Protein AF-A0A8H3W209-F1 (afdb_monomer)

Organism: NCBI:txid702518

Solvent-accessible surface area (backbone atoms only — not comparable to full-atom values): 56847 Å² total; per-residue (Å²): 132,82,70,66,74,71,68,93,87,60,78,97,70,56,73,72,42,71,41,56,36,38,68,43,75,52,68,38,80,46,62,50,99,62,24,51,77,77,60,70,77,70,56,73,49,44,88,46,29,34,50,65,62,63,95,83,62,90,71,65,71,47,44,34,27,30,32,29,26,72,37,82,74,38,81,38,84,73,98,46,52,31,33,31,34,28,31,67,74,39,76,45,80,40,87,68,72,90,46,47,77,70,64,67,79,47,98,78,74,80,57,52,50,45,29,28,39,41,35,30,61,57,68,54,31,24,24,35,40,48,50,50,54,48,51,49,52,49,24,73,75,71,44,97,43,51,25,89,87,42,27,34,56,32,50,49,30,39,26,31,34,79,40,82,43,69,38,89,84,69,50,78,40,78,33,38,39,27,30,34,34,28,52,56,76,83,47,42,35,47,45,73,41,22,47,88,52,80,70,60,74,92,74,44,77,84,62,82,71,77,76,89,88,84,84,89,85,84,85,80,79,95,72,90,61,58,51,37,34,54,39,77,51,85,72,72,67,68,50,82,93,36,65,90,62,85,78,56,53,66,39,63,71,53,29,46,51,46,49,50,44,51,46,53,38,51,28,50,38,32,26,72,28,35,40,76,75,68,83,46,40,77,40,31,28,43,30,68,51,76,62,96,82,57,94,69,74,44,68,35,40,32,53,77,71,38,65,60,48,43,48,38,65,62,23,46,58,27,71,36,92,92,42,63,52,56,47,74,53,45,73,46,96,36,28,48,40,51,60,85,62,45,50,83,72,42,39,54,64,48,42,46,53,43,32,58,49,55,69,77,64,31,80,54,22,56,64,39,48,40,15,49,44,8,45,75,75,38,54,86,46,77,53,100,72,22,27,59,75,72,93,51,80,82,43,66,72,54,56,62,45,41,53,41,10,34,48,17,40,77,34,80,80,58,47,74,84,40,74,67,57,32,46,50,53,46,25,74,76,66,73,47,79,54,71,70,57,43,40,58,68,53,34,47,48,59,75,75,44,96,53,71,77,55,51,57,54,44,66,54,70,67,52,77,80,77,76,91,75,89,84,88,87,86,83,84,90,82,92,82,82,86,78,89,72,83,84,80,71,85,71,76,63,97,76,68,88,72,88,52,74,65,40,75,42,55,37,39,67,46,63,73,69,57,81,53,38,55,65,98,88,37,58,77,73,55,70,77,53,59,55,63,39,90,41,26,45,51,83,59,66,91,82,56,89,76,60,74,48,42,30,28,31,30,30,32,71,42,77,76,38,85,60,64,88,63,37,48,41,32,30,35,29,33,71,73,37,76,46,80,44,82,79,58,90,48,50,74,57,95,70,68,56,90,80,74,80,57,92,80,65,73,62,57,29,31,38,40,34,30,43,33,90,30,28,66,87,78,81,80,55,87,91,60,51,34,34,55,48,24,48,41,57,46,31,40,54,48,46,54,47,49,51,48,50,61,51,20,77,77,65,75,75,47,52,22,89,96,41,75,38,63,34,46,52,35,49,28,35,37,71,45,79,45,64,40,89,86,76,68,47,80,45,68,34,38,30,47,26,40,33,30,52,56,76,89,46,46,25,51,52,69,47,20,49,54,89,43,93,78,51,62,45,36,36,45,26,97,55,68,52,72,58,103,55,94,60,93,82,67,69,53,39,50,66,42,64,65,58,34,49,50,56,49,50,54,49,48,50,30,53,42,48,39,41,77,78,72,45,80,86,90,75,83,53,39,73,78,43,63,52,64,94,71,94,76,86,85,79,88,77,51,58,64,53,75,90,77,54,55,73,77,75,49,50,71,41,33,58,55,52,67,68,68,30,79,83,35,56,64,56,47,58,48,47,49,36,64,77,64,38,44,91,90,74,33,89,66,37,62,81,73,91,86,60,64,63,70,50,52,51,52,53,50,51,50,53,45,54,54,48,48,54,63,44,51,70,69,73,67,77,80,93,80,95,73,58,68,70,56,49,51,55,50,51,52,56,50,51,56,51,52,54,56,54,58,61,64,71,72,78,78,79,90,80,95,80,90,82,77,92,83,85,84,72,79,61,94,88,68,90,66,85,69,89,82,86,85,78,87,79,87,79,88,86,92,88,83,86,80,87,79,94,82,89,88,85,90,86,80,87,82,133

Nearest PDB structures (foldseek):
  8sv9-assembly2_B  TM=6.358E-01  e=5.463E-04  Homo sapiens
  8p5k-assembly4_D  TM=6.206E-01  e=4.421E-04  Homo sapiens
  6nzq-assembly3_B  TM=5.987E-01  e=5.314E-03  Homo sapiens
  7wb0-assembly1_A  TM=2.254E-01  e=2.458E+00  Planctomycetota bacterium
  7wb1-assembly1_A  TM=8.787E-02  e=7.280E-01  Planctomycetota bacterium

Radius of gyration: 36.17 Å; Cα contacts (8 Å, |Δi|>4): 1351; chains: 1; bounding box: 84×84×139 Å

Structure (mmCIF, N/CA/C/O backbone):
data_AF-A0A8H3W209-F1
#
_entry.id   AF-A0A8H3W209-F1
#
loop_
_atom_site.group_PDB
_atom_site.id
_atom_site.type_symbol
_atom_site.label_atom_id
_atom_site.label_alt_id
_atom_site.label_comp_id
_atom_site.label_asym_id
_atom_site.label_entity_id
_atom_site.label_seq_id
_atom_site.pdbx_PDB_ins_code
_atom_site.Cartn_x
_atom_site.Cartn_y
_atom_site.Cartn_z
_atom_site.occupancy
_atom_site.B_iso_or_equiv
_atom_site.auth_seq_id
_atom_site.auth_comp_id
_atom_site.auth_asym_id
_atom_site.auth_atom_id
_atom_site.pdbx_PDB_model_num
ATOM 1 N N . MET A 1 1 ? -15.758 -16.113 20.530 1.00 43.41 1 MET A N 1
ATOM 2 C CA . MET A 1 1 ? -15.711 -16.827 19.235 1.00 43.41 1 MET A CA 1
ATOM 3 C C . MET A 1 1 ? -14.568 -17.779 19.404 1.00 43.41 1 MET A C 1
ATOM 5 O O . MET A 1 1 ? -13.425 -17.335 19.404 1.00 43.41 1 MET A O 1
ATOM 9 N N . ASP A 1 2 ? -14.882 -19.043 19.633 1.00 40.25 2 ASP A N 1
ATOM 10 C CA . ASP A 1 2 ? -13.924 -19.952 20.251 1.00 40.25 2 ASP A CA 1
ATOM 11 C C . ASP A 1 2 ? -13.358 -20.860 19.164 1.00 40.25 2 ASP A C 1
ATOM 13 O O . ASP A 1 2 ? -13.512 -22.077 19.177 1.00 40.25 2 ASP A O 1
ATOM 17 N N . PHE A 1 3 ? -12.746 -20.215 18.169 1.00 50.03 3 PHE A N 1
ATOM 18 C CA . PHE A 1 3 ? -11.885 -20.906 17.227 1.00 50.03 3 PHE A CA 1
ATOM 19 C C . PHE A 1 3 ? -10.546 -21.132 17.927 1.00 50.03 3 PHE A C 1
ATOM 21 O O . PHE A 1 3 ? -9.906 -20.139 18.296 1.00 50.03 3 PHE A O 1
ATOM 28 N N . PRO A 1 4 ? -10.094 -22.385 18.119 1.00 46.75 4 PRO A N 1
ATOM 29 C CA . PRO A 1 4 ? -8.679 -22.604 18.347 1.00 46.75 4 PRO A CA 1
ATOM 30 C C . PRO A 1 4 ? -7.928 -21.963 17.180 1.00 46.75 4 PRO A C 1
ATOM 32 O O . PRO A 1 4 ? -8.213 -22.238 16.012 1.00 46.75 4 PRO A O 1
ATOM 35 N N . TYR A 1 5 ? -6.972 -21.087 17.490 1.00 49.09 5 TYR A N 1
ATOM 36 C CA . TYR A 1 5 ? -5.918 -20.825 16.520 1.00 49.09 5 TYR A CA 1
ATOM 37 C C . TYR A 1 5 ? -5.257 -22.179 16.239 1.00 49.09 5 TYR A C 1
ATOM 39 O O . TYR A 1 5 ? -4.991 -22.905 17.204 1.00 49.09 5 TYR A O 1
ATOM 47 N N . PRO A 1 6 ? -5.019 -22.547 14.968 1.00 47.16 6 PRO A N 1
ATOM 48 C CA . PRO A 1 6 ? -4.318 -23.788 14.674 1.00 47.16 6 PRO A CA 1
ATOM 49 C C . PRO A 1 6 ? -2.978 -23.800 15.419 1.00 47.16 6 PRO A C 1
ATOM 51 O O . PRO A 1 6 ? -2.387 -22.725 15.611 1.00 47.16 6 PRO A O 1
ATOM 54 N N . PRO A 1 7 ? -2.459 -24.981 15.800 1.00 47.75 7 PRO A N 1
ATOM 55 C CA . PRO A 1 7 ? -1.055 -25.106 16.164 1.00 47.75 7 PRO A CA 1
ATOM 56 C C . PRO A 1 7 ? -0.220 -24.409 15.085 1.00 47.75 7 PRO A C 1
ATOM 58 O O . PRO A 1 7 ? -0.383 -24.700 13.900 1.00 47.75 7 PRO A O 1
ATOM 61 N N . ARG A 1 8 ? 0.637 -23.454 15.475 1.00 49.28 8 ARG A N 1
ATOM 62 C CA . ARG A 1 8 ? 1.405 -22.627 14.519 1.00 49.28 8 ARG A CA 1
ATOM 63 C C . ARG A 1 8 ? 2.339 -23.449 13.619 1.00 49.28 8 ARG A C 1
ATOM 65 O O . ARG A 1 8 ? 2.837 -22.914 12.635 1.00 49.28 8 ARG A O 1
ATOM 72 N N . ASP A 1 9 ? 2.541 -24.719 13.955 1.00 45.38 9 ASP A N 1
ATOM 73 C CA . ASP A 1 9 ? 3.611 -25.570 13.448 1.00 45.38 9 ASP A CA 1
ATOM 74 C C . ASP A 1 9 ? 3.120 -26.678 12.491 1.00 45.38 9 ASP A C 1
ATOM 76 O O . ASP A 1 9 ? 3.936 -27.452 11.997 1.00 45.38 9 ASP A O 1
ATOM 80 N N . ALA A 1 10 ? 1.811 -26.760 12.206 1.00 46.94 10 ALA A N 1
ATOM 81 C CA . ALA A 1 10 ? 1.239 -27.746 11.283 1.00 46.94 10 ALA A CA 1
ATOM 82 C C . ALA A 1 10 ? 0.790 -27.098 9.953 1.00 46.94 10 ALA A C 1
ATOM 84 O O . ALA A 1 10 ? 0.012 -26.134 9.976 1.00 46.94 10 ALA A O 1
ATOM 85 N N . PRO A 1 11 ? 1.217 -27.605 8.776 1.00 56.22 11 PRO A N 1
ATOM 86 C CA . PRO A 1 11 ? 0.527 -27.292 7.530 1.00 56.22 11 PRO A CA 1
ATOM 87 C C . PRO A 1 11 ? -0.907 -27.839 7.604 1.00 56.22 11 PRO A C 1
ATOM 89 O O . PRO A 1 11 ? -1.151 -28.896 8.172 1.00 56.22 11 PRO A O 1
ATOM 92 N N . TRP A 1 12 ? -1.869 -27.123 7.020 1.00 68.62 12 TRP A N 1
ATOM 93 C CA . TRP A 1 12 ? -3.273 -27.570 6.977 1.00 68.62 12 TRP A CA 1
ATOM 94 C C . TRP A 1 12 ? -3.518 -28.646 5.903 1.00 68.62 12 TRP A C 1
ATOM 96 O O . TRP A 1 12 ? -4.639 -29.125 5.758 1.00 68.62 12 TRP A O 1
ATOM 106 N N . PHE A 1 13 ? -2.482 -28.961 5.122 1.00 86.81 13 PHE A N 1
ATOM 107 C CA . PHE A 1 13 ? -2.537 -29.777 3.921 1.00 86.81 13 PHE A CA 1
ATOM 108 C C . PHE A 1 13 ? -1.257 -30.598 3.778 1.00 86.81 13 PHE A C 1
ATOM 110 O O . PHE A 1 13 ? -0.166 -30.020 3.743 1.00 86.81 13 PHE A O 1
ATOM 117 N N . ASP A 1 14 ? -1.404 -31.911 3.631 1.00 88.94 14 ASP A N 1
ATOM 118 C CA . ASP A 1 14 ? -0.292 -32.851 3.468 1.00 88.94 14 ASP A CA 1
ATOM 119 C C . ASP A 1 14 ? -0.147 -33.330 2.017 1.00 88.94 14 ASP A C 1
ATOM 121 O O . ASP A 1 14 ? -1.108 -33.403 1.251 1.00 88.94 14 ASP A O 1
ATOM 125 N N . VAL A 1 15 ? 1.076 -33.688 1.621 1.00 89.62 15 VAL A N 1
ATOM 126 C CA . VAL A 1 15 ? 1.328 -34.298 0.305 1.00 89.62 15 VAL A CA 1
ATOM 127 C C . VAL A 1 15 ? 0.710 -35.701 0.261 1.00 89.62 15 VAL A C 1
ATOM 129 O O . VAL A 1 15 ? 0.889 -36.489 1.186 1.00 89.62 15 VAL A O 1
ATOM 132 N N . GLY A 1 16 ? -0.020 -36.005 -0.814 1.00 92.75 16 GLY A N 1
ATOM 133 C CA . GLY A 1 16 ? -0.846 -37.208 -0.976 1.00 92.75 16 GLY A CA 1
ATOM 134 C C . GLY A 1 16 ? -2.280 -37.067 -0.446 1.00 92.75 16 GLY A C 1
ATOM 135 O O . GLY A 1 16 ? -3.116 -37.934 -0.696 1.00 92.75 16 GLY A O 1
ATOM 136 N N . GLN A 1 17 ? -2.619 -35.978 0.254 1.00 93.75 17 GLN A N 1
ATOM 137 C CA . GLN A 1 17 ? -3.999 -35.725 0.668 1.00 93.75 17 GLN A CA 1
ATOM 138 C C . GLN A 1 17 ? -4.864 -35.368 -0.550 1.00 93.75 17 GLN A C 1
ATOM 140 O O . GLN A 1 17 ? -4.510 -34.503 -1.354 1.00 93.75 17 GLN A O 1
ATOM 145 N N . THR A 1 18 ? -6.030 -36.008 -0.666 1.00 95.56 18 THR A N 1
ATOM 146 C CA . THR A 1 18 ? -7.054 -35.647 -1.657 1.00 95.56 18 THR A CA 1
ATOM 147 C C . THR A 1 18 ? -8.023 -34.627 -1.066 1.00 95.56 18 THR A C 1
ATOM 149 O O . THR A 1 18 ? -8.580 -34.838 0.009 1.00 95.56 18 THR A O 1
ATOM 152 N N . LEU A 1 19 ? -8.230 -33.525 -1.782 1.00 95.06 19 LEU A N 1
ATOM 153 C CA . LEU A 1 19 ? -9.144 -32.443 -1.435 1.00 95.06 19 LEU A CA 1
ATOM 154 C C . LEU A 1 19 ? -10.437 -32.552 -2.240 1.00 95.06 19 LEU A C 1
ATOM 156 O O . LEU A 1 19 ? -10.388 -32.688 -3.462 1.00 95.06 19 LEU A O 1
ATOM 160 N N . GLU A 1 20 ? -11.581 -32.400 -1.574 1.00 95.25 20 GLU A N 1
ATOM 161 C CA . GLU A 1 20 ? -12.837 -32.057 -2.245 1.00 95.25 20 GLU A CA 1
ATOM 162 C C . GLU A 1 20 ? -12.845 -30.562 -2.574 1.00 95.25 20 GLU A C 1
ATOM 164 O O . GLU A 1 20 ? -12.745 -29.715 -1.681 1.00 95.25 20 GLU A O 1
ATOM 169 N N . LEU A 1 21 ? -12.980 -30.241 -3.858 1.00 94.75 21 LEU A N 1
ATOM 170 C CA . LEU A 1 21 ? -13.139 -28.890 -4.374 1.00 94.75 21 LEU A CA 1
ATOM 171 C C . LEU A 1 21 ? -14.619 -28.662 -4.691 1.00 94.75 21 LEU A C 1
ATOM 173 O O . LEU A 1 21 ? -15.158 -29.172 -5.672 1.00 94.75 21 LEU A O 1
ATOM 177 N N . ILE A 1 22 ? -15.275 -27.869 -3.851 1.00 94.50 22 ILE A N 1
ATOM 178 C CA . ILE A 1 22 ? -16.690 -27.508 -3.982 1.00 94.50 22 ILE A CA 1
ATOM 179 C C . ILE A 1 22 ? -16.771 -26.169 -4.722 1.00 94.50 22 ILE A C 1
ATOM 181 O O . ILE A 1 22 ? -16.080 -25.233 -4.320 1.00 94.50 22 ILE A O 1
ATOM 185 N N . PRO A 1 23 ? -17.560 -26.019 -5.797 1.00 93.00 23 PRO A N 1
ATOM 186 C CA . PRO A 1 23 ? -17.532 -24.801 -6.600 1.00 93.00 23 PRO A CA 1
ATOM 187 C C . PRO A 1 23 ? -18.092 -23.603 -5.822 1.00 93.00 23 PRO A C 1
ATOM 189 O O . PRO A 1 23 ? -19.237 -23.591 -5.370 1.00 93.00 23 PRO A O 1
ATOM 192 N N . HIS A 1 24 ? -17.290 -22.546 -5.694 1.00 91.62 24 HIS A N 1
ATOM 193 C CA . HIS A 1 24 ? -17.709 -21.297 -5.069 1.00 91.62 24 HIS A CA 1
ATOM 194 C C . HIS A 1 24 ? -18.338 -20.397 -6.138 1.00 91.62 24 HIS A C 1
ATOM 196 O O . HIS A 1 24 ? -17.665 -19.563 -6.742 1.00 91.62 24 HIS A O 1
ATOM 202 N N . LEU A 1 25 ? -19.632 -20.588 -6.400 1.00 85.81 25 LEU A N 1
ATOM 203 C CA . LEU A 1 25 ? -20.332 -19.916 -7.507 1.00 85.81 25 LEU A CA 1
ATOM 204 C C . LEU A 1 25 ? -20.396 -18.391 -7.325 1.00 85.81 25 LEU A C 1
ATOM 206 O O . LEU A 1 25 ? -20.136 -17.629 -8.263 1.00 85.81 25 LEU A O 1
ATOM 210 N N . ASN A 1 26 ? -20.667 -17.953 -6.092 1.00 84.31 26 ASN A N 1
ATOM 211 C CA . ASN A 1 26 ? -20.912 -16.559 -5.721 1.00 84.31 26 ASN A CA 1
ATOM 212 C C . ASN A 1 26 ? -19.869 -16.033 -4.712 1.00 84.31 26 ASN A C 1
ATOM 214 O O . ASN A 1 26 ? -20.240 -15.679 -3.592 1.00 84.31 26 ASN A O 1
ATOM 218 N N . PRO A 1 27 ? -18.569 -15.965 -5.069 1.00 85.44 27 PRO A N 1
ATOM 219 C CA . PRO A 1 27 ? -17.566 -15.393 -4.183 1.00 85.44 27 PRO A CA 1
ATOM 220 C C . PRO A 1 27 ? -17.898 -13.918 -3.947 1.00 85.44 27 PRO A C 1
ATOM 222 O O . PRO A 1 27 ? -18.096 -13.158 -4.896 1.00 85.44 27 PRO A O 1
ATOM 225 N N . ALA A 1 28 ? -17.997 -13.521 -2.678 1.00 83.25 28 ALA A N 1
ATOM 226 C CA . ALA A 1 28 ? -18.390 -12.160 -2.329 1.00 83.25 28 ALA A CA 1
ATOM 227 C C . ALA A 1 28 ? -17.396 -11.111 -2.856 1.00 83.25 28 ALA A C 1
ATOM 229 O O . ALA A 1 28 ? -16.182 -11.333 -2.819 1.00 83.25 28 ALA A O 1
ATOM 230 N N . GLU A 1 29 ? -17.918 -9.939 -3.249 1.00 86.06 29 GLU A N 1
ATOM 231 C CA . GLU A 1 29 ? -17.133 -8.832 -3.817 1.00 86.06 29 GLU A CA 1
ATOM 232 C C . GLU A 1 29 ? -15.876 -8.502 -2.984 1.00 86.06 29 GLU A C 1
ATOM 234 O O . GLU A 1 29 ? -15.900 -8.604 -1.744 1.00 86.06 29 GLU A O 1
ATOM 239 N N . PRO A 1 30 ? -14.770 -8.094 -3.637 1.00 85.44 30 PRO A N 1
ATOM 240 C CA . PRO A 1 30 ? -13.540 -7.725 -2.948 1.00 85.44 30 PRO A CA 1
ATOM 241 C C . PRO A 1 30 ? -13.787 -6.538 -2.007 1.00 85.44 30 PRO A C 1
ATOM 243 O O . PRO A 1 30 ? -14.671 -5.719 -2.241 1.00 85.44 30 PRO A O 1
ATOM 246 N N . TRP A 1 31 ? -13.005 -6.439 -0.928 1.00 78.69 31 TRP A N 1
ATOM 247 C CA . TRP A 1 31 ? -13.171 -5.395 0.092 1.00 78.69 31 TRP A CA 1
ATOM 248 C C . TRP A 1 31 ? -11.830 -4.845 0.606 1.00 78.69 31 TRP A C 1
ATOM 250 O O . TRP A 1 31 ? -10.773 -5.472 0.457 1.00 78.69 31 TRP A O 1
ATOM 260 N N . GLY A 1 32 ? -11.857 -3.649 1.203 1.00 76.94 32 GLY A N 1
ATOM 261 C CA . GLY A 1 32 ? -10.686 -2.937 1.735 1.00 76.94 32 GLY A CA 1
ATOM 262 C C . GLY A 1 32 ? -10.424 -1.598 1.036 1.00 76.94 32 GLY A C 1
ATOM 263 O O . GLY A 1 32 ? -11.358 -0.973 0.564 1.00 76.94 32 GLY A O 1
ATOM 264 N N . ALA A 1 33 ? -9.168 -1.139 0.981 1.00 66.31 33 ALA A N 1
ATOM 265 C CA . ALA A 1 33 ? -8.799 0.268 0.729 1.00 66.31 33 ALA A CA 1
ATOM 266 C C . ALA A 1 33 ? -9.558 1.007 -0.403 1.00 66.31 33 ALA A C 1
ATOM 268 O O . ALA A 1 33 ? -10.035 2.120 -0.175 1.00 66.31 33 ALA A O 1
ATOM 269 N N . SER A 1 34 ? -9.694 0.396 -1.585 1.00 79.88 34 SER A N 1
ATOM 270 C CA . SER A 1 34 ? -10.410 0.980 -2.737 1.00 79.88 34 SER A CA 1
ATOM 271 C C . SER A 1 34 ? -11.816 0.417 -2.954 1.00 79.88 34 SER A C 1
ATOM 273 O O . SER A 1 34 ? -12.515 0.857 -3.861 1.00 79.88 34 SER A O 1
ATOM 275 N N . TYR A 1 35 ? -12.246 -0.547 -2.148 1.00 84.88 35 TYR A N 1
ATOM 276 C CA . TYR A 1 35 ? -13.486 -1.297 -2.322 1.00 84.88 35 TYR A CA 1
ATOM 277 C C . TYR A 1 35 ? -14.496 -0.963 -1.205 1.00 84.88 35 TYR A C 1
ATOM 279 O O . TYR A 1 35 ? -14.097 -0.497 -0.135 1.00 84.88 35 TYR A O 1
ATOM 287 N N . PRO A 1 36 ? -15.805 -1.204 -1.394 1.00 82.38 36 PRO A N 1
ATOM 288 C CA . PRO A 1 36 ? -16.776 -1.083 -0.309 1.00 82.38 36 PRO A CA 1
ATOM 289 C C . PRO A 1 36 ? -16.425 -1.974 0.895 1.00 82.38 36 PRO A C 1
ATOM 291 O O . PRO A 1 36 ? -15.889 -3.075 0.748 1.00 82.38 36 PRO A O 1
ATOM 294 N N . ILE A 1 37 ? -16.739 -1.501 2.103 1.00 81.75 37 ILE A N 1
ATOM 295 C CA . ILE A 1 37 ? -16.658 -2.317 3.322 1.00 81.75 37 ILE A CA 1
ATOM 296 C C . ILE A 1 37 ? -17.950 -3.153 3.392 1.00 81.75 37 ILE A C 1
ATOM 298 O O . ILE A 1 37 ? -19.026 -2.561 3.298 1.00 81.75 37 ILE A O 1
ATOM 302 N N . PRO A 1 38 ? -17.884 -4.492 3.536 1.00 80.56 38 PRO A N 1
ATOM 303 C CA . PRO A 1 38 ? -19.077 -5.332 3.631 1.00 80.56 38 PRO A CA 1
ATOM 304 C C . PRO A 1 38 ? -19.876 -5.027 4.901 1.00 80.56 38 PRO A C 1
ATOM 306 O O . PRO A 1 38 ? -19.334 -4.502 5.880 1.00 80.56 38 PRO A O 1
ATOM 309 N N . HIS A 1 39 ? -21.161 -5.382 4.922 1.00 82.44 39 HIS A N 1
ATOM 310 C CA . HIS A 1 39 ? -21.958 -5.188 6.126 1.00 82.44 39 HIS A CA 1
ATOM 311 C C . HIS A 1 39 ? -21.493 -6.155 7.226 1.00 82.44 39 HIS A C 1
ATOM 313 O O . HIS A 1 39 ? -21.054 -7.277 6.973 1.00 82.44 39 HIS A O 1
ATOM 319 N N . TRP A 1 40 ? -21.583 -5.722 8.487 1.00 78.00 40 TRP A N 1
ATOM 320 C CA . TRP A 1 40 ? -21.123 -6.519 9.631 1.00 78.00 40 TRP A CA 1
ATOM 321 C C . TRP A 1 40 ? -21.740 -7.934 9.734 1.00 78.00 40 TRP A C 1
ATOM 323 O O . TRP A 1 40 ? -21.002 -8.856 10.090 1.00 78.00 40 TRP A O 1
ATOM 333 N N . PRO A 1 41 ? -23.030 -8.172 9.398 1.00 82.69 41 PRO A N 1
ATOM 334 C CA . PRO A 1 41 ? -23.590 -9.525 9.344 1.00 82.69 41 PRO A CA 1
ATOM 335 C C . PRO A 1 41 ? -22.821 -10.464 8.404 1.00 82.69 41 PRO A C 1
ATOM 337 O O . PRO A 1 41 ? -22.539 -11.596 8.792 1.00 82.69 41 PRO A O 1
ATOM 340 N N . ASP A 1 42 ? -22.383 -9.971 7.241 1.00 75.00 42 ASP A N 1
ATOM 341 C CA . ASP A 1 42 ? -21.615 -10.731 6.241 1.00 75.00 42 ASP A CA 1
ATOM 342 C C . ASP A 1 42 ? -20.220 -11.126 6.754 1.00 75.00 42 ASP A C 1
ATOM 344 O O . ASP A 1 42 ? -19.583 -12.038 6.227 1.00 75.00 42 ASP A O 1
ATOM 348 N N . MET A 1 43 ? -19.724 -10.437 7.789 1.00 75.88 43 MET A N 1
ATOM 349 C CA . MET A 1 43 ? -18.441 -10.731 8.427 1.00 75.88 43 MET A CA 1
ATOM 350 C C . MET A 1 43 ? -18.539 -11.725 9.589 1.00 75.88 43 MET A C 1
ATOM 352 O O . MET A 1 43 ? -17.516 -12.249 10.032 1.00 75.88 43 MET A O 1
ATOM 356 N N . LYS A 1 44 ? -19.749 -12.028 10.078 1.00 74.88 44 LYS A N 1
ATOM 357 C CA . LYS A 1 44 ? -19.954 -12.741 11.350 1.00 74.88 44 LYS A CA 1
ATOM 358 C C . LYS A 1 44 ? -19.400 -14.175 11.369 1.00 74.88 44 LYS A C 1
ATOM 360 O O . LYS A 1 44 ? -19.072 -14.660 12.448 1.00 74.88 44 LYS A O 1
ATOM 365 N N . ASN A 1 45 ? -19.249 -14.816 10.204 1.00 78.62 45 ASN A N 1
ATOM 366 C CA . ASN A 1 45 ? -18.881 -16.234 10.080 1.00 78.62 45 ASN A CA 1
ATOM 367 C C . ASN A 1 45 ? -17.604 -16.510 9.247 1.00 78.62 45 ASN A C 1
ATOM 369 O O . ASN A 1 45 ? -17.302 -17.673 8.991 1.00 78.62 45 ASN A O 1
ATOM 373 N N . ILE A 1 46 ? -16.815 -15.487 8.871 1.00 77.56 46 ILE A N 1
ATOM 374 C CA . ILE A 1 46 ? -15.637 -15.634 7.972 1.00 77.56 46 ILE A CA 1
ATOM 375 C C . ILE A 1 46 ? -14.597 -16.655 8.480 1.00 77.56 46 ILE A C 1
ATOM 377 O O . ILE A 1 46 ? -13.871 -17.259 7.693 1.00 77.56 46 ILE A O 1
ATOM 381 N N . ALA A 1 47 ? -14.513 -16.867 9.796 1.00 75.38 47 ALA A N 1
ATOM 382 C CA . ALA A 1 47 ? -13.616 -17.860 10.385 1.00 75.38 47 ALA A CA 1
ATOM 383 C C . ALA A 1 47 ? -14.011 -19.316 10.056 1.00 75.38 47 ALA A C 1
ATOM 385 O O . ALA A 1 47 ? -13.123 -20.165 9.930 1.00 75.38 47 ALA A O 1
ATOM 386 N N . ALA A 1 48 ? -15.314 -19.585 9.899 1.00 81.00 48 ALA A N 1
ATOM 387 C CA . ALA A 1 48 ? -15.873 -20.905 9.610 1.00 81.00 48 ALA A CA 1
ATOM 388 C C . ALA A 1 48 ? -15.933 -21.209 8.108 1.00 81.00 48 ALA A C 1
ATOM 390 O O . ALA A 1 48 ? -15.642 -22.337 7.716 1.00 81.00 48 ALA A O 1
ATOM 391 N N . TYR A 1 49 ? -16.331 -20.229 7.288 1.00 88.19 49 TYR A N 1
ATOM 392 C CA . TYR A 1 49 ? -16.507 -20.405 5.846 1.00 88.19 49 TYR A CA 1
ATOM 393 C C . TYR A 1 49 ? -16.344 -19.096 5.046 1.00 88.19 49 TYR A C 1
ATOM 395 O O . TYR A 1 49 ? -16.486 -18.005 5.608 1.00 88.19 49 TYR A O 1
ATOM 403 N N . PRO A 1 50 ? -16.043 -19.162 3.732 1.00 88.81 50 PRO A N 1
ATOM 404 C CA . PRO A 1 50 ? -15.876 -17.973 2.895 1.00 88.81 50 PRO A CA 1
ATOM 405 C C . PRO A 1 50 ? -17.181 -17.179 2.737 1.00 88.81 50 PRO A C 1
ATOM 407 O O . PRO A 1 50 ? -18.264 -17.750 2.648 1.00 88.81 50 PRO A O 1
ATOM 410 N N . ARG A 1 51 ? -17.093 -15.846 2.626 1.00 87.81 51 ARG A N 1
ATOM 411 C CA . ARG A 1 51 ? -18.271 -15.006 2.339 1.00 87.81 51 ARG A CA 1
ATOM 412 C C . ARG A 1 51 ? -18.892 -15.382 0.989 1.00 87.81 51 ARG A C 1
ATOM 414 O O . ARG A 1 51 ? -18.176 -15.409 -0.012 1.00 87.81 51 ARG A O 1
ATOM 421 N N . GLY A 1 52 ? -20.212 -15.566 0.972 1.00 87.75 52 GLY A N 1
ATOM 422 C CA . GLY A 1 52 ? -20.975 -15.987 -0.211 1.00 87.75 52 GLY A CA 1
ATOM 423 C C . GLY A 1 52 ? -21.147 -17.505 -0.343 1.00 87.75 52 GLY A C 1
ATOM 424 O O . GLY A 1 52 ? -21.939 -17.950 -1.169 1.00 87.75 52 GLY A O 1
ATOM 425 N N . PHE A 1 53 ? -20.468 -18.291 0.499 1.00 91.25 53 PHE A N 1
ATOM 426 C CA . PHE A 1 53 ? -20.658 -19.733 0.602 1.00 91.25 53 PHE A CA 1
ATOM 427 C C . PHE A 1 53 ? -21.672 -20.073 1.702 1.00 91.25 53 PHE A C 1
ATOM 429 O O . PHE A 1 53 ? -21.616 -19.500 2.791 1.00 91.25 53 PHE A O 1
ATOM 436 N N . ASP A 1 54 ? -22.564 -21.025 1.431 1.00 92.06 54 ASP A N 1
ATOM 437 C CA . ASP A 1 54 ? -23.450 -21.632 2.424 1.00 92.06 54 ASP A CA 1
ATOM 438 C C . ASP A 1 54 ? -23.039 -23.103 2.618 1.00 92.06 54 ASP A C 1
ATOM 440 O O . ASP A 1 54 ? -23.201 -23.895 1.690 1.00 92.06 54 ASP A O 1
ATOM 444 N N . PRO A 1 55 ? -22.498 -23.492 3.789 1.00 90.81 55 PRO A N 1
ATOM 445 C CA . PRO A 1 55 ? -22.090 -24.870 4.056 1.00 90.81 55 PRO A CA 1
ATOM 446 C C . PRO A 1 55 ? -23.261 -25.843 4.273 1.00 90.81 55 PRO A C 1
ATOM 448 O O . PRO A 1 55 ? -23.013 -27.033 4.454 1.00 90.81 55 PRO A O 1
ATOM 451 N N . VAL A 1 56 ? -24.508 -25.357 4.314 1.00 91.38 56 VAL A N 1
ATOM 452 C CA . VAL A 1 56 ? -25.728 -26.170 4.471 1.00 91.38 56 VAL A CA 1
ATOM 453 C C . VAL A 1 56 ? -26.444 -26.381 3.129 1.00 91.38 56 VAL A C 1
ATOM 455 O O . VAL A 1 56 ? -27.303 -27.255 3.023 1.00 91.38 56 VAL A O 1
ATOM 458 N N . ALA A 1 57 ? -26.090 -25.617 2.091 1.00 91.00 57 ALA A N 1
ATOM 459 C CA . ALA A 1 57 ? -26.655 -25.790 0.760 1.00 91.00 57 ALA A CA 1
ATOM 460 C C . ALA A 1 57 ? -26.237 -27.140 0.153 1.00 91.00 57 ALA A C 1
ATOM 462 O O . ALA A 1 57 ? -25.058 -27.499 0.143 1.00 91.00 57 ALA A O 1
ATOM 463 N N . GLU A 1 58 ? -27.211 -27.875 -0.384 1.00 85.25 58 GLU A N 1
ATOM 464 C CA . GLU A 1 58 ? -26.967 -29.116 -1.116 1.00 85.25 58 GLU A CA 1
ATOM 465 C C . GLU A 1 58 ? -26.221 -28.807 -2.424 1.00 85.25 58 GLU A C 1
ATOM 467 O O . GLU A 1 58 ? -26.644 -27.961 -3.216 1.00 85.25 58 GLU A O 1
ATOM 472 N N . VAL A 1 59 ? -25.089 -29.479 -2.638 1.00 89.38 59 VAL A N 1
ATOM 473 C CA . VAL A 1 59 ? -24.264 -29.348 -3.844 1.00 89.38 59 VAL A CA 1
ATOM 474 C C . VAL A 1 59 ? -24.365 -30.651 -4.624 1.00 89.38 59 VAL A C 1
ATOM 476 O O . VAL A 1 59 ? -24.080 -31.709 -4.070 1.00 89.38 59 VAL A O 1
ATOM 479 N N . ASP A 1 60 ? -24.737 -30.574 -5.905 1.00 91.25 60 ASP A N 1
ATOM 480 C CA . ASP A 1 60 ? -24.730 -31.736 -6.803 1.00 91.25 60 ASP A CA 1
ATOM 481 C C . ASP A 1 60 ? -23.309 -32.322 -6.866 1.00 91.25 60 ASP A C 1
ATOM 483 O O . ASP A 1 60 ? -22.357 -31.631 -7.235 1.00 91.25 60 ASP A O 1
ATOM 487 N N . GLU A 1 61 ? -23.149 -33.602 -6.525 1.00 92.19 61 GLU A N 1
ATOM 488 C CA . GLU A 1 61 ? -21.853 -34.290 -6.560 1.00 92.19 61 GLU A CA 1
ATOM 489 C C . GLU A 1 61 ? -21.187 -34.189 -7.946 1.00 92.19 61 GLU A C 1
ATOM 491 O O . GLU A 1 61 ? -19.963 -34.155 -8.045 1.00 92.19 61 GLU A O 1
ATOM 496 N N . LYS A 1 62 ? -21.974 -34.025 -9.019 1.00 92.00 62 LYS A N 1
ATOM 497 C CA . LYS A 1 62 ? -21.486 -33.837 -10.396 1.00 92.00 62 LYS A CA 1
ATOM 498 C C . LYS A 1 62 ? -20.718 -32.538 -10.631 1.00 92.00 62 LYS A C 1
ATOM 500 O O . LYS A 1 62 ? -19.995 -32.456 -11.625 1.00 92.00 62 LYS A O 1
ATOM 505 N N . VAL A 1 63 ? -20.882 -31.519 -9.784 1.00 91.38 63 VAL A N 1
ATOM 506 C CA . VAL A 1 63 ? -20.122 -30.255 -9.878 1.00 91.38 63 VAL A CA 1
ATOM 507 C C . VAL A 1 63 ? -18.928 -30.207 -8.919 1.00 91.38 63 VAL A C 1
ATOM 509 O O . VAL A 1 63 ? -18.156 -29.249 -8.957 1.00 91.38 63 VAL A O 1
ATOM 512 N N . VAL A 1 64 ? -18.763 -31.221 -8.062 1.00 92.62 64 VAL A N 1
ATOM 513 C CA . VAL A 1 64 ? -17.610 -31.361 -7.164 1.00 92.62 64 VAL A CA 1
ATOM 514 C C . VAL A 1 64 ? -16.439 -31.963 -7.939 1.00 92.62 64 VAL A C 1
ATOM 516 O O . VAL A 1 64 ? -16.611 -32.836 -8.786 1.00 92.62 64 VAL A O 1
ATOM 519 N N . ALA A 1 65 ? -15.233 -31.491 -7.642 1.00 92.44 65 ALA A N 1
ATOM 520 C CA . ALA A 1 65 ? -13.996 -32.022 -8.198 1.00 92.44 65 ALA A CA 1
A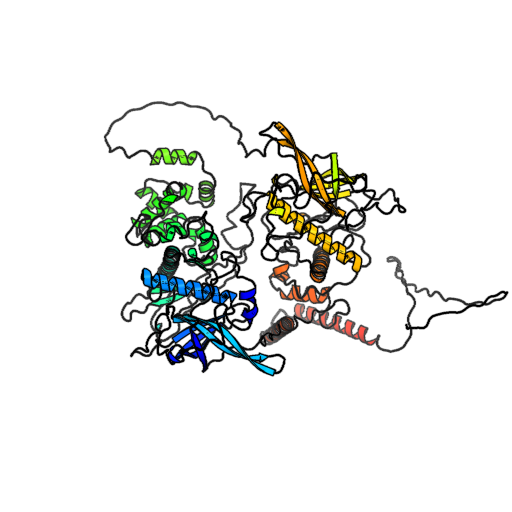TOM 521 C C . ALA A 1 65 ? -13.107 -32.564 -7.066 1.00 92.44 65 ALA A C 1
ATOM 523 O O . ALA A 1 65 ? -13.187 -32.078 -5.937 1.00 92.44 65 ALA A O 1
ATOM 524 N N . LYS A 1 66 ? -12.244 -33.550 -7.336 1.00 94.69 66 LYS A N 1
ATOM 525 C CA . LYS A 1 66 ? -11.255 -34.046 -6.361 1.00 94.69 66 LYS A CA 1
ATOM 526 C C . LYS A 1 66 ? -9.841 -33.832 -6.867 1.00 94.69 66 LYS A C 1
ATOM 528 O O . LYS A 1 66 ? -9.546 -34.119 -8.028 1.00 94.69 66 LYS A O 1
ATOM 533 N N . ALA A 1 67 ? -8.965 -33.359 -5.988 1.00 94.12 67 ALA A N 1
ATOM 534 C CA . ALA A 1 67 ? -7.591 -33.018 -6.333 1.00 94.12 67 ALA A CA 1
ATOM 535 C C . ALA A 1 67 ? -6.595 -33.518 -5.281 1.00 94.12 67 ALA A C 1
ATOM 537 O O . ALA A 1 67 ? -6.713 -33.191 -4.104 1.00 94.12 67 ALA A O 1
ATOM 538 N N . GLU A 1 68 ? -5.601 -34.290 -5.707 1.00 94.88 68 GLU A N 1
ATOM 539 C CA . GLU A 1 68 ? -4.518 -34.793 -4.862 1.00 94.88 68 GLU A CA 1
ATOM 540 C C . GLU A 1 68 ? -3.406 -33.743 -4.741 1.00 94.88 68 GLU A C 1
ATOM 542 O O . GLU A 1 68 ? -2.980 -33.158 -5.739 1.00 94.88 68 GLU A O 1
ATOM 547 N N . ILE A 1 69 ? -2.913 -33.483 -3.531 1.00 93.56 69 ILE A N 1
ATOM 548 C CA . ILE A 1 69 ? -1.799 -32.557 -3.298 1.00 93.56 69 ILE A CA 1
ATOM 549 C C . ILE A 1 69 ? -0.477 -33.254 -3.633 1.00 93.56 69 ILE A C 1
ATOM 551 O O . ILE A 1 69 ? -0.006 -34.113 -2.896 1.00 93.56 69 ILE A O 1
ATOM 555 N N . VAL A 1 70 ? 0.168 -32.834 -4.719 1.00 93.12 70 VAL A N 1
ATOM 556 C CA . VAL A 1 70 ? 1.455 -33.380 -5.180 1.00 93.12 70 VAL A CA 1
ATOM 557 C C . VAL A 1 70 ? 2.635 -32.712 -4.474 1.00 93.12 70 VAL A C 1
ATOM 559 O O . VAL A 1 70 ? 3.648 -33.354 -4.201 1.00 93.12 70 VAL A O 1
ATOM 562 N N . ARG A 1 71 ? 2.546 -31.404 -4.189 1.00 88.25 71 ARG A N 1
ATOM 563 C CA . ARG A 1 71 ? 3.626 -30.655 -3.522 1.00 88.25 71 ARG A CA 1
ATOM 564 C C . ARG A 1 71 ? 3.120 -29.375 -2.863 1.00 88.25 71 ARG A C 1
ATOM 566 O O . ARG A 1 71 ? 2.418 -28.592 -3.494 1.00 88.25 71 ARG A O 1
ATOM 573 N N . LEU A 1 72 ? 3.575 -29.084 -1.647 1.00 84.06 72 LEU A N 1
ATOM 574 C CA . LEU A 1 72 ? 3.448 -27.748 -1.059 1.00 84.06 72 LEU A CA 1
ATOM 575 C C . LEU A 1 72 ? 4.448 -26.798 -1.748 1.00 84.06 72 LEU A C 1
ATOM 577 O O . LEU A 1 72 ? 5.655 -27.007 -1.660 1.00 84.06 72 LEU A O 1
ATOM 581 N N . LEU A 1 73 ? 3.960 -25.781 -2.467 1.00 80.25 73 LEU A N 1
ATOM 582 C CA . LEU A 1 73 ? 4.801 -24.776 -3.141 1.00 80.25 73 LEU A CA 1
ATOM 583 C C . LEU A 1 73 ? 5.152 -23.607 -2.217 1.00 80.25 73 LEU A C 1
ATOM 585 O O . LEU A 1 73 ? 6.246 -23.060 -2.305 1.00 80.25 73 LEU A O 1
ATOM 589 N N . SER A 1 74 ? 4.229 -23.227 -1.333 1.00 78.06 74 SER A N 1
ATOM 590 C CA . SER A 1 74 ? 4.466 -22.219 -0.301 1.00 78.06 74 SER A CA 1
ATOM 591 C C . SER A 1 74 ? 3.613 -22.519 0.928 1.00 78.06 74 SER A C 1
ATOM 593 O O . SER A 1 74 ? 2.384 -22.602 0.842 1.00 78.06 74 SER A O 1
ATOM 595 N N . GLY A 1 75 ? 4.270 -22.695 2.076 1.00 60.94 75 GLY A N 1
ATOM 596 C CA . GLY A 1 75 ? 3.608 -22.790 3.372 1.00 60.94 75 GLY A CA 1
ATOM 597 C C . GLY A 1 75 ? 3.259 -21.393 3.878 1.00 60.94 75 GLY A C 1
ATOM 598 O O . GLY A 1 75 ? 4.160 -20.620 4.188 1.00 60.94 75 GLY A O 1
ATOM 599 N N . GLY A 1 76 ? 1.964 -21.081 3.983 1.00 55.78 76 GLY A N 1
ATOM 600 C CA . GLY A 1 76 ? 1.417 -19.775 4.395 1.00 55.78 76 GLY A CA 1
ATOM 601 C C . GLY A 1 76 ? 1.636 -19.393 5.869 1.00 55.78 76 GLY A C 1
ATOM 602 O O . GLY A 1 76 ? 0.734 -18.866 6.520 1.00 55.78 76 GLY A O 1
ATOM 603 N N . LEU A 1 77 ? 2.818 -19.668 6.420 1.00 46.34 77 LEU A N 1
ATOM 604 C CA . LEU A 1 77 ? 3.236 -19.246 7.753 1.00 46.34 77 LEU A CA 1
ATOM 605 C C . LEU A 1 77 ? 3.541 -17.738 7.737 1.00 46.34 77 LEU A C 1
ATOM 607 O O . LEU A 1 77 ? 4.653 -17.317 7.436 1.00 46.34 77 LEU A O 1
ATOM 611 N N . GLY A 1 78 ? 2.528 -16.928 8.059 1.00 49.78 78 GLY A N 1
ATOM 612 C CA . GLY A 1 78 ? 2.630 -15.465 8.156 1.00 49.78 78 GLY A CA 1
ATOM 613 C C . GLY A 1 78 ? 1.752 -14.722 7.145 1.00 49.78 78 GLY A C 1
ATOM 614 O O . GLY A 1 78 ? 2.234 -14.260 6.117 1.00 49.78 78 GLY A O 1
ATOM 615 N N . SER A 1 79 ? 0.451 -14.611 7.449 1.00 50.16 79 SER A N 1
ATOM 616 C CA . SER A 1 79 ? -0.586 -13.844 6.715 1.00 50.16 79 SER A CA 1
ATOM 617 C C . SER A 1 79 ? -0.730 -14.071 5.195 1.00 50.16 79 SER A C 1
ATOM 619 O O . SER A 1 79 ? -1.498 -13.359 4.552 1.00 50.16 79 SER A O 1
ATOM 621 N N . GLY A 1 80 ? -0.019 -15.037 4.610 1.00 64.81 80 GLY A N 1
ATOM 622 C CA . GLY A 1 80 ? -0.096 -15.404 3.195 1.00 64.81 80 GLY A CA 1
ATOM 623 C C . GLY A 1 80 ? -0.997 -16.611 2.920 1.00 64.81 80 GLY A C 1
ATOM 624 O O . GLY A 1 80 ? -1.280 -17.418 3.804 1.00 64.81 80 GLY A O 1
ATOM 625 N N . CYS A 1 81 ? -1.421 -16.756 1.664 1.00 80.19 81 CYS A N 1
ATOM 626 C CA . CYS A 1 81 ? -2.085 -17.965 1.180 1.00 80.19 81 CYS A CA 1
ATOM 627 C C . CYS A 1 81 ? -1.138 -19.177 1.215 1.00 80.19 81 CYS A C 1
ATOM 629 O O . CYS A 1 81 ? 0.045 -19.048 0.899 1.00 80.19 81 CYS A O 1
ATOM 631 N N . GLN A 1 82 ? -1.664 -20.367 1.507 1.00 84.00 82 GLN A N 1
ATOM 632 C CA . GLN A 1 82 ? -0.967 -21.612 1.177 1.00 84.00 82 GLN A CA 1
ATOM 633 C C . GLN A 1 82 ? -1.096 -21.867 -0.325 1.00 84.00 82 GLN A C 1
ATOM 635 O O . GLN A 1 82 ? -2.168 -21.678 -0.904 1.00 84.00 82 GLN A O 1
ATOM 640 N N . VAL A 1 83 ? 0.003 -22.268 -0.961 1.00 86.88 83 VAL A N 1
ATOM 641 C CA . VAL A 1 83 ? 0.055 -22.520 -2.406 1.00 86.88 83 VAL A CA 1
ATOM 642 C C . VAL A 1 83 ? 0.393 -23.987 -2.616 1.00 86.88 83 VAL A C 1
ATOM 644 O O . VAL A 1 83 ? 1.491 -24.429 -2.274 1.00 86.88 83 VAL A O 1
ATOM 647 N N . LEU A 1 84 ? -0.559 -24.743 -3.154 1.00 89.81 84 LEU A N 1
ATOM 648 C CA . LEU A 1 84 ? -0.460 -26.183 -3.369 1.00 89.81 84 LEU A CA 1
ATOM 649 C C . LEU A 1 84 ? -0.299 -26.459 -4.866 1.00 89.81 84 LEU A C 1
ATOM 651 O O . LEU A 1 84 ? -0.996 -25.857 -5.680 1.00 89.81 84 LEU A O 1
ATOM 655 N N . LEU A 1 85 ? 0.599 -27.371 -5.230 1.00 91.44 85 LEU A N 1
ATOM 656 C CA . LEU A 1 85 ? 0.585 -28.042 -6.525 1.00 91.44 85 LEU A CA 1
ATOM 657 C C . LEU A 1 85 ? -0.316 -29.263 -6.387 1.00 91.44 85 LEU A C 1
ATOM 659 O O . LEU A 1 85 ? -0.006 -30.168 -5.608 1.00 91.44 85 LEU A O 1
ATOM 663 N N . CYS A 1 86 ? -1.404 -29.282 -7.141 1.00 91.75 86 CYS A N 1
ATOM 664 C CA . CYS A 1 86 ? -2.392 -30.346 -7.120 1.00 91.75 86 CYS A CA 1
ATOM 665 C C . CYS A 1 86 ? -2.441 -31.068 -8.467 1.00 91.75 86 CYS A C 1
ATOM 667 O O . CYS A 1 86 ? -2.183 -30.463 -9.507 1.00 91.75 86 CYS A O 1
ATOM 669 N N . LYS A 1 87 ? -2.807 -32.349 -8.433 1.00 91.94 87 LYS A N 1
ATOM 670 C CA . LYS A 1 87 ? -3.187 -33.154 -9.593 1.00 91.94 87 LYS A CA 1
ATOM 671 C C . LYS A 1 87 ? -4.688 -33.430 -9.529 1.00 91.94 87 LYS A C 1
ATOM 673 O O . LYS A 1 87 ? -5.200 -33.760 -8.461 1.00 91.94 87 LYS A O 1
ATOM 678 N N . MET A 1 88 ? -5.397 -33.334 -10.651 1.00 91.50 88 MET A N 1
ATOM 679 C CA . MET A 1 88 ? -6.796 -33.773 -10.712 1.00 91.50 88 MET A CA 1
ATOM 680 C C . MET A 1 88 ? -6.916 -35.293 -10.508 1.00 91.50 88 MET A C 1
ATOM 682 O O . MET A 1 88 ? -6.310 -36.077 -11.237 1.00 91.50 88 MET A O 1
ATOM 686 N N . ALA A 1 89 ? -7.711 -35.695 -9.514 1.00 92.50 89 ALA A N 1
ATOM 687 C CA . ALA A 1 89 ? -8.043 -37.088 -9.207 1.00 92.50 89 ALA A CA 1
ATOM 688 C C . ALA A 1 89 ? -9.445 -37.463 -9.721 1.00 92.50 89 ALA A C 1
ATOM 690 O O . ALA A 1 89 ? -9.648 -38.568 -10.217 1.00 92.50 89 ALA A O 1
ATOM 691 N N . GLU A 1 90 ? -10.400 -36.530 -9.654 1.00 92.19 90 GLU A N 1
ATOM 692 C CA . GLU A 1 90 ? -11.741 -36.672 -10.230 1.00 92.19 90 GLU A CA 1
ATOM 693 C C . GLU A 1 90 ? -12.202 -35.324 -10.795 1.00 92.19 90 GLU A C 1
ATOM 695 O O . GLU A 1 90 ? -12.233 -34.318 -10.084 1.00 92.19 90 GLU A O 1
ATOM 700 N N . TYR A 1 91 ? -12.530 -35.292 -12.086 1.00 88.69 91 TYR A N 1
ATOM 701 C CA . TYR A 1 91 ? -13.012 -34.094 -12.774 1.00 88.69 91 TYR A CA 1
ATOM 702 C C . TYR A 1 91 ? -14.520 -33.905 -12.533 1.00 88.69 91 TYR A C 1
ATOM 704 O O . TYR A 1 91 ? -15.244 -34.902 -12.480 1.00 88.69 91 TYR A O 1
ATOM 712 N N . PRO A 1 92 ? -15.026 -32.658 -12.453 1.00 88.44 92 PRO A N 1
ATOM 713 C CA . PRO A 1 92 ? -16.458 -32.421 -12.325 1.00 88.44 92 PRO A CA 1
ATOM 714 C C . PRO A 1 92 ? -17.173 -32.890 -13.602 1.00 88.44 92 PRO A C 1
ATOM 716 O O . PRO A 1 92 ? -16.799 -32.508 -14.712 1.00 88.44 92 PRO A O 1
ATOM 719 N N . GLN A 1 93 ? -18.216 -33.708 -13.450 1.00 85.56 93 GLN A N 1
ATOM 720 C CA . GLN A 1 93 ? -19.019 -34.229 -14.567 1.00 85.56 93 GLN A CA 1
ATOM 721 C C . GLN A 1 93 ? -19.808 -33.121 -15.281 1.00 85.56 93 GLN A C 1
ATOM 723 O O . GLN A 1 93 ? -20.123 -33.235 -16.465 1.00 85.56 93 GLN A O 1
ATOM 728 N N . THR A 1 94 ? -20.125 -32.041 -14.565 1.00 84.56 94 THR A N 1
ATOM 729 C CA . THR A 1 94 ? -20.798 -30.851 -15.092 1.00 84.56 94 THR A CA 1
ATOM 730 C C . THR A 1 94 ? -20.112 -29.588 -14.585 1.00 84.56 94 THR A C 1
ATOM 732 O O . THR A 1 94 ? -19.930 -29.422 -13.381 1.00 84.56 94 THR A O 1
ATOM 735 N N . LEU A 1 95 ? -19.773 -28.664 -15.487 1.00 77.75 95 LEU A N 1
ATOM 736 C CA . LEU A 1 95 ? -19.219 -27.362 -15.110 1.00 77.75 95 LEU A CA 1
ATOM 737 C C . LEU A 1 95 ? -20.329 -26.431 -14.618 1.00 77.75 95 LEU A C 1
ATOM 739 O O . LEU A 1 95 ? -21.193 -26.011 -15.392 1.00 77.75 95 LEU A O 1
ATOM 743 N N . ALA A 1 96 ? -20.270 -26.052 -13.344 1.00 62.97 96 ALA A N 1
ATOM 744 C CA . ALA A 1 96 ? -21.059 -24.941 -12.836 1.00 62.97 96 ALA A CA 1
ATOM 745 C C . ALA A 1 96 ? -20.407 -23.613 -13.273 1.00 62.97 96 ALA A C 1
ATOM 747 O O . ALA A 1 96 ? -19.231 -23.365 -13.014 1.00 62.97 96 ALA A O 1
ATOM 748 N N . GLN A 1 97 ? -21.161 -22.772 -13.986 1.00 62.84 97 GLN A N 1
ATOM 749 C CA . GLN A 1 97 ? -20.650 -21.544 -14.613 1.00 62.84 97 GLN A CA 1
ATOM 750 C C . GLN A 1 97 ? -20.055 -20.528 -13.605 1.00 62.84 97 GLN A C 1
ATOM 752 O O . GLN A 1 97 ? -20.510 -20.469 -12.461 1.00 62.84 97 GLN A O 1
ATOM 757 N N . PRO A 1 98 ? -19.174 -19.599 -14.034 1.00 57.53 98 PRO A N 1
ATOM 758 C CA . PRO A 1 98 ? -18.281 -19.632 -15.188 1.00 57.53 98 PRO A CA 1
ATOM 759 C C . PRO A 1 98 ? -16.865 -20.027 -14.730 1.00 57.53 98 PRO A C 1
ATOM 761 O O . PRO A 1 98 ? -16.197 -19.287 -14.005 1.00 57.53 98 PRO A O 1
ATOM 764 N N . GLN A 1 99 ? -16.398 -21.190 -15.172 1.00 63.72 99 GLN A N 1
ATOM 765 C CA . GLN A 1 99 ? -15.056 -21.715 -14.917 1.00 63.72 99 GLN A CA 1
ATOM 766 C C . GLN A 1 99 ? -14.455 -22.130 -16.264 1.00 63.72 99 GLN A C 1
ATOM 768 O O . GLN A 1 99 ? -15.197 -22.631 -17.114 1.00 63.72 99 GLN A O 1
ATOM 773 N N . MET A 1 100 ? -13.140 -21.980 -16.472 1.00 64.12 100 MET A N 1
ATOM 774 C CA . MET A 1 100 ? -12.514 -22.740 -17.559 1.00 64.12 100 MET A CA 1
ATOM 775 C C . MET A 1 100 ? -12.672 -24.235 -17.256 1.00 64.12 100 MET A C 1
ATOM 777 O O . MET A 1 100 ? -12.510 -24.617 -16.093 1.00 64.12 100 MET A O 1
ATOM 781 N N . PRO A 1 101 ? -12.928 -25.092 -18.263 1.00 64.44 101 PRO A N 1
ATOM 782 C CA . PRO A 1 101 ? -12.700 -26.517 -18.083 1.00 64.44 101 PRO A CA 1
ATOM 783 C C . PRO A 1 101 ? -11.262 -26.719 -17.597 1.00 64.44 101 PRO A C 1
ATOM 785 O O . PRO A 1 101 ? -10.333 -26.099 -18.126 1.00 64.44 101 PRO A O 1
ATOM 788 N N . PHE A 1 102 ? -11.070 -27.592 -16.608 1.00 70.38 102 PHE A N 1
ATOM 789 C CA . PHE A 1 102 ? -9.735 -28.114 -16.344 1.00 70.38 102 PHE A CA 1
ATOM 790 C C . PHE A 1 102 ? -9.199 -28.745 -17.640 1.00 70.38 102 PHE A C 1
ATOM 792 O O . PHE A 1 102 ? -9.981 -29.375 -18.362 1.00 70.38 102 PHE A O 1
ATOM 799 N N . PRO A 1 103 ? -7.901 -28.593 -17.956 1.00 65.19 103 PRO A N 1
ATOM 800 C CA . PRO A 1 103 ? -7.290 -29.300 -19.073 1.00 65.19 103 PRO A CA 1
ATOM 801 C C . PRO A 1 103 ? -7.607 -30.795 -18.975 1.00 65.19 103 PRO A C 1
ATOM 803 O O . PRO A 1 103 ? -7.377 -31.434 -17.943 1.00 65.19 103 PRO A O 1
ATOM 806 N N . ALA A 1 104 ? -8.177 -31.339 -20.050 1.00 59.31 104 ALA A N 1
ATOM 807 C CA . ALA A 1 104 ? -8.339 -32.777 -20.181 1.00 59.31 104 ALA A CA 1
ATOM 808 C C . ALA A 1 104 ? -6.945 -33.432 -20.180 1.00 59.31 104 ALA A C 1
ATOM 810 O O . ALA A 1 104 ? -6.020 -32.835 -20.742 1.00 59.31 104 ALA A O 1
ATOM 811 N N . PRO A 1 105 ? -6.786 -34.631 -19.591 1.00 59.78 105 PRO A N 1
ATOM 812 C CA . PRO A 1 105 ? -5.530 -35.366 -19.662 1.00 59.78 105 PRO A CA 1
ATOM 813 C C . PRO A 1 105 ? -5.173 -35.584 -21.135 1.00 59.78 105 PRO A C 1
ATOM 815 O O . PRO A 1 105 ? -5.913 -36.234 -21.879 1.00 59.78 105 PRO A O 1
ATOM 818 N N . ASP A 1 106 ? -4.070 -34.984 -21.576 1.00 52.81 106 ASP A N 1
ATOM 819 C CA . ASP A 1 106 ? -3.625 -35.083 -22.958 1.00 52.81 106 ASP A CA 1
ATOM 820 C C . ASP A 1 106 ? -2.914 -36.419 -23.207 1.00 52.81 106 ASP A C 1
ATOM 822 O O . ASP A 1 106 ? -2.392 -37.066 -22.298 1.00 52.81 106 ASP A O 1
ATOM 826 N N . ALA A 1 107 ? -2.866 -36.852 -24.469 1.00 42.44 107 ALA A N 1
ATOM 827 C CA . ALA A 1 107 ? -2.212 -38.111 -24.834 1.00 42.44 107 ALA A CA 1
ATOM 828 C C . ALA A 1 107 ? -0.684 -38.106 -24.593 1.00 42.44 107 ALA A C 1
ATOM 830 O O . ALA A 1 107 ? -0.050 -39.155 -24.698 1.00 42.44 107 ALA A O 1
ATOM 831 N N . ASN A 1 108 ? -0.100 -36.944 -24.275 1.00 47.06 108 ASN A N 1
ATOM 832 C CA . ASN A 1 108 ? 1.332 -36.759 -24.052 1.00 47.06 108 ASN A CA 1
ATOM 833 C C . ASN A 1 108 ? 1.724 -36.799 -22.561 1.00 47.06 108 ASN A C 1
ATOM 835 O O . ASN A 1 108 ? 2.907 -36.945 -22.257 1.00 47.06 108 ASN A O 1
ATOM 839 N N . GLY A 1 109 ? 0.762 -36.708 -21.632 1.00 46.38 109 GLY A N 1
ATOM 840 C CA . GLY A 1 109 ? 0.864 -37.179 -20.244 1.00 46.38 109 GLY A CA 1
ATOM 841 C C . GLY A 1 109 ? 1.888 -36.489 -19.334 1.00 46.38 109 GLY A C 1
ATOM 842 O O . GLY A 1 109 ? 2.113 -36.953 -18.217 1.00 46.38 109 GLY A O 1
ATOM 843 N N . LEU A 1 110 ? 2.539 -35.411 -19.782 1.00 46.84 110 LEU A N 1
ATOM 844 C CA . LEU A 1 110 ? 3.725 -34.872 -19.105 1.00 46.84 110 LEU A CA 1
ATOM 845 C C . LEU A 1 110 ? 3.445 -33.774 -18.072 1.00 46.84 110 LEU A C 1
ATOM 847 O O . LEU A 1 110 ? 4.289 -33.560 -17.201 1.00 46.84 110 LEU A O 1
ATOM 851 N N . LEU A 1 111 ? 2.295 -33.090 -18.135 1.00 50.91 111 LEU A N 1
ATOM 852 C CA . LEU A 1 111 ? 1.942 -32.029 -17.173 1.00 50.91 111 LEU A CA 1
ATOM 853 C C . LEU A 1 111 ? 0.448 -31.651 -17.097 1.00 50.91 111 LEU A C 1
ATOM 855 O O . LEU A 1 111 ? 0.086 -30.981 -16.131 1.00 50.91 111 LEU A O 1
ATOM 859 N N . ALA A 1 112 ? -0.399 -32.059 -18.054 1.00 52.75 112 ALA A N 1
ATOM 860 C CA . ALA A 1 112 ? -1.769 -31.550 -18.224 1.00 52.75 112 ALA A CA 1
ATOM 861 C C . ALA A 1 112 ? -2.644 -31.605 -16.954 1.00 52.75 112 ALA A C 1
ATOM 863 O O . ALA A 1 112 ? -3.401 -30.676 -16.699 1.00 52.75 112 ALA A O 1
ATOM 864 N N . ASP A 1 113 ? -2.491 -32.633 -16.118 1.00 56.88 113 ASP A N 1
ATOM 865 C CA . ASP A 1 113 ? -3.315 -32.833 -14.917 1.00 56.88 113 ASP A CA 1
ATOM 866 C C . ASP A 1 113 ? -2.973 -31.887 -13.739 1.00 56.88 113 ASP A C 1
ATOM 868 O O . ASP A 1 113 ? -3.657 -31.925 -12.711 1.00 56.88 113 ASP A O 1
ATOM 872 N N . HIS A 1 114 ? -1.891 -31.097 -13.831 1.00 70.25 114 HIS A N 1
ATOM 873 C CA . HIS A 1 114 ? -1.343 -30.326 -12.708 1.00 70.25 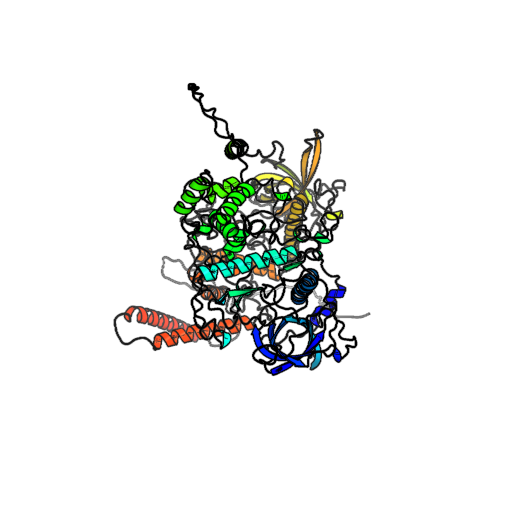114 HIS A CA 1
ATOM 874 C C . HIS A 1 114 ? -1.747 -28.849 -12.718 1.00 70.25 114 HIS A C 1
ATOM 876 O O . HIS A 1 114 ? -1.565 -28.129 -13.699 1.00 70.25 114 HIS A O 1
ATOM 882 N N . PHE A 1 115 ? -2.194 -28.357 -11.565 1.00 78.62 115 PHE A N 1
ATOM 883 C CA . PHE A 1 115 ? -2.611 -26.970 -11.372 1.00 78.62 115 PHE A CA 1
ATOM 884 C C . PHE A 1 115 ? -2.214 -26.450 -9.984 1.00 78.62 115 PHE A C 1
ATOM 886 O O . PHE A 1 115 ? -1.838 -27.211 -9.091 1.00 78.62 115 PHE A O 1
ATOM 893 N N . VAL A 1 116 ? -2.279 -25.133 -9.798 1.00 77.88 116 VAL A N 1
ATOM 894 C CA . VAL A 1 116 ? -2.028 -24.483 -8.510 1.00 77.88 116 VAL A CA 1
ATOM 895 C C . VAL A 1 116 ? -3.345 -24.198 -7.808 1.00 77.88 116 VAL A C 1
ATOM 897 O O . VAL A 1 116 ? -4.202 -23.504 -8.355 1.00 77.88 116 VAL A O 1
ATOM 900 N N . LEU A 1 117 ? -3.469 -24.675 -6.571 1.00 77.00 117 LEU A N 1
ATOM 901 C CA . LEU A 1 117 ? -4.553 -24.323 -5.664 1.00 77.00 117 LEU A CA 1
ATOM 902 C C . LEU A 1 117 ? -4.030 -23.342 -4.607 1.00 77.00 117 LEU A C 1
ATOM 904 O O . LEU A 1 117 ? -3.218 -23.690 -3.748 1.00 77.00 117 LEU A O 1
ATOM 908 N N . LYS A 1 118 ? -4.492 -22.092 -4.676 1.00 76.88 118 LYS A N 1
ATOM 909 C CA . LYS A 1 118 ? -4.230 -21.060 -3.665 1.00 76.88 118 LYS A CA 1
ATOM 910 C C . LYS A 1 118 ? -5.316 -21.086 -2.606 1.00 76.88 118 LYS A C 1
ATOM 912 O O . LYS A 1 118 ? -6.451 -20.756 -2.926 1.00 76.88 118 LYS A O 1
ATOM 917 N N . VAL A 1 119 ? -4.972 -21.403 -1.362 1.00 70.75 119 VAL A N 1
ATOM 918 C CA . VAL A 1 119 ? -5.915 -21.475 -0.237 1.00 70.75 119 VAL A CA 1
ATOM 919 C C . VAL A 1 119 ? -5.674 -20.310 0.725 1.00 70.75 119 VAL A C 1
ATOM 921 O O . VAL A 1 119 ? -4.542 -20.079 1.154 1.00 70.75 119 VAL A O 1
ATOM 924 N N . SER A 1 120 ? -6.716 -19.540 1.058 1.00 71.69 120 SER A N 1
ATOM 925 C CA . SER A 1 120 ? -6.585 -18.362 1.935 1.00 71.69 120 SER A CA 1
ATOM 926 C C . SER A 1 120 ? -7.856 -18.010 2.708 1.00 71.69 120 SER A C 1
ATOM 928 O O . SER A 1 120 ? -8.958 -18.458 2.386 1.00 71.69 120 SER A O 1
ATOM 930 N N . ASP A 1 121 ? -7.701 -17.194 3.753 1.00 63.31 121 ASP A N 1
ATOM 931 C CA . ASP A 1 121 ? -8.834 -16.643 4.490 1.00 63.31 121 ASP A CA 1
ATOM 932 C C . ASP A 1 121 ? -9.568 -15.535 3.702 1.00 63.31 121 ASP A C 1
ATOM 934 O O . ASP A 1 121 ? -9.106 -15.019 2.678 1.00 63.31 121 ASP A O 1
ATOM 938 N N . GLY A 1 122 ? -10.787 -15.209 4.149 1.00 60.75 122 GLY A N 1
ATOM 939 C CA . GLY A 1 122 ? -11.783 -14.484 3.347 1.00 60.75 122 GLY A CA 1
ATOM 940 C C . GLY A 1 122 ? -11.432 -13.045 2.937 1.00 60.75 122 GLY A C 1
ATOM 941 O O . GLY A 1 122 ? -12.198 -12.434 2.186 1.00 60.75 122 GLY A O 1
ATOM 942 N N . GLY A 1 123 ? -10.316 -12.490 3.418 1.00 68.75 123 GLY A N 1
ATOM 943 C CA . GLY A 1 123 ? -9.789 -11.192 2.991 1.00 68.75 123 GLY A CA 1
ATOM 944 C C . GLY A 1 123 ? -9.014 -11.286 1.677 1.00 68.75 123 GLY A C 1
ATOM 945 O O . GLY A 1 123 ? -9.381 -10.642 0.693 1.00 68.75 123 GLY A O 1
ATOM 946 N N . ALA A 1 124 ? -7.964 -12.112 1.656 1.00 71.25 124 ALA A N 1
ATOM 947 C CA . ALA A 1 124 ? -7.127 -12.317 0.474 1.00 71.25 124 ALA A CA 1
ATOM 948 C C . ALA A 1 124 ? -7.866 -13.117 -0.610 1.00 71.25 124 ALA A C 1
ATOM 950 O O . ALA A 1 124 ? -7.872 -12.705 -1.774 1.00 71.25 124 ALA A O 1
ATOM 951 N N . HIS A 1 125 ? -8.580 -14.181 -0.212 1.00 80.50 125 HIS A N 1
ATOM 952 C CA . HIS A 1 125 ? -9.342 -15.044 -1.122 1.00 80.50 125 HIS A CA 1
ATOM 953 C C . HIS A 1 125 ? -10.300 -14.248 -2.006 1.00 80.50 125 HIS A C 1
ATOM 955 O O . HIS A 1 125 ? -10.321 -14.419 -3.223 1.00 80.50 125 HIS A O 1
ATOM 961 N N . GLY A 1 126 ? -11.075 -13.339 -1.404 1.00 82.88 126 GLY A N 1
ATOM 962 C CA . GLY A 1 126 ? -12.083 -12.546 -2.111 1.00 82.88 126 GLY A CA 1
ATOM 963 C C . GLY A 1 126 ? -11.502 -11.617 -3.180 1.00 82.88 126 GLY A C 1
ATOM 964 O O . GLY A 1 126 ? -12.201 -11.289 -4.133 1.00 82.88 126 GLY A O 1
ATOM 965 N N . ARG A 1 127 ? -10.231 -11.211 -3.062 1.00 86.31 127 ARG A N 1
ATOM 966 C CA . ARG A 1 127 ? -9.565 -10.366 -4.064 1.00 86.31 127 ARG A CA 1
ATOM 967 C C . ARG A 1 127 ? -8.951 -11.180 -5.195 1.00 86.31 127 ARG A C 1
ATOM 969 O O . ARG A 1 127 ? -9.241 -10.873 -6.347 1.00 86.31 127 ARG A O 1
ATOM 976 N N . ASP A 1 128 ? -8.188 -12.228 -4.876 1.00 88.19 128 ASP A N 1
ATOM 977 C CA . ASP A 1 128 ? -7.607 -13.124 -5.889 1.00 88.19 128 ASP A CA 1
ATOM 978 C C . ASP A 1 128 ? -8.708 -13.763 -6.753 1.00 88.19 128 ASP A C 1
ATOM 980 O O . ASP A 1 128 ? -8.653 -13.697 -7.981 1.00 88.19 128 ASP A O 1
ATOM 984 N N . SER A 1 129 ? -9.752 -14.312 -6.117 1.00 89.69 129 SER A N 1
ATOM 985 C CA . SER A 1 129 ? -10.888 -14.924 -6.822 1.00 89.69 129 SER A CA 1
ATOM 986 C C . SER A 1 129 ? -11.655 -13.929 -7.689 1.00 89.69 129 SER A C 1
ATOM 988 O O . SER A 1 129 ? -11.929 -14.233 -8.847 1.00 89.69 129 SER A O 1
ATOM 990 N N . SER A 1 130 ? -11.971 -12.737 -7.174 1.00 91.25 130 SER A N 1
ATOM 991 C CA . SER A 1 130 ? -12.712 -11.731 -7.943 1.00 91.25 130 SER A CA 1
ATOM 992 C C . SER A 1 130 ? -11.910 -11.204 -9.128 1.00 91.25 130 SER A C 1
ATOM 994 O O . SER A 1 130 ? -12.472 -11.055 -10.208 1.00 91.25 130 SER A O 1
ATOM 996 N N . ALA A 1 131 ? -10.608 -10.952 -8.954 1.00 93.00 131 ALA A N 1
ATOM 997 C CA . ALA A 1 131 ? -9.751 -10.454 -10.026 1.00 93.00 131 ALA A CA 1
ATOM 998 C C . ALA A 1 131 ? -9.598 -11.489 -11.146 1.00 93.00 131 ALA A C 1
ATOM 1000 O O . ALA A 1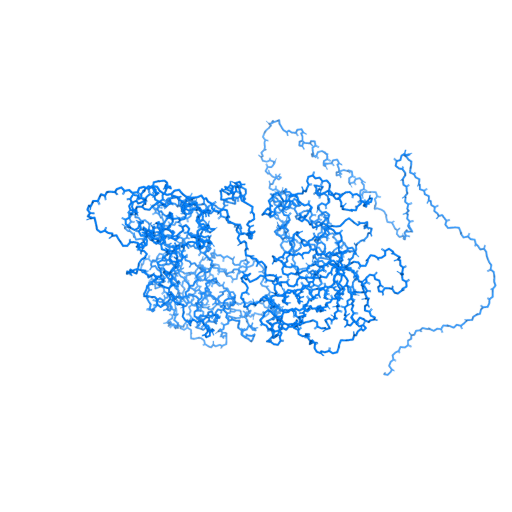 131 ? -9.794 -11.151 -12.310 1.00 93.00 131 ALA A O 1
ATOM 1001 N N . LEU A 1 132 ? -9.329 -12.754 -10.807 1.00 92.94 132 LEU A N 1
ATOM 1002 C CA . LEU A 1 132 ? -9.206 -13.821 -11.801 1.00 92.94 132 LEU A CA 1
ATOM 1003 C C . LEU A 1 132 ? -10.555 -14.162 -12.455 1.00 92.94 132 LEU A C 1
ATOM 1005 O O . LEU A 1 132 ? -10.610 -14.259 -13.677 1.00 92.94 132 LEU A O 1
ATOM 1009 N N . LYS A 1 133 ? -1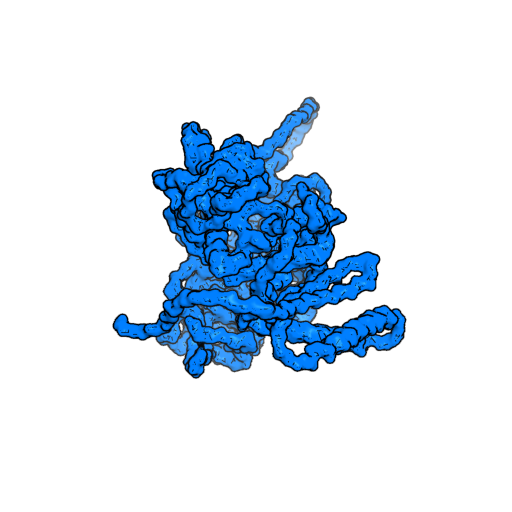1.664 -14.239 -11.703 1.00 92.62 133 LYS A N 1
ATOM 1010 C CA . LYS A 1 133 ? -13.011 -14.448 -12.275 1.00 92.62 133 LYS A CA 1
ATOM 1011 C C . LYS A 1 133 ? -13.398 -13.330 -13.250 1.00 92.62 133 LYS A C 1
ATOM 1013 O O . LYS A 1 133 ? -13.937 -13.606 -14.318 1.00 92.62 133 LYS A O 1
ATOM 1018 N N . TYR A 1 134 ? -13.095 -12.078 -12.906 1.00 93.38 134 TYR A N 1
ATOM 1019 C CA . TYR A 1 134 ? -13.358 -10.921 -13.760 1.00 93.38 134 TYR A CA 1
ATOM 1020 C C . TYR A 1 134 ? -12.447 -10.901 -15.001 1.00 93.38 134 TYR A C 1
ATOM 1022 O O . TYR A 1 134 ? -12.941 -10.741 -16.115 1.00 93.38 134 TYR A O 1
ATOM 1030 N N . LEU A 1 135 ? -11.140 -11.150 -14.848 1.00 93.81 135 LEU A N 1
ATOM 1031 C CA . LEU A 1 135 ? -10.211 -11.289 -15.980 1.00 93.81 135 LEU A CA 1
ATOM 1032 C C . LEU A 1 135 ? -10.606 -12.445 -16.911 1.00 93.81 135 LEU A C 1
ATOM 1034 O O . LEU A 1 135 ? -10.471 -12.307 -18.123 1.00 93.81 135 LEU A O 1
ATOM 1038 N N . TYR A 1 136 ? -11.144 -13.545 -16.375 1.00 93.44 136 TYR A N 1
ATOM 1039 C CA . TYR A 1 136 ? -11.685 -14.647 -17.170 1.00 93.44 136 TYR A CA 1
ATOM 1040 C C . TYR A 1 136 ? -12.940 -14.239 -17.946 1.00 93.44 136 TYR A C 1
ATOM 1042 O O . TYR A 1 136 ? -13.029 -14.500 -19.143 1.00 93.44 136 TYR A O 1
ATOM 1050 N N . GLN A 1 137 ? -13.878 -13.527 -17.316 1.00 92.31 137 GLN A N 1
ATOM 1051 C CA . GLN A 1 137 ? -15.035 -12.979 -18.023 1.00 92.31 137 GLN A CA 1
ATOM 1052 C C . GLN A 1 137 ? -14.593 -12.044 -19.164 1.00 92.31 137 GLN A C 1
ATOM 1054 O O . GLN A 1 137 ? -15.039 -12.197 -20.299 1.00 92.31 137 GLN A O 1
ATOM 1059 N N . LYS A 1 138 ? -13.638 -11.142 -18.907 1.00 93.25 138 LYS A N 1
ATOM 1060 C CA . LYS A 1 138 ? -13.072 -10.256 -19.936 1.00 93.25 138 LYS A CA 1
ATOM 1061 C C . LYS A 1 138 ? -12.285 -11.013 -21.012 1.00 93.25 138 LYS A C 1
ATOM 1063 O O . LYS A 1 138 ? -12.287 -10.594 -22.166 1.00 93.25 138 LYS A O 1
ATOM 1068 N N . HIS A 1 139 ? -11.687 -12.156 -20.678 1.00 92.00 139 HIS A N 1
ATOM 1069 C CA . HIS A 1 139 ? -11.085 -13.072 -21.645 1.00 92.00 139 HIS A CA 1
ATOM 1070 C C . HIS A 1 139 ? -12.125 -13.748 -22.550 1.00 92.00 139 HIS A C 1
ATOM 1072 O O . HIS A 1 139 ? -11.862 -13.899 -23.738 1.00 92.00 139 HIS A O 1
ATOM 1078 N N . LEU A 1 140 ? -13.315 -14.089 -22.045 1.00 90.31 140 LEU A N 1
ATOM 1079 C CA . LEU A 1 140 ? -14.424 -14.559 -22.885 1.00 90.31 140 LEU A CA 1
ATOM 1080 C C . LEU A 1 140 ? -14.990 -13.438 -23.777 1.00 90.31 140 LEU A C 1
ATOM 1082 O O . LEU A 1 140 ? -15.345 -13.697 -24.923 1.00 90.31 140 LEU A O 1
ATOM 1086 N N . GLU A 1 141 ? -15.045 -12.199 -23.277 1.00 91.62 141 GLU A N 1
ATOM 1087 C CA . GLU A 1 141 ? -15.548 -11.031 -24.022 1.00 91.62 141 GLU A CA 1
ATOM 1088 C C . GLU A 1 141 ? -14.587 -10.550 -25.131 1.00 91.62 141 GLU A C 1
ATOM 1090 O O . GLU A 1 141 ? -15.045 -10.162 -26.205 1.00 91.62 141 GLU A O 1
ATOM 1095 N N . ARG A 1 142 ? -13.265 -10.539 -24.885 1.00 89.31 142 ARG A N 1
ATOM 1096 C CA . ARG A 1 142 ? -12.256 -9.915 -25.777 1.00 89.31 142 ARG A CA 1
ATOM 1097 C C . ARG A 1 142 ? -11.163 -10.866 -26.294 1.00 89.31 142 ARG A C 1
ATOM 1099 O O . ARG A 1 142 ? -10.407 -10.497 -27.192 1.00 89.31 142 ARG A O 1
ATOM 1106 N N . GLY A 1 143 ? -11.059 -12.081 -25.754 1.00 90.12 143 GLY A N 1
ATOM 1107 C CA . GLY A 1 143 ? -9.943 -12.999 -26.006 1.00 90.12 143 GLY A CA 1
ATOM 1108 C C . GLY A 1 143 ? -8.614 -12.522 -25.401 1.00 90.12 143 GLY A C 1
ATOM 1109 O O . GLY A 1 143 ? -8.541 -11.498 -24.732 1.00 90.12 143 GLY A O 1
ATOM 1110 N N . LYS A 1 144 ? -7.536 -13.281 -25.640 1.00 88.31 144 LYS A N 1
ATOM 1111 C CA . LYS A 1 144 ? -6.127 -12.831 -25.533 1.00 88.31 144 LYS A CA 1
ATOM 1112 C C . LYS A 1 144 ? -5.700 -12.118 -24.224 1.00 88.31 144 LYS A C 1
ATOM 1114 O O . LYS A 1 144 ? -5.077 -11.057 -24.271 1.00 88.31 144 LYS A O 1
ATOM 1119 N N . ILE A 1 145 ? -6.032 -12.696 -23.064 1.00 89.94 145 ILE A N 1
ATOM 1120 C CA . ILE A 1 145 ? -5.744 -12.126 -21.723 1.00 89.94 145 ILE A CA 1
ATOM 1121 C C . ILE A 1 145 ? -5.188 -13.193 -20.775 1.00 89.94 145 ILE A C 1
ATOM 1123 O O . ILE A 1 145 ? -4.205 -12.938 -20.084 1.00 89.94 145 ILE A O 1
ATOM 1127 N N . MET A 1 146 ? -5.825 -14.368 -20.740 1.00 92.50 146 MET A N 1
ATOM 1128 C CA . MET A 1 146 ? -5.465 -15.499 -19.885 1.00 92.50 146 MET A CA 1
ATOM 1129 C C . MET A 1 146 ? -4.828 -16.644 -20.661 1.00 92.50 146 MET A C 1
ATOM 1131 O O . MET A 1 146 ? -5.071 -16.798 -21.857 1.00 92.50 146 MET A O 1
ATOM 1135 N N . GLY A 1 147 ? -4.088 -17.477 -19.931 1.00 89.50 147 GLY A N 1
ATOM 1136 C CA . GLY A 1 147 ? -3.458 -18.683 -20.449 1.00 89.50 147 GLY A CA 1
ATOM 1137 C C . GLY A 1 147 ? -2.219 -18.380 -21.272 1.00 89.50 147 GLY A C 1
ATOM 1138 O O . GLY A 1 147 ? -1.683 -17.273 -21.232 1.00 89.50 147 GLY A O 1
ATOM 1139 N N . ASP A 1 148 ? -1.731 -19.375 -22.000 1.00 84.31 148 ASP A N 1
ATOM 1140 C CA . ASP A 1 148 ? -0.580 -19.196 -22.877 1.00 84.31 148 ASP A CA 1
ATOM 1141 C C . ASP A 1 148 ? -0.947 -18.374 -24.132 1.00 84.31 148 ASP A C 1
ATOM 1143 O O . ASP A 1 148 ? -2.035 -18.576 -24.679 1.00 84.31 148 ASP A O 1
ATOM 1147 N N . PRO A 1 149 ? -0.103 -17.434 -24.611 1.00 89.88 149 PRO A N 1
ATOM 1148 C CA . PRO A 1 149 ? 1.208 -17.003 -24.100 1.00 89.88 149 PRO A CA 1
ATOM 1149 C C . PRO A 1 149 ? 1.159 -15.758 -23.178 1.00 89.88 149 PRO A C 1
ATOM 1151 O O . PRO A 1 149 ? 2.128 -14.996 -23.100 1.00 89.88 149 PRO A O 1
ATOM 1154 N N . TYR A 1 150 ? 0.026 -15.496 -22.520 1.00 92.62 150 TYR A N 1
ATOM 1155 C CA . TYR A 1 150 ? -0.277 -14.258 -21.789 1.00 92.62 150 TYR A CA 1
ATOM 1156 C C . TYR A 1 150 ? 0.179 -14.255 -20.321 1.00 92.62 150 TYR A C 1
ATOM 1158 O O . TYR A 1 150 ? 0.522 -15.282 -19.728 1.00 92.62 150 TYR A O 1
ATOM 1166 N N . ASN A 1 151 ? 0.165 -13.062 -19.718 1.00 94.00 151 ASN A N 1
ATOM 1167 C CA . ASN A 1 151 ? 0.659 -12.821 -18.361 1.00 94.00 151 ASN A CA 1
ATOM 1168 C C . ASN A 1 151 ? -0.312 -13.178 -17.231 1.00 94.00 151 ASN A C 1
ATOM 1170 O O . ASN A 1 151 ? 0.093 -13.178 -16.067 1.00 94.00 151 ASN A O 1
ATOM 1174 N N . VAL A 1 152 ? -1.580 -13.446 -17.540 1.00 94.56 152 VAL A N 1
ATOM 1175 C CA . VAL A 1 152 ? -2.554 -13.931 -16.558 1.00 94.56 152 VAL A CA 1
ATOM 1176 C C . VAL A 1 152 ? -2.620 -15.456 -16.691 1.00 94.56 152 VAL A C 1
ATOM 1178 O O . VAL A 1 152 ? -2.806 -15.946 -17.808 1.00 94.56 152 VAL A O 1
ATOM 1181 N N . PRO A 1 153 ? -2.453 -16.236 -15.607 1.00 94.00 153 PRO A N 1
ATOM 1182 C CA . PRO A 1 153 ? -2.574 -17.686 -15.682 1.00 94.00 153 PRO A CA 1
ATOM 1183 C C . PRO A 1 153 ? -4.010 -18.078 -16.051 1.00 94.00 153 PRO A C 1
ATOM 1185 O O . PRO A 1 153 ? -4.964 -17.363 -15.733 1.00 94.00 153 PRO A O 1
ATOM 1188 N N . SER A 1 154 ? -4.173 -19.232 -16.692 1.00 92.06 154 SER A N 1
ATOM 1189 C CA . SER A 1 154 ? -5.486 -19.859 -16.901 1.00 92.06 154 SER A CA 1
ATOM 1190 C C . SER A 1 154 ? -6.226 -20.013 -15.563 1.00 92.06 154 SER A C 1
ATOM 1192 O O . SER A 1 154 ? -5.619 -20.410 -14.568 1.00 92.06 154 SER A O 1
ATOM 1194 N N . TYR A 1 155 ? -7.526 -19.709 -15.524 1.00 92.81 155 TYR A N 1
ATOM 1195 C CA . TYR A 1 155 ? -8.348 -19.732 -14.306 1.00 92.81 155 TYR A CA 1
ATOM 1196 C C . TYR A 1 155 ? -9.360 -20.883 -14.344 1.00 92.81 155 TYR A C 1
ATOM 1198 O O . TYR A 1 155 ? -10.387 -20.814 -15.019 1.00 92.81 155 TYR A O 1
ATOM 1206 N N . PHE A 1 156 ? -9.100 -21.928 -13.558 1.00 91.19 156 PHE A N 1
ATOM 1207 C CA . PHE A 1 156 ? -9.933 -23.134 -13.460 1.00 91.19 156 PHE A CA 1
ATOM 1208 C C . PHE A 1 156 ? -11.024 -23.018 -12.382 1.00 91.19 156 PHE A C 1
ATOM 1210 O O . PHE A 1 156 ? -11.513 -24.017 -11.862 1.00 91.19 156 PHE A O 1
ATOM 1217 N N . GLY A 1 157 ? -11.397 -21.795 -12.000 1.00 91.50 157 GLY A N 1
ATOM 1218 C CA . GLY A 1 157 ? -12.491 -21.537 -11.069 1.00 91.50 157 GLY A CA 1
ATOM 1219 C C . GLY A 1 157 ? -12.083 -21.182 -9.638 1.00 91.50 157 GLY A C 1
ATOM 1220 O O . GLY A 1 157 ? -10.932 -21.280 -9.200 1.00 91.50 157 GLY A O 1
ATOM 1221 N N . THR A 1 158 ? -13.089 -20.739 -8.890 1.00 92.81 158 THR A N 1
ATOM 1222 C CA . THR A 1 158 ? -13.020 -20.513 -7.446 1.00 92.81 158 THR A CA 1
ATOM 1223 C C . THR A 1 158 ? -13.773 -21.630 -6.743 1.00 92.81 158 THR A C 1
ATOM 1225 O O . THR A 1 158 ? -14.880 -21.996 -7.135 1.00 92.81 158 THR A O 1
ATOM 1228 N N . TRP A 1 159 ? -13.156 -22.153 -5.695 1.00 94.50 159 TRP A N 1
ATOM 1229 C CA . TRP A 1 159 ? -13.538 -23.369 -5.000 1.00 94.50 159 TRP A CA 1
ATOM 1230 C C . TRP A 1 159 ? -13.578 -23.128 -3.487 1.00 94.50 159 TRP A C 1
ATOM 1232 O O . TRP A 1 159 ? -13.111 -22.102 -2.977 1.00 94.50 159 TRP A O 1
ATOM 1242 N N . VAL A 1 160 ? -14.140 -24.085 -2.764 1.00 93.62 160 VAL A N 1
ATOM 1243 C CA . VAL A 1 160 ? -14.114 -24.191 -1.310 1.00 93.62 160 VAL A CA 1
ATOM 1244 C C . VAL A 1 160 ? -13.631 -25.589 -0.956 1.00 93.62 160 VAL A C 1
ATOM 1246 O O . VAL A 1 160 ? -14.117 -26.571 -1.511 1.00 93.62 160 VAL A O 1
ATOM 1249 N N . VAL A 1 161 ? -12.677 -25.663 -0.032 1.00 94.12 161 VAL A N 1
ATOM 1250 C CA . VAL A 1 161 ? -12.115 -26.915 0.482 1.00 94.12 161 VAL A CA 1
ATOM 1251 C C . VAL A 1 161 ? -12.663 -27.162 1.884 1.00 94.12 161 VAL A C 1
ATOM 1253 O O . VAL A 1 161 ? -12.621 -26.259 2.727 1.00 94.12 161 VAL A O 1
ATOM 1256 N N . LYS A 1 162 ? -13.173 -28.373 2.133 1.00 92.50 162 LYS A N 1
ATOM 1257 C CA . LYS A 1 162 ? -13.535 -28.858 3.474 1.00 92.50 162 LYS A CA 1
ATOM 1258 C C . LYS A 1 162 ? -12.277 -29.271 4.237 1.00 92.50 162 LYS A C 1
ATOM 1260 O O . LYS A 1 162 ? -11.432 -29.979 3.695 1.00 92.50 162 LYS A O 1
ATOM 1265 N N . LEU A 1 163 ? -12.188 -28.875 5.500 1.00 88.12 163 LEU A N 1
ATOM 1266 C CA . LEU A 1 163 ? -11.122 -29.248 6.422 1.00 88.12 163 LEU A CA 1
ATOM 1267 C C . LEU A 1 163 ? -11.720 -29.594 7.793 1.00 88.12 163 LEU A C 1
ATOM 1269 O O . LEU A 1 163 ? -12.293 -28.701 8.427 1.00 88.12 163 LEU A O 1
ATOM 1273 N N . PRO A 1 164 ? -11.600 -30.845 8.273 1.00 87.19 164 PRO A N 1
ATOM 1274 C CA . PRO A 1 164 ? -11.957 -31.175 9.646 1.00 87.19 164 PRO A CA 1
ATOM 1275 C C . PRO A 1 164 ? -10.993 -30.482 10.619 1.00 87.19 164 PRO A C 1
ATOM 1277 O O . PRO A 1 164 ? -9.805 -30.318 10.335 1.00 87.19 164 PRO A O 1
ATOM 1280 N N . TYR A 1 165 ? -11.507 -30.051 11.767 1.00 82.81 165 TYR A N 1
ATOM 1281 C CA . TYR A 1 165 ? -10.715 -29.547 12.882 1.00 82.81 165 TYR A CA 1
ATOM 1282 C C . TYR A 1 165 ? -11.406 -29.860 14.210 1.00 82.81 165 TYR A C 1
ATOM 1284 O O . TYR A 1 165 ? -12.616 -29.674 14.350 1.00 82.81 165 TYR A O 1
ATOM 1292 N N . ASP A 1 166 ? -10.636 -30.264 15.215 1.00 82.69 166 ASP A N 1
ATOM 1293 C CA . ASP A 1 166 ? -11.156 -30.393 16.572 1.00 82.69 166 ASP A CA 1
ATOM 1294 C C . ASP A 1 166 ? -11.277 -29.015 17.220 1.00 82.69 166 ASP A C 1
ATOM 1296 O O . ASP A 1 166 ? -10.353 -28.195 17.195 1.00 82.69 166 ASP A O 1
ATOM 1300 N N . ASN A 1 167 ? -12.434 -28.736 17.816 1.00 80.19 167 ASN A N 1
ATOM 1301 C CA . ASN A 1 167 ? -12.611 -27.526 18.610 1.00 80.19 167 ASN A CA 1
ATOM 1302 C C . ASN A 1 167 ? -12.109 -27.712 20.059 1.00 80.19 167 ASN A C 1
ATOM 1304 O O . ASN A 1 167 ? -11.736 -28.807 20.467 1.00 80.19 167 ASN A O 1
ATOM 1308 N N . ASN A 1 168 ? -12.134 -26.650 20.872 1.00 78.00 168 ASN A N 1
ATOM 1309 C CA . ASN A 1 168 ? -11.636 -26.679 22.260 1.00 78.00 168 ASN A CA 1
ATOM 1310 C C . ASN A 1 168 ? -12.322 -27.711 23.188 1.00 78.00 168 ASN A C 1
ATOM 1312 O O . ASN A 1 168 ? -11.793 -27.992 24.261 1.00 78.00 168 ASN A O 1
ATOM 1316 N N . ALA A 1 169 ? -13.489 -28.243 22.816 1.00 85.81 169 ALA A N 1
ATOM 1317 C CA . ALA A 1 169 ? -14.200 -29.308 23.526 1.00 85.81 169 ALA A CA 1
ATOM 1318 C C . ALA A 1 169 ? -13.933 -30.718 22.951 1.00 85.81 169 ALA A C 1
ATOM 1320 O O . ALA A 1 169 ? -14.522 -31.683 23.430 1.00 85.81 169 ALA A O 1
ATOM 1321 N N . GLY A 1 170 ? -13.067 -30.849 21.939 1.00 86.38 170 GLY A N 1
ATOM 1322 C CA . GLY A 1 170 ? -12.768 -32.119 21.270 1.00 86.38 170 GLY A CA 1
ATOM 1323 C C . GLY A 1 170 ? -13.867 -32.611 20.323 1.00 86.38 170 GLY A C 1
ATOM 1324 O O . GLY A 1 170 ? -13.863 -33.780 19.957 1.00 86.38 170 GLY A O 1
ATOM 1325 N N . GLU A 1 171 ? -14.824 -31.757 19.943 1.00 87.50 171 GLU A N 1
ATOM 1326 C CA . GLU A 1 171 ? -15.786 -32.095 18.887 1.00 87.50 171 GLU A CA 1
ATOM 1327 C C . GLU A 1 171 ? -15.185 -31.730 17.523 1.00 87.50 171 GLU A C 1
ATOM 1329 O O . GLU A 1 171 ? -14.857 -30.556 17.285 1.00 87.50 171 GLU A O 1
ATOM 1334 N N . GLU A 1 172 ? -15.112 -32.713 16.629 1.00 86.81 172 GLU A N 1
ATOM 1335 C CA . GLU A 1 172 ? -14.776 -32.517 15.222 1.00 86.81 172 GLU A CA 1
ATOM 1336 C C . GLU A 1 172 ? -15.788 -31.554 14.578 1.00 86.81 172 GLU A C 1
ATOM 1338 O O . GLU A 1 172 ? -17.008 -31.734 14.654 1.00 86.81 172 GLU A O 1
ATOM 1343 N N . LYS A 1 173 ? -15.282 -30.493 13.951 1.00 87.19 173 LYS A N 1
ATOM 1344 C CA . LYS A 1 173 ? -16.061 -29.513 13.192 1.00 87.19 173 LYS A CA 1
ATOM 1345 C C . LYS A 1 173 ? -15.458 -29.334 11.809 1.00 87.19 173 LYS A C 1
ATOM 1347 O O . LYS A 1 173 ? -14.257 -29.462 11.612 1.00 87.19 173 LYS A O 1
ATOM 1352 N N . MET A 1 174 ? -16.302 -28.991 10.842 1.00 88.69 174 MET A N 1
ATOM 1353 C CA . MET A 1 174 ? -15.853 -28.678 9.488 1.00 88.69 174 MET A CA 1
ATOM 1354 C C . MET A 1 174 ? -15.570 -27.184 9.359 1.00 88.69 174 MET A C 1
ATOM 1356 O O . MET A 1 174 ? -16.436 -26.345 9.616 1.00 88.69 174 MET A O 1
ATOM 1360 N N . ARG A 1 175 ? -14.353 -26.858 8.926 1.00 87.06 175 ARG A N 1
ATOM 1361 C CA . ARG A 1 175 ? -13.977 -25.543 8.415 1.00 87.06 175 ARG A CA 1
ATOM 1362 C C . ARG A 1 175 ? -13.999 -25.588 6.895 1.00 87.06 175 ARG A C 1
ATOM 1364 O O . ARG A 1 175 ? -13.571 -26.559 6.281 1.00 87.06 175 ARG A O 1
ATOM 1371 N N . TYR A 1 176 ? -14.457 -24.508 6.290 1.00 91.75 176 TYR A N 1
ATOM 1372 C CA . TYR A 1 176 ? -14.471 -24.325 4.850 1.00 91.75 176 TYR A CA 1
ATOM 1373 C C . TYR A 1 176 ? -13.494 -23.204 4.512 1.00 91.75 176 TYR A C 1
ATOM 1375 O O . TYR A 1 176 ? -13.589 -22.109 5.072 1.00 91.75 176 TYR A O 1
ATOM 1383 N N . ILE A 1 177 ? -12.538 -23.455 3.619 1.00 90.62 177 ILE A N 1
ATOM 1384 C CA . ILE A 1 177 ? -11.546 -22.445 3.227 1.00 90.62 177 ILE A CA 1
ATOM 1385 C C . ILE A 1 177 ? -11.658 -22.159 1.735 1.00 90.62 177 ILE A C 1
ATOM 1387 O O . ILE A 1 177 ? -11.830 -23.063 0.920 1.00 90.62 177 ILE A O 1
ATOM 1391 N N . GLY A 1 178 ? -11.605 -20.874 1.386 1.00 91.50 178 GLY A N 1
ATOM 1392 C CA . GLY A 1 178 ? -11.682 -20.423 0.007 1.00 91.50 178 GLY A CA 1
ATOM 1393 C C . GLY A 1 178 ? -10.403 -20.779 -0.735 1.00 91.50 178 GLY A C 1
ATOM 1394 O O . GLY A 1 178 ? -9.299 -20.553 -0.228 1.00 91.50 178 GLY A O 1
ATOM 1395 N N . ALA A 1 179 ? -10.568 -21.331 -1.934 1.00 93.12 179 ALA A N 1
ATOM 1396 C CA . ALA A 1 179 ? -9.468 -21.703 -2.796 1.00 93.12 179 ALA A CA 1
ATOM 1397 C C . ALA A 1 179 ? -9.648 -21.194 -4.235 1.00 93.12 179 ALA A C 1
ATOM 1399 O O . ALA A 1 179 ? -10.766 -21.071 -4.737 1.00 93.12 179 ALA A O 1
ATOM 1400 N N . VAL A 1 180 ? -8.550 -20.892 -4.922 1.00 93.00 180 VAL A N 1
ATOM 1401 C CA . VAL A 1 180 ? -8.547 -20.522 -6.345 1.00 93.00 180 VAL A CA 1
ATOM 1402 C C . VAL A 1 180 ? -7.669 -21.503 -7.104 1.00 93.00 180 VAL A C 1
ATOM 1404 O O . VAL A 1 180 ? -6.504 -21.674 -6.744 1.00 93.00 180 VAL A O 1
ATOM 1407 N N . ALA A 1 181 ? -8.234 -22.144 -8.129 1.00 93.44 181 ALA A N 1
ATOM 1408 C CA . ALA A 1 181 ? -7.520 -23.066 -9.002 1.00 93.44 181 ALA A CA 1
ATOM 1409 C C . ALA A 1 181 ? -7.060 -22.323 -10.263 1.00 93.44 181 ALA A C 1
ATOM 1411 O O . ALA A 1 181 ? -7.858 -21.669 -10.938 1.00 93.44 181 ALA A O 1
ATOM 1412 N N . MET A 1 182 ? -5.771 -22.408 -10.576 1.00 93.56 182 MET A N 1
ATOM 1413 C CA . MET A 1 182 ? -5.171 -21.731 -11.725 1.00 93.56 182 MET A CA 1
ATOM 1414 C C . MET A 1 182 ? -4.007 -22.530 -12.318 1.00 93.56 182 MET A C 1
ATOM 1416 O O . MET A 1 182 ? -3.510 -23.471 -11.705 1.00 93.56 182 MET A O 1
ATOM 1420 N N . GLU A 1 183 ? -3.571 -22.146 -13.512 1.00 91.81 183 GLU A N 1
ATOM 1421 C CA . GLU A 1 183 ? -2.452 -22.748 -14.244 1.00 91.81 183 GLU A CA 1
ATOM 1422 C C . GLU A 1 183 ? -1.199 -22.945 -13.376 1.00 91.81 183 GLU A C 1
ATOM 1424 O O . GLU A 1 183 ? -0.741 -22.016 -12.701 1.00 91.81 183 GLU A O 1
ATOM 1429 N N . PHE A 1 184 ? -0.604 -24.143 -13.417 1.00 90.81 184 PHE A N 1
ATOM 1430 C CA . PHE A 1 184 ? 0.703 -24.354 -12.804 1.00 90.81 184 PHE A CA 1
ATOM 1431 C C . PHE A 1 184 ? 1.810 -23.785 -13.689 1.00 90.81 184 PHE A C 1
ATOM 1433 O O . PHE A 1 184 ? 2.278 -24.416 -14.635 1.00 90.81 184 PHE A O 1
ATOM 1440 N N . ILE A 1 185 ? 2.273 -22.591 -13.330 1.00 89.00 185 ILE A N 1
ATOM 1441 C CA . ILE A 1 185 ? 3.425 -21.972 -13.977 1.00 89.00 185 ILE A CA 1
ATOM 1442 C C . ILE A 1 185 ? 4.699 -22.638 -13.467 1.00 89.00 185 ILE A C 1
ATOM 1444 O O . ILE A 1 185 ? 5.204 -22.315 -12.388 1.00 89.00 185 ILE A O 1
ATOM 1448 N N . ARG A 1 186 ? 5.255 -23.553 -14.268 1.00 86.12 186 ARG A N 1
ATOM 1449 C CA . ARG A 1 186 ? 6.601 -24.085 -14.045 1.00 86.12 186 ARG A CA 1
ATOM 1450 C C . ARG A 1 186 ? 7.639 -23.042 -14.473 1.00 86.12 186 ARG A C 1
ATOM 1452 O O . ARG A 1 186 ? 8.227 -23.112 -15.547 1.00 86.12 186 ARG A O 1
ATOM 1459 N N . GLY A 1 187 ? 7.806 -22.027 -13.637 1.00 88.75 187 GLY A N 1
ATOM 1460 C CA . GLY A 1 187 ? 8.761 -20.939 -13.812 1.00 88.75 187 GLY A CA 1
ATOM 1461 C C . GLY A 1 187 ? 9.529 -20.650 -12.528 1.00 88.75 187 GLY A C 1
ATOM 1462 O O . GLY A 1 187 ? 9.288 -21.259 -11.485 1.00 88.75 187 GLY A O 1
ATOM 1463 N N . VAL A 1 188 ? 10.439 -19.690 -12.612 1.00 89.06 188 VAL A N 1
ATOM 1464 C CA . VAL A 1 188 ? 11.231 -19.189 -11.485 1.00 89.06 188 VAL A CA 1
ATOM 1465 C C . VAL A 1 188 ? 10.666 -17.827 -11.082 1.00 89.06 188 VAL A C 1
ATOM 1467 O O . VAL A 1 188 ? 10.308 -17.036 -11.961 1.00 89.06 188 VAL A O 1
ATOM 1470 N N . SER A 1 189 ? 10.557 -17.532 -9.781 1.00 89.81 189 SER A N 1
ATOM 1471 C CA . SER A 1 189 ? 10.135 -16.191 -9.358 1.00 89.81 189 SER A CA 1
ATOM 1472 C C . SER A 1 189 ? 11.195 -15.163 -9.760 1.00 89.81 189 SER A C 1
ATOM 1474 O O . SER A 1 189 ? 12.394 -15.451 -9.797 1.00 89.81 189 SER A O 1
ATOM 1476 N N . PHE A 1 190 ? 10.773 -13.939 -10.056 1.00 88.56 190 PHE A N 1
ATOM 1477 C CA . PHE A 1 190 ? 11.686 -12.874 -10.458 1.00 88.56 190 PHE A CA 1
ATOM 1478 C C . PHE A 1 190 ? 12.678 -12.527 -9.336 1.00 88.56 190 PHE A C 1
ATOM 1480 O O . PHE A 1 190 ? 13.819 -12.158 -9.609 1.00 88.56 190 PHE A O 1
ATOM 1487 N N . SER A 1 191 ? 12.268 -12.712 -8.075 1.00 86.25 191 SER A N 1
ATOM 1488 C CA . SER A 1 191 ? 13.145 -12.586 -6.908 1.00 86.25 191 SER A CA 1
ATOM 1489 C C . SER A 1 191 ? 14.231 -13.673 -6.880 1.00 86.25 191 SER A C 1
ATOM 1491 O O . SER A 1 191 ? 15.401 -13.354 -6.678 1.00 86.25 191 SER A O 1
ATOM 1493 N N . ASP A 1 192 ? 13.888 -14.941 -7.142 1.00 86.69 192 ASP A N 1
ATOM 1494 C CA . ASP A 1 192 ? 14.856 -16.056 -7.167 1.00 86.69 192 ASP A CA 1
ATOM 1495 C C . ASP A 1 192 ? 15.840 -15.963 -8.346 1.00 86.69 192 ASP A C 1
ATOM 1497 O O . ASP A 1 192 ? 16.995 -16.381 -8.239 1.00 86.69 192 ASP A O 1
ATOM 1501 N N . LEU A 1 193 ? 15.411 -15.358 -9.463 1.00 88.75 193 LEU A N 1
ATOM 1502 C CA . LEU A 1 193 ? 16.277 -15.012 -10.598 1.00 88.75 193 LEU A CA 1
ATOM 1503 C C . LEU A 1 193 ? 17.299 -13.912 -10.273 1.00 88.75 193 LEU A C 1
ATOM 1505 O O . LEU A 1 193 ? 18.118 -13.573 -11.130 1.00 88.75 193 LEU A O 1
ATOM 1509 N N . CYS A 1 194 ? 17.287 -13.363 -9.056 1.00 87.31 194 CYS A N 1
ATOM 1510 C CA . CYS A 1 194 ? 18.196 -12.317 -8.617 1.00 87.31 194 CYS A CA 1
ATOM 1511 C C . CYS A 1 194 ? 19.112 -12.772 -7.474 1.00 87.31 194 CYS A C 1
ATOM 1513 O O . CYS A 1 194 ? 18.772 -13.598 -6.630 1.00 87.31 194 CYS A O 1
ATOM 1515 N N . LYS A 1 195 ? 20.305 -12.175 -7.390 1.00 75.94 195 LYS A N 1
ATOM 1516 C CA . LYS A 1 195 ? 21.056 -12.139 -6.130 1.00 75.94 195 LYS A CA 1
ATOM 1517 C C . LYS A 1 195 ? 20.477 -11.002 -5.297 1.00 75.94 195 LYS A C 1
ATOM 1519 O O . LYS A 1 195 ? 20.736 -9.842 -5.614 1.00 75.94 195 LYS A O 1
ATOM 1524 N N . GLY A 1 196 ? 19.774 -11.339 -4.216 1.00 61.47 196 GLY A N 1
ATOM 1525 C CA . GLY A 1 196 ? 19.419 -10.410 -3.138 1.00 61.47 196 GLY A CA 1
ATOM 1526 C C . GLY A 1 196 ? 20.667 -9.888 -2.420 1.00 61.47 196 GLY A C 1
ATOM 1527 O O . GLY A 1 196 ? 20.980 -10.293 -1.304 1.00 61.47 196 GLY A O 1
ATOM 1528 N N . GLN A 1 197 ? 21.434 -9.023 -3.085 1.00 56.22 197 GLN A N 1
ATOM 1529 C CA . GLN A 1 197 ? 22.477 -8.230 -2.452 1.00 56.22 197 GLN A CA 1
ATOM 1530 C C . GLN A 1 197 ? 21.837 -6.953 -1.925 1.00 56.22 197 GLN A C 1
ATOM 1532 O O . GLN A 1 197 ? 21.619 -6.004 -2.677 1.00 56.22 197 GLN A O 1
ATOM 1537 N N . TYR A 1 198 ? 21.602 -6.925 -0.614 1.00 52.59 198 TYR A N 1
ATOM 1538 C CA . TYR A 1 198 ? 21.387 -5.691 0.131 1.00 52.59 198 TYR A CA 1
ATOM 1539 C C . TYR A 1 198 ? 22.568 -4.750 -0.114 1.00 52.59 198 TYR A C 1
ATOM 1541 O O . TYR A 1 198 ? 23.613 -4.868 0.526 1.00 52.59 198 TYR A O 1
ATOM 1549 N N . LEU A 1 199 ? 22.422 -3.819 -1.058 1.00 48.72 199 LEU A N 1
ATOM 1550 C CA . LEU A 1 199 ? 23.355 -2.710 -1.169 1.00 48.72 199 LEU A CA 1
ATOM 1551 C C . LEU A 1 199 ? 23.113 -1.805 0.046 1.00 48.72 199 LEU A C 1
ATOM 1553 O O . LEU A 1 199 ? 22.010 -1.265 0.174 1.00 48.72 199 LEU A O 1
ATOM 1557 N N . PRO A 1 200 ? 24.099 -1.623 0.947 1.00 47.38 200 PRO A N 1
ATOM 1558 C CA . PRO A 1 200 ? 23.985 -0.597 1.970 1.00 47.38 200 PRO A CA 1
ATOM 1559 C C . PRO A 1 200 ? 23.792 0.750 1.271 1.00 47.38 200 PRO A C 1
ATOM 1561 O O . PRO A 1 200 ? 24.442 1.038 0.264 1.00 47.38 200 PRO A O 1
ATOM 1564 N N . TRP A 1 201 ? 22.870 1.555 1.798 1.00 46.50 201 TRP A N 1
ATOM 1565 C CA . TRP A 1 201 ? 22.330 2.748 1.132 1.00 46.50 201 TRP A CA 1
ATOM 1566 C C . TRP A 1 201 ? 23.428 3.732 0.676 1.00 46.50 201 TRP A C 1
ATOM 1568 O O . TRP A 1 201 ? 23.317 4.324 -0.394 1.00 46.50 201 TRP A O 1
ATOM 1578 N N . SER A 1 202 ? 24.542 3.793 1.418 1.00 44.62 202 SER A N 1
ATOM 1579 C CA . SER A 1 202 ? 25.757 4.573 1.120 1.00 44.62 202 SER A CA 1
ATOM 1580 C C . SER A 1 202 ? 26.407 4.287 -0.240 1.00 44.62 202 SER A C 1
ATOM 1582 O O . SER A 1 202 ? 27.112 5.140 -0.775 1.00 44.62 202 SER A O 1
ATOM 1584 N N . ASN A 1 203 ? 26.199 3.087 -0.792 1.00 42.09 203 ASN A N 1
ATOM 1585 C CA . ASN A 1 203 ? 26.812 2.638 -2.043 1.00 42.09 203 ASN A CA 1
ATOM 1586 C C . ASN A 1 203 ? 25.834 2.694 -3.227 1.00 42.09 203 ASN A C 1
ATOM 1588 O O . ASN A 1 203 ? 26.151 2.176 -4.299 1.00 42.09 203 ASN A O 1
ATOM 1592 N N . ASN A 1 204 ? 24.654 3.301 -3.059 1.00 46.31 204 ASN A N 1
ATOM 1593 C CA . ASN A 1 204 ? 23.739 3.543 -4.165 1.00 46.31 204 ASN A CA 1
ATOM 1594 C C . ASN A 1 204 ? 24.173 4.811 -4.943 1.00 46.31 204 ASN A C 1
ATOM 1596 O O . ASN A 1 204 ? 24.020 5.922 -4.430 1.00 46.31 204 ASN A O 1
ATOM 1600 N N . PRO A 1 205 ? 24.682 4.697 -6.189 1.00 45.97 205 PRO A N 1
ATOM 1601 C CA . PRO A 1 205 ? 25.219 5.837 -6.938 1.00 45.97 205 PRO A CA 1
ATOM 1602 C C . PRO A 1 205 ? 24.158 6.859 -7.387 1.00 45.97 205 PRO A C 1
ATOM 1604 O O . PRO A 1 205 ? 24.518 7.846 -8.020 1.00 45.97 205 PRO A O 1
ATOM 1607 N N . TYR A 1 206 ? 22.872 6.634 -7.091 1.00 48.97 206 TYR A N 1
ATOM 1608 C CA . TYR A 1 206 ? 21.783 7.576 -7.372 1.00 48.97 206 TYR A CA 1
ATOM 1609 C C . TYR A 1 206 ? 21.758 8.783 -6.420 1.00 48.97 206 TYR A C 1
ATOM 1611 O O . TYR A 1 206 ? 21.242 9.828 -6.805 1.00 48.97 206 TYR A O 1
ATOM 1619 N N . TYR A 1 207 ? 22.278 8.648 -5.192 1.00 48.25 207 TYR A N 1
ATOM 1620 C CA . TYR A 1 207 ? 22.260 9.727 -4.192 1.00 48.25 207 TYR A CA 1
ATOM 1621 C C . TYR A 1 207 ? 23.594 10.485 -4.104 1.00 48.25 207 TYR A C 1
ATOM 1623 O O . TYR A 1 207 ? 23.598 11.701 -3.949 1.00 48.25 207 TYR A O 1
ATOM 1631 N N . ASN A 1 208 ? 24.730 9.817 -4.339 1.00 41.53 208 ASN A N 1
ATOM 1632 C CA . ASN A 1 208 ? 26.065 10.437 -4.269 1.00 41.53 208 ASN A CA 1
ATOM 1633 C C . ASN A 1 208 ? 26.404 11.392 -5.443 1.00 41.53 208 ASN A C 1
ATOM 1635 O O . ASN A 1 208 ? 27.556 11.795 -5.576 1.00 41.53 208 ASN A O 1
ATOM 1639 N N . SER A 1 209 ? 25.446 11.745 -6.310 1.00 41.81 209 SER A N 1
ATOM 1640 C CA . SER A 1 209 ? 25.613 12.766 -7.363 1.00 41.81 209 SER A CA 1
ATOM 1641 C C . SER A 1 209 ? 24.803 14.046 -7.110 1.00 41.81 209 SER A C 1
ATOM 1643 O O . SER A 1 209 ? 24.556 14.801 -8.049 1.00 41.81 209 SER A O 1
ATOM 1645 N N . TYR A 1 210 ? 24.348 14.264 -5.872 1.00 46.91 210 TYR A N 1
ATOM 1646 C CA . TYR A 1 210 ? 23.552 15.421 -5.451 1.00 46.91 210 TYR A CA 1
ATOM 1647 C C . TYR A 1 210 ? 24.289 16.301 -4.420 1.00 46.91 210 TYR A C 1
ATOM 1649 O O . TYR A 1 210 ? 23.804 16.554 -3.324 1.00 46.91 210 TYR A O 1
ATOM 1657 N N . SER A 1 211 ? 25.453 16.821 -4.809 1.00 44.34 211 SER A N 1
ATOM 1658 C CA . SER A 1 211 ? 26.039 18.064 -4.282 1.00 44.34 211 SER A CA 1
ATOM 1659 C C . SER A 1 211 ? 26.657 18.808 -5.488 1.00 44.34 211 SER A C 1
ATOM 1661 O O . SER A 1 211 ? 27.075 18.164 -6.447 1.00 44.34 211 SER A O 1
ATOM 1663 N N . ASP A 1 212 ? 26.600 20.137 -5.617 1.00 41.12 212 ASP A N 1
ATOM 1664 C CA . ASP A 1 212 ? 27.014 21.081 -4.572 1.00 41.12 212 ASP A CA 1
ATOM 1665 C C . ASP A 1 212 ? 26.111 22.314 -4.304 1.00 41.12 212 ASP A C 1
ATOM 1667 O O . ASP A 1 212 ? 26.263 22.910 -3.239 1.00 41.12 212 ASP A O 1
ATOM 1671 N N . ASP A 1 213 ? 25.192 22.728 -5.196 1.00 44.34 213 ASP A N 1
ATOM 1672 C CA . ASP A 1 213 ? 24.866 24.177 -5.285 1.00 44.34 213 ASP A CA 1
ATOM 1673 C C . ASP A 1 213 ? 23.459 24.718 -4.917 1.00 44.34 213 ASP A C 1
ATOM 1675 O O . ASP A 1 213 ? 23.326 25.937 -4.834 1.00 44.34 213 ASP A O 1
ATOM 1679 N N . ASP A 1 214 ? 22.423 23.916 -4.624 1.00 39.03 214 ASP A N 1
ATOM 1680 C CA . ASP A 1 214 ? 21.094 24.471 -4.261 1.00 39.03 214 ASP A CA 1
ATOM 1681 C C . ASP A 1 214 ? 20.557 23.989 -2.908 1.00 39.03 214 ASP A C 1
ATOM 1683 O O . ASP A 1 214 ? 20.578 22.804 -2.579 1.00 39.03 214 ASP A O 1
ATOM 1687 N N . LYS A 1 215 ? 20.039 24.946 -2.131 1.00 45.41 215 LYS A N 1
ATOM 1688 C CA . LYS A 1 215 ? 19.421 24.760 -0.810 1.00 45.41 215 LYS A CA 1
ATOM 1689 C C . LYS A 1 215 ? 17.902 24.906 -0.938 1.00 45.41 215 LYS A C 1
ATOM 1691 O O . LYS A 1 215 ? 17.448 25.732 -1.720 1.00 45.41 215 LYS A O 1
ATOM 1696 N N . ASP A 1 216 ? 17.164 24.187 -0.090 1.00 55.88 216 ASP A N 1
ATOM 1697 C CA . ASP A 1 216 ? 15.692 24.187 0.044 1.00 55.88 216 ASP A CA 1
ATOM 1698 C C . ASP A 1 216 ? 14.883 23.323 -0.963 1.00 55.88 216 ASP A C 1
ATOM 1700 O O . ASP A 1 216 ? 14.038 23.835 -1.693 1.00 55.88 216 ASP A O 1
ATOM 1704 N N . GLU A 1 217 ? 15.003 21.986 -0.886 1.00 37.50 217 GLU A N 1
ATOM 1705 C CA . GLU A 1 217 ? 13.975 21.029 -1.371 1.00 37.50 217 GLU A CA 1
ATOM 1706 C C . GLU A 1 217 ? 13.387 20.159 -0.214 1.00 37.50 217 GLU A C 1
ATOM 1708 O O . GLU A 1 217 ? 13.896 20.216 0.912 1.00 37.50 217 GLU A O 1
ATOM 1713 N N . PRO A 1 218 ? 12.242 19.454 -0.399 1.00 34.94 218 PRO A N 1
ATOM 1714 C CA . PRO A 1 218 ? 11.505 18.779 0.686 1.00 34.94 218 PRO A CA 1
ATOM 1715 C C . PRO A 1 218 ? 11.709 17.242 0.805 1.00 34.94 218 PRO A C 1
ATOM 1717 O O . PRO A 1 218 ? 11.551 16.518 -0.173 1.00 34.94 218 PRO A O 1
ATOM 1720 N N . GLU A 1 219 ? 11.909 16.758 2.046 1.00 38.81 219 GLU A N 1
ATOM 1721 C CA . GLU A 1 219 ? 12.195 15.348 2.427 1.00 38.81 219 GLU A CA 1
ATOM 1722 C C . GLU A 1 219 ? 11.264 14.269 1.789 1.00 38.81 219 GLU A C 1
ATOM 1724 O O . GLU A 1 219 ? 10.041 14.322 1.991 1.00 38.81 219 GLU A O 1
ATOM 1729 N N . PRO A 1 220 ? 11.811 13.214 1.137 1.00 37.03 220 PRO A N 1
ATOM 1730 C CA . PRO A 1 220 ? 11.099 11.983 0.777 1.00 37.03 220 PRO A CA 1
ATOM 1731 C C . PRO A 1 220 ? 11.173 10.895 1.876 1.00 37.03 220 PRO A C 1
ATOM 1733 O O . PRO A 1 220 ? 12.167 10.748 2.583 1.00 37.03 220 PRO A O 1
ATOM 1736 N N . GLY A 1 221 ? 10.117 10.082 2.009 1.00 37.62 221 GLY A N 1
ATOM 1737 C CA . GLY A 1 221 ? 10.022 9.022 3.029 1.00 37.62 221 GLY A CA 1
ATOM 1738 C C . GLY A 1 221 ? 10.795 7.723 2.716 1.00 37.62 221 GLY A C 1
ATOM 1739 O O . GLY A 1 221 ? 11.151 7.465 1.564 1.00 37.62 221 GLY A O 1
ATOM 1740 N N . PRO A 1 222 ? 11.022 6.850 3.721 1.00 36.22 222 PRO A N 1
ATOM 1741 C CA . PRO A 1 222 ? 11.907 5.698 3.585 1.00 36.22 222 PRO A CA 1
ATOM 1742 C C . PRO A 1 222 ? 11.243 4.524 2.851 1.00 36.22 222 PRO A C 1
ATOM 1744 O O . PRO A 1 222 ? 10.397 3.821 3.402 1.00 36.22 222 PRO A O 1
ATOM 1747 N N . SER A 1 223 ? 11.709 4.239 1.635 1.00 43.56 223 SER A N 1
ATOM 1748 C CA . SER A 1 223 ? 11.545 2.924 1.007 1.00 43.56 223 SER A CA 1
ATOM 1749 C C . SER A 1 223 ? 12.916 2.376 0.610 1.00 43.56 223 SER A C 1
ATOM 1751 O O . SER A 1 223 ? 13.648 2.976 -0.176 1.00 43.56 223 SER A O 1
ATOM 1753 N N . ARG A 1 224 ? 13.307 1.243 1.208 1.00 53.44 224 ARG A N 1
ATOM 1754 C CA . ARG A 1 224 ? 14.537 0.533 0.837 1.00 53.44 224 ARG A CA 1
ATOM 1755 C C . ARG A 1 224 ? 14.280 -0.185 -0.489 1.00 53.44 224 ARG A C 1
ATOM 1757 O O . ARG A 1 224 ? 13.537 -1.159 -0.516 1.00 53.44 224 ARG A O 1
ATOM 1764 N N . SER A 1 225 ? 14.868 0.312 -1.575 1.00 55.97 225 SER A N 1
ATOM 1765 C CA . SER A 1 225 ? 14.892 -0.387 -2.865 1.00 55.97 225 SER A CA 1
ATOM 1766 C C . SER A 1 225 ? 16.025 -1.412 -2.849 1.00 55.97 225 SER A C 1
ATOM 1768 O O . SER A 1 225 ? 17.198 -1.048 -2.749 1.00 55.97 225 SER A O 1
ATOM 1770 N N . GLU A 1 226 ? 15.674 -2.694 -2.912 1.00 64.69 226 GLU A N 1
ATOM 1771 C CA . GLU A 1 226 ? 16.630 -3.753 -3.229 1.00 64.69 226 GLU A CA 1
ATOM 1772 C C . GLU A 1 226 ? 16.940 -3.694 -4.732 1.00 64.69 226 GLU A C 1
ATOM 1774 O O . GLU A 1 226 ? 16.037 -3.773 -5.563 1.00 64.69 226 GLU A O 1
ATOM 1779 N N . VAL A 1 227 ? 18.218 -3.546 -5.096 1.00 73.94 227 VAL A N 1
ATOM 1780 C CA . VAL A 1 227 ? 18.636 -3.580 -6.505 1.00 73.94 227 VAL A CA 1
ATOM 1781 C C . VAL A 1 227 ? 18.709 -5.035 -6.953 1.00 73.94 227 VAL A C 1
ATOM 1783 O O . VAL A 1 227 ? 19.638 -5.766 -6.596 1.00 73.94 227 VAL A O 1
ATOM 1786 N N . LEU A 1 228 ? 17.732 -5.441 -7.757 1.00 79.50 228 LEU A N 1
ATOM 1787 C CA . LEU A 1 228 ? 17.600 -6.784 -8.301 1.00 79.50 228 LEU A CA 1
ATOM 1788 C C . LEU A 1 228 ? 18.659 -7.078 -9.363 1.00 79.50 228 LEU A C 1
ATOM 1790 O O . LEU A 1 228 ? 18.449 -6.919 -10.565 1.00 79.50 228 LEU A O 1
ATOM 1794 N N . ARG A 1 229 ? 19.819 -7.556 -8.912 1.00 85.12 229 ARG A N 1
ATOM 1795 C CA . ARG A 1 229 ? 20.889 -8.031 -9.794 1.00 85.12 229 ARG A CA 1
ATOM 1796 C C . ARG A 1 229 ? 20.525 -9.411 -10.353 1.00 85.12 229 ARG A C 1
ATOM 1798 O O . ARG A 1 229 ? 20.491 -10.351 -9.554 1.00 85.12 229 ARG A O 1
ATOM 1805 N N . PRO A 1 230 ? 20.310 -9.561 -11.676 1.00 87.50 230 PRO A N 1
ATOM 1806 C CA . PRO A 1 230 ? 20.062 -10.857 -12.304 1.00 87.50 230 PRO A CA 1
ATOM 1807 C C . PRO A 1 230 ? 21.160 -11.865 -11.952 1.00 87.50 230 PRO A C 1
ATOM 1809 O O . PRO A 1 230 ? 22.318 -11.490 -11.742 1.00 87.50 230 PRO A O 1
ATOM 1812 N N . ARG A 1 231 ? 20.792 -13.144 -11.863 1.00 86.00 231 ARG A N 1
ATOM 1813 C CA . ARG A 1 231 ? 21.686 -14.236 -11.483 1.00 86.00 231 ARG A CA 1
ATOM 1814 C C . ARG A 1 231 ? 21.662 -15.346 -12.520 1.00 86.00 231 ARG A C 1
ATOM 1816 O O . ARG A 1 231 ? 20.709 -16.120 -12.580 1.00 86.00 231 ARG A O 1
ATOM 1823 N N . ASN A 1 232 ? 22.794 -15.556 -13.180 1.00 81.88 232 ASN A N 1
ATOM 1824 C CA . ASN A 1 232 ? 23.077 -16.824 -13.832 1.00 81.88 232 ASN A CA 1
ATOM 1825 C C . ASN A 1 232 ? 23.303 -17.915 -12.779 1.00 81.88 232 ASN A C 1
ATOM 1827 O O . ASN A 1 232 ? 24.383 -18.088 -12.210 1.00 81.88 232 ASN A O 1
ATOM 1831 N N . ALA A 1 233 ? 22.232 -18.648 -12.490 1.00 83.12 233 ALA A N 1
ATOM 1832 C CA . ALA A 1 233 ? 22.236 -19.861 -11.692 1.00 83.12 233 ALA A CA 1
ATOM 1833 C C . ALA A 1 233 ? 21.626 -20.992 -12.537 1.00 83.12 233 ALA A C 1
ATOM 1835 O O . ALA A 1 233 ? 20.406 -21.155 -12.534 1.00 83.12 233 ALA A O 1
ATOM 1836 N N . PRO A 1 234 ? 22.455 -21.817 -13.212 1.00 76.56 234 PRO A N 1
ATOM 1837 C CA . PRO A 1 234 ? 21.988 -22.897 -14.094 1.00 76.56 234 PRO A CA 1
ATOM 1838 C C . PRO A 1 234 ? 21.089 -23.945 -13.419 1.00 76.56 234 PRO A C 1
ATOM 1840 O O . PRO A 1 234 ? 20.534 -24.811 -14.079 1.00 76.56 234 PRO A O 1
ATOM 1843 N N . HIS A 1 235 ? 20.965 -23.905 -12.089 1.00 80.00 235 HIS A N 1
ATOM 1844 C CA . HIS A 1 235 ? 20.087 -24.784 -11.330 1.00 80.00 235 HIS A CA 1
ATOM 1845 C C . HIS A 1 235 ? 18.659 -24.254 -11.132 1.00 80.00 235 HIS A C 1
ATOM 1847 O O . HIS A 1 235 ? 17.838 -25.018 -10.633 1.00 80.00 235 HIS A O 1
ATOM 1853 N N . LEU A 1 236 ? 18.363 -22.992 -11.469 1.00 80.81 236 LEU A N 1
ATOM 1854 C CA . LEU A 1 236 ? 17.015 -22.426 -11.322 1.00 80.81 236 LEU A CA 1
ATOM 1855 C C . LEU A 1 236 ? 16.058 -22.976 -12.391 1.00 80.81 236 LEU A C 1
ATOM 1857 O O . LEU A 1 236 ? 14.946 -23.381 -12.069 1.00 80.81 236 LEU A O 1
ATOM 1861 N N . PHE A 1 237 ? 16.524 -23.093 -13.635 1.00 80.50 237 PHE A N 1
ATOM 1862 C CA . PHE A 1 237 ? 15.800 -23.737 -14.735 1.00 80.50 237 PHE A CA 1
ATOM 1863 C C . PHE A 1 237 ? 16.184 -25.222 -14.842 1.00 80.50 237 PHE A C 1
ATOM 1865 O O . PHE A 1 237 ? 16.824 -25.657 -15.796 1.00 80.50 237 PHE A O 1
ATOM 1872 N N . LYS A 1 238 ? 15.842 -26.009 -13.814 1.00 72.56 238 LYS A N 1
ATOM 1873 C CA . LYS A 1 238 ? 16.054 -27.467 -13.787 1.00 72.56 238 LYS A CA 1
ATOM 1874 C C . LYS A 1 238 ? 14.764 -28.226 -14.079 1.00 72.56 238 LYS A C 1
ATOM 1876 O O . LYS A 1 238 ? 13.801 -28.115 -13.329 1.00 72.56 238 LYS A O 1
ATOM 1881 N N . GLY A 1 239 ? 14.812 -29.081 -15.095 1.00 73.12 239 GLY A N 1
ATOM 1882 C CA . GLY A 1 239 ? 13.759 -30.031 -15.451 1.00 73.12 239 GLY A CA 1
ATOM 1883 C C . GLY A 1 239 ? 13.967 -30.570 -16.870 1.00 73.12 239 GLY A C 1
ATOM 1884 O O . GLY A 1 239 ? 14.758 -29.984 -17.614 1.00 73.12 239 GLY A O 1
ATOM 1885 N N . PRO A 1 240 ? 13.314 -31.681 -17.260 1.00 68.25 240 PRO A N 1
ATOM 1886 C CA . PRO A 1 240 ? 13.418 -32.223 -18.618 1.00 68.25 240 PRO A CA 1
ATOM 1887 C C . PRO A 1 240 ? 12.968 -31.222 -19.696 1.00 68.25 240 PRO A C 1
ATOM 1889 O O . PRO A 1 240 ? 13.563 -31.175 -20.763 1.00 68.25 240 PRO A O 1
ATOM 1892 N N . GLU A 1 241 ? 11.999 -30.360 -19.394 1.00 63.09 241 GLU A N 1
ATOM 1893 C CA . GLU A 1 241 ? 11.526 -29.261 -20.252 1.00 63.09 241 GLU A CA 1
ATOM 1894 C C . GLU A 1 241 ? 12.530 -28.107 -20.438 1.00 63.09 241 GLU A C 1
ATOM 1896 O O . GLU A 1 241 ? 12.407 -27.336 -21.385 1.00 63.09 241 GLU A O 1
ATOM 1901 N N . PHE A 1 242 ? 13.540 -27.996 -19.569 1.00 72.81 242 PHE A N 1
ATOM 1902 C CA . PHE A 1 242 ? 14.652 -27.048 -19.719 1.00 72.81 242 PHE A CA 1
ATOM 1903 C C . PHE A 1 242 ? 15.935 -27.731 -20.227 1.00 72.81 242 PHE A C 1
ATOM 1905 O O . PHE A 1 242 ? 16.965 -27.076 -20.398 1.00 72.81 242 PHE A O 1
ATOM 1912 N N . ALA A 1 243 ? 15.914 -29.049 -20.459 1.00 72.00 243 ALA A N 1
ATOM 1913 C CA . ALA A 1 243 ? 17.092 -29.795 -20.881 1.00 72.00 243 ALA A CA 1
ATOM 1914 C C . ALA A 1 243 ? 17.554 -29.344 -22.278 1.00 72.00 243 ALA A C 1
ATOM 1916 O O . ALA A 1 243 ? 16.829 -29.463 -23.260 1.00 72.00 243 ALA A O 1
ATOM 1917 N N . GLY A 1 244 ? 18.783 -28.828 -22.355 1.00 72.88 244 GLY A N 1
ATOM 1918 C CA . GLY A 1 244 ? 19.368 -28.280 -23.584 1.00 72.88 244 GLY A CA 1
ATOM 1919 C C . GLY A 1 244 ? 19.182 -26.769 -23.771 1.00 72.88 244 GLY A C 1
ATOM 1920 O O . GLY A 1 244 ? 19.867 -26.189 -24.609 1.00 72.88 244 GLY A O 1
ATOM 1921 N N . LEU A 1 245 ? 18.343 -26.101 -22.968 1.00 75.12 245 LEU A N 1
ATOM 1922 C CA . LEU A 1 245 ? 18.146 -24.651 -23.050 1.00 75.12 245 LEU A CA 1
ATOM 1923 C C . LEU A 1 245 ? 19.172 -23.894 -22.194 1.00 75.12 245 LEU A C 1
ATOM 1925 O O . LEU A 1 245 ? 19.062 -23.807 -20.970 1.00 75.12 245 LEU A O 1
ATOM 1929 N N . ALA A 1 246 ? 20.169 -23.298 -22.849 1.00 77.62 246 ALA A N 1
ATOM 1930 C CA . ALA A 1 246 ? 21.148 -22.418 -22.213 1.00 77.62 246 ALA A CA 1
ATOM 1931 C C . ALA A 1 246 ? 20.559 -21.011 -21.971 1.00 77.62 246 ALA A C 1
ATOM 1933 O O . ALA A 1 246 ? 20.799 -20.076 -22.733 1.00 77.62 246 ALA A 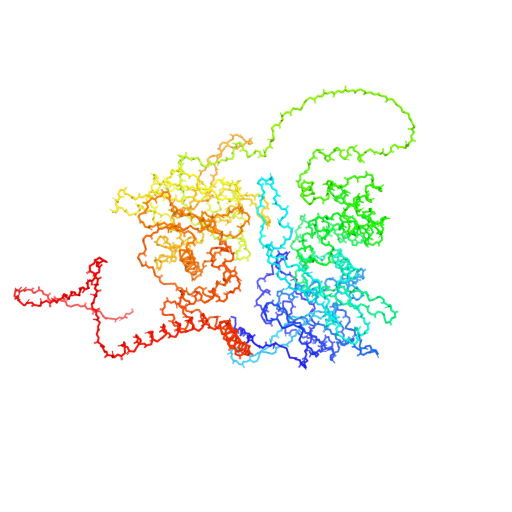O 1
ATOM 1934 N N . ILE A 1 247 ? 19.767 -20.863 -20.905 1.00 85.00 247 ILE A N 1
ATOM 1935 C CA . ILE A 1 247 ? 19.158 -19.580 -20.521 1.00 85.00 247 ILE A CA 1
ATOM 1936 C C . ILE A 1 247 ? 20.192 -18.721 -19.778 1.00 85.00 247 ILE A C 1
ATOM 1938 O O . ILE A 1 247 ? 20.454 -18.928 -18.592 1.00 85.00 247 ILE A O 1
ATOM 1942 N N . ASP A 1 248 ? 20.758 -17.736 -20.472 1.00 88.88 248 ASP A N 1
ATOM 1943 C CA . ASP A 1 248 ? 21.533 -16.654 -19.860 1.00 88.88 248 ASP A CA 1
ATOM 1944 C C . ASP A 1 248 ? 20.574 -15.553 -19.369 1.00 88.88 248 ASP A C 1
ATOM 1946 O O . ASP A 1 248 ? 20.033 -14.770 -20.149 1.00 88.88 248 ASP A O 1
ATOM 1950 N N . VAL A 1 249 ? 20.354 -15.507 -18.055 1.00 88.81 249 VAL A N 1
ATOM 1951 C CA . VAL A 1 249 ? 19.489 -14.535 -17.364 1.00 88.81 249 VAL A CA 1
ATOM 1952 C C . VAL A 1 249 ? 20.163 -13.163 -17.268 1.00 88.81 249 VAL A C 1
ATOM 1954 O O . VAL A 1 249 ? 19.490 -12.141 -17.151 1.00 88.81 249 VAL A O 1
ATOM 1957 N N . GLU A 1 250 ? 21.495 -13.104 -17.332 1.00 89.38 250 GLU A N 1
ATOM 1958 C CA . GLU A 1 250 ? 22.251 -11.846 -17.358 1.00 89.38 250 GLU A CA 1
ATOM 1959 C C . GLU A 1 250 ? 22.281 -11.246 -18.783 1.00 89.38 250 GLU A C 1
ATOM 1961 O O . GLU A 1 250 ? 22.433 -10.024 -18.938 1.00 89.38 250 GLU A O 1
ATOM 1966 N N . SER A 1 251 ? 22.010 -12.061 -19.812 1.00 91.69 251 SER A N 1
ATOM 1967 C CA . SER A 1 251 ? 21.834 -11.649 -21.208 1.00 91.69 251 SER A CA 1
ATOM 1968 C C . SER A 1 251 ? 20.840 -10.502 -21.340 1.00 91.69 251 SER A C 1
ATOM 1970 O O . SER A 1 251 ? 19.684 -10.550 -20.915 1.00 91.69 251 SER A O 1
ATOM 1972 N N . LYS A 1 252 ? 21.302 -9.422 -21.961 1.00 90.44 252 LYS A N 1
ATOM 1973 C CA . LYS A 1 252 ? 20.526 -8.195 -22.127 1.00 90.44 252 LYS A CA 1
ATOM 1974 C C . LYS A 1 252 ? 19.281 -8.385 -23.017 1.00 90.44 252 LYS A C 1
ATOM 1976 O O . LYS A 1 252 ? 18.226 -7.925 -22.585 1.00 90.44 252 LYS A O 1
ATOM 1981 N N . PRO A 1 253 ? 19.340 -9.064 -24.185 1.00 92.19 253 PRO A N 1
ATOM 1982 C CA . PRO A 1 253 ? 18.142 -9.432 -24.945 1.00 92.19 253 PRO A CA 1
ATOM 1983 C C . PRO A 1 253 ? 17.082 -10.162 -24.111 1.00 92.19 253 PRO A C 1
ATOM 1985 O O . PRO A 1 253 ? 15.923 -9.758 -24.130 1.00 92.19 253 PRO A O 1
ATOM 1988 N N . PHE A 1 254 ? 17.480 -11.171 -23.325 1.00 92.25 254 PHE A N 1
ATOM 1989 C CA . PHE A 1 254 ? 16.552 -11.938 -22.486 1.00 92.25 254 PHE A CA 1
ATOM 1990 C C . PHE A 1 254 ? 15.839 -11.041 -21.467 1.00 92.25 254 PHE A C 1
ATOM 1992 O O . PHE A 1 254 ? 14.611 -11.027 -21.394 1.00 92.25 254 PHE A O 1
ATOM 1999 N N . ARG A 1 255 ? 16.599 -10.222 -20.728 1.00 93.06 255 ARG A N 1
ATOM 2000 C CA . ARG A 1 255 ? 16.035 -9.313 -19.719 1.00 93.06 255 ARG A CA 1
ATOM 2001 C C . ARG A 1 255 ? 15.112 -8.249 -20.310 1.00 93.06 255 ARG A C 1
ATOM 2003 O O . ARG A 1 255 ? 14.104 -7.915 -19.690 1.00 93.06 255 ARG A O 1
ATOM 2010 N N . LEU A 1 256 ? 15.422 -7.738 -21.503 1.00 92.94 256 LEU A N 1
ATOM 2011 C CA . LEU A 1 256 ? 14.579 -6.754 -22.186 1.00 92.94 256 LEU A CA 1
ATOM 2012 C C . LEU A 1 256 ? 13.297 -7.370 -22.766 1.00 92.94 256 LEU A C 1
ATOM 2014 O O . LEU A 1 256 ? 12.256 -6.721 -22.698 1.00 92.94 256 LEU A O 1
ATOM 2018 N N . GLU A 1 257 ? 13.319 -8.613 -23.258 1.00 94.50 257 GLU A N 1
ATOM 2019 C CA . GLU A 1 257 ? 12.087 -9.321 -23.647 1.00 94.50 257 GLU A CA 1
ATOM 2020 C C . GLU A 1 257 ? 11.228 -9.646 -22.410 1.00 94.50 257 GLU A C 1
ATOM 2022 O O . GLU A 1 257 ? 10.027 -9.390 -22.428 1.00 94.50 257 GLU A O 1
ATOM 2027 N N . VAL A 1 258 ? 11.825 -10.087 -21.292 1.00 94.25 258 VAL A N 1
ATOM 2028 C CA . VAL A 1 258 ? 11.112 -10.244 -20.005 1.00 94.25 258 VAL A CA 1
ATOM 2029 C C . VAL A 1 258 ? 10.459 -8.925 -19.569 1.00 94.25 258 VAL A C 1
ATOM 2031 O O . VAL A 1 258 ? 9.271 -8.906 -19.244 1.00 94.25 258 VAL A O 1
ATOM 2034 N N . LEU A 1 259 ? 11.192 -7.806 -19.609 1.00 94.00 259 LEU A N 1
ATOM 2035 C CA . LEU A 1 259 ? 10.647 -6.491 -19.260 1.00 94.00 259 LEU A CA 1
ATOM 2036 C C . LEU A 1 259 ? 9.499 -6.087 -20.193 1.00 94.00 259 LEU A C 1
ATOM 2038 O O . LEU A 1 259 ? 8.440 -5.689 -19.717 1.00 94.00 259 LEU A O 1
ATOM 2042 N N . LYS A 1 260 ? 9.663 -6.241 -21.509 1.00 95.12 260 LYS A N 1
ATOM 2043 C CA . LYS A 1 260 ? 8.608 -5.992 -22.502 1.00 95.12 260 LYS A CA 1
ATOM 2044 C C . LYS A 1 260 ? 7.334 -6.776 -22.180 1.00 95.12 260 LYS A C 1
ATOM 2046 O O . LYS A 1 260 ? 6.257 -6.184 -22.168 1.00 95.12 260 LYS A O 1
ATOM 2051 N N . ARG A 1 261 ? 7.446 -8.074 -21.866 1.00 95.12 261 ARG A N 1
ATOM 2052 C CA . ARG A 1 261 ? 6.294 -8.902 -21.468 1.00 95.12 261 ARG A CA 1
ATOM 2053 C C . ARG A 1 261 ? 5.626 -8.374 -20.201 1.00 95.12 261 ARG A C 1
ATOM 2055 O O . ARG A 1 261 ? 4.401 -8.358 -20.155 1.00 95.12 261 ARG A O 1
ATOM 2062 N N . ILE A 1 262 ? 6.380 -7.911 -19.199 1.00 94.25 262 ILE A N 1
ATOM 2063 C CA . ILE A 1 262 ? 5.804 -7.286 -17.990 1.00 94.25 262 ILE A CA 1
ATOM 2064 C C . ILE A 1 262 ? 4.966 -6.056 -18.362 1.00 94.25 262 ILE A C 1
ATOM 2066 O O . ILE A 1 262 ? 3.818 -5.950 -17.933 1.00 94.25 262 ILE A O 1
ATOM 2070 N N . LEU A 1 263 ? 5.516 -5.141 -19.165 1.00 94.25 263 LEU A N 1
ATOM 2071 C CA . LEU A 1 263 ? 4.836 -3.885 -19.500 1.00 94.25 263 LEU A CA 1
ATOM 2072 C C . LEU A 1 263 ? 3.587 -4.113 -20.369 1.00 94.25 263 LEU 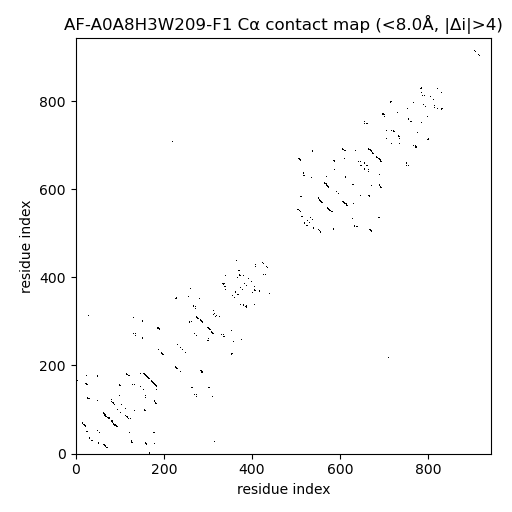A C 1
ATOM 2074 O O . LEU A 1 263 ? 2.553 -3.501 -20.101 1.00 94.25 263 LEU A O 1
ATOM 2078 N N . ASP A 1 264 ? 3.661 -5.021 -21.349 1.00 95.00 264 ASP A N 1
ATOM 2079 C CA . ASP A 1 264 ? 2.524 -5.432 -22.186 1.00 95.00 264 ASP A CA 1
ATOM 2080 C C . ASP A 1 264 ? 1.392 -6.051 -21.350 1.00 95.00 264 ASP A C 1
ATOM 2082 O O . ASP A 1 264 ? 0.238 -5.630 -21.446 1.00 95.00 264 ASP A O 1
ATOM 2086 N N . GLY A 1 265 ? 1.727 -6.995 -20.464 1.00 94.19 265 GLY A N 1
ATOM 2087 C CA . GLY A 1 265 ? 0.756 -7.645 -19.585 1.00 94.19 265 GLY A CA 1
ATOM 2088 C C . GLY A 1 265 ? -0.013 -6.655 -18.710 1.00 94.19 265 GLY A C 1
ATOM 2089 O O . GLY A 1 265 ? -1.232 -6.758 -18.589 1.00 94.19 265 GLY A O 1
ATOM 2090 N N . VAL A 1 266 ? 0.677 -5.658 -18.147 1.00 93.94 266 VAL A N 1
ATOM 2091 C CA . VAL A 1 266 ? 0.056 -4.646 -17.276 1.00 93.94 266 VAL A CA 1
ATOM 2092 C C . VAL A 1 266 ? -0.885 -3.718 -18.042 1.00 93.94 266 VAL A C 1
ATOM 2094 O O . VAL A 1 266 ? -1.968 -3.419 -17.538 1.00 93.94 266 VAL A O 1
ATOM 2097 N N . VAL A 1 267 ? -0.531 -3.270 -19.255 1.00 94.81 267 VAL A N 1
ATOM 2098 C CA . VAL A 1 267 ? -1.464 -2.439 -20.040 1.00 94.81 267 VAL A CA 1
ATOM 2099 C C . VAL A 1 267 ? -2.657 -3.241 -20.557 1.00 94.81 267 VAL A C 1
ATOM 2101 O O . VAL A 1 267 ? -3.757 -2.696 -20.623 1.00 94.81 267 VAL A O 1
ATOM 2104 N N . ARG A 1 268 ? -2.488 -4.541 -20.845 1.00 94.94 268 ARG A N 1
ATOM 2105 C CA . ARG A 1 268 ? -3.597 -5.435 -21.223 1.00 94.94 268 ARG A CA 1
ATOM 2106 C C . ARG A 1 268 ? -4.600 -5.645 -20.093 1.00 94.94 268 ARG A C 1
ATOM 2108 O O . ARG A 1 268 ? -5.797 -5.588 -20.358 1.00 94.94 268 ARG A O 1
ATOM 2115 N N . THR A 1 269 ? -4.156 -5.853 -18.850 1.00 94.88 269 THR A N 1
ATOM 2116 C CA . THR A 1 269 ? -5.099 -5.981 -17.722 1.00 94.88 269 THR A CA 1
ATOM 2117 C C . THR A 1 269 ? -5.759 -4.649 -17.379 1.00 94.88 269 THR A C 1
ATOM 2119 O O . THR A 1 269 ? -6.962 -4.618 -17.123 1.00 94.88 269 THR A O 1
ATOM 2122 N N . LEU A 1 270 ? -5.015 -3.540 -17.447 1.00 93.88 270 LEU A N 1
ATOM 2123 C CA . LEU A 1 270 ? -5.553 -2.199 -17.210 1.00 93.88 270 LEU A CA 1
ATOM 2124 C C . LEU A 1 270 ? -6.649 -1.843 -18.227 1.00 93.88 270 LEU A C 1
ATOM 2126 O O . LEU A 1 270 ? -7.707 -1.357 -17.849 1.00 93.88 270 LEU A O 1
ATOM 2130 N N . HIS A 1 271 ? -6.447 -2.196 -19.496 1.00 94.56 271 HIS A N 1
ATOM 2131 C CA . HIS A 1 271 ? -7.424 -2.030 -20.575 1.00 94.56 271 HIS A CA 1
ATOM 2132 C C . HIS A 1 271 ? -8.715 -2.856 -20.421 1.00 94.56 271 HIS A C 1
ATOM 2134 O O . HIS A 1 271 ? -9.713 -2.576 -21.080 1.00 94.56 271 HIS A O 1
ATOM 2140 N N . VAL A 1 272 ? -8.742 -3.858 -19.540 1.00 94.94 272 VAL A N 1
ATOM 2141 C CA . VAL A 1 272 ? -9.994 -4.534 -19.157 1.00 94.94 272 VAL A CA 1
ATOM 2142 C C . VAL A 1 272 ? -10.503 -4.124 -17.775 1.00 94.94 272 VAL A C 1
ATOM 2144 O O . VAL A 1 272 ? -11.491 -4.675 -17.300 1.00 94.94 272 VAL A O 1
ATOM 2147 N N . GLY A 1 273 ? -9.882 -3.117 -17.156 1.00 94.62 273 GLY A N 1
ATOM 2148 C CA . GLY A 1 273 ? -10.312 -2.506 -15.900 1.00 94.62 273 GLY A CA 1
ATOM 2149 C C . GLY A 1 273 ? -9.656 -3.115 -14.664 1.00 94.62 273 GLY A C 1
ATOM 2150 O O . GLY A 1 273 ? -10.220 -3.008 -13.578 1.00 94.62 273 GLY A O 1
ATOM 2151 N N . VAL A 1 274 ? -8.504 -3.785 -14.812 1.00 94.81 274 VAL A N 1
ATOM 2152 C CA . VAL A 1 274 ? -7.751 -4.401 -13.705 1.00 94.81 274 VAL A CA 1
ATOM 2153 C C . VAL A 1 274 ? -6.353 -3.798 -13.580 1.00 94.81 274 VAL A C 1
ATOM 2155 O O . VAL A 1 274 ? -5.427 -4.130 -14.325 1.00 94.81 274 VAL A O 1
ATOM 2158 N N . GLU A 1 275 ? -6.188 -2.933 -12.583 1.00 92.94 275 GLU A N 1
ATOM 2159 C CA . GLU A 1 275 ? -4.924 -2.274 -12.267 1.00 92.94 275 GLU A CA 1
ATOM 2160 C C . GLU A 1 275 ? -4.114 -3.071 -11.230 1.00 92.94 275 GLU A C 1
ATOM 2162 O O . GLU A 1 275 ? -4.565 -3.291 -10.103 1.00 92.94 275 GLU A O 1
ATOM 2167 N N . PHE A 1 276 ? -2.874 -3.437 -11.567 1.00 88.62 276 PHE A N 1
ATOM 2168 C CA . PHE A 1 276 ? -1.893 -3.928 -10.595 1.00 88.62 276 PHE A CA 1
ATOM 2169 C C . PHE A 1 276 ? -1.297 -2.755 -9.802 1.00 88.62 276 PHE A C 1
ATOM 2171 O O . PHE A 1 276 ? -0.511 -1.975 -10.339 1.00 88.62 276 PHE A O 1
ATOM 2178 N N . SER A 1 277 ? -1.621 -2.642 -8.510 1.00 80.50 277 SER A N 1
ATOM 2179 C CA . SER A 1 277 ? -1.080 -1.565 -7.662 1.00 80.50 277 SER A CA 1
ATOM 2180 C C . SER A 1 277 ? 0.353 -1.801 -7.151 1.00 80.50 277 SER A C 1
ATOM 2182 O O . SER A 1 277 ? 0.980 -0.859 -6.674 1.00 80.50 277 SER A O 1
ATOM 2184 N N . ASP A 1 278 ? 0.880 -3.029 -7.214 1.00 80.75 278 ASP A N 1
ATOM 2185 C CA . ASP A 1 278 ? 2.225 -3.382 -6.722 1.00 80.75 278 ASP A CA 1
ATOM 2186 C C . ASP A 1 278 ? 2.782 -4.570 -7.530 1.00 80.75 278 ASP A C 1
ATOM 2188 O O . ASP A 1 278 ? 2.370 -5.717 -7.345 1.00 80.75 278 ASP A O 1
ATOM 2192 N N . LEU A 1 279 ? 3.706 -4.297 -8.456 1.00 84.50 279 LEU A N 1
ATOM 2193 C CA . LEU A 1 279 ? 4.398 -5.324 -9.242 1.00 84.50 279 LEU A CA 1
ATOM 2194 C C . LEU A 1 279 ? 5.570 -5.872 -8.430 1.00 84.50 279 LEU A C 1
ATOM 2196 O O . LEU A 1 279 ? 6.700 -5.388 -8.525 1.00 84.50 279 LEU A O 1
ATOM 2200 N N . ARG A 1 280 ? 5.278 -6.858 -7.582 1.00 84.88 280 ARG A N 1
ATOM 2201 C CA . ARG A 1 280 ? 6.293 -7.494 -6.741 1.00 84.88 280 ARG A CA 1
ATOM 2202 C C . ARG A 1 280 ? 7.100 -8.551 -7.503 1.00 84.88 280 ARG A C 1
ATOM 2204 O O . ARG A 1 280 ? 6.486 -9.413 -8.143 1.00 84.88 280 ARG A O 1
ATOM 2211 N N . PRO A 1 281 ? 8.437 -8.551 -7.375 1.00 87.38 281 PRO A N 1
ATOM 2212 C CA . PRO A 1 281 ? 9.308 -9.586 -7.932 1.00 87.38 281 PRO A CA 1
ATOM 2213 C C . PRO A 1 281 ? 8.921 -11.002 -7.483 1.00 87.38 281 PRO A C 1
ATOM 2215 O O . PRO A 1 281 ? 8.818 -11.909 -8.301 1.00 87.38 281 PRO A O 1
ATOM 2218 N N . GLU A 1 282 ? 8.602 -11.179 -6.202 1.00 85.06 282 GLU A N 1
ATOM 2219 C CA . GLU A 1 282 ? 8.186 -12.467 -5.613 1.00 85.06 282 GLU A CA 1
ATOM 2220 C C . GLU A 1 282 ? 6.881 -13.026 -6.217 1.00 85.06 282 GLU A C 1
ATOM 2222 O O . GLU A 1 282 ? 6.619 -14.223 -6.144 1.00 85.06 282 GLU A O 1
ATOM 2227 N N . ASN A 1 283 ? 6.050 -12.164 -6.814 1.00 86.62 283 ASN A N 1
ATOM 2228 C CA . ASN A 1 283 ? 4.749 -12.513 -7.398 1.00 86.62 283 ASN A CA 1
ATOM 2229 C C . ASN A 1 283 ? 4.768 -12.578 -8.937 1.00 86.62 283 ASN A C 1
ATOM 2231 O O . ASN A 1 283 ? 3.737 -12.868 -9.552 1.00 86.62 283 ASN A O 1
ATOM 2235 N N . THR A 1 284 ? 5.917 -12.287 -9.548 1.00 90.56 284 THR A N 1
ATOM 2236 C CA . THR A 1 284 ? 6.133 -12.264 -10.997 1.00 90.56 284 THR A CA 1
ATOM 2237 C C . THR A 1 284 ? 7.006 -13.459 -11.354 1.00 90.56 284 THR A C 1
ATOM 2239 O O . THR A 1 284 ? 8.115 -13.576 -10.848 1.00 90.56 284 THR A O 1
ATOM 2242 N N . PHE A 1 285 ? 6.521 -14.372 -12.188 1.00 92.94 285 PHE A N 1
ATOM 2243 C CA . PHE A 1 285 ? 7.230 -15.606 -12.532 1.00 92.94 285 PHE A CA 1
ATOM 2244 C C . PHE A 1 285 ? 7.666 -15.577 -13.989 1.00 92.94 285 PHE A C 1
ATOM 2246 O O . PHE A 1 285 ? 6.886 -15.181 -14.850 1.00 92.94 285 PHE A O 1
ATOM 2253 N N . VAL A 1 286 ? 8.889 -16.025 -14.272 1.00 92.62 286 VAL A N 1
ATOM 2254 C CA . VAL A 1 286 ? 9.387 -16.204 -15.641 1.00 92.62 286 VAL A CA 1
ATOM 2255 C C . VAL A 1 286 ? 9.469 -17.696 -15.939 1.00 92.62 286 VAL A C 1
ATOM 2257 O O . VAL A 1 286 ? 10.126 -18.453 -15.222 1.00 92.62 286 VAL A O 1
ATOM 2260 N N . THR A 1 287 ? 8.800 -18.118 -17.004 1.00 91.62 287 THR A N 1
ATOM 2261 C CA . THR A 1 287 ? 8.921 -19.451 -17.601 1.00 91.62 287 THR A CA 1
ATOM 2262 C C . THR A 1 287 ? 9.340 -19.313 -19.066 1.00 91.62 287 THR A C 1
ATOM 2264 O O . THR A 1 287 ? 9.381 -18.202 -19.599 1.00 91.62 287 THR A O 1
ATOM 2267 N N . ILE A 1 288 ? 9.688 -20.419 -19.714 1.00 88.44 288 ILE A N 1
ATOM 2268 C CA . ILE A 1 288 ? 10.093 -20.446 -21.119 1.00 88.44 288 ILE A CA 1
ATOM 2269 C C . ILE A 1 288 ? 9.024 -21.160 -21.934 1.00 88.44 288 ILE A C 1
ATOM 2271 O O . ILE A 1 288 ? 8.603 -22.259 -21.580 1.00 88.44 288 ILE A O 1
ATOM 2275 N N . LEU A 1 289 ? 8.628 -20.548 -23.045 1.00 78.88 289 LEU A N 1
ATOM 2276 C CA . LEU A 1 289 ? 7.798 -21.185 -24.054 1.00 78.88 289 LEU A CA 1
ATOM 2277 C C . LEU A 1 289 ? 8.683 -22.068 -24.928 1.00 78.88 289 LEU A C 1
ATOM 2279 O O . LEU A 1 289 ? 9.527 -21.575 -25.678 1.00 78.88 289 LEU A O 1
ATOM 2283 N N . GLY A 1 290 ? 8.504 -23.377 -24.777 1.00 64.19 290 GLY A N 1
ATOM 2284 C CA . GLY A 1 290 ? 9.151 -24.392 -25.591 1.00 64.19 290 GLY A CA 1
ATOM 2285 C C . GLY A 1 290 ? 8.240 -24.858 -26.718 1.00 64.19 290 GLY A C 1
ATOM 2286 O O . GLY A 1 290 ? 7.673 -25.945 -26.625 1.00 64.19 290 GLY A O 1
ATOM 2287 N N . ASP A 1 291 ? 8.155 -24.090 -27.806 1.00 57.94 291 ASP A N 1
ATOM 2288 C CA . ASP A 1 291 ? 7.807 -24.699 -29.090 1.00 57.94 291 ASP A CA 1
ATOM 2289 C C . ASP A 1 291 ? 8.962 -25.634 -29.461 1.00 57.94 291 ASP A C 1
ATOM 2291 O O . ASP A 1 291 ? 10.085 -25.190 -29.697 1.00 57.94 291 ASP A O 1
ATOM 2295 N N . SER A 1 292 ? 8.687 -26.942 -29.484 1.00 52.38 292 SER A N 1
ATOM 2296 C CA . SER A 1 292 ? 9.675 -28.039 -29.574 1.00 52.38 292 SER A CA 1
ATOM 2297 C C . SER A 1 292 ? 10.598 -28.060 -30.814 1.00 52.38 292 SER A C 1
ATOM 2299 O O . SER A 1 292 ? 11.355 -29.012 -30.996 1.00 52.38 292 SER A O 1
ATOM 2301 N N . GLY A 1 293 ? 10.566 -27.018 -31.651 1.00 60.84 293 GLY A N 1
ATOM 2302 C CA . GLY A 1 293 ? 11.448 -26.817 -32.802 1.00 60.84 293 GLY A CA 1
ATOM 2303 C C . GLY A 1 293 ? 12.014 -25.398 -32.979 1.00 60.84 293 GLY A C 1
ATOM 2304 O O . GLY A 1 293 ? 12.690 -25.173 -33.979 1.00 60.84 293 GLY A O 1
ATOM 2305 N N . SER A 1 294 ? 11.767 -24.434 -32.078 1.00 67.00 294 SER A N 1
ATOM 2306 C CA . SER A 1 294 ? 12.362 -23.089 -32.189 1.00 67.00 294 SER A CA 1
ATOM 2307 C C . SER A 1 294 ? 13.667 -22.981 -31.393 1.00 67.00 294 SER A C 1
ATOM 2309 O O . SER A 1 294 ? 13.657 -23.166 -30.178 1.00 67.00 294 SER A O 1
ATOM 2311 N N . GLU A 1 295 ? 14.775 -22.608 -32.041 1.00 66.88 295 GLU A N 1
ATOM 2312 C CA . GLU A 1 295 ? 16.086 -22.443 -31.379 1.00 66.88 295 GLU A CA 1
ATOM 2313 C C . GLU A 1 295 ? 16.097 -21.325 -30.315 1.00 66.88 295 GLU A C 1
ATOM 2315 O O . GLU A 1 295 ? 16.929 -21.323 -29.408 1.00 66.88 295 GLU A O 1
ATOM 2320 N N . THR A 1 296 ? 15.164 -20.371 -30.399 1.00 72.12 296 THR A N 1
ATOM 2321 C CA . THR A 1 296 ? 15.046 -19.240 -29.472 1.00 72.12 296 THR A CA 1
ATOM 2322 C C . THR A 1 296 ? 13.969 -19.468 -28.412 1.00 72.12 296 THR A C 1
ATOM 2324 O O . THR A 1 296 ? 12.785 -19.240 -28.659 1.00 72.12 296 THR A O 1
ATOM 2327 N N . ALA A 1 297 ? 14.396 -19.817 -27.199 1.00 77.69 297 ALA A N 1
ATOM 2328 C CA . ALA A 1 297 ? 13.572 -19.810 -25.990 1.00 77.69 297 ALA A CA 1
ATOM 2329 C C . ALA A 1 297 ? 12.924 -18.428 -25.746 1.00 77.69 297 ALA A C 1
ATOM 2331 O O . ALA A 1 297 ? 13.606 -17.480 -25.348 1.00 77.69 297 ALA A O 1
ATOM 2332 N N . LEU A 1 298 ? 11.606 -18.306 -25.945 1.00 88.19 298 LEU A N 1
ATOM 2333 C CA . LEU A 1 298 ? 10.865 -17.074 -25.653 1.00 88.19 298 LEU A CA 1
ATOM 2334 C C . LEU A 1 298 ? 10.374 -17.075 -24.195 1.00 88.19 298 LEU A C 1
ATOM 2336 O O . LEU A 1 298 ? 9.644 -17.988 -23.806 1.00 88.19 298 LEU A O 1
ATOM 2340 N N . PRO A 1 299 ? 10.714 -16.069 -23.368 1.00 93.25 299 PRO A N 1
ATOM 2341 C CA . PRO A 1 299 ? 10.206 -16.004 -22.006 1.00 93.25 299 PRO A CA 1
ATOM 2342 C C . PRO A 1 299 ? 8.726 -15.596 -21.980 1.00 93.25 299 PRO A C 1
ATOM 2344 O O . PRO A 1 299 ? 8.327 -14.596 -22.583 1.00 93.25 299 PRO A O 1
ATOM 2347 N N . ARG A 1 300 ? 7.923 -16.326 -21.203 1.00 93.19 300 ARG A N 1
ATOM 2348 C CA . ARG A 1 300 ? 6.593 -15.898 -20.749 1.00 93.19 300 ARG A CA 1
ATOM 2349 C C . ARG A 1 300 ? 6.704 -15.432 -19.306 1.00 93.19 300 ARG A C 1
ATOM 2351 O O . ARG A 1 300 ? 7.310 -16.098 -18.468 1.00 93.19 300 ARG A O 1
ATOM 2358 N N . VAL A 1 301 ? 6.109 -14.279 -19.019 1.00 94.56 301 VAL A N 1
ATOM 2359 C CA . VAL A 1 301 ? 6.066 -13.712 -17.670 1.00 94.56 301 VAL A CA 1
ATOM 2360 C C . VAL A 1 301 ? 4.643 -13.790 -17.159 1.00 94.56 301 VAL A C 1
ATOM 2362 O O . VAL A 1 301 ? 3.753 -13.291 -17.832 1.00 94.56 301 VAL A O 1
ATOM 2365 N N . VAL A 1 302 ? 4.423 -14.378 -15.986 1.00 94.62 302 VAL A N 1
ATOM 2366 C CA . VAL A 1 302 ? 3.084 -14.579 -15.417 1.00 94.62 302 VAL A CA 1
ATOM 2367 C C . VAL A 1 302 ? 2.985 -13.941 -14.036 1.00 94.62 302 VAL A C 1
ATOM 2369 O O . VAL A 1 302 ? 3.845 -14.146 -13.178 1.00 94.62 302 VAL A O 1
ATOM 2372 N N . PHE A 1 303 ? 1.922 -13.175 -13.807 1.00 93.56 303 PHE A N 1
ATOM 2373 C CA . PHE A 1 303 ? 1.605 -12.613 -12.497 1.00 93.56 303 PHE A CA 1
ATOM 2374 C C . PHE A 1 303 ? 0.749 -13.619 -11.725 1.00 93.56 303 PHE A C 1
ATOM 2376 O O . PHE A 1 303 ? -0.319 -14.008 -12.197 1.00 93.56 303 PHE A O 1
ATOM 2383 N N . LEU A 1 304 ? 1.196 -14.052 -10.542 1.00 89.38 304 LEU A N 1
ATOM 2384 C CA . LEU A 1 304 ? 0.475 -15.059 -9.748 1.00 89.38 304 LEU A CA 1
ATOM 2385 C C . LEU A 1 304 ? -0.383 -14.476 -8.620 1.00 89.38 304 LEU A C 1
ATOM 2387 O O . LEU A 1 304 ? -1.190 -15.204 -8.043 1.00 89.38 304 LEU A O 1
ATOM 2391 N N . ASN A 1 305 ? -0.210 -13.205 -8.251 1.00 86.94 305 ASN A N 1
ATOM 2392 C CA . ASN A 1 305 ? -0.810 -12.645 -7.039 1.00 86.94 305 ASN A CA 1
ATOM 2393 C C . ASN A 1 305 ? -1.641 -11.387 -7.320 1.00 86.94 305 ASN A C 1
ATOM 2395 O O . ASN A 1 305 ? -1.100 -10.354 -7.707 1.00 86.94 305 ASN A O 1
ATOM 2399 N N . TYR A 1 306 ? -2.951 -11.478 -7.089 1.00 90.38 306 TYR A N 1
ATOM 2400 C CA . TYR A 1 306 ? -3.949 -10.483 -7.485 1.00 90.38 306 TYR A CA 1
ATOM 2401 C C . TYR A 1 306 ? -4.584 -9.766 -6.277 1.00 90.38 306 TYR A C 1
ATOM 2403 O O . TYR A 1 306 ? -5.409 -8.871 -6.440 1.00 90.38 306 TYR A O 1
ATOM 2411 N N . TRP A 1 307 ? -4.150 -10.070 -5.051 1.00 84.50 307 TRP A N 1
ATOM 2412 C CA . TRP A 1 307 ? -4.653 -9.486 -3.799 1.00 84.50 307 TRP A CA 1
ATOM 2413 C C . TRP A 1 307 ? -4.505 -7.951 -3.688 1.00 84.50 307 TRP A C 1
ATOM 2415 O O . TRP A 1 307 ? -5.196 -7.304 -2.892 1.00 84.50 307 TRP A O 1
ATOM 2425 N N . GLN A 1 308 ? -3.595 -7.368 -4.473 1.00 85.00 308 GLN A N 1
ATOM 2426 C CA . GLN A 1 308 ? -3.364 -5.926 -4.622 1.00 85.00 308 GLN A CA 1
ATOM 2427 C C . GLN A 1 308 ? -3.934 -5.357 -5.933 1.00 85.00 308 GLN A C 1
ATOM 2429 O O . GLN A 1 308 ? -3.727 -4.180 -6.215 1.00 85.00 308 GLN A O 1
ATOM 2434 N N . CYS A 1 309 ? -4.645 -6.154 -6.734 1.00 90.38 309 CYS A N 1
ATOM 2435 C CA . CYS A 1 309 ? -5.313 -5.660 -7.932 1.00 90.38 309 CYS A CA 1
ATOM 2436 C C . CYS A 1 309 ? -6.572 -4.862 -7.584 1.00 90.38 309 CYS A C 1
ATOM 2438 O O . CYS A 1 309 ? -7.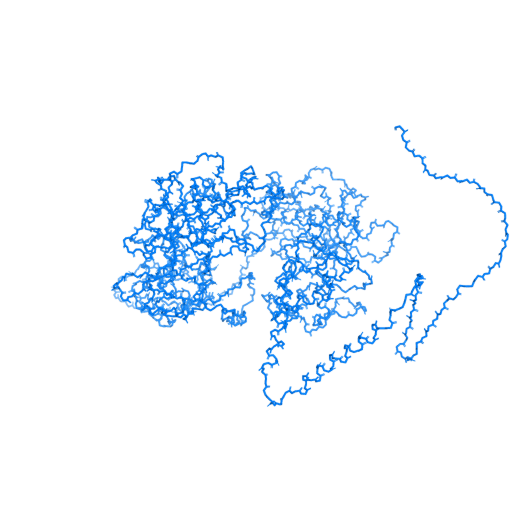321 -5.199 -6.656 1.00 90.38 309 CYS A O 1
ATOM 2440 N N . GLN A 1 310 ? -6.822 -3.826 -8.377 1.00 92.50 310 GLN A N 1
ATOM 2441 C CA . GLN A 1 310 ? -8.033 -3.018 -8.333 1.00 92.50 310 GLN A CA 1
ATOM 2442 C C . GLN A 1 310 ? -8.854 -3.284 -9.594 1.00 92.50 310 GLN A C 1
ATOM 2444 O O . GLN A 1 310 ? -8.392 -3.009 -10.695 1.00 92.50 310 GLN A O 1
ATOM 2449 N N . ILE A 1 311 ? -10.055 -3.839 -9.426 1.00 94.81 311 ILE A N 1
ATOM 2450 C CA . ILE A 1 311 ? -11.048 -3.969 -10.499 1.00 94.81 311 ILE A CA 1
ATOM 2451 C C . ILE A 1 311 ? -11.882 -2.686 -10.479 1.00 94.81 311 ILE A C 1
ATOM 2453 O O . ILE A 1 311 ? -12.646 -2.505 -9.526 1.00 94.81 311 ILE A O 1
ATOM 2457 N N . TRP A 1 312 ? -11.731 -1.798 -11.468 1.00 92.44 312 TRP A N 1
ATOM 2458 C CA . TRP A 1 312 ? -12.309 -0.443 -11.434 1.00 92.44 312 TRP A CA 1
ATOM 2459 C C . TRP A 1 312 ? -13.809 -0.453 -11.130 1.00 92.44 312 TRP A C 1
ATOM 2461 O O . TRP A 1 312 ? -14.209 0.106 -10.109 1.00 92.44 312 TRP A O 1
ATOM 2471 N N . GLU A 1 313 ? -14.597 -1.196 -11.919 1.00 91.81 313 GLU A N 1
ATOM 2472 C CA . GLU A 1 313 ? -16.062 -1.350 -11.796 1.00 91.81 313 GLU A CA 1
ATOM 2473 C C . GLU A 1 313 ? -16.520 -1.863 -10.408 1.00 91.81 313 GLU A C 1
ATOM 2475 O O . GLU A 1 313 ? -17.689 -1.761 -10.035 1.00 91.81 313 GLU A O 1
ATOM 2480 N N . LYS A 1 314 ? -15.611 -2.453 -9.616 1.00 91.62 314 LYS A N 1
ATOM 2481 C CA . LYS A 1 314 ? -15.883 -2.933 -8.249 1.00 91.62 314 LYS A CA 1
ATOM 2482 C C . LYS A 1 314 ? -15.388 -1.986 -7.160 1.00 91.62 314 LYS A C 1
ATOM 2484 O O . LYS A 1 314 ? -15.785 -2.149 -6.002 1.00 91.62 314 LYS A O 1
ATOM 2489 N N . THR A 1 315 ? -14.538 -1.014 -7.490 1.00 90.50 315 THR A N 1
ATOM 2490 C CA . THR A 1 315 ? -14.085 0.000 -6.533 1.00 90.50 315 THR A CA 1
ATOM 2491 C C . THR A 1 315 ? -15.252 0.840 -6.020 1.00 90.50 315 THR A C 1
ATOM 2493 O O . THR A 1 315 ? -16.330 0.901 -6.606 1.00 90.50 315 THR A O 1
ATOM 2496 N N . ARG A 1 316 ? -15.031 1.541 -4.909 1.00 86.50 316 ARG A N 1
ATOM 2497 C CA . ARG A 1 316 ? -15.955 2.577 -4.441 1.00 86.50 316 ARG A CA 1
ATOM 2498 C C . ARG A 1 316 ? -16.057 3.750 -5.424 1.00 86.50 316 ARG A C 1
ATOM 2500 O O . ARG A 1 316 ? -17.091 4.396 -5.437 1.00 86.50 316 ARG A O 1
ATOM 2507 N N . TYR A 1 317 ? -15.012 4.021 -6.216 1.00 84.44 317 TYR A N 1
ATOM 2508 C CA . TYR A 1 317 ? -14.959 5.166 -7.131 1.00 84.44 317 TYR A CA 1
ATOM 2509 C C . TYR A 1 317 ? -15.969 5.005 -8.267 1.00 84.44 317 TYR A C 1
ATOM 2511 O O . TYR A 1 317 ? -16.841 5.850 -8.397 1.00 84.44 317 TYR A O 1
ATOM 2519 N N . ALA A 1 318 ? -15.967 3.854 -8.944 1.00 87.00 318 ALA A N 1
ATOM 2520 C CA . ALA A 1 318 ? -16.974 3.477 -9.943 1.00 87.00 318 ALA A CA 1
ATOM 2521 C C . ALA A 1 318 ? -18.410 3.316 -9.394 1.00 87.00 318 ALA A C 1
ATOM 2523 O O . ALA A 1 318 ? -19.326 3.008 -10.144 1.00 87.00 318 ALA A O 1
ATOM 2524 N N . LYS A 1 319 ? -18.621 3.467 -8.078 1.00 84.81 319 LYS A N 1
ATOM 2525 C CA . LYS A 1 319 ? -19.949 3.477 -7.440 1.00 84.81 319 LYS A CA 1
ATOM 2526 C C . LYS A 1 319 ? -20.377 4.886 -6.991 1.00 84.81 319 LYS A C 1
ATOM 2528 O O . LYS A 1 319 ? -21.457 5.030 -6.420 1.00 84.81 319 LYS A O 1
ATOM 2533 N N . PHE A 1 320 ? -19.555 5.919 -7.215 1.00 81.81 320 PHE A N 1
ATOM 2534 C CA . PHE A 1 320 ? -19.907 7.322 -6.974 1.00 81.81 320 PHE A CA 1
ATOM 2535 C C . PHE A 1 320 ? -20.345 7.995 -8.286 1.00 81.81 320 PHE A C 1
ATOM 2537 O O . PHE A 1 320 ? -19.530 8.049 -9.200 1.00 81.81 320 PHE A O 1
ATOM 2544 N N . PRO A 1 321 ? -21.542 8.616 -8.365 1.00 84.62 321 PRO A N 1
ATOM 2545 C CA . PRO A 1 321 ? -22.064 9.229 -9.600 1.00 84.62 321 PRO A CA 1
ATOM 2546 C C . PRO A 1 321 ? -21.229 10.365 -10.224 1.00 84.62 321 PRO A C 1
ATOM 2548 O O . PRO A 1 321 ? -21.563 10.848 -11.300 1.00 84.62 321 PRO A O 1
ATOM 2551 N N . GLU A 1 322 ? -20.195 10.848 -9.532 1.00 84.88 322 GLU A N 1
ATOM 2552 C CA . GLU A 1 322 ? -19.264 11.875 -10.025 1.00 84.88 322 GLU A CA 1
ATOM 2553 C C . GLU A 1 322 ? -18.104 11.291 -10.853 1.00 84.88 322 GLU A C 1
ATOM 2555 O O . GLU A 1 322 ? -17.370 12.039 -11.498 1.00 84.88 322 GLU A O 1
ATOM 2560 N N . TRP A 1 323 ? -17.923 9.968 -10.823 1.00 80.81 323 TRP A N 1
ATOM 2561 C CA . TRP A 1 323 ? -16.885 9.236 -11.546 1.00 80.81 323 TRP A CA 1
ATOM 2562 C C . TRP A 1 323 ? -17.532 8.325 -12.594 1.00 80.81 323 TRP A C 1
ATOM 2564 O O . TRP A 1 323 ? -18.666 7.893 -12.397 1.00 80.81 323 TRP A O 1
ATOM 2574 N N . PRO A 1 324 ? -16.843 8.013 -13.704 1.00 81.75 324 PRO A N 1
ATOM 2575 C CA . PRO A 1 324 ? -17.376 7.078 -14.683 1.00 81.75 324 PRO A CA 1
ATOM 2576 C C . PRO A 1 324 ? -17.439 5.659 -14.095 1.00 81.75 324 PRO A C 1
ATOM 2578 O O . PRO A 1 324 ? -16.474 5.170 -13.496 1.00 81.75 324 PRO A O 1
ATOM 2581 N N . ASP A 1 325 ? -18.578 4.991 -14.303 1.00 81.44 325 ASP A N 1
ATOM 2582 C CA . ASP A 1 325 ? -18.825 3.604 -13.878 1.00 81.44 325 ASP A CA 1
ATOM 2583 C C . ASP A 1 325 ? -17.794 2.625 -14.487 1.00 81.44 325 ASP A C 1
ATOM 2585 O O . ASP A 1 325 ? -17.458 1.598 -13.892 1.00 81.44 325 ASP A O 1
ATOM 2589 N N . GLN A 1 326 ? -17.252 2.968 -15.661 1.00 82.50 326 GLN A N 1
ATOM 2590 C CA . GLN A 1 326 ? -16.167 2.259 -16.340 1.00 82.50 326 GLN A CA 1
ATOM 2591 C C . GLN A 1 326 ? -14.860 3.058 -16.281 1.00 82.50 326 GLN A C 1
ATOM 2593 O O . GLN A 1 326 ? -14.858 4.285 -16.197 1.00 82.50 326 GLN A O 1
ATOM 2598 N N . ASP A 1 327 ? -13.726 2.357 -16.308 1.00 84.31 327 ASP A N 1
ATOM 2599 C CA . ASP A 1 327 ? -12.423 3.015 -16.423 1.00 84.31 327 ASP A CA 1
ATOM 2600 C C . ASP A 1 327 ? -12.310 3.545 -17.863 1.00 84.31 327 ASP A C 1
ATOM 2602 O O . ASP A 1 327 ? -12.498 2.744 -18.785 1.00 84.31 327 ASP A O 1
ATOM 2606 N N . PRO A 1 328 ? -11.987 4.829 -18.107 1.00 85.19 328 PRO A N 1
ATOM 2607 C CA . PRO A 1 328 ? -11.830 5.360 -19.464 1.00 85.19 328 PRO A CA 1
ATOM 2608 C C . PRO A 1 328 ? -10.882 4.536 -20.354 1.00 85.19 328 PRO A C 1
ATOM 2610 O O . PRO A 1 328 ? -11.042 4.494 -21.569 1.00 85.19 328 PRO A O 1
ATOM 2613 N N . LEU A 1 329 ? -9.917 3.820 -19.764 1.00 87.50 329 LEU A N 1
ATOM 2614 C CA . LEU A 1 329 ? -8.981 2.943 -20.477 1.00 87.50 329 LEU A CA 1
ATOM 2615 C C . LEU A 1 329 ? -9.623 1.641 -21.000 1.00 87.50 329 LEU A C 1
ATOM 2617 O O . LEU A 1 329 ? -9.014 0.931 -21.807 1.00 87.50 329 LEU A O 1
ATOM 2621 N N . THR A 1 330 ? -10.841 1.321 -20.550 1.00 90.44 330 THR A N 1
ATOM 2622 C CA . THR A 1 330 ? -11.632 0.167 -21.012 1.00 90.44 330 THR A CA 1
ATOM 2623 C C . THR A 1 330 ? -12.506 0.458 -22.224 1.00 90.44 330 THR A C 1
ATOM 2625 O O . THR A 1 330 ? -12.870 -0.493 -22.922 1.00 90.44 330 THR A O 1
ATOM 2628 N N . GLU A 1 331 ? -12.798 1.736 -22.483 1.00 90.19 331 GLU A N 1
ATOM 2629 C CA . GLU A 1 331 ? -13.573 2.220 -23.635 1.00 90.19 331 GLU A CA 1
ATOM 2630 C C . GLU A 1 331 ? -12.720 2.359 -24.906 1.00 90.19 331 GLU A C 1
ATOM 2632 O O . GLU A 1 331 ? -13.248 2.289 -26.016 1.00 90.19 331 GLU A O 1
ATOM 2637 N N . GLU A 1 332 ? -11.402 2.526 -24.754 1.00 92.12 332 GLU A N 1
ATOM 2638 C CA . GLU A 1 332 ? -10.449 2.533 -25.869 1.00 92.12 332 GLU A CA 1
ATOM 2639 C C . GLU A 1 332 ? -10.570 1.244 -26.710 1.00 92.12 332 GLU A C 1
ATOM 2641 O O . GLU A 1 332 ? -10.887 0.182 -26.170 1.00 92.12 332 GLU A O 1
ATOM 2646 N N . PRO A 1 333 ? -10.300 1.267 -28.028 1.00 91.94 333 PRO A N 1
ATOM 2647 C CA . PRO A 1 333 ? -10.476 0.084 -28.872 1.00 91.94 333 PRO A CA 1
ATOM 2648 C C . PRO A 1 333 ? -9.452 -1.020 -28.568 1.00 91.94 333 PRO A C 1
ATOM 2650 O O . PRO A 1 333 ? -9.734 -2.202 -28.779 1.00 91.94 333 PRO A O 1
ATOM 2653 N N . HIS A 1 334 ? -8.249 -0.648 -28.125 1.00 94.12 334 HIS A N 1
ATOM 2654 C CA . HIS A 1 334 ? -7.105 -1.528 -27.859 1.00 94.12 334 HIS A CA 1
ATOM 2655 C C . HIS A 1 334 ? -6.402 -1.118 -26.546 1.00 94.12 334 HIS A C 1
ATOM 2657 O O . HIS A 1 334 ? -6.613 0.006 -26.076 1.00 94.12 334 HIS A O 1
ATOM 2663 N N . PRO A 1 335 ? -5.516 -1.956 -25.967 1.00 94.62 335 PRO A N 1
ATOM 2664 C CA . PRO A 1 335 ? -4.738 -1.581 -24.788 1.00 94.62 335 PRO A CA 1
ATOM 2665 C C . PRO A 1 335 ? -3.959 -0.282 -24.968 1.00 94.62 335 PRO A C 1
ATOM 2667 O O . PRO A 1 335 ? -3.464 -0.014 -26.057 1.00 94.62 335 PRO A O 1
ATOM 2670 N N . ILE A 1 336 ? -3.801 0.527 -23.920 1.00 93.88 336 ILE A N 1
ATOM 2671 C CA . ILE A 1 336 ? -2.977 1.735 -24.054 1.00 93.88 336 ILE A CA 1
ATOM 2672 C C . ILE A 1 336 ? -1.513 1.387 -24.324 1.00 93.88 336 ILE A C 1
ATOM 2674 O O . ILE A 1 336 ? -0.980 0.417 -23.783 1.00 93.88 336 ILE A O 1
ATOM 2678 N N . HIS A 1 337 ? -0.844 2.201 -25.137 1.00 94.88 337 HIS A N 1
ATOM 2679 C CA . HIS A 1 337 ? 0.581 2.028 -25.406 1.00 94.88 337 HIS A CA 1
ATOM 2680 C C . HIS A 1 337 ? 1.384 2.107 -24.088 1.00 94.88 337 HIS A C 1
ATOM 2682 O O . HIS A 1 337 ? 1.160 3.042 -23.315 1.00 94.88 337 HIS A O 1
ATOM 2688 N N . PRO A 1 338 ? 2.348 1.204 -23.803 1.00 94.31 338 PRO A N 1
ATOM 2689 C CA . PRO A 1 338 ? 3.092 1.191 -22.533 1.00 94.31 338 PRO A CA 1
ATOM 2690 C C . PRO A 1 338 ? 3.741 2.523 -22.134 1.00 94.31 338 PRO A C 1
ATOM 2692 O O . PRO A 1 338 ? 3.837 2.831 -20.946 1.00 94.31 338 PRO A O 1
ATOM 2695 N N . PHE A 1 339 ? 4.103 3.358 -23.109 1.00 92.44 339 PHE A N 1
ATOM 2696 C CA . PHE A 1 339 ? 4.501 4.755 -22.892 1.00 92.44 339 PHE A CA 1
ATOM 2697 C C . PHE A 1 339 ? 3.488 5.568 -22.061 1.00 92.44 339 PHE A C 1
ATOM 2699 O O . PHE A 1 339 ? 3.883 6.258 -21.126 1.00 92.44 339 PHE A O 1
ATOM 2706 N N . GLU A 1 340 ? 2.185 5.461 -22.325 1.00 89.19 340 GLU A N 1
ATOM 2707 C CA . GLU A 1 340 ? 1.151 6.234 -21.616 1.00 89.19 340 GLU A CA 1
ATOM 2708 C C . GLU A 1 340 ? 1.075 5.903 -20.120 1.00 89.19 340 GLU A C 1
ATOM 2710 O O . GLU A 1 340 ? 0.681 6.745 -19.307 1.00 89.19 340 GLU A O 1
ATOM 2715 N N . ARG A 1 341 ? 1.486 4.684 -19.740 1.00 88.00 341 ARG A N 1
ATOM 2716 C CA . ARG A 1 341 ? 1.510 4.237 -18.345 1.00 88.00 341 ARG A CA 1
ATOM 2717 C C . ARG A 1 341 ? 2.874 4.413 -17.684 1.00 88.00 341 ARG A C 1
ATOM 2719 O O . ARG A 1 341 ? 2.925 4.921 -16.569 1.00 88.00 341 ARG A O 1
ATOM 2726 N N . PHE A 1 342 ? 3.957 3.969 -18.321 1.00 87.56 342 PHE A N 1
ATOM 2727 C CA . PHE A 1 342 ? 5.266 3.790 -17.673 1.00 87.56 342 PHE A CA 1
ATOM 2728 C C . PHE A 1 342 ? 6.233 4.961 -17.824 1.00 87.56 342 PHE A C 1
ATOM 2730 O O . PHE A 1 342 ? 7.244 5.020 -17.123 1.00 87.56 342 PHE A O 1
ATOM 2737 N N . SER A 1 343 ? 5.916 5.910 -18.695 1.00 80.50 343 SER A N 1
ATOM 2738 C CA . SER A 1 343 ? 6.686 7.135 -18.842 1.00 80.50 343 SER A CA 1
ATOM 2739 C C . SER A 1 343 ? 6.544 8.027 -17.569 1.00 80.50 343 SER A C 1
ATOM 2741 O O . SER A 1 343 ? 5.578 7.906 -16.813 1.00 80.50 343 SER A O 1
ATOM 2743 N N . THR A 1 344 ? 7.552 8.867 -17.278 1.00 61.81 344 THR A N 1
ATOM 2744 C CA . THR A 1 344 ? 7.701 9.771 -16.104 1.00 61.81 344 THR A CA 1
ATOM 2745 C C . THR A 1 344 ? 7.520 9.128 -14.725 1.00 61.81 344 THR A C 1
ATOM 2747 O O . THR A 1 344 ? 8.497 8.787 -14.059 1.00 61.81 344 THR A O 1
ATOM 2750 N N . VAL A 1 345 ? 6.279 9.050 -14.243 1.00 54.62 345 VAL A N 1
ATOM 2751 C CA . VAL A 1 345 ? 5.974 8.919 -12.808 1.00 54.62 345 VAL A CA 1
ATOM 2752 C C . VAL A 1 345 ? 6.060 7.462 -12.359 1.00 54.62 345 VAL A C 1
ATOM 2754 O O . VAL A 1 345 ? 6.615 7.158 -11.303 1.00 54.62 345 VAL A O 1
ATOM 2757 N N . HIS A 1 346 ? 5.586 6.537 -13.195 1.00 58.50 346 HIS A N 1
ATOM 2758 C CA . HIS A 1 346 ? 5.604 5.104 -12.893 1.00 58.50 346 HIS A CA 1
ATOM 2759 C C . HIS A 1 346 ? 6.961 4.446 -13.153 1.00 58.50 346 HIS A C 1
ATOM 2761 O O . HIS A 1 346 ? 7.216 3.370 -12.614 1.00 58.50 346 HIS A O 1
ATOM 2767 N N . MET A 1 347 ? 7.866 5.121 -13.872 1.00 62.53 347 MET A N 1
ATOM 2768 C CA . MET A 1 347 ? 9.272 4.726 -13.976 1.00 62.53 347 MET A CA 1
ATOM 2769 C C . MET A 1 347 ? 9.937 4.627 -12.596 1.00 62.53 347 MET A C 1
ATOM 2771 O O . MET A 1 347 ? 10.788 3.768 -12.428 1.00 62.53 347 MET A O 1
ATOM 2775 N N . ARG A 1 348 ? 9.505 5.392 -11.572 1.00 67.00 348 ARG A N 1
ATOM 2776 C CA . ARG A 1 348 ? 9.965 5.189 -10.179 1.00 67.00 348 ARG A CA 1
ATOM 2777 C C . ARG A 1 348 ? 9.502 3.860 -9.581 1.00 67.00 348 ARG A C 1
ATOM 2779 O O . ARG A 1 348 ? 10.295 3.170 -8.954 1.00 67.00 348 ARG A O 1
ATOM 2786 N N . ASN A 1 349 ? 8.237 3.485 -9.767 1.00 68.31 349 ASN A N 1
ATOM 2787 C CA . ASN A 1 349 ? 7.715 2.222 -9.230 1.00 68.31 349 ASN A CA 1
ATOM 2788 C C . ASN A 1 349 ? 8.333 1.018 -9.953 1.00 68.31 349 ASN A C 1
ATOM 2790 O O . ASN A 1 349 ? 8.629 0.007 -9.321 1.00 68.31 349 ASN A O 1
ATOM 2794 N N . LEU A 1 350 ? 8.568 1.148 -11.262 1.00 77.56 350 LEU A N 1
ATOM 2795 C CA . LEU A 1 350 ? 9.277 0.153 -12.057 1.00 77.56 350 LEU A CA 1
ATOM 2796 C C . LEU A 1 350 ? 10.761 0.083 -11.655 1.00 77.56 350 LEU A C 1
ATOM 2798 O O . LEU A 1 350 ? 11.254 -1.004 -11.377 1.00 77.56 350 LEU A O 1
ATOM 2802 N N . SER A 1 351 ? 11.468 1.212 -11.538 1.00 72.31 351 SER A N 1
ATOM 2803 C CA . SER A 1 351 ? 12.898 1.223 -11.202 1.00 72.31 351 SER A CA 1
ATOM 2804 C C . SER A 1 351 ? 13.177 0.699 -9.797 1.00 72.31 351 SER A C 1
ATOM 2806 O O . SER A 1 351 ? 14.035 -0.161 -9.628 1.00 72.31 351 SER A O 1
ATOM 2808 N N . ILE A 1 352 ? 12.390 1.103 -8.795 1.00 77.12 352 ILE A N 1
ATOM 2809 C CA . ILE A 1 352 ? 12.532 0.633 -7.406 1.00 77.12 352 ILE A CA 1
ATOM 2810 C C . ILE A 1 352 ? 12.405 -0.895 -7.284 1.00 77.12 352 ILE A C 1
ATOM 2812 O O . ILE A 1 352 ? 12.999 -1.474 -6.372 1.00 77.12 352 ILE A O 1
ATOM 2816 N N . ARG A 1 353 ? 11.628 -1.536 -8.170 1.00 80.31 353 ARG A N 1
ATOM 2817 C CA . ARG A 1 353 ? 11.345 -2.982 -8.156 1.00 80.31 353 ARG A CA 1
ATOM 2818 C C . ARG A 1 353 ? 12.169 -3.796 -9.154 1.00 80.31 353 ARG A C 1
ATOM 2820 O O . ARG A 1 353 ? 12.372 -4.977 -8.913 1.00 80.31 353 ARG A O 1
ATOM 2827 N N . PHE A 1 354 ? 12.621 -3.193 -10.253 1.00 82.38 354 PHE A N 1
ATOM 2828 C CA . PHE A 1 354 ? 13.252 -3.882 -11.387 1.00 82.38 354 PHE A CA 1
ATOM 2829 C C . PHE A 1 354 ? 14.641 -3.320 -11.758 1.00 82.38 354 PHE A C 1
ATOM 2831 O O . PHE A 1 354 ? 15.208 -3.714 -12.781 1.00 82.38 354 PHE A O 1
ATOM 2838 N N . SER A 1 355 ? 15.224 -2.421 -10.950 1.00 83.56 355 SER A N 1
ATOM 2839 C CA . SER A 1 355 ? 16.598 -1.928 -11.148 1.00 83.56 355 SER A CA 1
ATOM 2840 C C . SER A 1 355 ? 17.584 -3.095 -11.228 1.00 83.56 355 SER A C 1
ATOM 2842 O O . SER A 1 355 ? 17.592 -3.973 -10.368 1.00 83.56 355 SER A O 1
ATOM 2844 N N . GLY A 1 356 ? 18.403 -3.105 -12.283 1.00 85.19 356 GLY A N 1
ATOM 2845 C CA . GLY A 1 356 ? 19.296 -4.213 -12.637 1.00 85.19 356 GLY A CA 1
ATOM 2846 C C . GLY A 1 356 ? 18.793 -5.092 -13.790 1.00 85.19 356 GLY A C 1
ATOM 2847 O O . GLY A 1 356 ? 19.609 -5.739 -14.450 1.00 85.19 356 GLY A O 1
ATOM 2848 N N . TRP A 1 357 ? 17.497 -5.066 -14.122 1.00 88.00 357 TRP A N 1
ATOM 2849 C CA . TRP A 1 357 ? 16.948 -5.808 -15.270 1.00 88.00 357 TRP A CA 1
ATOM 2850 C C . TRP A 1 357 ? 16.930 -5.032 -16.584 1.00 88.00 357 TRP A C 1
ATOM 2852 O O . TRP A 1 357 ? 16.868 -5.626 -17.655 1.00 88.00 357 TRP A O 1
ATOM 2862 N N . TYR A 1 358 ? 17.100 -3.721 -16.524 1.00 89.50 358 TYR A N 1
ATOM 2863 C CA . TYR A 1 358 ? 17.316 -2.869 -17.685 1.00 89.50 358 TYR A CA 1
ATOM 2864 C C . TYR A 1 358 ? 18.678 -2.152 -17.576 1.00 89.50 358 TYR A C 1
ATOM 2866 O O . TYR A 1 358 ? 19.336 -2.219 -16.531 1.00 89.50 358 TYR A O 1
ATOM 2874 N N . PRO A 1 359 ? 19.176 -1.513 -18.650 1.00 89.56 359 PRO A N 1
ATOM 2875 C CA . PRO A 1 359 ? 20.432 -0.771 -18.611 1.00 89.56 359 PRO A CA 1
ATOM 2876 C C . PRO A 1 359 ? 20.403 0.361 -17.573 1.00 89.56 359 PRO A C 1
ATOM 2878 O O . PRO A 1 359 ? 19.634 1.303 -17.719 1.00 89.56 359 PRO A O 1
ATOM 2881 N N . ALA A 1 360 ? 21.312 0.334 -16.592 1.00 86.00 360 ALA A N 1
ATOM 2882 C CA . ALA A 1 360 ? 21.395 1.339 -15.515 1.00 86.00 360 ALA A CA 1
ATOM 2883 C C . ALA A 1 360 ? 21.642 2.792 -15.995 1.00 86.00 360 ALA A C 1
ATOM 2885 O O . ALA A 1 360 ? 21.562 3.751 -15.231 1.00 86.00 360 ALA A O 1
ATOM 2886 N N . ILE A 1 361 ? 21.965 2.974 -17.278 1.00 83.81 361 ILE A N 1
ATOM 2887 C CA . ILE A 1 361 ? 22.042 4.286 -17.927 1.00 83.81 361 ILE A CA 1
ATOM 2888 C C . ILE A 1 361 ? 20.651 4.928 -18.110 1.00 83.81 361 ILE A C 1
ATOM 2890 O O . ILE A 1 361 ? 20.548 6.152 -18.108 1.00 83.81 361 ILE A O 1
ATOM 2894 N N . TRP A 1 362 ? 19.578 4.132 -18.197 1.00 87.94 362 TRP A N 1
ATOM 2895 C CA . TRP A 1 362 ? 18.195 4.616 -18.319 1.00 87.94 362 TRP A CA 1
ATOM 2896 C C . TRP A 1 362 ? 17.696 5.303 -17.044 1.00 87.94 362 TRP A C 1
ATOM 2898 O O . TRP A 1 362 ? 16.882 6.215 -17.125 1.00 87.94 362 TRP A O 1
ATOM 2908 N N . ASP A 1 363 ? 18.227 4.937 -15.876 1.00 82.00 363 ASP A N 1
ATOM 2909 C CA . ASP A 1 363 ? 17.912 5.606 -14.609 1.00 82.00 363 ASP A CA 1
ATOM 2910 C C . ASP A 1 363 ? 18.424 7.049 -14.558 1.00 82.00 363 ASP A C 1
ATOM 2912 O O . ASP A 1 363 ? 17.781 7.934 -13.999 1.00 82.00 363 ASP A O 1
ATOM 2916 N N . LYS A 1 364 ? 19.593 7.287 -15.163 1.00 81.69 364 LYS A N 1
ATOM 2917 C CA . LYS A 1 364 ? 20.190 8.624 -15.293 1.00 81.69 364 LYS A CA 1
ATOM 2918 C C . LYS A 1 364 ? 19.564 9.419 -16.438 1.00 81.69 364 LYS A C 1
ATOM 2920 O O . LYS A 1 364 ? 19.556 10.648 -16.396 1.00 81.69 364 LYS A O 1
ATOM 2925 N N . HIS A 1 365 ? 19.068 8.712 -17.454 1.00 83.56 365 HIS A N 1
ATOM 2926 C CA . HIS A 1 365 ? 18.590 9.251 -18.722 1.00 83.56 365 HIS A CA 1
ATOM 2927 C C . HIS A 1 365 ? 17.276 8.555 -19.135 1.00 83.56 365 HIS A C 1
ATOM 2929 O O . HIS A 1 365 ? 17.292 7.694 -20.021 1.00 83.56 365 HIS A O 1
ATOM 2935 N N . PRO A 1 366 ? 16.125 8.914 -18.529 1.00 84.75 366 PRO A N 1
ATOM 2936 C CA . PRO A 1 366 ? 14.845 8.222 -18.746 1.00 84.75 366 PRO A CA 1
ATOM 2937 C C . PRO A 1 366 ? 14.346 8.301 -20.195 1.00 84.75 366 PRO A C 1
ATOM 2939 O O . PRO A 1 366 ? 13.591 7.443 -20.639 1.00 84.75 366 PRO A O 1
ATOM 2942 N N . LEU A 1 367 ? 14.826 9.279 -20.964 1.00 86.56 367 LEU A N 1
ATOM 2943 C CA . LEU A 1 367 ? 14.552 9.410 -22.394 1.00 86.56 367 LEU A CA 1
ATOM 2944 C C . LEU A 1 367 ? 15.086 8.219 -23.219 1.00 86.56 367 LEU A C 1
ATOM 2946 O O . LEU A 1 367 ? 14.525 7.904 -24.265 1.00 86.56 367 LEU A O 1
ATOM 2950 N N . LEU A 1 368 ? 16.111 7.503 -22.735 1.00 87.62 368 LEU A N 1
ATOM 2951 C CA . LEU A 1 368 ? 16.568 6.247 -23.347 1.00 87.62 368 LEU A CA 1
ATOM 2952 C C . LEU A 1 368 ? 15.542 5.117 -23.177 1.00 87.62 368 LEU A C 1
ATOM 2954 O O . LEU A 1 368 ? 15.391 4.293 -24.076 1.00 87.62 368 LEU A O 1
ATOM 2958 N N . PHE A 1 369 ? 14.826 5.092 -22.046 1.00 90.75 369 PHE A N 1
ATOM 2959 C CA . PHE A 1 369 ? 13.719 4.162 -21.823 1.00 90.75 369 PHE A CA 1
ATOM 2960 C C . PHE A 1 369 ? 12.512 4.536 -22.687 1.00 90.75 369 PHE A C 1
ATOM 2962 O O . PHE A 1 369 ? 11.938 3.655 -23.314 1.00 90.75 369 PHE A O 1
ATOM 2969 N N . ASP A 1 370 ? 12.176 5.826 -22.806 1.00 90.75 370 ASP A N 1
ATOM 2970 C CA . ASP A 1 370 ? 11.109 6.284 -23.712 1.00 90.75 370 ASP A CA 1
ATOM 2971 C C . ASP A 1 370 ? 11.397 5.912 -25.178 1.00 90.75 370 ASP A C 1
ATOM 2973 O O . ASP A 1 370 ? 10.511 5.413 -25.871 1.00 90.75 370 ASP A O 1
ATOM 2977 N N . CYS A 1 371 ? 12.646 6.080 -25.631 1.00 89.94 371 CYS A N 1
ATOM 2978 C CA . CYS A 1 371 ? 13.100 5.623 -26.946 1.00 89.94 371 CYS A CA 1
ATOM 2979 C C . CYS A 1 371 ? 12.923 4.105 -27.102 1.00 89.94 371 CYS A C 1
ATOM 2981 O O . CYS A 1 371 ? 12.284 3.651 -28.049 1.00 89.94 371 CYS A O 1
ATOM 2983 N N . TRP A 1 372 ? 13.405 3.315 -26.134 1.00 93.31 372 TRP A N 1
ATOM 2984 C CA . TRP A 1 372 ? 13.249 1.858 -26.142 1.00 93.31 372 TRP A CA 1
ATOM 2985 C C . TRP A 1 372 ? 11.779 1.409 -26.155 1.00 93.31 372 TRP A C 1
ATOM 2987 O O . TRP A 1 372 ? 11.442 0.464 -26.866 1.00 93.31 372 TRP A O 1
ATOM 2997 N N . LEU A 1 373 ? 10.884 2.099 -25.438 1.00 93.44 373 LEU A N 1
ATOM 2998 C CA . LEU A 1 373 ? 9.448 1.818 -25.499 1.00 93.44 373 LEU A CA 1
ATOM 2999 C C . LEU A 1 373 ? 8.911 1.984 -26.925 1.00 93.44 373 LEU A C 1
ATOM 3001 O O . LEU A 1 373 ? 8.167 1.125 -27.385 1.00 93.44 373 LEU A O 1
ATOM 3005 N N . GLY A 1 374 ? 9.315 3.035 -27.639 1.00 91.56 374 GLY A N 1
ATOM 3006 C CA . GLY A 1 374 ? 8.910 3.232 -29.029 1.00 91.56 374 GLY A CA 1
ATOM 3007 C C . GLY A 1 374 ? 9.563 2.263 -30.025 1.00 91.56 374 GLY A C 1
ATOM 3008 O O . GLY A 1 374 ? 8.910 1.836 -30.978 1.00 91.56 374 GLY A O 1
ATOM 3009 N N . MET A 1 375 ? 10.811 1.841 -29.787 1.00 91.75 375 MET A N 1
ATOM 3010 C CA . MET A 1 375 ? 11.456 0.760 -30.557 1.00 91.75 375 MET A CA 1
ATOM 3011 C C . MET A 1 375 ? 10.685 -0.564 -30.434 1.00 91.75 375 MET A C 1
ATOM 3013 O O . MET A 1 375 ? 10.587 -1.320 -31.396 1.00 91.75 375 MET A O 1
ATOM 3017 N N . VAL A 1 376 ? 10.177 -0.872 -29.235 1.00 94.06 376 VAL A N 1
ATOM 3018 C CA . VAL A 1 376 ? 9.636 -2.197 -28.892 1.00 94.06 376 VAL A CA 1
ATOM 3019 C C . VAL A 1 376 ? 8.125 -2.319 -29.084 1.00 94.06 376 VAL A C 1
ATOM 3021 O O . VAL A 1 376 ? 7.650 -3.402 -29.432 1.00 94.06 376 VAL A O 1
ATOM 3024 N N . PHE A 1 377 ? 7.369 -1.245 -28.851 1.00 94.69 377 PHE A N 1
ATOM 3025 C CA . PHE A 1 377 ? 5.902 -1.247 -28.905 1.00 94.69 377 PHE A CA 1
ATOM 3026 C C . PHE A 1 377 ? 5.321 -0.512 -30.120 1.00 94.69 377 PHE A C 1
ATOM 3028 O O . PHE A 1 377 ? 4.124 -0.627 -30.386 1.00 94.69 377 PHE A O 1
ATOM 3035 N N . GLY A 1 378 ? 6.172 0.154 -30.905 1.00 94.50 378 GLY A N 1
ATOM 3036 C CA . GLY A 1 378 ? 5.774 0.930 -32.073 1.00 94.50 378 GLY A CA 1
ATOM 3037 C C . GLY A 1 378 ? 5.666 2.424 -31.773 1.00 94.50 378 GLY A C 1
ATOM 3038 O O . GLY A 1 378 ? 6.091 2.911 -30.726 1.00 94.50 378 GLY A O 1
ATOM 3039 N N . LYS A 1 379 ? 5.115 3.174 -32.730 1.00 91.94 379 LYS A N 1
ATOM 3040 C CA . LYS A 1 379 ? 4.894 4.609 -32.561 1.00 91.94 379 LYS A CA 1
ATOM 3041 C C . LYS A 1 379 ? 3.827 4.841 -31.496 1.00 91.94 379 LYS A C 1
ATOM 3043 O O . LYS A 1 379 ? 2.864 4.087 -31.380 1.00 91.94 379 LYS A O 1
ATOM 3048 N N . VAL A 1 380 ? 3.956 5.952 -30.781 1.00 89.75 380 VAL A N 1
ATOM 3049 C CA . VAL A 1 380 ? 2.985 6.445 -29.797 1.00 89.75 380 VAL A CA 1
ATOM 3050 C C . VAL A 1 380 ? 1.820 7.129 -30.533 1.00 89.75 380 VAL A C 1
ATOM 3052 O O . VAL A 1 380 ? 1.560 8.327 -30.391 1.00 89.75 380 VAL A O 1
ATOM 3055 N N . GLU A 1 381 ? 1.136 6.364 -31.379 1.00 90.00 381 GLU A N 1
ATOM 3056 C CA . GLU A 1 381 ? -0.056 6.726 -32.153 1.00 90.00 381 GLU A CA 1
ATOM 3057 C C . GLU A 1 381 ? -1.087 5.587 -32.089 1.00 90.00 381 GLU A C 1
ATOM 3059 O O . GLU A 1 381 ? -0.739 4.462 -31.726 1.00 90.00 381 GLU A O 1
ATOM 3064 N N . ASP A 1 382 ? -2.356 5.879 -32.390 1.00 88.56 382 ASP A N 1
ATOM 3065 C CA . ASP A 1 382 ? -3.386 4.838 -32.473 1.00 88.56 382 ASP A CA 1
ATOM 3066 C C . ASP A 1 382 ? -2.980 3.839 -33.570 1.00 88.56 382 ASP A C 1
ATOM 3068 O O . ASP A 1 382 ? -2.861 4.187 -34.745 1.00 88.56 382 ASP A O 1
ATOM 3072 N N . SER A 1 383 ? -2.734 2.596 -33.168 1.00 91.19 383 SER A N 1
ATOM 3073 C CA . SER A 1 383 ? -2.232 1.509 -34.014 1.00 91.19 383 SER A CA 1
ATOM 3074 C C . SER A 1 383 ? -3.190 0.318 -33.959 1.00 91.19 383 SER A C 1
ATOM 3076 O O . SER A 1 383 ? -4.163 0.354 -33.222 1.00 91.19 383 SER A O 1
ATOM 3078 N N . ALA A 1 384 ? -2.909 -0.774 -34.679 1.00 90.88 384 ALA A N 1
ATOM 3079 C CA . ALA A 1 384 ? -3.685 -2.020 -34.565 1.00 90.88 384 ALA A CA 1
ATOM 3080 C C . ALA A 1 384 ? -3.389 -2.838 -33.283 1.00 90.88 384 ALA A C 1
ATOM 3082 O O . ALA A 1 384 ? -4.005 -3.879 -33.054 1.00 90.88 384 ALA A O 1
ATOM 3083 N N . SER A 1 385 ? -2.423 -2.398 -32.466 1.00 91.00 385 SER A N 1
ATOM 3084 C CA . SER A 1 385 ? -1.979 -3.098 -31.249 1.00 91.00 385 SER A CA 1
ATOM 3085 C C . SER A 1 385 ? -2.256 -2.308 -29.973 1.00 91.00 385 SER A C 1
ATOM 3087 O O . SER A 1 385 ? -2.520 -2.919 -28.936 1.00 91.00 385 SER A O 1
ATOM 3089 N N . TYR A 1 386 ? -2.188 -0.974 -30.052 1.00 95.44 386 TYR A N 1
ATOM 3090 C CA . TYR A 1 386 ? -2.307 -0.073 -28.911 1.00 95.44 386 TYR A CA 1
ATOM 3091 C C . TYR A 1 386 ? -3.038 1.234 -29.251 1.00 95.44 386 TYR A C 1
ATOM 3093 O O . TYR A 1 386 ? -2.862 1.769 -30.348 1.00 95.44 386 TYR A O 1
ATOM 3101 N N . SER A 1 387 ? -3.779 1.764 -28.276 1.00 93.69 387 SER A N 1
ATOM 3102 C CA . SER A 1 387 ? -4.446 3.077 -28.316 1.00 93.69 387 SER A CA 1
ATOM 3103 C C . SER A 1 387 ? -3.636 4.144 -27.571 1.00 93.69 387 SER A C 1
ATOM 3105 O O . SER A 1 387 ? -2.832 3.830 -26.684 1.00 93.69 387 SER A O 1
ATOM 3107 N N . ILE A 1 388 ? -3.890 5.414 -27.881 1.00 90.69 388 ILE A N 1
ATOM 3108 C CA . ILE A 1 388 ? -3.268 6.581 -27.250 1.00 90.69 388 ILE A CA 1
ATOM 3109 C C . ILE A 1 388 ? -4.309 7.448 -26.547 1.00 90.69 388 ILE A C 1
ATOM 3111 O O . ILE A 1 388 ? -5.339 7.806 -27.111 1.00 90.69 388 ILE A O 1
ATOM 3115 N N . PHE A 1 389 ? -4.005 7.848 -25.311 1.00 82.31 389 PHE A N 1
ATOM 3116 C CA . PHE A 1 389 ? -4.948 8.575 -24.466 1.00 82.31 389 PHE A CA 1
ATOM 3117 C C . PHE A 1 389 ? -5.125 10.040 -24.913 1.00 82.31 389 PHE A C 1
ATOM 3119 O O . PHE A 1 389 ? -4.363 10.933 -24.527 1.00 82.31 389 PHE A O 1
ATOM 3126 N N . LYS A 1 390 ? -6.160 10.294 -25.720 1.00 77.12 390 LYS A N 1
ATOM 3127 C CA . LYS A 1 390 ? -6.434 11.585 -26.394 1.00 77.12 390 LYS A CA 1
ATOM 3128 C C . LYS A 1 390 ? -6.584 12.773 -25.438 1.00 77.12 390 LYS A C 1
ATOM 3130 O O . LYS A 1 390 ? -6.187 13.892 -25.749 1.00 77.12 390 LYS A O 1
ATOM 3135 N N . ASN A 1 391 ? -7.084 12.544 -24.223 1.00 66.62 391 ASN A N 1
ATOM 3136 C CA . ASN A 1 391 ? -7.302 13.614 -23.240 1.00 66.62 391 ASN A CA 1
ATOM 3137 C C . ASN A 1 391 ? -6.016 14.183 -22.596 1.00 66.62 391 ASN A C 1
ATOM 3139 O O . ASN A 1 391 ? -6.101 15.111 -21.792 1.00 66.62 391 ASN A O 1
ATOM 3143 N N . ARG A 1 392 ? -4.823 13.672 -22.942 1.00 62.09 392 ARG A N 1
ATOM 3144 C CA . ARG A 1 392 ? -3.524 14.157 -22.431 1.00 62.09 392 ARG A CA 1
ATOM 3145 C C . ARG A 1 392 ? -2.689 14.949 -23.440 1.00 62.09 392 ARG A C 1
ATOM 3147 O O . ARG A 1 392 ? -1.548 15.291 -23.140 1.00 62.09 392 ARG A O 1
ATOM 3154 N N . ASP A 1 393 ? -3.204 15.273 -24.625 1.00 56.47 393 ASP A N 1
ATOM 3155 C CA . ASP A 1 393 ? -2.408 15.935 -25.683 1.00 56.47 393 ASP A CA 1
ATOM 3156 C C . ASP A 1 393 ? -1.966 17.374 -25.337 1.00 56.47 393 ASP A C 1
ATOM 3158 O O . ASP A 1 393 ? -1.120 17.950 -26.015 1.00 56.47 393 ASP A O 1
ATOM 3162 N N . LYS A 1 394 ? -2.480 17.942 -24.237 1.00 59.50 394 LYS A N 1
ATOM 3163 C CA . LYS A 1 394 ? -2.053 19.240 -23.681 1.00 59.50 394 LYS A CA 1
ATOM 3164 C C . LYS A 1 394 ? -0.868 19.142 -22.709 1.00 59.50 394 LYS A C 1
ATOM 3166 O O . LYS A 1 394 ? -0.366 20.172 -22.266 1.00 59.50 394 LYS A O 1
ATOM 3171 N N . GLU A 1 395 ? -0.428 17.937 -22.344 1.00 70.06 395 GLU A N 1
ATOM 3172 C CA . GLU A 1 395 ? 0.711 17.741 -21.445 1.00 70.06 395 GLU A CA 1
ATOM 3173 C C . GLU A 1 395 ? 2.026 17.881 -22.228 1.00 70.06 395 GLU A C 1
ATOM 3175 O O . GLU A 1 395 ? 2.487 16.968 -22.907 1.00 70.06 395 GLU A O 1
ATOM 3180 N N . LEU A 1 396 ? 2.636 19.059 -22.144 1.00 67.38 396 LEU A N 1
ATOM 3181 C CA . LEU A 1 396 ? 3.786 19.480 -22.950 1.00 67.38 396 LEU A CA 1
ATOM 3182 C C . LEU A 1 396 ? 4.984 18.506 -22.890 1.00 67.38 396 LEU A C 1
ATOM 3184 O O . LEU A 1 396 ? 5.568 18.136 -23.912 1.00 67.38 396 LEU A O 1
ATOM 3188 N N . THR A 1 397 ? 5.284 18.006 -21.689 1.00 71.19 397 THR A N 1
ATOM 3189 C CA . THR A 1 397 ? 6.287 16.964 -21.423 1.00 71.19 397 THR A CA 1
ATOM 3190 C C . THR A 1 397 ? 6.001 15.664 -22.183 1.00 71.19 397 THR A C 1
ATOM 3192 O O . THR A 1 397 ? 6.932 14.988 -22.624 1.00 71.19 397 THR A O 1
ATOM 3195 N N . ARG A 1 398 ? 4.725 15.298 -22.362 1.00 80.81 398 ARG A N 1
ATOM 3196 C CA . ARG A 1 398 ? 4.307 14.091 -23.087 1.00 80.81 398 ARG A CA 1
ATOM 3197 C C . ARG A 1 398 ? 4.612 14.220 -24.576 1.00 80.81 398 ARG A C 1
ATOM 3199 O O . ARG A 1 398 ? 5.176 13.285 -25.137 1.00 80.81 398 ARG A O 1
ATOM 3206 N N . SER A 1 399 ? 4.357 15.378 -25.188 1.00 82.25 399 SER A N 1
ATOM 3207 C CA . SER A 1 399 ? 4.665 15.642 -26.605 1.00 82.25 399 SER A CA 1
ATOM 3208 C C . SER A 1 399 ? 6.158 15.497 -26.917 1.00 82.25 399 SER A C 1
ATOM 3210 O O . SER A 1 399 ? 6.528 14.750 -27.822 1.00 82.25 399 SER A O 1
ATOM 3212 N N . MET A 1 400 ? 7.029 16.114 -26.109 1.00 81.94 400 MET A N 1
ATOM 3213 C CA . MET A 1 400 ? 8.490 15.999 -26.251 1.00 81.94 400 MET A CA 1
ATOM 3214 C C . MET A 1 400 ? 8.968 14.536 -26.219 1.00 81.94 400 MET A C 1
ATOM 3216 O O . MET A 1 400 ? 9.845 14.124 -26.975 1.00 81.94 400 MET A O 1
ATOM 3220 N N . ARG A 1 401 ? 8.377 13.728 -25.338 1.00 81.50 401 ARG A N 1
ATOM 3221 C CA . ARG A 1 401 ? 8.779 12.334 -25.116 1.00 81.50 401 ARG A CA 1
ATOM 3222 C C . ARG A 1 401 ? 8.151 11.372 -26.117 1.00 81.50 401 ARG A C 1
ATOM 3224 O O . ARG A 1 401 ? 8.780 10.381 -26.470 1.00 81.50 401 ARG A O 1
ATOM 3231 N N . LYS A 1 402 ? 6.966 11.702 -26.633 1.00 88.00 402 LYS A N 1
ATOM 3232 C CA . LYS A 1 402 ? 6.341 11.044 -27.783 1.00 88.00 402 LYS A CA 1
ATOM 3233 C C . LYS A 1 402 ? 7.208 11.193 -29.035 1.00 88.00 402 LYS A C 1
ATOM 3235 O O . LYS A 1 402 ? 7.363 10.213 -29.754 1.00 88.00 402 LYS A O 1
ATOM 3240 N N . ILE A 1 403 ? 7.848 12.348 -29.251 1.00 86.75 403 ILE A N 1
ATOM 3241 C CA . ILE A 1 403 ? 8.848 12.513 -30.325 1.00 86.75 403 ILE A CA 1
ATOM 3242 C C . ILE A 1 403 ? 10.020 11.535 -30.133 1.00 86.75 403 ILE A C 1
ATOM 3244 O O . ILE A 1 403 ? 10.395 10.850 -31.078 1.00 86.75 403 ILE A O 1
ATOM 3248 N N . ILE A 1 404 ? 10.554 11.405 -28.914 1.00 84.44 404 ILE A N 1
ATOM 3249 C CA . ILE A 1 404 ? 11.673 10.489 -28.612 1.00 84.44 404 ILE A CA 1
ATOM 3250 C C . ILE A 1 404 ? 11.283 9.009 -28.751 1.00 84.44 404 ILE A C 1
ATOM 3252 O O . ILE A 1 404 ? 12.063 8.213 -29.270 1.00 84.44 404 ILE A O 1
ATOM 3256 N N . ALA A 1 405 ? 10.082 8.626 -28.321 1.00 86.81 405 ALA A N 1
ATOM 3257 C CA . ALA A 1 405 ? 9.578 7.273 -28.525 1.00 86.81 405 ALA A CA 1
ATOM 3258 C C . ALA A 1 405 ? 9.392 6.982 -30.027 1.00 86.81 405 ALA A C 1
ATOM 3260 O O . ALA A 1 405 ? 9.946 6.013 -30.540 1.00 86.81 405 ALA A O 1
ATOM 3261 N N . ASN A 1 406 ? 8.720 7.872 -30.764 1.00 88.94 406 ASN A N 1
ATOM 3262 C CA . ASN A 1 406 ? 8.544 7.745 -32.214 1.00 88.94 406 ASN A CA 1
ATOM 3263 C C . ASN A 1 406 ? 9.881 7.711 -32.973 1.00 88.94 406 ASN A C 1
ATOM 3265 O O . ASN A 1 406 ? 9.997 7.001 -33.972 1.00 88.94 406 ASN A O 1
ATOM 3269 N N . TYR A 1 407 ? 10.891 8.444 -32.492 1.00 89.31 407 TYR A N 1
ATOM 3270 C CA . TYR A 1 407 ? 12.257 8.366 -33.000 1.00 89.31 407 TYR A CA 1
ATOM 3271 C C . TYR A 1 407 ? 12.820 6.945 -32.863 1.00 89.31 407 TYR A C 1
ATOM 3273 O O . TYR A 1 407 ? 13.319 6.397 -33.844 1.00 89.31 407 TYR A O 1
ATOM 3281 N N . GLY A 1 408 ? 12.669 6.327 -31.688 1.00 85.50 408 GLY A N 1
ATOM 3282 C CA . GLY A 1 408 ? 13.038 4.930 -31.459 1.00 85.50 408 GLY A CA 1
ATOM 3283 C C . GLY A 1 408 ? 12.322 3.958 -32.398 1.00 85.50 408 GLY A C 1
ATOM 3284 O O . GLY A 1 408 ? 12.949 3.041 -32.919 1.00 85.50 408 GLY A O 1
ATOM 3285 N N . THR A 1 409 ? 11.039 4.172 -32.702 1.00 88.56 409 THR A N 1
ATOM 3286 C CA . THR A 1 409 ? 10.334 3.320 -33.678 1.00 88.56 409 THR A CA 1
ATOM 3287 C C . THR A 1 409 ? 10.925 3.410 -35.084 1.00 88.56 409 THR A C 1
ATOM 3289 O O . THR A 1 409 ? 10.974 2.409 -35.794 1.00 88.56 409 THR A O 1
ATOM 3292 N N . ALA A 1 410 ? 11.347 4.603 -35.505 1.00 86.12 410 ALA A N 1
ATOM 3293 C CA . ALA A 1 410 ? 11.926 4.818 -36.830 1.00 86.12 410 ALA A CA 1
ATOM 3294 C C . ALA A 1 410 ? 13.373 4.296 -36.954 1.00 86.12 410 ALA A C 1
ATOM 3296 O O . ALA A 1 410 ? 13.825 4.046 -38.068 1.00 86.12 410 ALA A O 1
ATOM 3297 N N . HIS A 1 411 ? 14.071 4.099 -35.830 1.00 85.00 411 HIS A N 1
ATOM 3298 C CA . HIS A 1 411 ? 15.485 3.723 -35.773 1.00 85.00 411 HIS A CA 1
ATOM 3299 C C . HIS A 1 411 ? 15.649 2.547 -34.803 1.00 85.00 411 HIS A C 1
ATOM 3301 O O . HIS A 1 411 ? 16.034 2.702 -33.644 1.00 85.00 411 HIS A O 1
ATOM 3307 N N . THR A 1 412 ? 15.317 1.337 -35.259 1.00 83.19 412 THR A N 1
ATOM 3308 C CA . THR A 1 412 ? 15.378 0.110 -34.439 1.00 83.19 412 THR A CA 1
ATOM 3309 C C . THR A 1 412 ? 16.802 -0.291 -34.032 1.00 83.19 412 THR A C 1
ATOM 3311 O O . THR A 1 412 ? 16.987 -1.141 -33.164 1.00 83.19 412 THR A O 1
ATOM 3314 N N . ASP A 1 413 ? 17.805 0.324 -34.651 1.00 79.94 413 ASP A N 1
ATOM 3315 C CA . ASP A 1 413 ? 19.234 0.261 -34.354 1.00 79.94 413 ASP A CA 1
ATOM 3316 C C . ASP A 1 413 ? 19.722 1.407 -33.441 1.00 79.94 413 ASP A C 1
ATOM 3318 O O . ASP A 1 413 ? 20.907 1.459 -33.103 1.00 79.94 413 ASP A O 1
ATOM 3322 N N . ALA A 1 414 ? 18.827 2.306 -33.002 1.00 77.56 414 ALA A N 1
ATOM 3323 C CA . ALA A 1 414 ? 19.175 3.471 -32.194 1.00 77.56 414 ALA A CA 1
ATOM 3324 C C . ALA A 1 414 ? 20.012 3.091 -30.955 1.00 77.56 414 ALA A C 1
ATOM 3326 O O . ALA A 1 414 ? 19.655 2.168 -30.209 1.00 77.56 414 ALA A O 1
ATOM 3327 N N . PRO A 1 415 ? 21.096 3.833 -30.658 1.00 74.00 415 PRO A N 1
ATOM 3328 C CA . PRO A 1 415 ? 22.044 3.479 -29.607 1.00 74.00 415 PRO A CA 1
ATOM 3329 C C . PRO A 1 415 ? 21.516 3.804 -28.196 1.00 74.00 415 PRO A C 1
ATOM 3331 O O . PRO A 1 415 ? 22.109 4.589 -27.458 1.00 74.00 415 PRO A O 1
ATOM 3334 N N . VAL A 1 416 ? 20.449 3.129 -27.743 1.00 78.00 416 VAL A N 1
ATOM 3335 C CA . VAL A 1 416 ? 19.826 3.268 -26.400 1.00 78.00 416 VAL A CA 1
ATOM 3336 C C . VAL A 1 416 ? 20.694 2.731 -25.245 1.00 78.00 416 VAL A C 1
ATOM 3338 O O . VAL A 1 416 ? 20.211 2.269 -24.206 1.00 78.00 416 VAL A O 1
ATOM 3341 N N . HIS A 1 417 ? 22.007 2.707 -25.448 1.00 77.00 417 HIS A N 1
ATOM 3342 C CA . HIS A 1 417 ? 23.038 2.137 -24.583 1.00 77.00 417 HIS A CA 1
ATOM 3343 C C . HIS A 1 417 ? 24.174 3.130 -24.301 1.00 77.00 417 HIS A C 1
ATOM 3345 O O . HIS A 1 417 ? 24.920 2.929 -23.346 1.00 77.00 417 HIS A O 1
ATOM 3351 N N . SER A 1 418 ? 24.280 4.191 -25.105 1.00 83.44 418 SER A N 1
ATOM 3352 C CA . SER A 1 418 ? 25.259 5.268 -24.983 1.00 83.44 418 SER A CA 1
ATOM 3353 C C . SER A 1 418 ? 24.507 6.592 -25.002 1.00 83.44 418 SER A C 1
ATOM 3355 O O . SER A 1 418 ? 23.732 6.858 -25.917 1.00 83.44 418 SER A O 1
ATOM 3357 N N . LYS A 1 419 ? 24.713 7.423 -23.977 1.00 82.94 419 LYS A N 1
ATOM 3358 C CA . LYS A 1 419 ? 24.051 8.730 -23.863 1.00 82.94 419 LYS A CA 1
ATOM 3359 C C . LYS A 1 419 ? 24.425 9.638 -25.036 1.00 82.94 419 LYS A C 1
ATOM 3361 O O . LYS A 1 419 ? 23.552 10.293 -25.598 1.00 82.94 419 LYS A O 1
ATOM 3366 N N . ASP A 1 420 ? 25.708 9.683 -25.378 1.00 85.06 420 ASP A N 1
ATOM 3367 C CA . ASP A 1 420 ? 26.234 10.664 -26.326 1.00 85.06 420 ASP A CA 1
ATOM 3368 C C . ASP A 1 420 ? 25.982 10.239 -27.776 1.00 85.06 420 ASP A C 1
ATOM 3370 O O . ASP A 1 420 ? 25.676 11.089 -28.609 1.00 85.06 420 ASP A O 1
ATOM 3374 N N . ASP A 1 421 ? 25.996 8.933 -28.071 1.00 83.00 421 ASP A N 1
ATOM 3375 C CA . ASP A 1 421 ? 25.579 8.437 -29.386 1.00 83.00 421 ASP A CA 1
ATOM 3376 C C . ASP A 1 421 ? 24.062 8.547 -29.565 1.00 83.00 421 ASP A C 1
ATOM 3378 O O . ASP A 1 421 ? 23.620 8.943 -30.637 1.00 83.00 421 ASP A O 1
ATOM 3382 N N . PHE A 1 422 ? 23.254 8.303 -28.522 1.00 85.75 422 PHE A N 1
ATOM 3383 C CA . PHE A 1 422 ? 21.815 8.591 -28.568 1.00 85.75 422 PHE A CA 1
ATOM 3384 C C . PHE A 1 422 ? 21.552 10.076 -28.821 1.00 85.75 422 PHE A C 1
ATOM 3386 O O . PHE A 1 422 ? 20.769 10.412 -29.701 1.00 85.75 422 PHE A O 1
ATOM 3393 N N . LEU A 1 423 ? 22.228 10.972 -28.097 1.00 83.56 423 LEU A N 1
ATOM 3394 C CA . LEU A 1 423 ? 22.067 12.412 -28.288 1.00 83.56 423 LEU A CA 1
ATOM 3395 C C . LEU A 1 423 ? 22.484 12.876 -29.682 1.00 83.56 423 LEU A C 1
ATOM 3397 O O . LEU A 1 423 ? 21.772 13.684 -30.274 1.00 83.56 423 LEU A O 1
ATOM 3401 N N . ARG A 1 424 ? 23.598 12.358 -30.213 1.00 84.81 424 ARG A N 1
ATOM 3402 C CA . ARG A 1 424 ? 24.035 12.626 -31.588 1.00 84.81 424 ARG A CA 1
ATOM 3403 C C . ARG A 1 424 ? 22.979 12.148 -32.586 1.00 84.81 424 ARG A C 1
ATOM 3405 O O . ARG A 1 424 ? 22.474 12.946 -33.363 1.00 84.81 424 ARG A O 1
ATOM 3412 N N . SER A 1 425 ? 22.582 10.884 -32.467 1.00 85.19 425 SER A N 1
ATOM 3413 C CA . SER A 1 425 ? 21.635 10.205 -33.350 1.00 85.19 425 SER A CA 1
ATOM 3414 C C . SER A 1 425 ? 20.261 10.898 -33.355 1.00 85.19 425 SER A C 1
ATOM 3416 O O . SER A 1 425 ? 19.754 11.247 -34.417 1.00 85.19 425 SER A O 1
ATOM 3418 N N . VAL A 1 426 ? 19.693 11.237 -32.191 1.00 82.75 426 VAL A N 1
ATOM 3419 C CA . VAL A 1 426 ? 18.427 11.991 -32.118 1.00 82.75 426 VAL A CA 1
ATOM 3420 C C . VAL A 1 426 ? 18.577 13.404 -32.694 1.00 82.75 426 VAL A C 1
ATOM 3422 O O . VAL A 1 426 ? 17.683 13.864 -33.404 1.00 82.75 426 VAL A O 1
ATOM 3425 N N . LYS A 1 427 ? 19.689 14.102 -32.426 1.00 85.31 427 LYS A N 1
ATOM 3426 C CA . LYS A 1 427 ? 19.931 15.457 -32.947 1.00 85.31 427 LYS A CA 1
ATOM 3427 C C . LYS A 1 427 ? 20.076 15.475 -34.471 1.00 85.31 427 LYS A C 1
ATOM 3429 O O . LYS A 1 427 ? 19.549 16.380 -35.105 1.00 85.31 427 LYS A O 1
ATOM 3434 N N . GLU A 1 428 ? 20.737 14.477 -35.051 1.00 84.62 428 GLU A N 1
ATOM 3435 C CA . GLU A 1 428 ? 20.905 14.323 -36.503 1.00 84.62 428 GLU A CA 1
ATOM 3436 C C . GLU A 1 428 ? 19.568 14.090 -37.226 1.00 84.62 428 GLU A C 1
ATOM 3438 O O . GLU A 1 428 ? 19.354 14.641 -38.300 1.00 84.62 428 GLU A O 1
ATOM 3443 N N . HIS A 1 429 ? 18.646 13.329 -36.626 1.00 81.31 429 HIS A N 1
ATOM 3444 C CA . HIS A 1 429 ? 17.402 12.905 -37.284 1.00 81.31 429 HIS A CA 1
ATOM 3445 C C . HIS A 1 429 ? 16.156 13.720 -36.903 1.00 81.31 429 HIS A C 1
ATOM 3447 O O . HIS A 1 429 ? 15.178 13.725 -37.645 1.00 81.31 429 HIS A O 1
ATOM 3453 N N . THR A 1 430 ? 16.152 14.388 -35.745 1.00 81.88 430 THR A N 1
ATOM 3454 C CA . THR A 1 430 ? 15.030 15.243 -35.299 1.00 81.88 430 THR A CA 1
ATOM 3455 C C . THR A 1 430 ? 15.366 16.733 -35.325 1.00 81.88 430 THR A C 1
ATOM 3457 O O . THR A 1 430 ? 14.499 17.547 -35.026 1.00 81.88 430 THR A O 1
ATOM 3460 N N . VAL A 1 431 ? 16.619 17.101 -35.629 1.00 82.12 431 VAL A N 1
ATOM 3461 C CA . VAL A 1 431 ? 17.174 18.471 -35.564 1.00 82.12 431 VAL A CA 1
ATOM 3462 C C . VAL A 1 431 ? 17.203 19.067 -34.137 1.00 82.12 431 VAL A C 1
ATOM 3464 O O . VAL A 1 431 ? 17.852 20.083 -33.889 1.00 82.12 431 VAL A O 1
ATOM 3467 N N . MET A 1 432 ? 16.578 18.417 -33.147 1.00 79.69 432 MET A N 1
ATOM 3468 C CA . MET A 1 432 ? 16.456 18.927 -31.780 1.00 79.69 432 MET A CA 1
ATOM 3469 C C . MET A 1 432 ? 17.598 18.472 -30.866 1.00 79.69 432 MET A C 1
ATOM 3471 O O . MET A 1 432 ? 17.905 17.286 -30.738 1.00 79.69 432 MET A O 1
ATOM 3475 N N . ASP A 1 433 ? 18.200 19.427 -30.154 1.00 83.00 433 ASP A N 1
ATOM 3476 C CA . ASP A 1 433 ? 19.262 19.150 -29.189 1.00 83.00 433 ASP A CA 1
ATOM 3477 C C . ASP A 1 433 ? 18.696 18.800 -27.802 1.00 83.00 433 ASP A C 1
ATOM 3479 O O . ASP A 1 433 ? 18.464 19.656 -26.944 1.00 83.00 433 ASP A O 1
ATOM 3483 N N . PHE A 1 434 ? 18.503 17.503 -27.566 1.00 81.44 434 PHE A N 1
ATOM 3484 C CA . PHE A 1 434 ? 18.009 16.990 -26.289 1.00 81.44 434 PHE A CA 1
ATOM 3485 C C . PHE A 1 434 ? 19.044 16.976 -25.152 1.00 81.44 434 PHE A C 1
ATOM 3487 O O . PHE A 1 434 ? 18.709 16.559 -24.041 1.00 81.44 434 PHE A O 1
ATOM 3494 N N . SER A 1 435 ? 20.290 17.423 -25.368 1.00 80.81 435 SER A N 1
ATOM 3495 C CA . SER A 1 435 ? 21.365 17.315 -24.363 1.00 80.81 435 SER A CA 1
ATOM 3496 C C . SER A 1 435 ? 21.009 17.966 -23.024 1.00 80.81 435 SER A C 1
ATOM 3498 O O . SER A 1 435 ? 21.325 17.412 -21.968 1.00 80.81 435 SER A O 1
ATOM 3500 N N . LYS A 1 436 ? 20.273 19.084 -23.069 1.00 75.44 436 LYS A N 1
ATOM 3501 C CA . LYS A 1 436 ? 19.760 19.811 -21.898 1.00 75.44 436 LYS A CA 1
ATOM 3502 C C . LYS A 1 436 ? 18.707 19.015 -21.113 1.00 75.44 436 LYS A C 1
ATOM 3504 O O . LYS A 1 436 ? 18.687 19.081 -19.890 1.00 75.44 436 LYS A O 1
ATOM 3509 N N . TYR A 1 437 ? 17.876 18.222 -21.790 1.00 71.50 437 TYR A N 1
ATOM 3510 C CA . TYR A 1 437 ? 16.759 17.476 -21.188 1.00 71.50 437 TYR A CA 1
ATOM 3511 C C . TYR A 1 437 ? 17.145 16.065 -20.709 1.00 71.50 437 TYR A C 1
ATOM 3513 O O . TYR A 1 437 ? 16.346 15.395 -20.058 1.00 71.50 437 TYR A O 1
ATOM 3521 N N . MET A 1 438 ? 18.369 15.606 -20.993 1.00 69.12 438 MET A N 1
ATOM 3522 C CA . MET A 1 438 ? 18.861 14.286 -20.570 1.00 69.12 438 MET A CA 1
ATOM 3523 C C . MET A 1 438 ? 19.257 14.198 -19.091 1.00 69.12 438 MET A C 1
ATOM 3525 O O . MET A 1 438 ? 19.374 13.090 -18.572 1.00 69.12 438 MET A O 1
ATOM 3529 N N . ASN A 1 439 ? 19.509 15.315 -18.403 1.00 69.25 439 ASN A N 1
ATOM 3530 C CA . ASN A 1 439 ? 19.819 15.299 -16.971 1.00 69.25 439 ASN A CA 1
ATOM 3531 C C . ASN A 1 439 ? 18.521 15.200 -16.158 1.00 69.25 439 ASN A C 1
ATOM 3533 O O . ASN A 1 439 ? 17.676 16.081 -16.269 1.00 69.25 439 ASN A O 1
ATOM 3537 N N . TRP A 1 440 ? 18.390 14.190 -15.293 1.00 63.38 440 TRP A N 1
ATOM 3538 C CA . TRP A 1 440 ? 17.233 14.011 -14.407 1.00 63.38 440 TRP A CA 1
ATOM 3539 C C . TRP A 1 440 ? 16.880 15.248 -13.554 1.00 63.38 440 TRP A C 1
ATOM 3541 O O . TRP A 1 440 ? 15.696 15.476 -13.318 1.00 63.38 440 TRP A O 1
ATOM 3551 N N . LYS A 1 441 ? 17.855 16.081 -13.135 1.00 66.56 441 LYS A N 1
ATOM 3552 C CA . LYS A 1 441 ? 17.573 17.360 -12.441 1.00 66.56 441 LYS A CA 1
ATOM 3553 C C . LYS A 1 441 ? 16.866 18.340 -13.387 1.00 66.56 441 LYS A C 1
ATOM 3555 O O . LYS A 1 441 ? 15.749 18.749 -13.110 1.00 66.56 441 LYS A O 1
ATOM 3560 N N . THR A 1 442 ? 17.455 18.645 -14.545 1.00 65.31 442 THR A N 1
ATOM 3561 C CA . THR A 1 442 ? 16.848 19.545 -15.548 1.00 65.31 442 THR A CA 1
ATOM 3562 C C . THR A 1 442 ? 15.509 19.018 -16.063 1.00 65.31 442 THR A C 1
ATOM 3564 O O . THR A 1 442 ? 14.573 19.783 -16.257 1.00 65.31 442 THR A O 1
ATOM 3567 N N . TYR A 1 443 ? 15.402 17.703 -16.234 1.00 61.94 443 TYR A N 1
ATOM 3568 C CA . TYR A 1 443 ? 14.182 17.020 -16.626 1.00 61.94 443 TYR A CA 1
ATOM 3569 C C . TYR A 1 443 ? 13.063 17.200 -15.591 1.00 61.94 443 TYR A C 1
ATOM 3571 O O . TYR A 1 443 ? 11.972 17.611 -15.969 1.00 61.94 443 TYR A O 1
ATOM 3579 N N . ARG A 1 444 ? 13.342 16.967 -14.296 1.00 63.12 444 ARG A N 1
ATOM 3580 C CA . ARG A 1 444 ? 12.390 17.223 -13.201 1.00 63.12 444 ARG A CA 1
ATOM 3581 C C . ARG A 1 444 ? 11.972 18.691 -13.168 1.00 63.12 444 ARG A C 1
ATOM 3583 O O . ARG A 1 444 ? 10.787 18.980 -13.102 1.00 63.12 444 ARG A O 1
ATOM 3590 N N . ASN A 1 445 ? 12.920 19.618 -13.281 1.00 63.56 445 ASN A N 1
ATOM 3591 C CA . ASN A 1 445 ? 12.597 21.044 -13.292 1.00 63.56 445 ASN A CA 1
ATOM 3592 C C . ASN A 1 445 ? 11.655 21.397 -14.461 1.00 63.56 445 ASN A C 1
ATOM 3594 O O . ASN A 1 445 ? 10.736 22.178 -14.279 1.00 63.56 445 ASN A O 1
ATOM 3598 N N . VAL A 1 446 ? 11.804 20.762 -15.630 1.00 58.69 446 VAL A N 1
ATOM 3599 C CA . VAL A 1 446 ? 10.890 20.931 -16.778 1.00 58.69 446 VAL A CA 1
ATOM 3600 C C . VAL A 1 446 ? 9.529 20.234 -16.587 1.00 58.69 446 VAL A C 1
ATOM 3602 O O . VAL A 1 446 ? 8.554 20.653 -17.207 1.00 58.69 446 VAL A O 1
ATOM 3605 N N . THR A 1 447 ? 9.420 19.186 -15.759 1.00 56.25 447 THR A N 1
ATOM 3606 C CA . THR A 1 447 ? 8.113 18.583 -15.415 1.00 56.25 447 THR A CA 1
ATOM 3607 C C . THR A 1 447 ? 7.375 19.333 -14.313 1.00 56.25 447 THR A C 1
ATOM 3609 O O . THR A 1 447 ? 6.145 19.344 -14.308 1.00 56.25 447 THR A O 1
ATOM 3612 N N . ASP A 1 448 ? 8.117 19.955 -13.399 1.00 53.09 448 ASP A N 1
ATOM 3613 C CA . ASP A 1 448 ? 7.581 20.540 -12.171 1.00 53.09 448 ASP A CA 1
ATOM 3614 C C . ASP A 1 448 ? 7.417 22.076 -12.290 1.00 53.09 448 ASP A C 1
ATOM 3616 O O . ASP A 1 448 ? 6.564 22.656 -11.614 1.00 53.09 448 ASP A O 1
ATOM 3620 N N . GLU A 1 449 ? 8.156 22.737 -13.195 1.00 49.00 449 GLU A N 1
ATOM 3621 C CA . GLU A 1 449 ? 8.063 24.173 -13.500 1.00 49.00 449 GLU A CA 1
ATOM 3622 C C . GLU A 1 449 ? 7.720 24.431 -14.983 1.00 49.00 449 GLU A C 1
ATOM 3624 O O . GLU A 1 449 ? 8.536 24.256 -15.890 1.00 49.00 449 GLU A O 1
ATOM 3629 N N . VAL A 1 450 ? 6.511 24.940 -15.250 1.00 52.00 450 VAL A N 1
ATOM 3630 C CA . VAL A 1 450 ? 6.109 25.404 -16.593 1.00 52.00 450 VAL A CA 1
ATOM 3631 C C . VAL A 1 450 ? 6.696 26.804 -16.847 1.00 52.00 450 VAL A C 1
ATOM 3633 O O . VAL A 1 450 ? 6.058 27.814 -16.551 1.00 52.00 450 VAL A O 1
ATOM 3636 N N . GLY A 1 451 ? 7.939 26.859 -17.341 1.00 45.94 451 GLY A N 1
ATOM 3637 C CA . GLY A 1 451 ? 8.720 28.092 -17.545 1.00 45.94 451 GLY A CA 1
ATOM 3638 C C . GLY A 1 451 ? 8.760 28.646 -18.983 1.00 45.94 451 GLY A C 1
ATOM 3639 O O . GLY A 1 451 ? 8.586 27.917 -19.960 1.00 45.94 451 GLY A O 1
ATOM 3640 N N . GLU A 1 452 ? 9.044 29.951 -19.116 1.00 47.94 452 GLU A N 1
ATOM 3641 C CA . GLU A 1 452 ? 9.029 30.693 -20.397 1.00 47.94 452 GLU A CA 1
ATOM 3642 C C . GLU A 1 452 ? 10.078 30.219 -21.425 1.00 47.94 452 GLU A C 1
ATOM 3644 O O . GLU A 1 452 ? 9.807 30.273 -22.625 1.00 47.94 452 GLU A O 1
ATOM 3649 N N . ASP A 1 453 ? 11.221 29.666 -20.999 1.00 51.84 453 ASP A N 1
ATOM 3650 C CA . ASP A 1 453 ? 12.229 29.090 -21.913 1.00 51.84 453 ASP A CA 1
ATOM 3651 C C . ASP A 1 453 ? 11.649 27.969 -22.798 1.00 51.84 453 ASP A C 1
ATOM 3653 O O . ASP A 1 453 ? 12.101 27.756 -23.924 1.00 51.84 453 ASP A O 1
ATOM 3657 N N . PHE A 1 454 ? 10.613 27.265 -22.321 1.00 48.59 454 PHE A N 1
ATOM 3658 C CA . PHE A 1 454 ? 9.927 26.233 -23.099 1.00 48.59 454 PHE A CA 1
ATOM 3659 C C . PHE A 1 454 ? 8.905 26.829 -24.085 1.00 48.59 454 PHE A C 1
ATOM 3661 O O . PHE A 1 454 ? 8.668 26.251 -25.144 1.00 48.59 454 PHE A O 1
ATOM 3668 N N . LEU A 1 455 ? 8.341 28.011 -23.808 1.00 52.62 455 LEU A N 1
ATOM 3669 C CA . LEU A 1 455 ? 7.486 28.713 -24.775 1.00 52.62 455 LEU A CA 1
ATOM 3670 C C . LEU A 1 455 ? 8.287 29.128 -26.017 1.00 52.62 455 LEU A C 1
ATOM 3672 O O . LEU A 1 455 ? 7.777 29.007 -27.123 1.00 52.62 455 LEU A O 1
ATOM 3676 N N . SER A 1 456 ? 9.564 29.490 -25.855 1.00 56.12 456 SER A N 1
ATOM 3677 C CA . SER A 1 456 ? 10.487 29.741 -26.975 1.00 56.12 456 SER A CA 1
ATOM 3678 C C . SER A 1 456 ? 10.714 28.492 -27.850 1.00 56.12 456 SER A C 1
ATOM 3680 O O . SER A 1 456 ? 10.720 28.575 -29.077 1.00 56.12 456 SER A O 1
ATOM 3682 N N . LEU A 1 457 ? 10.805 27.301 -27.239 1.00 52.47 457 LEU A N 1
ATOM 3683 C CA . LEU A 1 457 ? 10.854 26.027 -27.973 1.00 52.47 457 LEU A CA 1
ATOM 3684 C C . LEU A 1 457 ? 9.527 25.722 -28.697 1.00 52.47 457 LEU A C 1
ATOM 3686 O O . LEU A 1 457 ? 9.535 25.129 -29.773 1.00 52.47 457 LEU A O 1
ATOM 3690 N N . MET A 1 458 ? 8.387 26.147 -28.148 1.00 51.03 458 MET A N 1
ATOM 3691 C CA . MET A 1 458 ? 7.083 26.003 -28.807 1.00 51.03 458 MET A CA 1
ATOM 3692 C C . MET A 1 458 ? 6.869 27.007 -29.945 1.00 51.03 458 MET A C 1
ATOM 3694 O O . MET A 1 458 ? 6.284 26.634 -30.954 1.00 51.03 458 MET A O 1
ATOM 3698 N N . ASP A 1 459 ? 7.411 28.221 -29.850 1.00 59.75 459 ASP A N 1
ATOM 3699 C CA . ASP A 1 459 ? 7.471 29.199 -30.952 1.00 59.75 459 ASP A CA 1
ATOM 3700 C C . ASP A 1 459 ? 8.385 28.741 -32.109 1.00 59.75 459 ASP A C 1
ATOM 3702 O O . ASP A 1 459 ? 8.285 29.244 -33.232 1.00 59.75 459 ASP A O 1
ATOM 3706 N N . PHE A 1 460 ? 9.276 27.780 -31.839 1.00 53.12 460 PHE A N 1
ATOM 3707 C CA . PHE A 1 460 ? 10.071 27.065 -32.838 1.00 53.12 460 PHE A CA 1
ATOM 3708 C C . PHE A 1 460 ? 9.301 25.869 -33.429 1.00 53.12 460 PHE A C 1
ATOM 3710 O O . PHE A 1 460 ? 9.240 25.727 -34.646 1.00 53.12 460 PHE A O 1
ATOM 3717 N N . LEU A 1 461 ? 8.650 25.047 -32.594 1.00 48.94 461 LEU A N 1
ATOM 3718 C CA . LEU A 1 461 ? 7.875 23.869 -33.027 1.00 48.94 461 LEU A CA 1
ATOM 3719 C C . LEU A 1 461 ? 6.518 24.191 -33.677 1.00 48.94 461 LEU A C 1
ATOM 3721 O O . LEU A 1 461 ? 5.980 23.364 -34.409 1.00 48.94 461 LEU A O 1
ATOM 3725 N N . GLY A 1 462 ? 5.946 25.361 -33.390 1.00 50.00 462 GLY A N 1
ATOM 3726 C CA . GLY A 1 462 ? 4.661 25.828 -33.917 1.00 50.00 462 GLY A CA 1
ATOM 3727 C C . GLY A 1 462 ? 4.749 26.530 -35.273 1.00 50.00 462 GLY A C 1
ATOM 3728 O O . GLY A 1 462 ? 3.715 26.879 -35.840 1.00 50.00 462 GLY A O 1
ATOM 3729 N N . ARG A 1 463 ? 5.958 26.739 -35.808 1.00 45.62 463 ARG A N 1
ATOM 3730 C CA . ARG A 1 463 ? 6.142 27.181 -37.193 1.00 45.62 463 ARG A CA 1
ATOM 3731 C C . ARG A 1 463 ? 5.985 25.966 -38.096 1.00 45.62 463 ARG A C 1
ATOM 3733 O O . ARG A 1 463 ? 6.854 25.097 -38.119 1.00 45.62 463 ARG A O 1
ATOM 3740 N N . GLU A 1 464 ? 4.880 25.908 -38.836 1.00 38.59 464 GLU A N 1
ATOM 3741 C CA . GLU A 1 464 ? 4.788 24.995 -39.975 1.00 38.59 464 GLU A CA 1
ATOM 3742 C C . GLU A 1 464 ? 5.987 25.239 -40.894 1.00 38.59 464 GLU A C 1
ATOM 3744 O O . GLU A 1 464 ? 6.333 26.388 -41.181 1.00 38.59 464 GLU A O 1
ATOM 3749 N N . TRP A 1 465 ? 6.641 24.152 -41.304 1.00 39.03 465 TRP A N 1
ATOM 3750 C CA . TRP A 1 465 ? 7.861 24.197 -42.099 1.00 39.03 465 TRP A CA 1
ATOM 3751 C C . TRP A 1 465 ? 7.605 24.976 -43.395 1.00 39.03 465 TRP A C 1
ATOM 3753 O O . TRP A 1 465 ? 6.802 24.515 -44.217 1.00 39.03 465 TRP A O 1
ATOM 3763 N N . PRO A 1 466 ? 8.281 26.118 -43.623 1.00 34.28 466 PRO A N 1
ATOM 3764 C CA . PRO A 1 466 ? 8.349 26.689 -44.955 1.00 34.28 466 PRO A CA 1
ATOM 3765 C C . PRO A 1 466 ? 8.997 25.644 -45.860 1.00 34.28 466 PRO A C 1
ATOM 3767 O O . PRO A 1 466 ? 9.997 25.030 -45.486 1.00 34.28 466 PRO A O 1
ATOM 3770 N N . LYS A 1 467 ? 8.422 25.426 -47.042 1.00 38.41 467 LYS A N 1
ATOM 3771 C CA . LYS A 1 467 ? 9.176 24.770 -48.109 1.00 38.41 467 LYS A CA 1
ATOM 3772 C C . LYS A 1 467 ? 10.325 25.690 -48.493 1.00 38.41 467 LYS A C 1
ATOM 3774 O O . LYS A 1 467 ? 10.123 26.903 -48.527 1.00 38.41 467 LYS A O 1
ATOM 3779 N N . ASP A 1 468 ? 11.481 25.098 -48.760 1.00 40.50 468 ASP A N 1
ATOM 3780 C CA . ASP A 1 468 ? 12.658 25.823 -49.222 1.00 40.50 468 ASP A CA 1
ATOM 3781 C C . ASP A 1 468 ? 12.320 26.629 -50.485 1.00 40.50 468 ASP A C 1
ATOM 3783 O O . ASP A 1 468 ? 11.859 26.059 -51.473 1.00 40.50 468 ASP A O 1
ATOM 3787 N N . ASP A 1 469 ? 12.565 27.934 -50.428 1.00 37.22 469 ASP A N 1
ATOM 3788 C CA . ASP A 1 469 ? 12.814 28.816 -51.566 1.00 37.22 469 ASP A CA 1
ATOM 3789 C C . ASP A 1 469 ? 13.806 29.892 -51.076 1.00 37.22 469 ASP A C 1
ATOM 3791 O O . ASP A 1 469 ? 13.794 30.278 -49.901 1.00 37.22 469 ASP A O 1
ATOM 3795 N N . ASP A 1 470 ? 14.719 30.294 -51.959 1.00 51.16 470 ASP A N 1
ATOM 3796 C CA . ASP A 1 470 ? 15.937 31.050 -51.644 1.00 51.16 470 ASP A CA 1
ATOM 3797 C C . ASP A 1 470 ? 15.726 32.547 -51.295 1.00 51.16 470 ASP A C 1
ATOM 3799 O O . ASP A 1 470 ? 14.651 33.118 -51.469 1.00 51.16 470 ASP A O 1
ATOM 3803 N N . ASP A 1 471 ? 16.847 33.164 -50.887 1.00 40.00 471 ASP A N 1
ATOM 3804 C CA . ASP A 1 471 ? 17.219 34.594 -50.958 1.00 40.00 471 ASP A CA 1
ATOM 3805 C C . ASP A 1 471 ? 17.280 35.436 -49.657 1.00 40.00 471 ASP A C 1
ATOM 3807 O O . ASP A 1 471 ? 16.308 36.004 -49.173 1.00 40.00 471 ASP A O 1
ATOM 3811 N N . ALA A 1 472 ? 18.530 35.586 -49.194 1.00 41.28 472 ALA A N 1
ATOM 3812 C CA . ALA A 1 472 ? 19.270 36.846 -48.997 1.00 41.28 472 ALA A CA 1
ATOM 3813 C C . ALA A 1 472 ? 18.858 37.950 -47.978 1.00 41.28 472 ALA A C 1
ATOM 3815 O O . ALA A 1 472 ? 17.705 38.273 -47.728 1.00 41.28 472 ALA A O 1
ATOM 3816 N N . GLU A 1 473 ? 19.931 38.627 -47.540 1.00 35.75 473 GLU A N 1
ATOM 3817 C CA . GLU A 1 473 ? 20.056 39.969 -46.938 1.00 35.75 473 GLU A CA 1
ATOM 3818 C C . 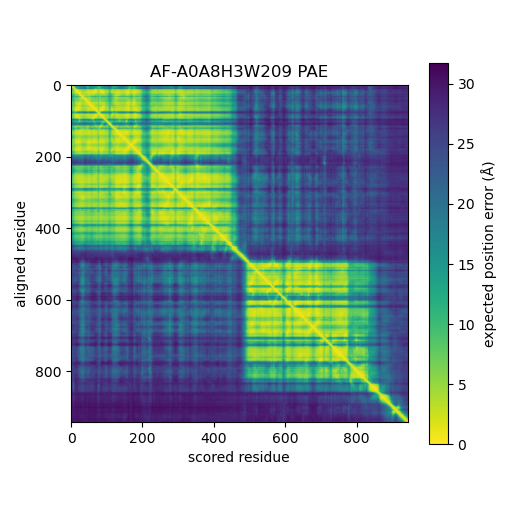GLU A 1 473 ? 20.028 40.191 -45.407 1.00 35.75 473 GLU A C 1
ATOM 3820 O O . GLU A 1 473 ? 19.399 39.515 -44.599 1.00 35.75 473 GLU A O 1
ATOM 3825 N N . GLU A 1 474 ? 20.875 41.164 -45.065 1.00 37.22 474 GLU A N 1
ATOM 3826 C CA . GLU A 1 474 ? 21.453 41.592 -43.791 1.00 37.22 474 GLU A CA 1
ATOM 3827 C C . GLU A 1 474 ? 20.482 42.410 -42.908 1.00 37.22 474 GLU A C 1
ATOM 3829 O O . GLU A 1 474 ? 19.460 42.898 -43.386 1.00 37.22 474 GLU A O 1
ATOM 3834 N N . GLY A 1 475 ? 20.822 42.657 -41.628 1.00 31.52 475 GLY A N 1
ATOM 3835 C CA . GLY A 1 475 ? 20.026 43.597 -40.814 1.00 31.52 475 GLY A CA 1
ATOM 3836 C C . GLY A 1 475 ? 20.326 43.741 -39.312 1.00 31.52 475 GLY A C 1
ATOM 3837 O O . GLY A 1 475 ? 19.454 43.439 -38.511 1.00 31.52 475 GLY A O 1
ATOM 3838 N N . GLU A 1 476 ? 21.521 44.240 -38.970 1.00 33.38 476 GLU A N 1
ATOM 3839 C CA . GLU A 1 476 ? 21.909 45.076 -37.798 1.00 33.38 476 GLU A CA 1
ATOM 3840 C C . GLU A 1 476 ? 21.444 44.833 -36.326 1.00 33.38 476 GLU A C 1
ATOM 3842 O O . GLU A 1 476 ? 20.366 44.355 -35.983 1.00 33.38 476 GLU A O 1
ATOM 3847 N N . ASP A 1 477 ? 22.327 45.273 -35.416 1.00 37.94 477 ASP A N 1
ATOM 3848 C CA . ASP A 1 477 ? 22.238 45.236 -33.950 1.00 37.94 477 ASP A CA 1
ATOM 3849 C C . ASP A 1 477 ? 21.102 46.062 -33.310 1.00 37.94 477 ASP A C 1
ATOM 3851 O O . ASP A 1 477 ? 20.921 47.241 -33.612 1.00 37.94 477 ASP A O 1
ATOM 3855 N N . VAL A 1 478 ? 20.521 45.540 -32.214 1.00 32.25 478 VAL A N 1
ATOM 3856 C CA . VAL A 1 478 ? 20.062 46.382 -31.086 1.00 32.25 478 VAL A CA 1
ATOM 3857 C C . VAL A 1 478 ? 20.445 45.767 -29.735 1.00 32.25 478 VAL A C 1
ATOM 3859 O O . VAL A 1 478 ? 19.834 44.818 -29.243 1.00 32.25 478 VAL A O 1
ATOM 3862 N N . VAL A 1 479 ? 21.416 46.390 -29.065 1.00 38.91 479 VAL A N 1
ATOM 3863 C CA . VAL A 1 479 ? 21.776 46.103 -27.668 1.00 38.91 479 VAL A CA 1
ATOM 3864 C C . VAL A 1 479 ? 20.694 46.627 -26.715 1.00 38.91 479 VAL A C 1
ATOM 3866 O O . VAL A 1 479 ? 20.377 47.816 -26.723 1.00 38.91 479 VAL A O 1
ATOM 3869 N N . SER A 1 480 ? 20.199 45.791 -25.792 1.00 30.55 480 SER A N 1
ATOM 3870 C CA . SER A 1 480 ? 19.488 46.285 -24.602 1.00 30.55 480 SER A CA 1
ATOM 3871 C C . SER A 1 480 ? 19.850 45.519 -23.320 1.00 30.55 480 SER A C 1
ATOM 3873 O O . SER A 1 480 ? 20.068 44.311 -23.311 1.00 30.55 480 SER A O 1
ATOM 3875 N N . SER A 1 481 ? 20.000 46.275 -22.228 1.00 28.20 481 SER A N 1
ATOM 3876 C CA . SER A 1 481 ? 20.634 45.853 -20.968 1.00 28.20 481 SER A CA 1
ATOM 3877 C C . SER A 1 481 ? 19.642 45.164 -20.003 1.00 28.20 481 SER A C 1
ATOM 3879 O O . SER A 1 481 ? 18.470 45.555 -19.961 1.00 28.20 481 SER A O 1
ATOM 3881 N N . PRO A 1 482 ? 20.061 44.171 -19.187 1.00 32.59 482 PRO A N 1
ATOM 3882 C CA . PRO A 1 482 ? 19.133 43.350 -18.411 1.00 32.59 482 PRO A CA 1
ATOM 3883 C C . PRO A 1 482 ? 18.481 44.100 -17.240 1.00 32.59 482 PRO A C 1
ATOM 3885 O O . PRO A 1 482 ? 19.133 44.549 -16.291 1.00 32.59 482 PRO A O 1
ATOM 3888 N N . ARG A 1 483 ? 17.144 44.149 -17.240 1.00 29.41 483 ARG A N 1
ATOM 3889 C CA . ARG A 1 483 ? 16.357 44.590 -16.080 1.00 29.41 483 ARG A CA 1
ATOM 3890 C C . ARG A 1 483 ? 16.429 43.547 -14.963 1.00 29.41 483 ARG A C 1
ATOM 3892 O O . ARG A 1 483 ? 15.738 42.535 -15.022 1.00 29.41 483 ARG A O 1
ATOM 3899 N N . LYS A 1 484 ? 17.157 43.852 -13.882 1.00 35.41 484 LYS A N 1
ATOM 3900 C CA . LYS A 1 484 ? 16.999 43.155 -12.593 1.00 35.41 484 LYS A CA 1
ATOM 3901 C C . LYS A 1 484 ? 15.524 43.188 -12.171 1.00 35.41 484 LYS A C 1
ATOM 3903 O O . LYS A 1 484 ? 15.009 44.251 -11.825 1.00 35.41 484 LYS A O 1
ATOM 3908 N N . ARG A 1 485 ? 14.852 42.034 -12.169 1.00 31.09 485 ARG A N 1
ATOM 3909 C CA . ARG A 1 485 ? 13.514 41.855 -11.591 1.00 31.09 485 ARG A CA 1
ATOM 3910 C C . ARG A 1 485 ? 13.563 40.784 -10.511 1.00 31.09 485 ARG A C 1
ATOM 3912 O O . ARG A 1 485 ? 14.040 39.679 -10.727 1.00 31.09 485 ARG A O 1
ATOM 3919 N N . THR A 1 486 ? 13.115 41.166 -9.323 1.00 28.59 486 THR A N 1
ATOM 3920 C CA . THR A 1 486 ? 13.124 40.334 -8.120 1.00 28.59 486 THR A CA 1
ATOM 3921 C C . THR A 1 486 ? 12.067 39.237 -8.226 1.00 28.59 486 THR A C 1
ATOM 3923 O O . THR A 1 486 ? 10.902 39.543 -8.480 1.00 28.59 486 THR A O 1
ATOM 3926 N N . PHE A 1 487 ? 12.461 37.984 -7.987 1.00 27.81 487 PHE A N 1
ATOM 3927 C CA . PHE A 1 487 ? 11.553 36.837 -7.960 1.00 27.81 487 PHE A CA 1
ATOM 3928 C C . PHE A 1 487 ? 10.398 37.049 -6.970 1.00 27.81 487 PHE A C 1
ATOM 3930 O O . PHE A 1 487 ? 10.606 37.420 -5.810 1.00 27.81 487 PHE A O 1
ATOM 3937 N N . ILE A 1 488 ? 9.172 36.773 -7.419 1.00 30.44 488 ILE A N 1
ATOM 3938 C CA . ILE A 1 488 ? 7.994 36.716 -6.551 1.00 30.44 488 ILE A CA 1
ATOM 3939 C C . ILE A 1 488 ? 7.829 35.268 -6.092 1.00 30.44 488 ILE A C 1
ATOM 3941 O O . ILE A 1 488 ? 7.093 34.494 -6.695 1.00 30.44 488 ILE A O 1
ATOM 3945 N N . LEU A 1 489 ? 8.482 34.924 -4.977 1.00 31.38 489 LEU A N 1
ATOM 3946 C CA . LEU A 1 489 ? 8.048 33.798 -4.146 1.00 31.38 489 LEU A CA 1
ATOM 3947 C C . LEU A 1 489 ? 6.541 33.928 -3.887 1.00 31.38 489 LEU A C 1
ATOM 3949 O O . LEU A 1 489 ? 6.071 35.028 -3.566 1.00 31.38 489 LEU A O 1
ATOM 3953 N N . THR A 1 490 ? 5.799 32.821 -3.989 1.00 35.19 490 THR A N 1
ATOM 3954 C CA . THR A 1 490 ? 4.360 32.762 -3.692 1.00 35.19 490 THR A CA 1
ATOM 3955 C C . THR A 1 490 ? 4.092 33.369 -2.321 1.00 35.19 490 THR A C 1
ATOM 3957 O O . THR A 1 490 ? 4.364 32.760 -1.282 1.00 35.19 490 THR A O 1
ATOM 3960 N N . ARG A 1 491 ? 3.596 34.611 -2.306 1.00 34.62 491 ARG A N 1
ATOM 3961 C CA . ARG A 1 491 ? 3.382 35.351 -1.064 1.00 34.62 491 ARG A CA 1
ATOM 3962 C C . ARG A 1 491 ? 2.328 34.623 -0.244 1.00 34.62 491 ARG A C 1
ATOM 3964 O O . ARG A 1 491 ? 1.161 34.600 -0.632 1.00 34.62 491 ARG A O 1
ATOM 3971 N N . VAL A 1 492 ? 2.731 34.134 0.931 1.00 43.78 492 VAL A N 1
ATOM 3972 C CA . VAL A 1 492 ? 1.801 33.863 2.036 1.00 43.78 492 VAL A CA 1
ATOM 3973 C C . VAL A 1 492 ? 0.847 35.060 2.120 1.00 43.78 492 VAL A C 1
ATOM 3975 O O . VAL A 1 492 ? 1.336 36.199 2.138 1.00 43.78 492 VAL A O 1
ATOM 3978 N N . PRO A 1 493 ? -0.483 34.855 2.115 1.00 48.47 493 PRO A N 1
ATOM 3979 C CA . PRO A 1 493 ? -1.417 35.966 2.067 1.00 48.47 493 PRO A CA 1
ATOM 3980 C C . PRO A 1 493 ? -1.125 36.993 3.164 1.00 48.47 493 PRO A C 1
ATOM 3982 O O . PRO A 1 493 ? -0.968 36.617 4.328 1.00 48.47 493 PRO A O 1
ATOM 3985 N N . LYS A 1 494 ? -1.148 38.282 2.778 1.00 50.00 494 LYS A N 1
ATOM 3986 C CA . LYS A 1 494 ? -1.193 39.492 3.640 1.00 50.00 494 LYS A CA 1
ATOM 3987 C C . LYS A 1 494 ? -1.843 39.265 5.017 1.00 50.00 494 LYS A C 1
ATOM 3989 O O . LYS A 1 494 ? -1.389 39.773 6.038 1.00 50.00 494 LYS A O 1
ATOM 3994 N N . ASN A 1 495 ? -2.926 38.492 4.999 1.00 54.94 495 ASN A N 1
ATOM 3995 C CA . ASN A 1 495 ? -3.956 38.457 6.020 1.00 54.94 495 ASN A CA 1
ATOM 3996 C C . ASN A 1 495 ? -4.072 37.084 6.710 1.00 54.94 495 ASN A C 1
ATOM 3998 O O . ASN A 1 495 ? -5.103 36.812 7.320 1.00 54.94 495 ASN A O 1
ATOM 4002 N N . CYS A 1 496 ? -3.070 36.198 6.603 1.00 58.53 496 CYS A N 1
ATOM 4003 C CA . CYS A 1 496 ? -3.091 34.942 7.360 1.00 58.53 496 CYS A CA 1
ATOM 4004 C C . CYS A 1 496 ? -2.997 35.262 8.871 1.00 58.53 496 CYS A C 1
ATOM 4006 O O . CYS A 1 496 ? -2.014 35.887 9.287 1.00 58.53 496 CYS A O 1
ATOM 4008 N N . PRO A 1 497 ? -4.007 34.924 9.697 1.00 64.94 497 PRO A N 1
ATOM 4009 C CA . PRO A 1 497 ? -4.143 35.494 11.033 1.00 64.94 497 PRO A CA 1
ATOM 4010 C C . PRO A 1 497 ? -3.306 34.711 12.056 1.00 64.94 497 PRO A C 1
ATOM 4012 O O . PRO A 1 497 ? -3.783 33.801 12.731 1.00 64.94 497 PRO A O 1
ATOM 4015 N N . TRP A 1 498 ? -2.031 35.078 12.168 1.00 78.69 498 TRP A N 1
ATOM 4016 C CA . TRP A 1 498 ? -1.110 34.525 13.161 1.00 78.69 498 TRP A CA 1
ATOM 4017 C C . TRP A 1 498 ? -1.434 35.001 14.584 1.00 78.69 498 TRP A C 1
ATOM 4019 O O . TRP A 1 498 ? -1.873 36.129 14.795 1.00 78.69 498 TRP A O 1
ATOM 4029 N N . PHE A 1 499 ? -1.140 34.172 15.589 1.00 88.94 499 PHE A N 1
ATOM 4030 C CA . PHE A 1 499 ? -1.282 34.560 16.995 1.00 88.94 499 PHE A CA 1
ATOM 4031 C C . PHE A 1 499 ? -0.080 35.386 17.484 1.00 88.94 499 PHE A C 1
ATOM 4033 O O . PHE A 1 499 ? 1.033 34.869 17.588 1.00 88.94 499 PHE A O 1
ATOM 4040 N N . ASP A 1 500 ? -0.244 36.676 17.769 1.00 90.19 500 ASP A N 1
ATOM 4041 C CA . ASP A 1 500 ? 0.869 37.600 18.039 1.00 90.19 500 ASP A CA 1
ATOM 4042 C C . ASP A 1 500 ? 1.527 37.450 19.415 1.00 90.19 500 ASP A C 1
ATOM 4044 O O . ASP A 1 500 ? 0.890 37.188 20.436 1.00 90.19 500 ASP A O 1
ATOM 4048 N N . ILE A 1 501 ? 2.849 37.650 19.459 1.00 92.56 501 ILE A N 1
ATOM 4049 C CA . ILE A 1 501 ? 3.587 37.677 20.724 1.00 92.56 501 ILE A CA 1
ATOM 4050 C C . ILE A 1 501 ? 3.053 38.840 21.563 1.00 92.56 501 ILE A C 1
ATOM 4052 O O . ILE A 1 501 ? 2.961 39.978 21.116 1.00 92.56 501 ILE A O 1
ATOM 4056 N N . GLY A 1 502 ? 2.682 38.541 22.804 1.00 93.94 502 GLY A N 1
ATOM 4057 C CA . GLY A 1 502 ? 2.041 39.484 23.707 1.00 93.94 502 GLY A CA 1
ATOM 4058 C C . GLY A 1 502 ? 0.514 39.542 23.620 1.00 93.94 502 GLY A C 1
ATOM 4059 O O . GLY A 1 502 ? -0.088 40.082 24.554 1.00 93.94 502 GLY A O 1
ATOM 4060 N N . GLN A 1 503 ? -0.111 38.944 22.597 1.00 94.75 503 GLN A N 1
ATOM 4061 C CA . GLN A 1 503 ? -1.566 38.807 22.498 1.00 94.75 503 GLN A CA 1
ATOM 4062 C C . GLN A 1 503 ? -2.116 38.052 23.717 1.00 94.75 503 GLN A C 1
ATOM 4064 O O . GLN A 1 503 ? -1.493 37.114 24.231 1.00 94.75 503 GLN A O 1
ATOM 4069 N N . LYS A 1 504 ? -3.297 38.471 24.183 1.00 95.94 504 LYS A N 1
ATOM 4070 C CA . LYS A 1 504 ? -4.080 37.735 25.178 1.00 95.94 504 LYS A CA 1
ATOM 4071 C C . LYS A 1 504 ? -5.125 36.877 24.472 1.00 95.94 504 LYS A C 1
ATOM 4073 O O . LYS A 1 504 ? -5.877 37.402 23.656 1.00 95.94 504 LYS A O 1
ATOM 4078 N N . LEU A 1 505 ? -5.186 35.596 24.819 1.00 96.06 505 LEU A N 1
ATOM 4079 C CA . LEU A 1 505 ? -6.222 34.667 24.374 1.00 96.06 505 LEU A CA 1
ATOM 4080 C C . LEU A 1 505 ? -7.094 34.278 25.565 1.00 96.06 505 LEU A C 1
ATOM 4082 O O . LEU A 1 505 ? -6.568 33.961 26.633 1.00 96.06 505 LEU A O 1
ATOM 4086 N N . ASP A 1 506 ? -8.409 34.267 25.370 1.00 95.56 506 ASP A N 1
ATOM 4087 C CA . ASP A 1 506 ? -9.317 33.582 26.286 1.00 95.56 506 ASP A CA 1
ATOM 4088 C C . ASP A 1 506 ? -9.409 32.115 25.862 1.00 95.56 506 ASP A C 1
ATOM 4090 O O . ASP A 1 506 ? -9.699 31.826 24.699 1.00 95.56 506 ASP A O 1
ATOM 4094 N N . LEU A 1 507 ? -9.163 31.209 26.807 1.00 96.00 507 LEU A N 1
ATOM 4095 C CA . LEU A 1 507 ? -9.389 29.780 26.648 1.00 96.00 507 LEU A CA 1
ATOM 4096 C C . LEU A 1 507 ? -10.779 29.452 27.202 1.00 96.00 507 LEU A C 1
ATOM 4098 O O . LEU A 1 507 ? -11.044 29.624 28.396 1.00 96.00 507 LEU A O 1
ATOM 4102 N N . ILE A 1 508 ? -11.661 28.981 26.328 1.00 95.81 508 ILE A N 1
ATOM 4103 C CA . ILE A 1 508 ? -13.001 28.486 26.660 1.00 95.81 508 ILE A CA 1
ATOM 4104 C C . ILE A 1 508 ? -12.891 26.958 26.792 1.00 95.81 508 ILE A C 1
ATOM 4106 O O . ILE A 1 508 ? -12.298 26.345 25.908 1.00 95.81 508 ILE A O 1
ATOM 4110 N N . PRO A 1 509 ? -13.363 26.305 27.866 1.00 93.75 509 PRO A N 1
ATOM 4111 C CA . PRO A 1 509 ? -13.215 24.854 27.995 1.00 93.75 509 PRO A CA 1
ATOM 4112 C C . PRO A 1 509 ? -14.050 24.120 26.937 1.00 93.75 509 PRO A C 1
ATOM 4114 O O . PRO A 1 509 ? -15.230 24.422 26.760 1.00 93.75 509 PRO A O 1
ATOM 4117 N N . ARG A 1 510 ? -13.459 23.128 26.258 1.00 92.56 510 ARG A N 1
ATOM 4118 C CA . ARG A 1 510 ? -14.180 22.264 25.310 1.00 92.56 510 ARG A CA 1
ATOM 4119 C C . ARG A 1 510 ? -14.799 21.091 26.070 1.00 92.56 510 ARG A C 1
ATOM 4121 O O . ARG A 1 510 ? -14.255 19.992 26.072 1.00 92.56 510 ARG A O 1
ATOM 4128 N N . VAL A 1 511 ? -15.906 21.345 26.766 1.00 83.69 511 VAL A N 1
ATOM 4129 C CA . VAL A 1 511 ? -16.637 20.304 27.505 1.00 83.69 511 VAL A CA 1
ATOM 4130 C C . VAL A 1 511 ? -17.154 19.268 26.502 1.00 83.69 511 VAL A C 1
ATOM 4132 O O . VAL A 1 511 ? -17.873 19.624 25.577 1.00 83.69 511 VAL A O 1
ATOM 4135 N N . ASN A 1 512 ? -16.763 18.004 26.683 1.00 83.12 512 ASN A N 1
ATOM 4136 C CA . ASN A 1 512 ? -17.020 16.883 25.768 1.00 83.12 512 ASN A CA 1
ATOM 4137 C C . ASN A 1 512 ? -16.458 17.082 24.339 1.00 83.12 512 ASN A C 1
ATOM 4139 O O . ASN A 1 512 ? -17.226 17.215 23.386 1.00 83.12 512 ASN A O 1
ATOM 4143 N N . PRO A 1 513 ? -15.121 17.057 24.142 1.00 86.62 513 PRO A N 1
ATOM 4144 C CA . PRO A 1 513 ? -14.560 16.934 22.801 1.00 86.62 513 PRO A CA 1
ATOM 4145 C C . PRO A 1 513 ? -15.036 15.611 22.173 1.00 86.62 513 PRO A C 1
ATOM 4147 O O . PRO A 1 513 ? -15.074 14.605 22.896 1.00 86.62 513 PRO A O 1
ATOM 4150 N N . PRO A 1 514 ? -15.352 15.585 20.865 1.00 86.81 514 PRO A N 1
ATOM 4151 C CA . PRO A 1 514 ? -15.838 14.381 20.207 1.00 86.81 514 PRO A CA 1
ATOM 4152 C C . PRO A 1 514 ? -14.858 13.209 20.329 1.00 86.81 514 PRO A C 1
ATOM 4154 O O . PRO A 1 514 ? -13.662 13.386 20.596 1.00 86.81 514 PRO A O 1
ATOM 4157 N N . GLU A 1 515 ? -15.378 12.004 20.115 1.00 89.00 515 GLU A N 1
ATOM 4158 C CA . GLU A 1 515 ? -14.544 10.816 19.961 1.00 89.00 515 GLU A CA 1
ATOM 4159 C C . GLU A 1 515 ? -13.628 10.944 18.730 1.00 89.00 515 GLU A C 1
ATOM 4161 O O . GLU A 1 515 ? -13.992 11.605 17.748 1.00 89.00 515 GLU A O 1
ATOM 4166 N N . PRO A 1 516 ? -12.425 10.344 18.766 1.00 90.31 516 PRO A N 1
ATOM 4167 C CA . PRO A 1 516 ? -11.515 10.353 17.633 1.00 90.31 516 PRO A CA 1
ATOM 4168 C C . PRO A 1 516 ? -12.120 9.597 16.444 1.00 90.31 516 PRO A C 1
ATOM 4170 O O . PRO A 1 516 ? -12.668 8.507 16.590 1.00 90.31 516 PRO A O 1
ATOM 4173 N N . TRP A 1 517 ? -11.968 10.178 15.257 1.00 84.69 517 TRP A N 1
ATOM 4174 C CA . TRP A 1 517 ? -12.428 9.638 13.977 1.00 84.69 517 TRP A CA 1
ATOM 4175 C C . TRP A 1 517 ? -11.287 9.639 12.951 1.00 84.69 517 TRP A C 1
ATOM 4177 O O . TRP A 1 517 ? -10.251 10.263 13.183 1.00 84.69 517 TRP A O 1
ATOM 4187 N N . GLY A 1 518 ? -11.476 8.972 11.807 1.00 66.62 518 GLY A N 1
ATOM 4188 C CA . GLY A 1 518 ? -10.512 8.927 10.693 1.00 66.62 518 GLY A CA 1
ATOM 4189 C C . GLY A 1 518 ? -9.285 8.029 10.933 1.00 66.62 518 GLY A C 1
ATOM 4190 O O . GLY A 1 518 ? -8.959 7.705 12.068 1.00 66.62 518 GLY A O 1
ATOM 4191 N N . TYR A 1 519 ? -8.576 7.643 9.859 1.00 61.16 519 TYR A N 1
ATOM 4192 C CA . TYR A 1 519 ? -7.804 6.381 9.768 1.00 61.16 519 TYR A CA 1
ATOM 4193 C C . TYR A 1 519 ? -8.703 5.141 9.956 1.00 61.16 519 TYR A C 1
ATOM 4195 O O . TYR A 1 519 ? -9.623 5.147 10.766 1.00 61.16 519 TYR A O 1
ATOM 4203 N N . GLY A 1 520 ? -8.436 4.053 9.223 1.00 59.50 520 GLY A N 1
ATOM 4204 C CA . GLY A 1 520 ? -9.329 2.878 9.114 1.00 59.50 520 GLY A CA 1
ATOM 4205 C C . GLY A 1 520 ? -9.558 2.039 10.385 1.00 59.50 520 GLY A C 1
ATOM 4206 O O . GLY A 1 520 ? -10.067 0.929 10.284 1.00 59.50 520 GLY A O 1
ATOM 4207 N N . VAL A 1 521 ? -9.164 2.543 11.557 1.00 71.44 521 VAL A N 1
ATOM 4208 C CA . VAL A 1 521 ? -9.376 1.940 12.885 1.00 71.44 521 VAL A CA 1
ATOM 4209 C C . VAL A 1 521 ? -10.399 2.701 13.737 1.00 71.44 521 VAL A C 1
ATOM 4211 O O . VAL A 1 521 ? -10.865 2.161 14.737 1.00 71.44 521 VAL A O 1
ATOM 4214 N N . TYR A 1 522 ? -10.762 3.930 13.357 1.00 78.69 522 TYR A N 1
ATOM 4215 C CA . TYR A 1 522 ? -11.818 4.710 14.006 1.00 78.69 522 TYR A CA 1
ATOM 4216 C C . TYR A 1 522 ? -13.044 4.822 13.085 1.00 78.69 522 TYR A C 1
ATOM 4218 O O . TYR A 1 522 ? -12.889 4.763 11.861 1.00 78.69 522 TYR A O 1
ATOM 4226 N N . PRO A 1 523 ? -14.259 5.018 13.633 1.00 80.00 523 PRO A N 1
ATOM 4227 C CA . PRO A 1 523 ? -15.439 5.300 12.822 1.00 80.00 523 PRO A CA 1
ATOM 4228 C C . PRO A 1 523 ? -15.236 6.526 11.912 1.00 80.00 523 PRO A C 1
ATOM 4230 O O . PRO A 1 523 ? -14.475 7.440 12.264 1.00 80.00 523 PRO A O 1
ATOM 4233 N N . PRO A 1 524 ? -15.916 6.585 10.753 1.00 78.94 524 PRO A N 1
ATOM 4234 C CA . PRO A 1 524 ? -16.010 7.825 9.996 1.00 78.94 524 PRO A CA 1
ATOM 4235 C C . PRO A 1 524 ? -16.761 8.888 10.823 1.00 78.94 524 PRO A C 1
ATOM 4237 O O . PRO A 1 524 ? -17.648 8.536 11.607 1.00 78.94 524 PRO A O 1
ATOM 4240 N N . PRO A 1 525 ? -16.430 10.179 10.660 1.00 83.00 525 PRO A N 1
ATOM 4241 C CA . PRO A 1 525 ? -17.174 11.264 11.293 1.00 83.00 525 PRO A CA 1
ATOM 4242 C C . PRO A 1 525 ? -18.626 11.298 10.799 1.00 83.00 525 PRO A C 1
ATOM 4244 O O . PRO A 1 525 ? -18.901 11.041 9.625 1.00 83.00 525 PRO A O 1
ATOM 4247 N N . THR A 1 526 ? -19.561 11.652 11.680 1.00 85.56 526 THR A N 1
ATOM 4248 C CA . THR A 1 526 ? -20.944 11.945 11.281 1.00 85.56 526 THR A CA 1
ATOM 4249 C C . THR A 1 526 ? -20.994 13.250 10.476 1.00 85.56 526 THR A C 1
ATOM 4251 O O . THR A 1 526 ? -20.164 14.129 10.710 1.00 85.56 526 THR A O 1
ATOM 4254 N N . PRO A 1 527 ? -21.980 13.453 9.578 1.00 85.88 527 PRO A N 1
ATOM 4255 C CA . PRO A 1 527 ? -22.114 14.714 8.835 1.00 85.88 527 PRO A CA 1
ATOM 4256 C C . PRO A 1 527 ? -22.126 15.951 9.750 1.00 85.88 527 PRO A C 1
ATOM 4258 O O . PRO A 1 527 ? -21.373 16.894 9.536 1.00 85.88 527 PRO A O 1
ATOM 4261 N N . SER A 1 528 ? -22.839 15.865 10.877 1.00 83.56 528 SER A N 1
ATOM 4262 C CA . SER A 1 528 ? -22.891 16.899 11.922 1.00 83.56 528 SER A CA 1
ATOM 4263 C C . SER A 1 528 ? -21.562 17.204 12.633 1.00 83.56 528 SER A C 1
ATOM 4265 O O . SER A 1 528 ? -21.460 18.215 13.326 1.00 83.56 528 SER A O 1
ATOM 4267 N N . GLN A 1 529 ? -20.539 16.350 12.503 1.00 82.25 529 GLN A N 1
ATOM 4268 C CA . GLN A 1 529 ? -19.170 16.640 12.954 1.00 82.25 529 GLN A CA 1
ATOM 4269 C C . GLN A 1 529 ? -18.331 17.354 11.883 1.00 82.25 529 GLN A C 1
ATOM 4271 O O . GLN A 1 529 ? -17.268 17.879 12.208 1.00 82.25 529 GLN A O 1
ATOM 4276 N N . LEU A 1 530 ? -18.777 17.364 10.626 1.00 85.12 530 LEU A N 1
ATOM 4277 C CA . LEU A 1 530 ? -18.105 18.020 9.501 1.00 85.12 530 LEU A CA 1
ATOM 4278 C C . LEU A 1 530 ? -18.703 19.398 9.189 1.00 85.12 530 LEU A C 1
ATOM 4280 O O . LEU A 1 530 ? -18.002 20.265 8.662 1.00 85.12 530 LEU A O 1
ATOM 4284 N N . ASP A 1 531 ? -19.968 19.612 9.550 1.00 84.25 531 ASP A N 1
ATOM 4285 C CA . ASP A 1 531 ? -20.664 20.884 9.381 1.00 84.25 531 ASP A CA 1
ATOM 4286 C C . ASP A 1 531 ? -19.932 22.045 10.081 1.00 84.25 531 ASP A C 1
ATOM 4288 O O . ASP A 1 531 ? -19.536 21.967 11.245 1.00 84.25 531 ASP A O 1
ATOM 4292 N N . ASN A 1 532 ? -19.795 23.168 9.369 1.00 85.56 532 ASN A N 1
ATOM 4293 C CA . ASN A 1 532 ? -19.283 24.451 9.874 1.00 85.56 532 ASN A CA 1
ATOM 4294 C C . ASN A 1 532 ? -17.845 24.468 10.442 1.00 85.56 532 ASN A C 1
ATOM 4296 O O . ASN A 1 532 ? -17.448 25.488 11.021 1.00 85.56 532 ASN A O 1
ATOM 4300 N N . LEU A 1 533 ? -17.022 23.438 10.187 1.00 88.06 533 LEU A N 1
ATOM 4301 C CA . LEU A 1 533 ? -15.622 23.357 10.653 1.00 88.06 533 LEU A CA 1
ATOM 4302 C C . LEU A 1 533 ? -14.728 24.551 10.252 1.00 88.06 533 LEU A C 1
ATOM 4304 O O . LEU A 1 533 ? -13.735 24.834 10.922 1.00 88.06 533 LEU A O 1
ATOM 4308 N N . ALA A 1 534 ? -15.095 25.299 9.205 1.00 85.31 534 ALA A N 1
ATOM 4309 C CA . ALA A 1 534 ? -14.426 26.542 8.804 1.00 85.31 534 ALA A CA 1
ATOM 4310 C C . ALA A 1 534 ? -14.638 27.729 9.772 1.00 85.31 534 ALA A C 1
ATOM 4312 O O . ALA A 1 534 ? -13.909 28.724 9.708 1.00 85.31 534 ALA A O 1
ATOM 4313 N N . THR A 1 535 ? -15.635 27.645 10.660 1.00 86.75 535 THR A N 1
ATOM 4314 C CA . THR A 1 535 ? -15.978 28.694 11.635 1.00 86.75 535 THR A CA 1
ATOM 4315 C C . THR A 1 535 ? -15.733 28.262 13.080 1.00 86.75 535 THR A C 1
ATOM 4317 O O . THR A 1 535 ? -15.262 29.079 13.877 1.00 86.75 535 THR A O 1
ATOM 4320 N N . HIS A 1 536 ? -15.994 26.995 13.422 1.00 91.75 536 HIS A N 1
ATOM 4321 C CA . HIS A 1 536 ? -15.762 26.448 14.757 1.00 91.75 536 HIS A CA 1
ATOM 4322 C C . HIS A 1 536 ? -15.514 24.928 14.756 1.00 91.75 536 HIS A C 1
ATOM 4324 O O . HIS A 1 536 ? -15.957 24.243 13.841 1.00 91.75 536 HIS A O 1
ATOM 4330 N N . PRO A 1 537 ? -14.862 24.358 15.789 1.00 92.56 537 PRO A N 1
ATOM 4331 C CA . PRO A 1 537 ? -14.683 22.911 15.900 1.00 92.56 537 PRO A CA 1
ATOM 4332 C C . PRO A 1 537 ? -16.009 22.178 16.150 1.00 92.56 537 PRO A C 1
ATOM 4334 O O . PRO A 1 537 ? -16.982 22.762 16.635 1.00 92.56 537 PRO A O 1
ATOM 4337 N N . SER A 1 538 ? -16.039 20.878 15.866 1.00 91.38 538 SER A N 1
ATOM 4338 C CA . SER A 1 538 ? -17.236 20.039 15.976 1.00 91.38 538 SER A CA 1
ATOM 4339 C C . SER A 1 538 ? -17.737 19.901 17.420 1.00 91.38 538 SER A C 1
ATOM 4341 O O . SER A 1 538 ? -16.963 19.836 18.378 1.00 91.38 538 SER A O 1
ATOM 4343 N N . GLY A 1 539 ? -19.056 19.881 17.614 1.00 88.31 539 GLY A N 1
ATOM 4344 C CA . GLY A 1 539 ? -19.654 19.802 18.954 1.00 88.31 539 GLY A CA 1
ATOM 4345 C C . GLY A 1 539 ? -19.398 21.016 19.865 1.00 88.31 539 GLY A C 1
ATOM 4346 O O . GLY A 1 539 ? -19.730 20.957 21.045 1.00 88.31 539 GLY A O 1
ATOM 4347 N N . PHE A 1 540 ? -18.828 22.113 19.354 1.00 92.81 540 PHE A N 1
ATOM 4348 C CA . PHE A 1 540 ? -18.792 23.400 20.047 1.00 92.81 540 PHE A CA 1
ATOM 4349 C C . PHE A 1 540 ? -19.825 24.347 19.429 1.00 92.81 540 PHE A C 1
ATOM 4351 O O . PHE A 1 540 ? -19.713 24.690 18.257 1.00 92.81 540 PHE A O 1
ATOM 4358 N N . ASP A 1 541 ? -20.800 24.794 20.222 1.00 92.75 541 ASP A N 1
ATOM 4359 C CA . ASP A 1 541 ? -21.730 25.855 19.825 1.00 92.75 541 ASP A CA 1
ATOM 4360 C C . ASP A 1 541 ? -21.159 27.230 20.229 1.00 92.75 541 ASP A C 1
ATOM 4362 O O . ASP A 1 541 ? -21.012 27.499 21.428 1.00 92.75 541 ASP A O 1
ATOM 4366 N N . PRO A 1 542 ? -20.848 28.127 19.272 1.00 92.12 542 PRO A N 1
ATOM 4367 C CA . PRO A 1 542 ? -20.342 29.466 19.571 1.00 92.12 542 PRO A CA 1
ATOM 4368 C C . PRO A 1 542 ? -21.365 30.386 20.259 1.00 92.12 542 PRO A C 1
ATOM 4370 O O . PRO A 1 542 ? -20.959 31.419 20.800 1.00 92.12 542 PRO A O 1
ATOM 4373 N N . ASN A 1 543 ? -22.654 30.027 20.257 1.00 93.06 543 ASN A N 1
ATOM 4374 C CA . ASN A 1 543 ? -23.747 30.784 20.874 1.00 93.06 543 ASN A CA 1
ATOM 4375 C C . ASN A 1 543 ? -24.088 30.308 22.296 1.00 93.06 543 ASN A C 1
ATOM 4377 O O . ASN A 1 543 ? -24.802 31.007 23.020 1.00 93.06 543 ASN A O 1
ATOM 4381 N N . ALA A 1 544 ? -23.581 29.145 22.716 1.00 92.19 544 ALA A N 1
ATOM 4382 C CA . ALA A 1 544 ? -23.844 28.594 24.037 1.00 92.19 544 ALA A CA 1
ATOM 4383 C C . ALA A 1 544 ? -23.322 29.510 25.158 1.00 92.19 544 ALA A C 1
ATOM 4385 O O . ALA A 1 544 ? -22.310 30.206 25.028 1.00 92.19 544 ALA A O 1
ATOM 4386 N N . TYR A 1 545 ? -23.996 29.489 26.312 1.00 91.50 545 TYR A N 1
ATOM 4387 C CA . TYR A 1 545 ? -23.578 30.279 27.468 1.00 91.50 545 TYR A CA 1
ATOM 4388 C C . TYR A 1 545 ? -22.225 29.797 28.018 1.00 91.50 545 TYR A C 1
ATOM 4390 O O . TYR A 1 545 ? -22.115 28.730 28.620 1.00 91.50 545 TYR A O 1
ATOM 4398 N N . ILE A 1 546 ? -21.192 30.627 27.865 1.00 91.00 546 ILE A N 1
ATOM 4399 C CA . ILE A 1 546 ? -19.858 30.370 28.412 1.00 91.00 546 ILE A CA 1
ATOM 4400 C C . ILE A 1 546 ? -19.767 30.929 29.839 1.00 91.00 546 ILE A C 1
ATOM 4402 O O . ILE A 1 546 ? -19.698 32.148 30.037 1.00 91.00 546 ILE A O 1
ATOM 4406 N N . ASP A 1 547 ? -19.676 30.052 30.845 1.00 91.25 547 ASP A N 1
ATOM 4407 C CA . ASP A 1 547 ? -19.410 30.481 32.222 1.00 91.25 547 ASP A CA 1
ATOM 4408 C C . ASP A 1 547 ? -18.006 31.101 32.335 1.00 91.25 547 ASP A C 1
ATOM 4410 O O . ASP A 1 547 ? -16.975 30.420 32.289 1.00 91.25 547 ASP A O 1
ATOM 4414 N N . LYS A 1 548 ? -17.965 32.416 32.571 1.00 90.94 548 LYS A N 1
ATOM 4415 C CA . LYS A 1 548 ? -16.742 33.211 32.771 1.00 90.94 548 LYS A CA 1
ATOM 4416 C C . LYS A 1 548 ? -15.875 32.732 33.946 1.00 90.94 548 LYS A C 1
ATOM 4418 O O . LYS A 1 548 ? -14.694 33.101 33.986 1.00 90.94 548 LYS A O 1
ATOM 4423 N N . LYS A 1 549 ? -16.409 31.930 34.878 1.00 91.06 549 LYS A N 1
ATOM 4424 C CA . LYS A 1 549 ? -15.638 31.244 35.931 1.00 91.06 549 LYS A CA 1
ATOM 4425 C C . LYS A 1 549 ? -14.793 30.100 35.366 1.00 91.06 549 LYS A C 1
ATOM 4427 O O . LYS A 1 549 ? -13.687 29.906 35.846 1.00 91.06 549 LYS A O 1
ATOM 4432 N N . THR A 1 550 ? -15.253 29.406 34.329 1.00 90.50 550 THR A N 1
ATOM 4433 C CA . THR A 1 550 ? -14.534 28.271 33.717 1.00 90.50 550 THR A CA 1
ATOM 4434 C C . THR A 1 550 ? -13.489 28.701 32.679 1.00 90.50 550 THR A C 1
ATOM 4436 O O . THR A 1 550 ? -12.569 27.949 32.366 1.00 90.50 550 THR A O 1
ATOM 4439 N N . THR A 1 551 ? -13.591 29.935 32.169 1.00 93.31 551 THR A N 1
ATOM 4440 C CA . THR A 1 551 ? -12.622 30.509 31.215 1.00 93.31 551 THR A CA 1
ATOM 4441 C C . THR A 1 551 ? -11.288 30.892 31.859 1.00 93.31 551 THR A C 1
ATOM 4443 O O . THR A 1 551 ? -11.256 31.569 32.895 1.00 93.31 551 THR A O 1
ATOM 4446 N N . ALA A 1 552 ? -10.192 30.570 31.173 1.00 93.56 552 ALA A N 1
ATOM 4447 C CA . ALA A 1 552 ? -8.851 31.063 31.482 1.00 93.56 552 ALA A CA 1
ATOM 4448 C C . ALA A 1 552 ? -8.450 32.191 30.511 1.00 93.56 552 ALA A C 1
ATOM 4450 O O . ALA A 1 552 ? -8.960 32.246 29.396 1.00 93.56 552 ALA A O 1
ATOM 4451 N N . THR A 1 553 ? -7.513 33.066 30.886 1.00 94.94 553 THR A N 1
ATOM 4452 C CA . THR A 1 553 ? -6.917 34.048 29.955 1.00 94.94 553 THR A CA 1
ATOM 4453 C C . THR A 1 553 ? -5.400 33.951 30.005 1.00 94.94 553 THR A C 1
ATOM 4455 O O . THR A 1 553 ? -4.790 34.003 31.079 1.00 94.94 553 THR A O 1
ATOM 4458 N N . VAL A 1 554 ? -4.764 33.845 28.844 1.00 95.44 554 VAL A N 1
ATOM 4459 C CA . VAL A 1 554 ? -3.337 33.535 28.699 1.00 95.44 554 VAL A CA 1
ATOM 4460 C C . VAL A 1 554 ? -2.659 34.579 27.818 1.00 95.44 554 VAL A C 1
ATOM 4462 O O . VAL A 1 554 ? -3.277 35.095 26.893 1.00 95.44 554 VAL A O 1
ATOM 4465 N N . LYS A 1 555 ? -1.396 34.909 28.095 1.00 95.38 555 LYS A N 1
ATOM 4466 C CA . LYS A 1 555 ? -0.575 35.800 27.261 1.00 95.38 555 LYS A CA 1
ATOM 4467 C C . LYS A 1 555 ? 0.448 34.974 26.493 1.00 95.38 555 LYS A C 1
ATOM 4469 O O . LYS A 1 555 ? 1.167 34.183 27.104 1.00 95.38 555 LYS A O 1
ATOM 4474 N N . ILE A 1 556 ? 0.547 35.180 25.185 1.00 95.81 556 ILE A N 1
ATOM 4475 C CA . ILE A 1 556 ? 1.571 34.540 24.352 1.00 95.81 556 ILE A CA 1
ATOM 4476 C C . ILE A 1 556 ? 2.929 35.174 24.657 1.00 95.81 556 ILE A C 1
ATOM 4478 O O . ILE A 1 556 ? 3.065 36.398 24.662 1.00 95.81 556 ILE A O 1
ATOM 4482 N N . ILE A 1 557 ? 3.926 34.337 24.931 1.00 95.31 557 ILE A N 1
ATOM 4483 C CA . ILE A 1 557 ? 5.289 34.742 25.295 1.00 95.31 557 ILE A CA 1
ATOM 4484 C C . ILE A 1 557 ? 6.258 34.492 24.141 1.00 95.31 557 ILE A C 1
ATOM 4486 O O . ILE A 1 557 ? 7.087 35.342 23.840 1.00 95.31 557 ILE A O 1
ATOM 4490 N N . LYS A 1 558 ? 6.141 33.336 23.484 1.00 91.75 558 LYS A N 1
ATOM 4491 C CA . LYS A 1 558 ? 6.971 32.938 22.342 1.00 91.75 558 LYS A CA 1
ATOM 4492 C C . LYS A 1 558 ? 6.150 32.025 21.436 1.00 91.75 558 LYS A C 1
ATOM 4494 O O . LYS A 1 558 ? 5.356 31.230 21.933 1.00 91.75 558 LYS A O 1
ATOM 4499 N N . ARG A 1 559 ? 6.350 32.107 20.123 1.00 90.81 559 ARG A N 1
ATOM 4500 C CA . ARG A 1 559 ? 5.881 31.072 19.194 1.00 90.81 559 ARG A CA 1
ATOM 4501 C C . ARG A 1 559 ? 6.967 29.991 19.106 1.00 90.81 559 ARG A C 1
ATOM 4503 O O . ARG A 1 559 ? 8.127 30.330 18.885 1.00 90.81 559 ARG A O 1
ATOM 4510 N N . LEU A 1 560 ? 6.620 28.731 19.361 1.00 86.00 560 LEU A N 1
ATOM 4511 C CA . LEU A 1 560 ? 7.546 27.588 19.360 1.00 86.00 560 LEU A CA 1
ATOM 4512 C C . LEU A 1 560 ? 7.546 26.846 18.015 1.00 86.00 560 LEU A C 1
ATOM 4514 O O . LEU A 1 560 ? 8.585 26.329 17.621 1.00 86.00 560 LEU A O 1
ATOM 4518 N N . SER A 1 561 ? 6.417 26.844 17.299 1.00 82.94 561 SER A N 1
ATOM 4519 C CA . SER A 1 561 ? 6.312 26.380 15.909 1.00 82.94 561 SER A CA 1
ATOM 4520 C C . SER A 1 561 ? 5.512 27.385 15.080 1.00 82.94 561 SER A C 1
ATOM 4522 O O . SER A 1 561 ? 4.418 27.772 15.491 1.00 82.94 561 SER A O 1
ATOM 4524 N N . ASN A 1 562 ? 6.074 27.788 13.934 1.00 62.81 562 ASN A N 1
ATOM 4525 C CA . ASN A 1 562 ? 5.513 28.754 12.973 1.00 62.81 562 ASN A CA 1
ATOM 4526 C C . ASN A 1 562 ? 5.525 28.245 11.523 1.00 62.81 562 ASN A C 1
ATOM 4528 O O . ASN A 1 562 ? 5.217 29.002 10.604 1.00 62.81 562 ASN A O 1
ATOM 4532 N N . THR A 1 563 ? 5.954 27.007 11.276 1.00 63.72 563 THR A N 1
ATOM 4533 C CA . THR A 1 563 ? 6.080 26.506 9.908 1.00 63.72 563 THR A CA 1
ATOM 4534 C C . THR A 1 563 ? 4.715 26.068 9.381 1.00 63.72 563 THR A C 1
ATOM 4536 O O . THR A 1 563 ? 4.031 25.249 9.990 1.00 63.72 563 THR A O 1
ATOM 4539 N N . LEU A 1 564 ? 4.353 26.547 8.186 1.00 61.66 564 LEU A N 1
ATOM 4540 C CA . LEU A 1 564 ? 3.185 26.063 7.427 1.00 61.66 564 LEU A CA 1
ATOM 4541 C C . LEU A 1 564 ? 3.251 24.549 7.134 1.00 61.66 564 LEU A C 1
ATOM 4543 O O . LEU A 1 564 ? 2.255 23.940 6.767 1.00 61.66 564 LEU A O 1
ATOM 4547 N N . LYS A 1 565 ? 4.428 23.933 7.310 1.00 60.59 565 LYS A N 1
ATOM 4548 C CA . LYS A 1 565 ? 4.685 22.511 7.073 1.00 60.59 565 LYS A CA 1
ATOM 4549 C C . LYS A 1 565 ? 4.080 21.571 8.136 1.00 60.59 565 LYS A C 1
ATOM 4551 O O . LYS A 1 565 ? 4.122 20.364 7.921 1.00 60.59 565 LYS A O 1
ATOM 4556 N N . HIS A 1 566 ? 3.597 22.055 9.293 1.00 61.28 566 HIS A N 1
ATOM 4557 C CA . HIS A 1 566 ? 3.349 21.189 10.471 1.00 61.28 566 HIS A CA 1
ATOM 4558 C C . HIS A 1 566 ? 1.956 21.293 11.137 1.00 61.28 566 HIS A C 1
ATOM 4560 O O . HIS A 1 566 ? 1.773 20.746 12.225 1.00 61.28 566 HIS A O 1
ATOM 4566 N N . GLY A 1 567 ? 0.964 21.940 10.510 1.00 77.25 567 GLY A N 1
ATOM 4567 C CA . GLY A 1 567 ? -0.456 21.899 10.916 1.00 77.25 567 GLY A CA 1
ATOM 4568 C C . GLY A 1 567 ? -0.821 22.686 12.187 1.00 77.25 567 GLY A C 1
ATOM 4569 O O . GLY A 1 567 ? -1.664 23.581 12.151 1.00 77.25 567 GLY A O 1
ATOM 4570 N N . HIS A 1 568 ? -0.184 22.386 13.320 1.00 87.94 568 HIS A N 1
ATOM 4571 C CA . HIS A 1 568 ? -0.451 23.040 14.603 1.00 87.94 568 HIS A CA 1
ATOM 4572 C C . HIS A 1 568 ? 0.478 24.236 14.859 1.00 87.94 568 HIS A C 1
ATOM 4574 O O . HIS A 1 568 ? 1.704 24.127 14.770 1.00 87.94 568 HIS A O 1
ATOM 4580 N N . GLN A 1 569 ? -0.091 25.355 15.316 1.00 91.06 569 GLN A N 1
ATOM 4581 C CA . GLN A 1 569 ? 0.682 26.429 15.948 1.00 91.06 569 GLN A CA 1
ATOM 4582 C C . GLN A 1 569 ? 0.988 26.030 17.390 1.00 91.06 569 GLN A C 1
ATOM 4584 O O . GLN A 1 569 ? 0.070 25.799 18.177 1.00 91.06 569 GLN A O 1
ATOM 4589 N N . VAL A 1 570 ? 2.267 25.975 17.764 1.00 92.19 570 VAL A N 1
ATOM 4590 C CA . VAL A 1 570 ? 2.675 25.676 19.146 1.00 92.19 570 VAL A CA 1
ATOM 4591 C C . VAL A 1 570 ? 3.118 26.971 19.812 1.00 92.19 570 VAL A C 1
ATOM 4593 O O . VAL A 1 570 ? 4.098 27.590 19.397 1.00 92.19 570 VAL A O 1
ATOM 4596 N N . LEU A 1 571 ? 2.396 27.394 20.845 1.00 94.50 571 LEU A N 1
ATOM 4597 C CA . LEU A 1 571 ? 2.589 28.671 21.529 1.00 94.50 571 LEU A CA 1
ATOM 4598 C C . LEU A 1 571 ? 3.095 28.433 22.955 1.00 94.50 571 LEU A C 1
ATOM 4600 O O . LEU A 1 571 ? 2.522 27.637 23.692 1.00 94.50 571 LEU A O 1
ATOM 4604 N N . LEU A 1 572 ? 4.136 29.155 23.373 1.00 94.06 572 LEU A N 1
ATOM 4605 C CA . LEU A 1 572 ? 4.514 29.260 24.781 1.00 94.06 572 LEU A CA 1
ATOM 4606 C C . LEU A 1 572 ? 3.647 30.336 25.433 1.00 94.06 572 LEU A C 1
ATOM 4608 O O . LEU A 1 572 ? 3.757 31.521 25.096 1.00 94.06 572 LEU A O 1
ATOM 4612 N N . CYS A 1 573 ? 2.809 29.937 26.380 1.00 95.38 573 CYS A N 1
ATOM 4613 C CA . CYS A 1 573 ? 1.836 30.810 27.019 1.00 95.38 573 CYS A CA 1
ATOM 4614 C C . CYS A 1 573 ? 2.139 30.998 28.508 1.00 95.38 573 CYS A C 1
ATOM 4616 O O . CYS A 1 573 ? 2.571 30.078 29.197 1.00 95.38 573 CYS A O 1
ATOM 4618 N N . LYS A 1 574 ? 1.868 32.203 29.019 1.00 93.38 574 LYS A N 1
ATOM 4619 C CA . LYS A 1 574 ? 1.810 32.510 30.452 1.00 93.38 574 LYS A CA 1
ATOM 4620 C C . LYS A 1 574 ? 0.358 32.631 30.876 1.00 93.38 574 LYS A C 1
ATOM 4622 O O . LYS A 1 574 ? -0.379 33.429 30.294 1.00 93.38 574 LYS A O 1
ATOM 4627 N N . MET A 1 575 ? -0.048 31.912 31.917 1.00 91.81 575 MET A N 1
ATOM 4628 C CA . MET A 1 575 ? -1.375 32.112 32.500 1.00 91.81 575 MET A CA 1
ATOM 4629 C C . MET A 1 575 ? -1.481 33.521 33.115 1.00 91.81 575 MET A C 1
ATOM 4631 O O . MET A 1 575 ? -0.608 33.934 33.880 1.00 91.81 575 MET A O 1
ATOM 4635 N N . THR A 1 576 ? -2.529 34.274 32.763 1.00 92.06 576 THR A N 1
ATOM 4636 C CA . THR A 1 576 ? -2.791 35.634 33.293 1.00 92.06 576 THR A CA 1
ATOM 4637 C C . THR A 1 576 ? -4.076 35.730 34.110 1.00 92.06 576 THR A C 1
ATOM 4639 O O . THR A 1 576 ? -4.158 36.557 35.013 1.00 92.06 576 THR A O 1
ATOM 4642 N N . LYS A 1 577 ? -5.046 34.854 33.842 1.00 91.56 577 LYS A N 1
ATOM 4643 C CA . LYS A 1 577 ? -6.259 34.647 34.634 1.00 91.56 577 LYS A CA 1
ATOM 4644 C C . LYS A 1 577 ? -6.525 33.146 34.673 1.00 91.56 577 LYS A C 1
ATOM 4646 O O . LYS A 1 577 ? -6.806 32.554 33.635 1.00 91.56 577 LYS A O 1
ATOM 4651 N N . TYR A 1 578 ? -6.439 32.552 35.856 1.00 88.62 578 TYR A N 1
ATOM 4652 C CA . TYR A 1 578 ? -6.815 31.156 36.070 1.00 88.62 578 TYR A CA 1
ATOM 4653 C C . TYR A 1 578 ? -8.347 31.003 36.029 1.00 88.62 578 TYR A C 1
ATOM 4655 O O . TYR A 1 578 ? -9.057 31.947 36.403 1.00 88.62 578 TYR A O 1
ATOM 4663 N N . PRO A 1 579 ? -8.872 29.840 35.604 1.00 88.88 579 PRO A N 1
ATOM 4664 C CA . PRO A 1 579 ? -10.279 29.528 35.814 1.00 88.88 579 PRO A CA 1
ATOM 4665 C C . PRO A 1 579 ? -10.555 29.427 37.326 1.00 88.88 579 PRO A C 1
ATOM 4667 O O . PRO A 1 579 ? -9.670 29.099 38.108 1.00 88.88 579 PRO A O 1
ATOM 4670 N N . ARG A 1 580 ? -11.774 29.739 37.762 1.00 84.06 580 ARG A N 1
ATOM 4671 C CA . ARG A 1 580 ? -12.246 29.567 39.149 1.00 84.06 580 ARG A CA 1
ATOM 4672 C C . ARG A 1 580 ? -12.921 28.212 39.380 1.00 84.06 580 ARG A C 1
ATOM 4674 O O . ARG A 1 580 ? -13.114 27.827 40.525 1.00 84.06 580 ARG A O 1
ATOM 4681 N N . SER A 1 581 ? -13.285 27.514 38.309 1.00 84.75 581 SER A N 1
ATOM 4682 C CA . SER A 1 581 ? -13.883 26.177 38.316 1.00 84.75 581 SER A CA 1
ATOM 4683 C C . SER A 1 581 ? -13.357 25.371 37.126 1.00 84.75 581 SER A C 1
ATOM 4685 O O . SER A 1 581 ? -13.145 25.920 36.043 1.00 84.75 581 SER A O 1
ATOM 4687 N N . LEU A 1 582 ? -13.128 24.071 37.319 1.00 79.31 582 LEU A N 1
ATOM 4688 C CA . LEU A 1 582 ? -12.730 23.155 36.248 1.00 79.31 582 LEU A CA 1
ATOM 4689 C C . LEU A 1 582 ? -14.005 22.572 35.620 1.00 79.31 582 LEU A C 1
ATOM 4691 O O . LEU A 1 582 ? -14.785 21.927 36.310 1.00 79.31 582 LEU A O 1
ATOM 4695 N N . ALA A 1 583 ? -14.226 22.812 34.325 1.00 74.25 583 ALA A N 1
ATOM 4696 C CA . ALA A 1 583 ? -15.401 22.308 33.597 1.00 74.25 583 ALA A CA 1
ATOM 4697 C C . ALA A 1 583 ? -15.187 20.928 32.945 1.00 74.25 583 ALA A C 1
ATOM 4699 O O . ALA A 1 583 ? -16.086 20.400 32.300 1.00 74.25 583 ALA A O 1
ATOM 4700 N N . GLN A 1 584 ? -13.982 20.366 33.060 1.00 71.31 584 GLN A N 1
ATOM 4701 C CA . GLN A 1 584 ? -13.586 19.107 32.433 1.00 71.31 584 GLN A CA 1
ATOM 4702 C C . GLN A 1 584 ? -12.526 18.392 33.275 1.00 71.31 584 GLN A C 1
ATOM 4704 O O . GLN A 1 584 ? -11.805 19.031 34.045 1.00 71.31 584 GLN A O 1
ATOM 4709 N N . ALA A 1 585 ? -12.396 17.081 33.075 1.00 67.44 585 ALA A N 1
ATOM 4710 C CA . ALA A 1 585 ? -11.308 16.282 33.627 1.00 67.44 585 ALA A CA 1
ATOM 4711 C C . ALA A 1 585 ? -9.964 16.719 33.005 1.00 67.44 585 ALA A C 1
ATOM 4713 O O . ALA A 1 585 ? -9.683 16.444 31.837 1.00 67.44 585 ALA A O 1
ATOM 4714 N N . GLN A 1 586 ? -9.153 17.432 33.786 1.00 72.62 586 GLN A N 1
ATOM 4715 C CA . GLN A 1 586 ? -7.834 17.943 33.406 1.00 72.62 586 GLN A CA 1
ATOM 4716 C C . GLN A 1 586 ? -6.942 18.045 34.645 1.00 72.62 586 GLN A C 1
ATOM 4718 O O . GLN A 1 586 ? -7.452 18.268 35.746 1.00 72.62 586 GLN A O 1
ATOM 4723 N N . MET A 1 587 ? -5.619 17.953 34.481 1.00 70.19 587 MET A N 1
ATOM 4724 C CA . MET A 1 587 ? -4.716 18.267 35.586 1.00 70.19 587 MET A CA 1
ATOM 4725 C C . MET A 1 587 ? -4.898 19.732 36.007 1.00 70.19 587 MET A C 1
ATOM 4727 O O . MET A 1 587 ? -5.077 20.600 35.141 1.00 70.19 587 MET A O 1
ATOM 4731 N N . PRO A 1 588 ? -4.818 20.042 37.314 1.00 69.25 588 PRO A N 1
ATOM 4732 C CA . PRO A 1 588 ? -4.680 21.421 37.753 1.00 69.25 588 PRO A CA 1
ATOM 4733 C C . PRO A 1 588 ? -3.475 22.067 37.056 1.00 69.25 588 PRO A C 1
ATOM 4735 O O . PRO A 1 588 ? -2.410 21.461 36.933 1.00 69.25 588 PRO A O 1
ATOM 4738 N N . PHE A 1 589 ? -3.622 23.318 36.614 1.00 74.06 589 PHE A N 1
ATOM 4739 C CA . PHE A 1 589 ? -2.457 24.104 36.200 1.00 74.06 589 PHE A CA 1
ATOM 4740 C C . PHE A 1 589 ? -1.465 24.218 37.381 1.00 74.06 589 PHE A C 1
ATOM 4742 O O . PHE A 1 589 ? -1.924 24.208 38.524 1.00 74.06 589 PHE A O 1
ATOM 4749 N N . PRO A 1 590 ? -0.148 24.435 37.165 1.00 61.72 590 PRO A N 1
ATOM 4750 C CA . PRO A 1 590 ? 0.891 24.434 38.220 1.00 61.72 590 PRO A CA 1
ATOM 4751 C C . PRO A 1 590 ? 0.790 25.481 39.358 1.00 61.72 590 PRO A C 1
ATOM 4753 O O . PRO A 1 590 ? 1.765 25.719 40.066 1.00 61.72 590 PRO A O 1
ATOM 4756 N N . ARG A 1 591 ? -0.359 26.148 39.515 1.00 59.59 591 ARG A N 1
ATOM 4757 C CA . ARG A 1 591 ? -0.726 27.047 40.624 1.00 59.59 591 ARG A CA 1
ATOM 4758 C C . ARG A 1 591 ? -2.141 26.809 41.171 1.00 59.59 591 ARG A C 1
ATOM 4760 O O . ARG A 1 591 ? -2.663 27.663 41.879 1.00 59.59 591 ARG A O 1
ATOM 4767 N N . PHE A 1 592 ? -2.794 25.705 40.809 1.00 49.06 592 PHE A N 1
ATOM 4768 C CA . PHE A 1 592 ? -4.139 25.386 41.302 1.00 49.06 592 PHE A CA 1
ATOM 4769 C C . PHE A 1 592 ? -4.146 24.686 42.670 1.00 49.06 592 PHE A C 1
ATOM 4771 O O . PHE A 1 592 ? -5.191 24.211 43.099 1.00 49.06 592 PHE A O 1
ATOM 4778 N N . ASP A 1 593 ? -3.005 24.650 43.353 1.00 50.00 593 ASP A N 1
ATOM 4779 C CA . ASP A 1 593 ? -2.948 24.481 44.800 1.00 50.00 593 ASP A CA 1
ATOM 4780 C C . ASP A 1 593 ? -3.090 25.881 45.443 1.00 50.00 593 ASP A C 1
ATOM 4782 O O . ASP A 1 593 ? -2.212 26.733 45.243 1.00 50.00 593 ASP A O 1
ATOM 4786 N N . PRO A 1 594 ? -4.201 26.180 46.149 1.00 50.16 594 PRO A N 1
ATOM 4787 C CA . PRO A 1 594 ? -4.406 27.478 46.792 1.00 50.16 594 PRO A CA 1
ATOM 4788 C C . PRO A 1 594 ? -3.417 27.771 47.928 1.00 50.16 594 PRO A C 1
ATOM 4790 O O . PRO A 1 594 ? -3.221 28.945 48.266 1.00 50.16 594 PRO A O 1
ATOM 4793 N N . GLU A 1 595 ? -2.824 26.731 48.516 1.00 49.47 595 GLU A N 1
ATOM 4794 C CA . GLU A 1 595 ? -2.076 26.776 49.772 1.00 49.47 595 GLU A CA 1
ATOM 4795 C C . GLU A 1 595 ? -0.566 26.919 49.517 1.00 49.47 595 GLU A C 1
ATOM 4797 O O . GLU A 1 595 ? 0.105 27.721 50.172 1.00 49.47 595 GLU A O 1
ATOM 4802 N N . THR A 1 596 ? -0.016 26.266 48.486 1.00 49.06 596 THR A N 1
ATOM 4803 C CA . THR A 1 596 ? 1.436 26.276 48.210 1.00 49.06 596 THR A CA 1
ATOM 4804 C C . THR A 1 596 ? 1.907 27.425 47.301 1.00 49.06 596 THR A C 1
ATOM 4806 O O . THR A 1 596 ? 2.501 27.216 46.235 1.00 49.06 596 THR A O 1
ATOM 4809 N N . LYS A 1 597 ? 1.700 28.683 47.715 1.00 49.28 597 LYS A N 1
ATOM 4810 C CA . LYS A 1 597 ? 2.216 29.879 47.005 1.00 49.28 597 LYS A CA 1
ATOM 4811 C C . LYS A 1 597 ? 3.740 30.053 47.126 1.00 49.28 597 LYS A C 1
ATOM 4813 O O . LYS A 1 597 ? 4.225 30.987 47.762 1.00 49.28 597 LYS A O 1
ATOM 4818 N N . THR A 1 598 ? 4.521 29.225 46.437 1.00 51.88 598 THR A N 1
ATOM 4819 C CA . THR A 1 598 ? 5.954 29.498 46.239 1.00 51.88 598 THR A CA 1
ATOM 4820 C C . THR A 1 598 ? 6.157 30.507 45.098 1.00 51.88 598 THR A C 1
ATOM 4822 O O . THR A 1 598 ? 5.670 30.327 43.973 1.00 51.88 598 THR A O 1
ATOM 4825 N N . ASN A 1 599 ? 6.896 31.590 45.371 1.00 54.62 599 ASN A N 1
ATOM 4826 C CA . ASN A 1 599 ? 7.113 32.696 44.420 1.00 54.62 599 ASN A CA 1
ATOM 4827 C C . ASN A 1 599 ? 7.837 32.279 43.121 1.00 54.62 599 ASN A C 1
ATOM 4829 O O . ASN A 1 599 ? 7.734 32.981 42.116 1.00 54.62 599 ASN A O 1
ATOM 4833 N N . ASN A 1 600 ? 8.496 31.115 43.115 1.00 51.69 600 ASN A N 1
ATOM 4834 C CA . ASN A 1 600 ? 9.283 30.608 41.986 1.00 51.69 600 ASN A CA 1
ATOM 4835 C C . ASN A 1 600 ? 8.518 29.647 41.051 1.00 51.69 600 ASN A C 1
ATOM 4837 O O . ASN A 1 600 ? 9.094 29.176 40.072 1.00 51.69 600 ASN A O 1
ATOM 4841 N N . SER A 1 601 ? 7.228 29.373 41.292 1.00 55.34 601 SER A N 1
ATOM 4842 C CA . SER A 1 601 ? 6.405 28.554 40.382 1.00 55.34 601 SER A CA 1
ATOM 4843 C C . SER A 1 601 ? 6.230 29.232 39.010 1.00 55.34 601 SER A C 1
ATOM 4845 O O . SER A 1 601 ? 5.564 30.268 38.860 1.00 55.34 601 SER A O 1
ATOM 4847 N N . VAL A 1 602 ? 6.864 28.649 37.989 1.00 55.62 602 VAL A N 1
ATOM 4848 C CA . VAL A 1 602 ? 6.919 29.184 36.622 1.00 55.62 602 VAL A CA 1
ATOM 4849 C C . VAL A 1 602 ? 5.594 28.917 35.896 1.00 55.62 602 VAL A C 1
ATOM 4851 O O . VAL A 1 602 ? 5.216 27.780 35.656 1.00 55.62 602 VAL A O 1
ATOM 4854 N N . ASN A 1 603 ? 4.888 29.982 35.502 1.00 74.75 603 ASN A N 1
ATOM 4855 C CA . ASN A 1 603 ? 3.516 29.926 34.959 1.00 74.75 603 ASN A CA 1
ATOM 4856 C C . ASN A 1 603 ? 3.458 29.591 33.451 1.00 74.75 603 ASN A C 1
ATOM 4858 O O . ASN A 1 603 ? 2.531 30.041 32.769 1.00 74.75 603 ASN A O 1
ATOM 4862 N N . TYR A 1 604 ? 4.476 28.918 32.909 1.00 87.62 604 TYR A N 1
ATOM 4863 C CA . TYR A 1 604 ? 4.578 28.654 31.474 1.00 87.62 604 TYR A CA 1
ATOM 4864 C C . TYR A 1 604 ? 4.093 27.249 31.131 1.00 87.62 604 TYR A C 1
ATOM 4866 O O . TYR A 1 604 ? 4.446 26.276 31.789 1.00 87.62 604 TYR A O 1
ATOM 4874 N N . PHE A 1 605 ? 3.300 27.165 30.072 1.00 93.00 605 PHE A N 1
ATOM 4875 C CA . PHE A 1 605 ? 2.760 25.930 29.515 1.00 93.00 605 PHE A CA 1
ATOM 4876 C C . PHE A 1 605 ? 2.675 26.090 27.987 1.00 93.00 605 PHE A C 1
ATOM 4878 O O . PHE A 1 605 ? 2.754 27.218 27.481 1.00 93.00 605 PHE A O 1
ATOM 4885 N N . ILE A 1 606 ? 2.542 24.990 27.244 1.00 94.69 606 ILE A N 1
ATOM 4886 C CA . ILE A 1 606 ? 2.335 25.051 25.791 1.00 94.69 606 ILE A CA 1
ATOM 4887 C C . ILE A 1 606 ? 0.849 25.023 25.450 1.00 94.69 606 ILE A C 1
ATOM 4889 O O . ILE A 1 606 ? 0.074 24.280 26.049 1.00 94.69 606 ILE A O 1
ATOM 4893 N N . LEU A 1 607 ? 0.467 25.818 24.457 1.00 96.00 607 LEU A N 1
ATOM 4894 C CA . LEU A 1 607 ? -0.844 25.785 23.829 1.00 96.00 607 LEU A CA 1
ATOM 4895 C C . LEU A 1 607 ? -0.654 25.382 22.363 1.00 96.00 607 LEU A C 1
ATOM 4897 O O . LEU A 1 607 ? -0.101 26.152 21.576 1.00 96.00 607 LEU A O 1
ATOM 4901 N N . LYS A 1 608 ? -1.077 24.168 22.005 1.00 95.56 608 LYS A N 1
ATOM 4902 C CA . LYS A 1 608 ? -1.136 23.705 20.613 1.00 95.56 608 LYS A CA 1
ATOM 4903 C C . LYS A 1 608 ? -2.478 24.123 20.027 1.00 95.56 608 LYS A C 1
ATOM 4905 O O . LYS A 1 608 ? -3.496 23.718 20.575 1.00 95.56 608 LYS A O 1
ATOM 4910 N N . VAL A 1 609 ? -2.503 24.910 18.955 1.00 95.31 609 VAL A N 1
ATOM 4911 C CA . VAL A 1 609 ? -3.734 25.367 18.285 1.00 95.31 609 VAL A CA 1
ATOM 4912 C C . VAL A 1 609 ? -3.813 24.784 16.879 1.00 95.31 609 VAL A C 1
ATOM 4914 O O . VAL A 1 609 ? -2.817 24.779 16.158 1.00 95.31 609 VAL A O 1
ATOM 4917 N N . SER A 1 610 ? -4.997 24.314 16.492 1.00 94.12 610 SER A N 1
ATOM 4918 C CA . SER A 1 610 ? -5.254 23.636 15.215 1.00 94.12 610 SER A CA 1
ATOM 4919 C C . SER A 1 610 ? -6.172 24.516 14.360 1.00 94.12 610 SER A C 1
ATOM 4921 O O . SER A 1 610 ? -7.340 24.692 14.698 1.00 94.12 610 SER A O 1
ATOM 4923 N N . ASP A 1 611 ? -5.630 25.108 13.292 1.00 90.88 611 ASP A N 1
ATOM 4924 C CA . ASP A 1 611 ? -6.335 26.004 12.358 1.00 90.88 611 ASP A CA 1
ATOM 4925 C C . ASP A 1 611 ? -6.238 25.409 10.948 1.00 90.88 611 ASP A C 1
ATOM 4927 O O . ASP A 1 611 ? -5.132 25.201 10.451 1.00 90.88 611 ASP A O 1
ATOM 4931 N N . GLY A 1 612 ? -7.375 25.153 10.294 1.00 88.19 612 GLY A N 1
ATOM 4932 C CA . GLY A 1 612 ? -7.431 24.587 8.941 1.00 88.19 612 GLY A CA 1
ATOM 4933 C C . GLY A 1 612 ? -6.765 25.446 7.860 1.00 88.19 612 GLY A C 1
ATOM 4934 O O . GLY A 1 612 ? -6.432 24.928 6.798 1.00 88.19 612 GLY A O 1
ATOM 4935 N N . LEU A 1 613 ? -6.462 26.725 8.113 1.00 86.88 613 LEU A N 1
ATOM 4936 C CA . LEU A 1 613 ? -5.605 27.501 7.205 1.00 86.88 613 LEU A CA 1
ATOM 4937 C C . LEU A 1 613 ? -4.137 27.040 7.185 1.00 86.88 613 LEU A C 1
ATOM 4939 O O . LEU A 1 613 ? -3.411 27.398 6.259 1.00 86.88 613 LEU A O 1
ATOM 4943 N N . LEU A 1 614 ? -3.687 26.294 8.196 1.00 84.81 614 LEU A N 1
ATOM 4944 C CA . LEU A 1 614 ? -2.285 25.896 8.377 1.00 84.81 614 LEU A CA 1
ATOM 4945 C C . LEU A 1 614 ? -2.039 24.403 8.128 1.00 84.81 614 LEU A C 1
ATOM 4947 O O . LEU A 1 614 ? -0.898 23.950 8.202 1.00 84.81 614 LEU A O 1
ATOM 4951 N N . PHE A 1 615 ? -3.089 23.648 7.803 1.00 83.19 615 PHE A N 1
ATOM 4952 C CA . PHE A 1 615 ? -2.963 22.294 7.276 1.00 83.19 615 PHE A CA 1
ATOM 4953 C C . PHE A 1 615 ? -2.809 22.377 5.749 1.00 83.19 615 PHE A C 1
ATOM 4955 O O . PHE A 1 615 ? -3.630 23.022 5.095 1.00 83.19 615 PHE A O 1
ATOM 4962 N N . PRO A 1 616 ? -1.754 21.789 5.157 1.00 73.38 616 PRO A N 1
ATOM 4963 C CA . PRO A 1 616 ? -1.504 21.907 3.725 1.00 73.38 616 PRO A CA 1
ATOM 4964 C C . PRO A 1 616 ? -2.526 21.110 2.905 1.00 73.38 616 PRO A C 1
ATOM 4966 O O . PRO A 1 616 ? -2.791 19.940 3.188 1.00 73.38 616 PRO A O 1
ATOM 4969 N N . ARG A 1 617 ? -3.039 21.719 1.825 1.00 61.47 617 ARG A N 1
ATOM 4970 C CA . ARG A 1 617 ? -3.711 20.965 0.755 1.00 61.47 617 ARG A CA 1
ATOM 4971 C C . ARG A 1 617 ? -2.685 20.022 0.122 1.00 61.47 617 ARG A C 1
ATOM 4973 O O . ARG A 1 617 ? -1.593 20.471 -0.210 1.00 61.47 617 ARG A O 1
ATOM 4980 N N . GLY A 1 618 ? -3.046 18.754 -0.082 1.00 55.22 618 GLY A N 1
ATOM 4981 C CA . GLY A 1 618 ? -2.242 17.818 -0.881 1.00 55.22 618 GLY A CA 1
ATOM 4982 C C . GLY A 1 618 ? -1.523 16.688 -0.135 1.00 55.22 618 GLY A C 1
ATOM 4983 O O . GLY A 1 618 ? -0.788 15.950 -0.777 1.00 55.22 618 GLY A O 1
ATOM 4984 N N . LEU A 1 619 ? -1.761 16.459 1.164 1.00 53.44 619 LEU A N 1
ATOM 4985 C CA . LEU A 1 619 ? -1.181 15.314 1.905 1.00 53.44 619 LEU A CA 1
ATOM 4986 C C . LEU A 1 619 ? -1.684 13.914 1.469 1.00 53.44 619 LEU A C 1
ATOM 4988 O O . LEU A 1 619 ? -1.508 12.945 2.201 1.00 53.44 619 LEU A O 1
ATOM 4992 N N . GLY A 1 620 ? -2.323 13.778 0.304 1.00 50.44 620 GLY A N 1
ATOM 4993 C CA . GLY A 1 620 ? -2.721 12.475 -0.239 1.00 50.44 620 GLY A CA 1
ATOM 4994 C C . GLY A 1 620 ? -3.772 11.720 0.584 1.00 50.44 620 GLY A C 1
ATOM 4995 O O . GLY A 1 620 ? -3.893 10.508 0.428 1.00 50.44 620 GLY A O 1
ATOM 4996 N N . VAL A 1 621 ? -4.555 12.411 1.426 1.00 54.03 621 VAL A N 1
ATOM 4997 C CA . VAL A 1 621 ? -5.645 11.811 2.224 1.00 54.03 621 VAL A CA 1
ATOM 4998 C C . VAL A 1 621 ? -7.042 12.252 1.739 1.00 54.03 621 VAL A C 1
ATOM 5000 O O . VAL A 1 621 ? -7.770 12.903 2.495 1.00 54.03 621 VAL A O 1
ATOM 5003 N N . PRO A 1 622 ? -7.478 11.905 0.506 1.00 51.94 622 PRO A N 1
ATOM 5004 C CA . PRO A 1 622 ? -8.901 11.957 0.180 1.00 51.94 622 PRO A CA 1
ATOM 5005 C C . PRO A 1 622 ? -9.693 11.115 1.201 1.00 51.94 622 PRO A C 1
ATOM 5007 O O . PRO A 1 622 ? -9.247 10.014 1.545 1.00 51.94 622 PRO A O 1
ATOM 5010 N N . PRO A 1 623 ? -10.859 11.577 1.686 1.00 70.62 623 PRO A N 1
ATOM 5011 C CA . PRO A 1 623 ? -11.649 12.695 1.165 1.00 70.62 623 PRO A CA 1
ATOM 5012 C C . PRO A 1 623 ? -11.561 13.998 1.992 1.00 70.62 623 PRO A C 1
ATOM 5014 O O . PRO A 1 623 ? -12.420 14.858 1.826 1.00 70.62 623 PRO A O 1
ATOM 5017 N N . TYR A 1 624 ? -10.600 14.152 2.913 1.00 81.31 624 TYR A N 1
ATOM 5018 C CA . TYR A 1 624 ? -10.678 15.215 3.926 1.00 81.31 624 TYR A CA 1
ATOM 5019 C C . TYR A 1 624 ? -10.122 16.571 3.470 1.00 81.31 624 TYR A C 1
ATOM 5021 O O . TYR A 1 624 ? -8.995 16.660 2.977 1.00 81.31 624 TYR A O 1
ATOM 5029 N N . ASP A 1 625 ? -10.881 17.643 3.716 1.00 87.19 625 ASP A N 1
ATOM 5030 C CA . ASP A 1 625 ? -10.400 19.020 3.557 1.00 87.19 625 ASP A CA 1
ATOM 5031 C C . ASP A 1 625 ? -9.465 19.460 4.707 1.00 87.19 625 ASP A C 1
ATOM 5033 O O . ASP A 1 625 ? -9.266 18.755 5.700 1.00 87.19 625 ASP A O 1
ATOM 5037 N N . ASN A 1 626 ? -8.869 20.651 4.597 1.00 87.94 626 ASN A N 1
ATOM 5038 C CA . ASN A 1 626 ? -7.916 21.136 5.598 1.00 87.94 626 ASN A CA 1
ATOM 5039 C C . ASN A 1 626 ? -8.529 21.358 6.999 1.00 87.94 626 ASN A C 1
ATOM 5041 O O . ASN A 1 626 ? -7.820 21.236 7.998 1.00 87.94 626 ASN A O 1
ATOM 5045 N N . TRP A 1 627 ? -9.813 21.716 7.091 1.00 90.50 627 TRP A N 1
ATOM 5046 C CA . TRP A 1 627 ? -10.529 21.922 8.357 1.00 90.50 627 TRP A CA 1
ATOM 5047 C C . TRP A 1 627 ? -10.835 20.590 9.028 1.00 90.50 627 TRP A C 1
ATOM 5049 O O . TRP A 1 627 ? -10.620 20.427 10.229 1.00 90.50 627 TRP A O 1
ATOM 5059 N N . GLN A 1 628 ? -11.259 19.621 8.223 1.00 90.31 628 GLN A N 1
ATOM 5060 C CA . GLN A 1 628 ? -11.469 18.239 8.621 1.00 90.31 628 GLN A CA 1
ATOM 5061 C C . GLN A 1 628 ? -10.155 17.610 9.100 1.00 90.31 628 GLN A C 1
ATOM 5063 O O . GLN A 1 628 ? -10.129 17.007 10.169 1.00 90.31 628 GLN A O 1
ATOM 5068 N N . LEU A 1 629 ? -9.038 17.831 8.399 1.00 88.19 629 LEU A N 1
ATOM 5069 C CA . LEU A 1 629 ? -7.709 17.422 8.866 1.00 88.19 629 LEU A CA 1
ATOM 5070 C C . LEU A 1 629 ? -7.326 18.114 10.186 1.00 88.19 629 LEU A C 1
ATOM 5072 O O . LEU A 1 629 ? -6.910 17.434 11.125 1.00 88.19 629 LEU A O 1
ATOM 5076 N N . ALA A 1 630 ? -7.503 19.434 10.302 1.00 91.31 630 ALA A N 1
ATOM 5077 C CA . ALA A 1 630 ? -7.175 20.170 11.525 1.00 91.31 630 ALA A CA 1
ATOM 5078 C C . ALA A 1 630 ? -7.932 19.648 12.754 1.00 91.31 630 ALA A C 1
ATOM 5080 O O . ALA A 1 630 ? -7.339 19.458 13.821 1.00 91.31 630 ALA A O 1
ATOM 5081 N N . GLU A 1 631 ? -9.228 19.380 12.595 1.00 92.50 631 GLU A N 1
ATOM 5082 C CA . GLU A 1 631 ? -10.060 18.791 13.639 1.00 92.50 631 GLU A CA 1
ATOM 5083 C C . GLU A 1 631 ? -9.666 17.333 13.920 1.00 92.50 631 GLU A C 1
ATOM 5085 O O . GLU A 1 631 ? -9.485 16.976 15.081 1.00 92.50 631 GLU A O 1
ATOM 5090 N N . HIS A 1 632 ? -9.452 16.506 12.889 1.00 90.19 632 HIS A N 1
ATOM 5091 C CA . HIS A 1 632 ? -9.021 15.107 13.006 1.00 90.19 632 HIS A CA 1
ATOM 5092 C C . HIS A 1 632 ? -7.764 14.951 13.876 1.00 90.19 632 HIS A C 1
ATOM 5094 O O . HIS A 1 632 ? -7.746 14.153 14.820 1.00 90.19 632 HIS A O 1
ATOM 5100 N N . PHE A 1 633 ? -6.713 15.731 13.597 1.00 89.75 633 PHE A N 1
ATOM 5101 C CA . PHE A 1 633 ? -5.489 15.712 14.402 1.00 89.75 633 PHE A CA 1
ATOM 5102 C C . PHE A 1 633 ? -5.749 16.188 15.840 1.00 89.75 633 PHE A C 1
ATOM 5104 O O . PHE A 1 633 ? -5.270 15.573 16.797 1.00 89.75 633 PHE A O 1
ATOM 5111 N N . HIS A 1 634 ? -6.558 17.236 16.008 1.00 93.19 634 HIS A N 1
ATOM 5112 C CA . HIS A 1 634 ? -6.895 17.793 17.313 1.00 93.19 634 HIS A CA 1
ATOM 5113 C C . HIS A 1 634 ? -7.696 16.829 18.206 1.00 93.19 634 HIS A C 1
ATOM 5115 O O . HIS A 1 634 ? -7.326 16.633 19.367 1.00 93.19 634 HIS A O 1
ATOM 5121 N N . VAL A 1 635 ? -8.766 16.202 17.698 1.00 92.88 635 VAL A N 1
ATOM 5122 C CA . VAL A 1 635 ? -9.596 15.279 18.496 1.00 92.88 635 VAL A CA 1
ATOM 5123 C C . VAL A 1 635 ? -8.826 14.017 18.879 1.00 92.88 635 VAL A C 1
ATOM 5125 O O . VAL A 1 635 ? -8.990 13.528 19.996 1.00 92.88 635 VAL A O 1
ATOM 5128 N N . ARG A 1 636 ? -7.917 13.537 18.016 1.00 91.69 636 ARG A N 1
ATOM 5129 C CA . ARG A 1 636 ? -7.043 12.389 18.306 1.00 91.69 636 ARG A CA 1
ATOM 5130 C C . ARG A 1 636 ? -6.033 12.685 19.409 1.00 91.69 636 ARG A C 1
ATOM 5132 O O . ARG A 1 636 ? -5.943 11.904 20.356 1.00 91.69 636 ARG A O 1
ATOM 5139 N N . GLU A 1 637 ? -5.311 13.807 19.337 1.00 92.50 637 GLU A N 1
ATOM 5140 C CA . GLU A 1 637 ? -4.375 14.185 20.406 1.00 92.50 637 GLU A CA 1
ATOM 5141 C C . GLU A 1 637 ? -5.126 14.471 21.723 1.00 92.50 637 GLU A C 1
ATOM 5143 O O . GLU A 1 637 ? -4.716 14.000 22.787 1.00 92.50 637 GLU A O 1
ATOM 5148 N N . SER A 1 638 ? -6.278 15.151 21.655 1.00 93.19 638 SER A N 1
ATOM 5149 C CA . SER A 1 638 ? -7.156 15.385 22.809 1.00 93.19 638 SER A CA 1
ATOM 5150 C C . SER A 1 638 ? -7.620 14.077 23.460 1.00 93.19 638 SER A C 1
ATOM 5152 O O . SER A 1 638 ? -7.525 13.935 24.679 1.00 93.19 638 SER A O 1
ATOM 5154 N N . ALA A 1 639 ? -8.109 13.108 22.681 1.00 92.75 639 ALA A N 1
ATOM 5155 C CA . ALA A 1 639 ? -8.581 11.823 23.193 1.00 92.75 639 ALA A CA 1
ATOM 5156 C C . ALA A 1 639 ? -7.453 11.016 23.857 1.00 92.75 639 ALA A C 1
ATOM 5158 O O . ALA A 1 639 ? -7.625 10.542 24.982 1.00 92.75 639 ALA A O 1
ATOM 5159 N N . ALA A 1 640 ? -6.280 10.931 23.220 1.00 92.62 640 ALA A N 1
ATOM 5160 C CA . ALA A 1 640 ? -5.119 10.233 23.775 1.00 92.62 640 ALA A CA 1
ATOM 5161 C C . ALA A 1 640 ? -4.661 10.837 25.116 1.00 92.62 640 ALA A C 1
ATOM 5163 O O . ALA A 1 640 ? -4.426 10.104 26.079 1.00 92.62 640 ALA A O 1
ATOM 5164 N N . LEU A 1 641 ? -4.596 12.171 25.216 1.00 93.06 641 LEU A N 1
ATOM 5165 C CA . LEU A 1 641 ? -4.216 12.859 26.453 1.00 93.06 641 LEU A CA 1
ATOM 5166 C C . LEU A 1 641 ? -5.302 12.764 27.538 1.00 93.06 641 LEU A C 1
ATOM 5168 O O . LEU A 1 641 ? -4.972 12.474 28.687 1.00 93.06 641 LEU A O 1
ATOM 5172 N N . ARG A 1 642 ? -6.593 12.915 27.197 1.00 91.31 642 ARG A N 1
ATOM 5173 C CA . ARG A 1 642 ? -7.713 12.679 28.134 1.00 91.31 642 ARG A CA 1
ATOM 5174 C C . ARG A 1 642 ? -7.651 11.273 28.731 1.00 91.31 642 ARG A C 1
ATOM 5176 O O . ARG A 1 642 ? -7.792 11.106 29.942 1.00 91.31 642 ARG A O 1
ATOM 5183 N N . PHE A 1 643 ? -7.412 10.269 27.894 1.00 92.00 643 PHE A N 1
ATOM 5184 C CA . PHE A 1 643 ? -7.354 8.876 28.316 1.00 92.00 643 PHE A CA 1
ATOM 5185 C C . PHE A 1 643 ? -6.099 8.576 29.153 1.00 92.00 643 PHE A C 1
ATOM 5187 O O . PHE A 1 643 ? -6.203 7.933 30.197 1.00 92.00 643 PHE A O 1
ATOM 5194 N N . HIS A 1 644 ? -4.928 9.108 28.783 1.00 91.38 644 HIS A N 1
ATOM 5195 C CA . HIS A 1 644 ? -3.735 9.043 29.634 1.00 91.38 644 HIS A CA 1
ATOM 5196 C C . HIS A 1 644 ? -3.946 9.706 30.999 1.00 91.38 644 HIS A C 1
ATOM 5198 O O . HIS A 1 644 ? -3.546 9.125 32.006 1.00 91.38 644 HIS A O 1
ATOM 5204 N N . TYR A 1 645 ? -4.628 10.852 31.058 1.00 91.44 645 TYR A N 1
ATOM 5205 C CA . TYR A 1 645 ? -4.968 11.512 32.318 1.00 91.44 645 TYR A CA 1
ATOM 5206 C C . TYR A 1 645 ? -5.913 10.660 33.181 1.00 91.44 645 TYR A C 1
ATOM 5208 O O . TYR A 1 645 ? -5.638 10.439 34.359 1.00 91.44 645 TYR A O 1
ATOM 5216 N N . ALA A 1 646 ? -6.969 10.088 32.592 1.00 89.00 646 ALA A N 1
ATOM 5217 C CA . ALA A 1 646 ? -7.880 9.187 33.301 1.00 89.00 646 ALA A CA 1
ATOM 5218 C C . ALA A 1 646 ? -7.161 7.952 33.879 1.00 89.00 646 ALA A C 1
ATOM 5220 O O . ALA A 1 646 ? -7.462 7.516 34.988 1.00 89.00 646 ALA A O 1
ATOM 5221 N N . LYS A 1 647 ? -6.171 7.402 33.162 1.00 90.19 647 LYS A N 1
ATOM 5222 C CA . LYS A 1 647 ? -5.337 6.291 33.651 1.00 90.19 647 LYS A CA 1
ATOM 5223 C C . LYS A 1 647 ? -4.312 6.750 34.697 1.00 90.19 647 LYS A C 1
ATOM 5225 O O . LYS A 1 647 ? -4.034 6.002 35.632 1.00 90.19 647 LYS A O 1
ATOM 5230 N N . HIS A 1 648 ? -3.787 7.970 34.580 1.00 86.94 648 HIS A N 1
ATOM 5231 C CA . HIS A 1 648 ? -2.874 8.569 35.555 1.00 86.94 648 HIS A CA 1
ATOM 5232 C C . HIS A 1 648 ? -3.557 8.783 36.910 1.00 86.94 648 HIS A C 1
ATOM 5234 O O . HIS A 1 648 ? -2.957 8.455 37.925 1.00 86.94 648 HIS A O 1
ATOM 5240 N N . LEU A 1 649 ? -4.827 9.207 36.940 1.00 85.19 649 LEU A N 1
ATOM 5241 C CA . LEU A 1 649 ? -5.612 9.308 38.181 1.00 85.19 649 LEU A CA 1
ATOM 5242 C C . LEU A 1 649 ? -5.735 7.977 38.946 1.00 85.19 649 LEU A C 1
ATOM 5244 O O . LEU A 1 649 ? -5.910 7.989 40.158 1.00 85.19 649 LEU A O 1
ATOM 5248 N N . VAL A 1 650 ? -5.637 6.837 38.253 1.00 85.56 650 VAL A N 1
ATOM 5249 C CA . VAL A 1 650 ? -5.730 5.494 38.856 1.00 85.56 650 VAL A CA 1
ATOM 5250 C C . VAL A 1 650 ? -4.362 4.947 39.288 1.00 85.56 650 VAL A C 1
ATOM 5252 O O . VAL A 1 650 ? -4.306 4.090 40.164 1.00 85.56 650 VAL A O 1
ATOM 5255 N N . ARG A 1 651 ? -3.258 5.395 38.669 1.00 82.50 651 ARG A N 1
ATOM 5256 C CA . ARG A 1 651 ? -1.928 4.762 38.817 1.00 82.50 651 ARG A CA 1
ATOM 5257 C C . ARG A 1 651 ? -0.793 5.682 39.276 1.00 82.50 651 ARG A C 1
ATOM 5259 O O . ARG A 1 651 ? 0.249 5.193 39.690 1.00 82.50 651 ARG A O 1
ATOM 5266 N N . GLY A 1 652 ? -0.962 6.998 39.181 1.00 82.38 652 GLY A N 1
ATOM 5267 C CA . GLY A 1 652 ? 0.026 8.003 39.586 1.00 82.38 652 GLY A CA 1
ATOM 5268 C C . GLY A 1 652 ? 1.262 8.145 38.683 1.00 82.38 652 GLY A C 1
ATOM 5269 O O . GLY A 1 652 ? 2.053 9.054 38.909 1.00 82.38 652 GLY A O 1
ATOM 5270 N N . ASP A 1 653 ? 1.435 7.319 37.640 1.00 80.75 653 ASP A N 1
ATOM 5271 C CA . ASP A 1 653 ? 2.773 7.055 37.076 1.00 80.75 653 ASP A CA 1
ATOM 5272 C C . ASP A 1 653 ? 2.923 7.147 35.536 1.00 80.75 653 ASP A C 1
ATOM 5274 O O . ASP A 1 653 ? 3.764 6.464 34.933 1.00 80.75 653 ASP A O 1
ATOM 5278 N N . ILE A 1 654 ? 2.090 7.980 34.898 1.00 82.31 654 ILE A N 1
ATOM 5279 C CA . ILE A 1 654 ? 1.936 8.071 33.431 1.00 82.31 654 ILE A CA 1
ATOM 5280 C C . ILE A 1 654 ? 2.197 9.483 32.887 1.00 82.31 654 ILE A C 1
ATOM 5282 O O . ILE A 1 654 ? 2.773 9.610 31.809 1.00 82.31 654 ILE A O 1
ATOM 5286 N N . MET A 1 655 ? 1.747 10.528 33.590 1.00 86.31 655 MET A N 1
ATOM 5287 C CA . MET A 1 655 ? 1.736 11.915 33.108 1.00 86.31 655 MET A CA 1
ATOM 5288 C C . MET A 1 655 ? 2.510 12.866 34.012 1.00 86.31 655 MET A C 1
ATOM 5290 O O . MET A 1 655 ? 2.519 12.706 35.230 1.00 86.31 655 MET A O 1
ATOM 5294 N N . GLY A 1 656 ? 3.071 13.906 33.396 1.00 84.38 656 GLY A N 1
ATOM 5295 C CA . GLY A 1 656 ? 3.882 14.914 34.069 1.00 84.38 656 GLY A CA 1
ATOM 5296 C C . GLY A 1 656 ? 5.254 14.375 34.450 1.00 84.38 656 GLY A C 1
ATOM 5297 O O . GLY A 1 656 ? 5.589 13.231 34.159 1.00 84.38 656 GLY A O 1
ATOM 5298 N N . ARG A 1 657 ? 6.083 15.194 35.097 1.00 74.62 657 ARG A N 1
ATOM 5299 C CA . ARG A 1 657 ? 7.419 14.753 35.530 1.00 74.62 657 ARG A CA 1
ATOM 5300 C C . ARG A 1 657 ? 7.307 13.643 36.582 1.00 74.62 657 ARG A C 1
ATOM 5302 O O . ARG A 1 657 ? 6.490 13.789 37.490 1.00 74.62 657 ARG A O 1
ATOM 5309 N N . PRO A 1 658 ? 8.148 12.595 36.530 1.00 71.50 658 PRO A N 1
ATOM 5310 C CA . PRO A 1 658 ? 9.263 12.353 35.597 1.00 71.50 658 PRO A CA 1
ATOM 5311 C C . PRO A 1 658 ? 8.915 11.485 34.363 1.00 71.50 658 PRO A C 1
ATOM 5313 O O . PRO A 1 658 ? 9.794 10.857 33.777 1.00 71.50 658 PRO A O 1
ATOM 5316 N N . TYR A 1 659 ? 7.641 11.394 33.989 1.00 81.25 659 TYR A N 1
ATOM 5317 C CA . TYR A 1 659 ? 7.128 10.497 32.953 1.00 81.25 659 TYR A CA 1
ATOM 5318 C C . TYR A 1 659 ? 7.182 11.106 31.540 1.00 81.25 659 TYR A C 1
ATOM 5320 O O . TYR A 1 659 ? 7.399 12.301 31.348 1.00 81.25 659 TYR A O 1
ATOM 5328 N N . HIS A 1 660 ? 6.996 10.259 30.525 1.00 84.00 660 HIS A N 1
ATOM 5329 C CA . HIS A 1 660 ? 7.149 10.614 29.108 1.00 84.00 660 HIS A CA 1
ATOM 5330 C C . HIS A 1 660 ? 5.939 11.343 28.505 1.00 84.00 660 HIS A C 1
ATOM 5332 O O . HIS A 1 660 ? 6.087 12.000 27.476 1.00 84.00 660 HIS A O 1
ATOM 5338 N N . VAL A 1 661 ? 4.746 11.231 29.104 1.00 89.81 661 VAL A N 1
ATOM 5339 C CA . VAL A 1 661 ? 3.564 11.990 28.664 1.00 89.81 661 VAL A CA 1
ATOM 5340 C C . VAL A 1 661 ? 3.547 13.340 29.392 1.00 89.81 661 VAL A C 1
ATOM 5342 O O . VAL A 1 661 ? 3.542 13.350 30.624 1.00 89.81 661 VAL A O 1
ATOM 5345 N N . PRO A 1 662 ? 3.494 14.489 28.693 1.00 91.38 662 PRO A N 1
ATOM 5346 C CA . PRO A 1 662 ? 3.405 15.791 29.353 1.00 91.38 662 PRO A CA 1
ATOM 5347 C C . PRO A 1 662 ? 2.125 15.911 30.190 1.00 91.38 662 PRO A C 1
ATOM 5349 O O . PRO A 1 662 ? 1.086 15.351 29.831 1.00 91.38 662 PRO A O 1
ATOM 5352 N N . SER A 1 663 ? 2.172 16.699 31.269 1.00 91.06 663 SER A N 1
ATOM 5353 C CA . SER A 1 663 ? 0.970 17.042 32.045 1.00 91.06 663 SER A CA 1
ATOM 5354 C C . SER A 1 663 ? -0.111 17.647 31.133 1.00 91.06 663 SER A C 1
ATOM 5356 O O . SER A 1 663 ? 0.172 18.593 30.394 1.00 91.06 663 SER A O 1
ATOM 5358 N N . TYR A 1 664 ? -1.346 17.138 31.184 1.00 93.69 664 TYR A N 1
ATOM 5359 C CA . TYR A 1 664 ? -2.462 17.607 30.348 1.00 93.69 664 TYR A CA 1
ATOM 5360 C C . TYR A 1 664 ? -3.374 18.572 31.117 1.00 93.69 664 TYR A C 1
ATOM 5362 O O . TYR A 1 664 ? -4.106 18.172 32.023 1.00 93.69 664 TYR A O 1
ATOM 5370 N N . TYR A 1 665 ? -3.367 19.846 30.717 1.00 92.56 665 TYR A N 1
ATOM 5371 C CA . TYR A 1 665 ? -4.159 20.925 31.322 1.00 92.56 665 TYR A CA 1
ATOM 5372 C C . TYR A 1 665 ? -5.459 21.221 30.555 1.00 92.56 665 TYR A C 1
ATOM 5374 O O . TYR A 1 665 ? -5.984 22.334 30.624 1.00 92.56 665 TYR A O 1
ATOM 5382 N N . GLY A 1 666 ? -5.976 20.246 29.802 1.00 93.50 666 GLY A N 1
ATOM 5383 C CA . GLY A 1 666 ? -7.296 20.315 29.177 1.00 93.50 666 GLY A CA 1
ATOM 5384 C C . GLY A 1 666 ? -7.321 20.615 27.679 1.00 93.50 666 GLY A C 1
ATOM 5385 O O . GLY A 1 666 ? -6.335 21.040 27.068 1.00 93.50 666 GLY A O 1
ATOM 5386 N N . THR A 1 667 ? -8.508 20.414 27.105 1.00 95.62 667 THR A N 1
ATOM 5387 C CA . THR A 1 667 ? -8.857 20.789 25.733 1.00 95.62 667 THR A CA 1
ATOM 5388 C C . THR A 1 667 ? -9.685 22.069 25.772 1.00 95.62 667 THR A C 1
ATOM 5390 O O . THR A 1 667 ? -10.588 22.235 26.594 1.00 95.62 667 THR A O 1
ATOM 5393 N N . TRP A 1 668 ? -9.352 23.007 24.904 1.00 96.75 668 TRP A N 1
ATOM 5394 C CA . TRP A 1 668 ? -9.842 24.373 24.936 1.00 96.75 668 TRP A CA 1
ATOM 5395 C C . TRP A 1 668 ? -10.270 24.811 23.540 1.00 96.75 668 TRP A C 1
ATOM 5397 O O . TRP A 1 668 ? -9.849 24.256 22.528 1.00 96.75 668 TRP A O 1
ATOM 5407 N N . ILE A 1 669 ? -11.088 25.848 23.502 1.00 96.06 669 ILE A N 1
ATOM 5408 C CA . ILE A 1 669 ? -11.449 26.601 22.316 1.00 96.06 669 ILE A CA 1
ATOM 5409 C C . ILE A 1 669 ? -10.819 27.986 22.451 1.00 96.06 669 ILE A C 1
ATOM 5411 O O . ILE A 1 669 ? -10.959 28.641 23.489 1.00 96.06 669 ILE A O 1
ATOM 5415 N N . VAL A 1 670 ? -10.135 28.438 21.401 1.00 96.31 670 VAL A N 1
ATOM 5416 C CA . VAL A 1 670 ? -9.619 29.810 21.295 1.00 96.31 670 VAL A CA 1
ATOM 5417 C C . VAL A 1 670 ? -10.365 30.577 20.216 1.00 96.31 670 VAL A C 1
ATOM 5419 O O . VAL A 1 670 ? -10.597 30.056 19.129 1.00 96.31 670 VAL A O 1
ATOM 5422 N N . LYS A 1 671 ? -10.734 31.824 20.520 1.00 94.12 671 LYS A N 1
ATOM 5423 C CA . LYS A 1 671 ? -11.407 32.740 19.591 1.00 94.12 671 LYS A CA 1
ATOM 5424 C C . LYS A 1 671 ? -10.398 33.675 18.923 1.00 94.12 671 LYS A C 1
ATOM 5426 O O . LYS A 1 671 ? -9.533 34.230 19.603 1.00 94.12 671 LYS A O 1
ATOM 5431 N N . LEU A 1 672 ? -10.549 33.910 17.624 1.00 89.62 672 LEU A N 1
ATOM 5432 C CA . LEU A 1 672 ? -9.744 34.867 16.868 1.00 89.62 672 LEU A CA 1
ATOM 5433 C C . LEU A 1 672 ? -10.657 35.698 15.953 1.00 89.62 672 LEU A C 1
ATOM 5435 O O . LEU A 1 672 ? -11.352 35.125 15.110 1.00 89.62 672 LEU A O 1
ATOM 5439 N N . PRO A 1 673 ? -10.695 37.035 16.100 1.00 88.00 673 PRO A N 1
ATOM 5440 C CA . PRO A 1 673 ? -11.361 37.881 15.123 1.00 88.00 673 PRO A CA 1
ATOM 5441 C C . PRO A 1 673 ? -10.562 37.881 13.817 1.00 88.00 673 PRO A C 1
ATOM 5443 O O . PRO A 1 673 ? -9.342 38.034 13.843 1.00 88.00 673 PRO A O 1
ATOM 5446 N N . TYR A 1 674 ? -11.253 37.783 12.687 1.00 83.69 674 TYR A N 1
ATOM 5447 C CA . TYR A 1 674 ? -10.682 38.004 11.361 1.00 83.69 674 TYR A CA 1
ATOM 5448 C C . TYR A 1 674 ? -11.588 38.944 10.566 1.00 83.69 674 TYR A C 1
ATOM 5450 O O . TYR A 1 674 ? -12.782 39.053 10.844 1.00 83.69 674 TYR A O 1
ATOM 5458 N N . THR A 1 675 ? -11.020 39.643 9.591 1.00 83.81 675 THR A N 1
ATOM 5459 C CA . THR A 1 675 ? -11.810 40.382 8.604 1.00 83.81 675 THR A CA 1
ATOM 5460 C C . THR A 1 675 ? -11.980 39.482 7.395 1.00 83.81 675 THR A C 1
ATOM 5462 O O . THR A 1 675 ? -10.986 39.004 6.847 1.00 83.81 675 THR A O 1
ATOM 5465 N N . ASP A 1 676 ? -13.223 39.232 7.001 1.00 79.62 676 ASP A N 1
ATOM 5466 C CA . ASP A 1 676 ? -13.518 38.519 5.767 1.00 79.62 676 ASP A CA 1
ATOM 5467 C C . ASP A 1 676 ? -13.011 39.352 4.573 1.00 79.62 676 ASP A C 1
ATOM 5469 O O . ASP A 1 676 ? -13.403 40.515 4.449 1.00 79.62 676 ASP A O 1
ATOM 5473 N N . PRO A 1 677 ? -12.113 38.826 3.718 1.00 78.19 677 PRO A N 1
ATOM 5474 C CA . PRO A 1 677 ? -11.547 39.601 2.619 1.00 78.19 677 PRO A CA 1
ATOM 5475 C C . PRO A 1 677 ? -12.556 39.902 1.502 1.00 78.19 677 PRO A C 1
ATOM 5477 O O . PRO A 1 677 ? -12.285 40.796 0.706 1.00 78.19 677 PRO A O 1
ATOM 5480 N N . LEU A 1 678 ? -13.681 39.178 1.428 1.00 84.62 678 LEU A N 1
ATOM 5481 C CA . LEU A 1 678 ? -14.728 39.400 0.426 1.00 84.62 678 LEU A CA 1
ATOM 5482 C C . LEU A 1 678 ? -15.786 40.387 0.928 1.00 84.62 678 LEU A C 1
ATOM 5484 O O . LEU A 1 678 ? -16.190 41.284 0.196 1.00 84.62 678 LEU A O 1
ATOM 5488 N N . GLU A 1 679 ? -16.220 40.242 2.182 1.00 87.44 679 GLU A N 1
ATOM 5489 C CA . GLU A 1 679 ? -17.296 41.069 2.749 1.00 87.44 679 GLU A CA 1
ATOM 5490 C C . GLU A 1 679 ? -16.792 42.323 3.485 1.00 87.44 679 GLU A C 1
ATOM 5492 O O . GLU A 1 679 ? -17.576 43.217 3.793 1.00 87.44 679 GLU A O 1
ATOM 5497 N N . GLY A 1 680 ? -15.513 42.374 3.875 1.00 88.56 680 GLY A N 1
ATOM 5498 C CA . GLY A 1 680 ? -14.981 43.395 4.789 1.00 88.56 680 GLY A CA 1
ATOM 5499 C C . GLY A 1 680 ? -15.515 43.294 6.229 1.00 88.56 680 GLY A C 1
ATOM 5500 O O . GLY A 1 680 ? -15.106 44.062 7.103 1.00 88.56 680 GLY A O 1
ATOM 5501 N N . VAL A 1 681 ? -16.410 42.340 6.505 1.00 89.75 681 VAL A N 1
ATOM 5502 C CA . VAL A 1 681 ? -17.050 42.136 7.807 1.00 89.75 681 VAL A CA 1
ATOM 5503 C C . VAL A 1 681 ? -16.085 41.455 8.775 1.00 89.75 681 VAL A C 1
ATOM 5505 O O . VAL A 1 681 ? -15.415 40.471 8.454 1.00 89.75 681 VAL A O 1
ATOM 5508 N N . ARG A 1 682 ? -16.036 41.962 10.010 1.00 88.38 682 ARG A N 1
ATOM 5509 C CA . ARG A 1 682 ? -15.265 41.356 11.098 1.00 88.38 682 ARG A CA 1
ATOM 5510 C C . ARG A 1 682 ? -16.015 40.152 11.673 1.00 88.38 682 ARG A C 1
ATOM 5512 O O . ARG A 1 682 ? -16.912 40.316 12.497 1.00 88.38 682 ARG A O 1
ATOM 5519 N N . LYS A 1 683 ? -15.612 38.952 11.269 1.00 89.56 683 LYS A N 1
ATOM 5520 C CA . LYS A 1 683 ? -16.128 37.667 11.757 1.00 89.56 683 LYS A CA 1
ATOM 5521 C C . LYS A 1 683 ? -15.232 37.121 12.885 1.00 89.56 683 LYS A C 1
ATOM 5523 O O . LYS A 1 683 ? -14.129 37.614 13.133 1.00 89.56 683 LYS A O 1
ATOM 5528 N N . ILE A 1 684 ? -15.705 36.107 13.609 1.00 90.94 684 ILE A N 1
ATOM 5529 C CA . ILE A 1 684 ? -14.937 35.395 14.646 1.00 90.94 684 ILE A CA 1
ATOM 5530 C C . ILE A 1 684 ? -14.793 33.940 14.203 1.00 90.94 684 ILE A C 1
ATOM 5532 O O . ILE A 1 684 ? -15.776 33.338 13.784 1.00 90.94 684 ILE A O 1
ATOM 5536 N N . ARG A 1 685 ? -13.585 33.377 14.319 1.00 90.81 685 ARG A N 1
ATOM 5537 C CA . ARG A 1 685 ? -13.362 31.926 14.226 1.00 90.81 685 ARG A CA 1
ATOM 5538 C C . ARG A 1 685 ? -12.975 31.362 15.575 1.00 90.81 685 ARG A C 1
ATOM 5540 O O . ARG A 1 685 ? -12.364 32.049 16.400 1.00 90.81 685 ARG A O 1
ATOM 5547 N N . TYR A 1 686 ? -13.311 30.099 15.757 1.00 94.62 686 TYR A N 1
ATOM 5548 C CA . TYR A 1 686 ? -12.997 29.308 16.929 1.00 94.62 686 TYR A CA 1
ATOM 5549 C C . TYR A 1 686 ? -12.096 28.149 16.498 1.00 94.62 686 TYR A C 1
ATOM 5551 O O . TYR A 1 686 ? -12.325 27.542 15.456 1.00 94.62 686 TYR A O 1
ATOM 5559 N N . PHE A 1 687 ? -11.075 27.834 17.293 1.00 93.81 687 PHE A N 1
ATOM 5560 C CA . PHE A 1 687 ? -10.127 26.758 16.991 1.00 93.81 687 PHE A CA 1
ATOM 5561 C C . PHE A 1 687 ? -9.962 25.809 18.167 1.00 93.81 687 PHE A C 1
ATOM 5563 O O . PHE A 1 687 ? -9.961 26.241 19.323 1.00 93.81 687 PHE A O 1
ATOM 5570 N N . GLY A 1 688 ? -9.749 24.531 17.857 1.00 95.50 688 GLY A N 1
ATOM 5571 C CA . GLY A 1 688 ? -9.389 23.518 18.839 1.00 95.50 688 GLY A CA 1
ATOM 5572 C C . GLY A 1 688 ? -7.962 23.734 19.337 1.00 95.50 688 GLY A C 1
ATOM 5573 O O . GLY A 1 688 ? -7.014 23.777 18.546 1.00 95.50 688 GLY A O 1
ATOM 5574 N N . ALA A 1 689 ? -7.803 23.850 20.654 1.00 96.62 689 ALA A N 1
ATOM 5575 C CA . ALA A 1 689 ? -6.519 24.027 21.313 1.00 96.62 689 ALA A CA 1
ATOM 5576 C C . ALA A 1 689 ? -6.297 23.018 22.453 1.00 96.62 689 ALA A C 1
ATOM 5578 O O . ALA A 1 689 ? -7.231 22.630 23.150 1.00 96.62 689 ALA A O 1
ATOM 5579 N N . ILE A 1 690 ? -5.053 22.595 22.667 1.00 96.38 690 ILE A N 1
ATOM 5580 C CA . ILE A 1 690 ? -4.655 21.683 23.749 1.00 96.38 690 ILE A CA 1
ATOM 5581 C C . ILE A 1 690 ? -3.632 22.400 24.625 1.00 96.38 690 ILE A C 1
ATOM 5583 O O . ILE A 1 690 ? -2.625 22.897 24.116 1.00 96.38 690 ILE A O 1
ATOM 5587 N N . ALA A 1 691 ? -3.890 22.460 25.933 1.00 95.69 691 ALA A N 1
ATOM 5588 C CA . ALA A 1 691 ? -2.956 23.008 26.910 1.00 95.69 691 ALA A CA 1
ATOM 5589 C C . ALA A 1 691 ? -2.183 21.866 27.586 1.00 95.69 691 ALA A C 1
ATOM 5591 O O . ALA A 1 691 ? -2.789 20.959 28.157 1.00 95.69 691 ALA A O 1
ATOM 5592 N N . ALA A 1 692 ? -0.852 21.911 27.540 1.00 94.44 692 ALA A N 1
ATOM 5593 C CA . ALA A 1 692 ? 0.011 20.868 28.096 1.00 94.44 692 ALA A CA 1
ATOM 5594 C C . ALA A 1 692 ? 1.288 21.440 28.737 1.00 94.44 692 ALA A C 1
ATOM 5596 O O . ALA A 1 692 ? 1.605 22.622 28.582 1.00 94.44 692 ALA A O 1
ATOM 5597 N N . GLU A 1 693 ? 2.022 20.606 29.472 1.00 91.50 693 GLU A N 1
ATOM 5598 C CA . GLU A 1 693 ? 3.278 20.979 30.130 1.00 91.50 693 GLU A CA 1
ATOM 5599 C C . GLU A 1 693 ? 4.302 21.593 29.167 1.00 91.50 693 GLU A C 1
ATOM 5601 O O . GLU A 1 693 ? 4.579 21.059 28.093 1.00 91.50 693 GLU A O 1
ATOM 5606 N N . TYR A 1 694 ? 4.930 22.696 29.586 1.00 90.50 694 TYR A N 1
ATOM 5607 C CA . TYR A 1 694 ? 6.123 23.191 28.908 1.00 90.50 694 TYR A CA 1
ATOM 5608 C C . TYR A 1 694 ? 7.363 22.421 29.373 1.00 90.50 694 TYR A C 1
ATOM 5610 O O . TYR A 1 694 ? 7.954 22.707 30.419 1.00 90.50 694 TYR A O 1
ATOM 5618 N N . ILE A 1 695 ? 7.773 21.455 28.554 1.00 86.44 695 ILE A N 1
ATOM 5619 C CA . ILE A 1 695 ? 9.023 20.717 28.723 1.00 86.44 695 ILE A CA 1
ATOM 5620 C C . ILE A 1 695 ? 10.170 21.576 28.173 1.00 86.44 695 ILE A C 1
ATOM 5622 O O . ILE A 1 695 ? 10.296 21.779 26.966 1.00 86.44 695 ILE A O 1
ATOM 5626 N N . ARG A 1 696 ? 11.029 22.087 29.065 1.00 81.50 696 ARG A N 1
ATOM 5627 C CA . ARG A 1 696 ? 12.246 22.831 28.697 1.00 81.50 696 ARG A CA 1
ATOM 5628 C C . ARG A 1 696 ? 13.377 21.854 28.356 1.00 81.50 696 ARG A C 1
ATOM 5630 O O . ARG A 1 696 ? 14.320 21.709 29.128 1.00 81.50 696 ARG A O 1
ATOM 5637 N N . GLY A 1 697 ? 13.244 21.173 27.222 1.00 84.94 697 GLY A N 1
ATOM 5638 C CA . GLY A 1 697 ? 14.212 20.199 26.716 1.00 84.94 697 GLY A CA 1
ATOM 5639 C C . GLY A 1 697 ? 14.712 20.518 25.312 1.00 84.94 697 GLY A C 1
ATOM 5640 O O . GLY A 1 697 ? 14.244 21.455 24.663 1.00 84.94 697 GLY A O 1
ATOM 5641 N N . LEU A 1 698 ? 15.655 19.708 24.841 1.00 83.81 698 LEU A N 1
ATOM 5642 C CA . LEU A 1 698 ? 16.071 19.669 23.442 1.00 83.81 698 LEU A CA 1
ATOM 5643 C C . LEU A 1 698 ? 15.475 18.423 22.798 1.00 83.81 698 LEU A C 1
ATOM 5645 O O . LEU A 1 698 ? 15.473 17.362 23.419 1.00 83.81 698 LEU A O 1
ATOM 5649 N N . SER A 1 699 ? 14.972 18.532 21.568 1.00 88.12 699 SER A N 1
ATOM 5650 C CA . SER A 1 699 ? 14.576 17.336 20.826 1.00 88.12 699 SER A CA 1
ATOM 5651 C C . SER A 1 699 ? 15.792 16.456 20.548 1.00 88.12 699 SER A C 1
ATOM 5653 O O . SER A 1 699 ? 16.915 16.959 20.450 1.00 88.12 699 SER A O 1
ATOM 5655 N N . ILE A 1 700 ? 15.580 15.154 20.370 1.00 87.94 700 ILE A N 1
ATOM 5656 C CA . ILE A 1 700 ? 16.657 14.249 19.958 1.00 87.94 700 ILE A CA 1
ATOM 5657 C C . ILE A 1 700 ? 17.255 14.722 18.616 1.00 87.94 700 ILE A C 1
ATOM 5659 O O . ILE A 1 700 ? 18.477 14.808 18.511 1.00 87.94 700 ILE A O 1
ATOM 5663 N N . LYS A 1 701 ? 16.438 15.199 17.653 1.00 85.44 701 LYS A N 1
ATOM 5664 C CA . LYS A 1 701 ? 16.960 15.844 16.420 1.00 85.44 701 LYS A CA 1
ATOM 5665 C C . LYS A 1 701 ? 17.852 17.066 16.727 1.00 85.44 701 LYS A C 1
ATOM 5667 O O . LYS A 1 701 ? 18.863 17.247 16.061 1.00 85.44 701 LYS A O 1
ATOM 5672 N N . ASN A 1 702 ? 17.559 17.864 17.761 1.00 84.56 702 ASN A N 1
ATOM 5673 C CA . ASN A 1 702 ? 18.395 19.011 18.157 1.00 84.56 702 ASN A CA 1
ATOM 5674 C C . ASN A 1 702 ? 19.693 18.623 18.892 1.00 84.56 702 ASN A C 1
ATOM 5676 O O . ASN A 1 702 ? 20.637 19.419 18.890 1.00 84.56 702 ASN A O 1
ATOM 5680 N N . LEU A 1 703 ? 19.756 17.447 19.523 1.00 86.62 703 LEU A N 1
ATOM 5681 C CA . LEU A 1 703 ? 20.978 16.898 20.131 1.00 86.62 703 LEU A CA 1
ATOM 5682 C C . LEU A 1 703 ? 21.933 16.281 19.096 1.00 86.62 703 LEU A C 1
ATOM 5684 O O . LEU A 1 703 ? 23.110 16.058 19.389 1.00 86.62 703 LEU A O 1
ATOM 5688 N N . CYS A 1 704 ? 21.450 16.078 17.874 1.00 85.50 704 CYS A N 1
ATOM 5689 C CA . CYS A 1 704 ? 22.216 15.572 16.748 1.00 85.50 704 CYS A CA 1
ATOM 5690 C C . CYS A 1 704 ? 22.642 16.698 15.800 1.00 85.50 704 CYS A C 1
ATOM 5692 O O . CYS A 1 704 ? 21.954 17.705 15.622 1.00 85.50 704 CYS A O 1
ATOM 5694 N N . SER A 1 705 ? 23.827 16.549 15.219 1.00 77.94 705 SER A N 1
ATOM 5695 C CA . SER A 1 705 ? 24.268 17.289 14.045 1.00 77.94 705 SER A CA 1
ATOM 5696 C C . SER A 1 705 ? 23.820 16.482 12.840 1.00 77.94 705 SER A C 1
ATOM 5698 O O . SER A 1 705 ? 24.597 15.683 12.328 1.00 77.94 705 SER A O 1
ATOM 5700 N N . SER A 1 706 ? 22.572 16.671 12.406 1.00 59.12 706 SER A N 1
ATOM 5701 C CA . SER A 1 706 ? 22.233 16.307 11.031 1.00 59.12 706 SER A CA 1
ATOM 5702 C C . SER A 1 706 ? 22.980 17.318 10.154 1.00 59.12 706 SER A C 1
ATOM 5704 O O . SER A 1 706 ? 22.716 18.522 10.205 1.00 59.12 706 SER A O 1
ATOM 5706 N N . TYR A 1 707 ? 24.046 16.843 9.506 1.00 51.56 707 TYR A N 1
ATOM 5707 C CA . TYR A 1 707 ? 24.829 17.642 8.558 1.00 51.56 707 TYR A CA 1
ATOM 5708 C C . TYR A 1 707 ? 24.025 17.859 7.270 1.00 51.56 707 TYR A C 1
ATOM 5710 O O . TYR A 1 707 ? 24.155 18.897 6.628 1.00 51.56 707 TYR A O 1
ATOM 5718 N N . ASP A 1 708 ? 23.129 16.915 6.986 1.00 52.38 708 ASP A N 1
ATOM 5719 C CA . ASP A 1 708 ? 22.082 16.967 5.981 1.00 52.38 708 ASP A CA 1
ATOM 5720 C C . ASP A 1 708 ? 20.704 16.903 6.686 1.00 52.38 708 ASP A C 1
ATOM 5722 O O . ASP A 1 708 ? 20.529 16.084 7.601 1.00 52.38 708 ASP A O 1
ATOM 5726 N N . PRO A 1 709 ? 19.713 17.759 6.366 1.00 47.41 709 PRO A N 1
ATOM 5727 C CA . PRO A 1 709 ? 18.343 17.596 6.857 1.00 47.41 709 PRO A CA 1
ATOM 5728 C C . PRO A 1 709 ? 17.678 16.264 6.456 1.00 47.41 709 PRO A C 1
ATOM 5730 O O . PRO A 1 709 ? 16.810 15.822 7.219 1.00 47.41 709 PRO A O 1
ATOM 5733 N N . GLU A 1 710 ? 18.091 15.638 5.342 1.00 45.44 710 GLU A N 1
ATOM 5734 C CA . GLU A 1 710 ? 17.596 14.343 4.839 1.00 45.44 710 GLU A CA 1
ATOM 5735 C C . GLU A 1 710 ? 18.233 13.121 5.526 1.00 45.44 710 GLU A C 1
ATOM 5737 O O . GLU A 1 710 ? 17.687 12.017 5.444 1.00 45.44 710 GLU A O 1
ATOM 5742 N N . GLU A 1 711 ? 19.339 13.279 6.267 1.00 55.59 711 GLU A N 1
ATOM 5743 C CA . GLU A 1 711 ? 19.895 12.173 7.051 1.00 55.59 711 GLU A CA 1
ATOM 5744 C C . GLU A 1 711 ? 18.920 11.762 8.170 1.00 55.59 711 GLU A C 1
ATOM 5746 O O . GLU A 1 711 ? 18.851 12.363 9.246 1.00 55.59 711 GLU A O 1
ATOM 5751 N N . THR A 1 712 ? 18.228 10.634 7.969 1.00 60.34 712 THR A N 1
ATOM 5752 C CA . THR A 1 712 ? 17.513 9.924 9.046 1.00 60.34 712 THR A CA 1
ATOM 5753 C C . THR A 1 712 ? 18.471 9.368 10.104 1.00 60.34 712 THR A C 1
ATOM 5755 O O . THR A 1 712 ? 18.026 8.861 11.134 1.00 60.34 712 THR A O 1
ATOM 5758 N N . ARG A 1 713 ? 19.788 9.432 9.856 1.00 74.12 713 ARG A N 1
ATOM 5759 C CA . ARG A 1 713 ? 20.825 9.051 10.806 1.00 74.12 713 ARG A CA 1
ATOM 5760 C C . ARG A 1 713 ? 21.119 10.214 11.753 1.00 74.12 713 ARG A C 1
ATOM 5762 O O . ARG A 1 713 ? 21.750 11.207 11.412 1.00 74.12 713 ARG A O 1
ATOM 5769 N N . LEU A 1 714 ? 20.689 10.047 12.993 1.00 79.00 714 LEU A N 1
ATOM 5770 C CA . LEU A 1 714 ? 20.970 10.915 14.124 1.00 79.00 714 LEU A CA 1
ATOM 5771 C C . LEU A 1 714 ? 22.459 10.868 14.505 1.00 79.00 714 LEU A C 1
ATOM 5773 O O . LEU A 1 714 ? 22.837 10.175 15.445 1.00 79.00 714 LEU A O 1
ATOM 5777 N N . VAL A 1 715 ? 23.315 11.627 13.817 1.00 84.94 715 VAL A N 1
ATOM 5778 C CA . VAL A 1 715 ? 24.729 11.785 14.207 1.00 84.94 715 VAL A CA 1
ATOM 5779 C C . VAL A 1 715 ? 24.819 12.676 15.456 1.00 84.94 715 VAL A C 1
ATOM 5781 O O . VAL A 1 715 ? 24.434 13.845 15.388 1.00 84.94 715 VAL A O 1
ATOM 5784 N N . PRO A 1 716 ? 25.299 12.193 16.617 1.00 86.75 716 PRO A N 1
ATOM 5785 C CA . PRO A 1 716 ? 25.347 13.004 17.835 1.00 86.75 716 PRO A CA 1
ATOM 5786 C C . PRO A 1 716 ? 26.296 14.206 17.724 1.00 86.75 716 PRO A C 1
ATOM 5788 O O . PRO A 1 716 ? 27.398 14.073 17.194 1.00 86.75 716 PRO A O 1
ATOM 5791 N N . LYS A 1 717 ? 25.905 15.377 18.257 1.00 83.12 717 LYS A N 1
ATOM 5792 C CA . LYS A 1 717 ? 26.730 16.597 18.155 1.00 83.12 717 LYS A CA 1
ATOM 5793 C C . LYS A 1 717 ? 28.120 16.415 18.755 1.00 83.12 717 LYS A C 1
ATOM 5795 O O . LYS A 1 717 ? 28.284 15.907 19.859 1.00 83.12 717 LYS A O 1
ATOM 5800 N N . ASN A 1 718 ? 29.122 16.938 18.048 1.00 75.00 718 ASN A N 1
ATOM 5801 C CA . ASN A 1 718 ? 30.537 16.775 18.391 1.00 75.00 718 ASN A CA 1
ATOM 5802 C C . ASN A 1 718 ? 31.025 17.581 19.611 1.00 75.00 718 ASN A C 1
ATOM 5804 O O . ASN A 1 718 ? 32.212 17.555 19.926 1.00 75.00 718 ASN A O 1
ATOM 5808 N N . TYR A 1 719 ? 30.127 18.283 20.297 1.00 73.25 719 TYR A N 1
ATOM 5809 C CA . TYR A 1 719 ? 30.406 19.130 21.450 1.00 73.25 719 TYR A CA 1
ATOM 5810 C C . TYR A 1 719 ? 29.319 18.943 22.511 1.00 73.25 719 TYR A C 1
ATOM 5812 O O . TYR A 1 719 ? 28.158 18.695 22.181 1.00 73.25 719 TYR A O 1
ATOM 5820 N N . ASN A 1 720 ? 29.692 19.105 23.783 1.00 70.62 720 ASN A N 1
ATOM 5821 C CA . ASN A 1 720 ? 28.739 19.117 24.889 1.00 70.62 720 ASN A CA 1
ATOM 5822 C C . ASN A 1 720 ? 27.681 20.188 24.632 1.00 70.62 720 ASN A C 1
ATOM 5824 O O . ASN A 1 720 ? 27.997 21.379 24.543 1.00 70.62 720 ASN A O 1
ATOM 5828 N N . VAL A 1 721 ? 26.419 19.774 24.537 1.00 67.06 721 VAL A N 1
ATOM 5829 C CA . VAL A 1 721 ? 25.318 20.712 24.353 1.00 67.06 721 VAL A CA 1
ATOM 5830 C C . VAL A 1 721 ? 24.988 21.278 25.723 1.00 67.06 721 VAL A C 1
ATOM 5832 O O . VAL A 1 721 ? 24.152 20.750 26.452 1.00 67.06 721 VAL A O 1
ATOM 5835 N N . VAL A 1 722 ? 25.694 22.347 26.094 1.00 64.12 722 VAL A N 1
ATOM 5836 C CA . VAL A 1 722 ? 25.356 23.154 27.268 1.00 64.12 722 VAL A CA 1
ATOM 5837 C C . VAL A 1 722 ? 23.950 23.710 27.024 1.00 64.12 722 VAL A C 1
ATOM 5839 O O . VAL A 1 722 ? 23.775 24.487 26.081 1.00 64.12 722 VAL A O 1
ATOM 5842 N N . PRO A 1 723 ? 22.928 23.325 27.812 1.00 61.19 723 PRO A N 1
ATOM 5843 C CA . PRO A 1 723 ? 21.606 23.920 27.668 1.00 61.19 723 PRO A CA 1
ATOM 5844 C C . PRO A 1 723 ? 21.701 25.432 27.925 1.00 61.19 723 PRO A C 1
ATOM 5846 O O . PRO A 1 723 ? 22.598 25.881 28.636 1.00 61.19 723 PRO A O 1
ATOM 5849 N N . GLU A 1 724 ? 20.723 26.230 27.482 1.00 57.72 724 GLU A N 1
ATOM 5850 C CA . GLU A 1 724 ? 20.608 27.667 27.841 1.00 57.72 724 GLU A CA 1
ATOM 5851 C C . GLU A 1 724 ? 20.437 27.925 29.363 1.00 57.72 724 GLU A C 1
ATOM 5853 O O . GLU A 1 724 ? 20.050 29.008 29.806 1.00 57.72 724 GLU A O 1
ATOM 5858 N N . TYR A 1 725 ? 20.645 26.909 30.196 1.00 57.03 725 TYR A N 1
ATOM 5859 C CA . TYR A 1 725 ? 20.618 26.970 31.638 1.00 57.03 725 TYR A CA 1
ATOM 5860 C C . TYR A 1 725 ? 21.801 26.184 32.201 1.00 57.03 725 TYR A C 1
ATOM 5862 O O . TYR A 1 725 ? 21.894 24.973 32.004 1.00 57.03 725 TYR A O 1
ATOM 5870 N N . ARG A 1 726 ? 22.676 26.863 32.952 1.00 44.44 726 ARG A N 1
ATOM 5871 C CA . ARG A 1 726 ? 23.667 26.208 33.815 1.00 44.44 726 ARG A CA 1
ATOM 5872 C C . ARG A 1 726 ? 22.952 25.574 35.014 1.00 44.44 726 ARG A C 1
ATOM 5874 O O . ARG A 1 726 ? 22.930 26.147 36.099 1.00 44.44 726 ARG A O 1
ATOM 5881 N N . SER A 1 727 ? 22.359 24.400 34.829 1.00 50.91 727 SER A N 1
ATOM 5882 C CA . SER A 1 727 ? 22.161 23.476 35.947 1.00 50.91 727 SER A CA 1
ATOM 5883 C C . SER A 1 727 ? 23.518 22.898 36.352 1.00 50.91 727 SER A C 1
ATOM 5885 O O . SER A 1 727 ? 24.308 22.546 35.482 1.00 50.91 727 SER A O 1
ATOM 5887 N N . ALA A 1 728 ? 23.774 22.738 37.652 1.00 46.00 728 ALA A N 1
ATOM 5888 C CA . ALA A 1 728 ? 24.976 22.051 38.149 1.00 46.00 728 ALA A CA 1
ATOM 5889 C C . ALA A 1 728 ? 25.001 20.535 37.820 1.00 46.00 728 ALA A C 1
ATOM 5891 O O . ALA A 1 728 ? 25.999 19.864 38.047 1.00 46.00 728 ALA A O 1
ATOM 5892 N N . LEU A 1 729 ? 23.906 20.014 37.256 1.00 49.66 729 LEU A N 1
ATOM 5893 C CA . LEU A 1 729 ? 23.584 18.603 37.008 1.00 49.66 729 LEU A CA 1
ATOM 5894 C C . LEU A 1 729 ? 24.249 18.001 35.745 1.00 49.66 729 LEU A C 1
ATOM 5896 O O . LEU A 1 729 ? 23.673 17.142 35.086 1.00 49.66 729 LEU A O 1
ATOM 5900 N N . GLY A 1 730 ? 25.454 18.457 35.391 1.00 57.28 730 GLY A N 1
ATOM 5901 C CA . GLY A 1 730 ? 26.242 17.910 34.278 1.00 57.28 730 GLY A CA 1
ATOM 5902 C C . GLY A 1 730 ? 25.848 18.377 32.868 1.00 57.28 730 GLY A C 1
ATOM 5903 O O . GLY A 1 730 ? 24.843 19.055 32.643 1.00 57.28 730 GLY A O 1
ATOM 5904 N N . SER A 1 731 ? 26.695 18.046 31.891 1.00 64.25 731 SER A N 1
ATOM 5905 C CA . SER A 1 731 ? 26.475 18.366 30.479 1.00 64.25 731 SER A CA 1
ATOM 5906 C C . SER A 1 731 ? 25.697 17.258 29.768 1.00 64.25 731 SER A C 1
ATOM 5908 O O . SER A 1 731 ? 26.076 16.094 29.873 1.00 64.25 731 SER A O 1
ATOM 5910 N N . MET A 1 732 ? 24.710 17.618 28.939 1.00 75.50 732 MET A N 1
ATOM 5911 C CA . MET A 1 732 ? 24.203 16.707 27.904 1.00 75.50 732 MET A CA 1
ATOM 5912 C C . MET A 1 732 ? 25.331 16.446 26.897 1.00 75.50 732 MET A C 1
ATOM 5914 O O . MET A 1 732 ? 25.632 17.301 26.057 1.00 75.50 732 MET A O 1
ATOM 5918 N N . ASN A 1 733 ? 25.970 15.282 26.997 1.00 82.12 733 ASN A N 1
ATOM 5919 C CA . ASN A 1 733 ? 26.950 14.817 26.026 1.00 82.12 733 ASN A CA 1
ATOM 5920 C C . ASN A 1 733 ? 26.276 13.795 25.099 1.00 82.12 733 ASN A C 1
ATOM 5922 O O . ASN A 1 733 ? 26.247 12.612 25.429 1.00 82.12 733 ASN A O 1
ATOM 5926 N N . PRO A 1 734 ? 25.737 14.202 23.938 1.00 84.44 734 PRO A N 1
ATOM 5927 C CA . PRO A 1 734 ? 25.068 13.261 23.054 1.00 84.44 734 PRO A CA 1
ATOM 5928 C C . PRO A 1 734 ? 26.044 12.239 22.448 1.00 84.44 734 PRO A C 1
ATOM 5930 O O . PRO A 1 734 ? 25.589 11.205 21.986 1.00 84.44 734 PRO A O 1
ATOM 5933 N N . ARG A 1 735 ? 27.372 12.444 22.466 1.00 83.25 735 ARG A N 1
ATOM 5934 C CA . ARG A 1 735 ? 28.320 11.394 22.039 1.00 83.25 735 ARG A CA 1
ATOM 5935 C C . ARG A 1 735 ? 28.392 10.223 23.017 1.00 83.25 735 ARG A C 1
ATOM 5937 O O . ARG A 1 735 ? 28.599 9.095 22.564 1.00 83.25 735 ARG A O 1
ATOM 5944 N N . ASP A 1 736 ? 28.212 10.473 24.315 1.00 85.00 736 ASP A N 1
ATOM 5945 C CA . ASP A 1 736 ? 28.245 9.424 25.335 1.00 85.00 736 ASP A CA 1
ATOM 5946 C C . ASP A 1 736 ? 27.184 8.360 25.020 1.00 85.00 736 ASP A C 1
ATOM 5948 O O . ASP A 1 736 ? 25.996 8.648 24.859 1.00 85.00 736 ASP A O 1
ATOM 5952 N N . GLU A 1 737 ? 27.649 7.123 24.857 1.00 84.31 737 GLU A N 1
ATOM 5953 C CA . GLU A 1 737 ? 26.795 5.975 24.577 1.00 84.31 737 GLU A CA 1
ATOM 5954 C C . GLU A 1 737 ? 25.842 5.724 25.751 1.00 84.31 737 GLU A C 1
ATOM 5956 O O . GLU A 1 737 ? 24.665 5.461 25.524 1.00 84.31 737 GLU A O 1
ATOM 5961 N N . THR A 1 738 ? 26.308 5.923 26.987 1.00 84.00 738 THR A N 1
ATOM 5962 C CA . THR A 1 738 ? 25.524 5.758 28.219 1.00 84.00 738 THR A CA 1
ATOM 5963 C C . THR A 1 738 ? 24.328 6.705 28.225 1.00 84.00 738 THR A C 1
ATOM 5965 O O . THR A 1 738 ? 23.185 6.253 28.228 1.00 84.00 738 THR A O 1
ATOM 5968 N N . PHE A 1 739 ? 24.574 8.014 28.085 1.00 85.25 739 PHE A N 1
ATOM 5969 C CA . PHE A 1 739 ? 23.524 9.031 27.977 1.00 85.25 739 PHE A CA 1
ATOM 5970 C C . PHE A 1 739 ? 22.504 8.728 26.865 1.00 85.25 739 PHE A C 1
ATOM 5972 O O . PHE A 1 739 ? 21.294 8.833 27.083 1.00 85.25 739 PHE A O 1
ATOM 5979 N N . ARG A 1 740 ? 22.961 8.329 25.668 1.00 89.00 740 ARG A N 1
ATOM 5980 C CA . ARG A 1 740 ? 22.058 7.989 24.552 1.00 89.00 740 ARG A CA 1
ATOM 5981 C C . ARG A 1 740 ? 21.179 6.782 24.867 1.00 89.00 740 ARG A C 1
ATOM 5983 O O . ARG A 1 740 ? 19.976 6.815 24.584 1.00 89.00 740 ARG A O 1
ATOM 5990 N N . LEU A 1 741 ? 21.764 5.743 25.459 1.00 85.75 741 LEU A N 1
ATOM 5991 C CA . LEU A 1 741 ? 21.071 4.520 25.853 1.00 85.75 741 LEU A CA 1
ATOM 5992 C C . LEU A 1 741 ? 20.093 4.753 27.010 1.00 85.75 741 LEU A C 1
ATOM 5994 O O . LEU A 1 741 ? 19.000 4.193 26.978 1.00 85.75 741 LEU A O 1
ATOM 5998 N N . ASP A 1 742 ? 20.409 5.627 27.966 1.00 84.06 742 ASP A N 1
ATOM 5999 C CA . ASP A 1 742 ? 19.493 6.005 29.048 1.00 84.06 742 ASP A CA 1
ATOM 6000 C C . ASP A 1 742 ? 18.291 6.815 28.542 1.00 84.06 742 ASP A C 1
ATOM 6002 O O . ASP A 1 742 ? 17.151 6.538 28.925 1.00 84.06 742 ASP A O 1
ATOM 6006 N N . VAL A 1 743 ? 18.502 7.757 27.612 1.00 85.75 743 VAL A N 1
ATOM 6007 C CA . VAL A 1 743 ? 17.401 8.468 26.935 1.00 85.75 743 VAL A CA 1
ATOM 6008 C C . VAL A 1 743 ? 16.497 7.481 26.185 1.00 85.75 743 VAL A C 1
ATOM 6010 O O . VAL A 1 743 ? 15.272 7.550 26.315 1.00 85.75 743 VAL A O 1
ATOM 6013 N N . LEU A 1 744 ? 17.081 6.525 25.451 1.00 86.50 744 LEU A N 1
ATOM 6014 C CA . LEU A 1 744 ? 16.333 5.492 24.727 1.00 86.50 744 LEU A CA 1
ATOM 6015 C C . LEU A 1 744 ? 15.570 4.560 25.688 1.00 86.50 744 LEU A C 1
ATOM 6017 O O . LEU A 1 744 ? 14.395 4.273 25.460 1.00 86.50 744 LEU A O 1
ATOM 6021 N N . LYS A 1 745 ? 16.198 4.143 26.795 1.00 85.94 745 LYS A N 1
ATOM 6022 C CA . LYS A 1 745 ? 15.611 3.317 27.864 1.00 85.94 745 LYS A CA 1
ATOM 6023 C C . LYS A 1 745 ? 14.395 3.988 28.498 1.00 85.94 745 LYS A C 1
ATOM 6025 O O . LYS A 1 745 ? 13.343 3.356 28.616 1.00 85.94 745 LYS A O 1
ATOM 6030 N N . LEU A 1 746 ? 14.522 5.257 28.897 1.00 84.56 746 LEU A N 1
ATOM 6031 C CA . LEU A 1 746 ? 13.433 6.037 29.496 1.00 84.56 746 LEU A CA 1
ATOM 6032 C C . LEU A 1 746 ? 12.269 6.222 28.517 1.00 84.56 746 LEU A C 1
ATOM 6034 O O . LEU A 1 746 ? 11.109 6.052 28.898 1.00 84.56 746 LEU A O 1
ATOM 6038 N N . TRP A 1 747 ? 12.574 6.512 27.251 1.00 87.31 747 TRP A N 1
ATOM 6039 C CA . TRP A 1 747 ? 11.567 6.656 26.206 1.00 87.31 747 TRP A CA 1
ATOM 6040 C C . TRP A 1 747 ? 10.829 5.337 25.919 1.00 87.31 747 TRP A C 1
ATOM 6042 O O . TRP A 1 747 ? 9.599 5.322 25.984 1.00 87.31 747 TRP A O 1
ATOM 6052 N N . LEU A 1 748 ? 11.537 4.217 25.714 1.00 86.62 748 LEU A N 1
ATOM 6053 C CA . LEU A 1 748 ? 10.934 2.887 25.518 1.00 86.62 748 LEU A CA 1
ATOM 6054 C C . LEU A 1 748 ? 10.051 2.480 26.708 1.00 86.62 748 LEU A C 1
ATOM 6056 O O . LEU A 1 748 ? 8.895 2.098 26.514 1.00 86.62 748 LEU A O 1
ATOM 6060 N N . LYS A 1 749 ? 10.548 2.643 27.946 1.00 85.50 749 LYS A N 1
ATOM 6061 C CA . LYS A 1 749 ? 9.770 2.456 29.189 1.00 85.50 749 LYS A CA 1
ATOM 6062 C C . LYS A 1 749 ? 8.467 3.259 29.156 1.00 85.50 749 LYS A C 1
ATOM 6064 O O . LYS A 1 749 ? 7.416 2.743 29.539 1.00 85.50 749 LYS A O 1
ATOM 6069 N N . GLY A 1 750 ? 8.523 4.493 28.664 1.00 86.00 750 GLY A N 1
ATOM 6070 C CA . GLY A 1 750 ? 7.359 5.340 28.453 1.00 86.00 750 GLY A CA 1
ATOM 6071 C C . GLY A 1 750 ? 6.370 4.786 27.424 1.00 86.00 750 GLY A C 1
ATOM 6072 O O . GLY A 1 750 ? 5.205 4.544 27.750 1.00 86.00 750 GLY A O 1
ATOM 6073 N N . VAL A 1 751 ? 6.814 4.530 26.190 1.00 87.12 751 VAL A N 1
ATOM 6074 C CA . VAL A 1 751 ? 5.932 4.043 25.111 1.00 87.12 751 VAL A CA 1
ATOM 6075 C C . VAL A 1 751 ? 5.246 2.726 25.505 1.00 87.12 751 VAL A C 1
ATOM 6077 O O . VAL A 1 751 ? 4.046 2.571 25.266 1.00 87.12 751 VAL A O 1
ATOM 6080 N N . VAL A 1 752 ? 5.946 1.822 26.203 1.00 86.62 752 VAL A N 1
ATOM 6081 C CA . VAL A 1 752 ? 5.362 0.581 26.746 1.00 86.62 752 VAL A CA 1
ATOM 6082 C C . VAL A 1 752 ? 4.301 0.865 27.812 1.00 86.62 752 VAL A C 1
ATOM 6084 O O . VAL A 1 752 ? 3.222 0.275 27.747 1.00 86.62 752 VAL A O 1
ATOM 6087 N N . LYS A 1 753 ? 4.532 1.799 28.753 1.00 85.12 753 LYS A N 1
ATOM 6088 C CA . LYS A 1 753 ? 3.485 2.231 29.701 1.00 85.12 753 LYS A CA 1
ATOM 6089 C C . LYS A 1 753 ? 2.256 2.782 28.973 1.00 85.12 753 LYS A C 1
ATOM 6091 O O . LYS A 1 753 ? 1.135 2.447 29.358 1.00 85.12 753 LYS A O 1
ATOM 6096 N N . SER A 1 754 ? 2.442 3.588 27.922 1.00 86.31 754 SER A N 1
ATOM 6097 C CA . SER A 1 754 ? 1.323 4.104 27.121 1.00 86.31 754 SER A CA 1
ATOM 6098 C C . SER A 1 754 ? 0.526 2.983 26.457 1.00 86.31 754 SER A C 1
ATOM 6100 O O . SER A 1 754 ? -0.701 2.954 26.570 1.00 86.31 754 SER A O 1
ATOM 6102 N N . LEU A 1 755 ? 1.219 2.040 25.816 1.00 85.62 755 LEU A N 1
ATOM 6103 C CA . LEU A 1 755 ? 0.599 0.916 25.125 1.00 85.62 755 LEU A CA 1
ATOM 6104 C C . LEU A 1 755 ? -0.158 0.007 26.097 1.00 85.62 755 LEU A C 1
ATOM 6106 O O . LEU A 1 755 ? -1.303 -0.351 25.839 1.00 85.62 755 LEU A O 1
ATOM 6110 N N . HIS A 1 756 ? 0.442 -0.296 27.249 1.00 83.94 756 HIS A N 1
ATOM 6111 C CA . HIS A 1 756 ? -0.159 -1.125 28.291 1.00 83.94 756 HIS A CA 1
ATOM 6112 C C . HIS A 1 756 ? -1.441 -0.519 28.890 1.00 83.94 756 HIS A C 1
ATOM 6114 O O . HIS A 1 756 ? -2.310 -1.266 29.338 1.00 83.94 756 HIS A O 1
ATOM 6120 N N . VAL A 1 757 ? -1.611 0.811 28.882 1.00 84.88 757 VAL A N 1
ATOM 6121 C CA . VAL A 1 757 ? -2.899 1.414 29.272 1.00 84.88 757 VAL A CA 1
ATOM 6122 C C . VAL A 1 757 ? -3.916 1.516 28.135 1.00 84.88 757 VAL A C 1
ATOM 6124 O O . VAL A 1 757 ? -5.090 1.741 28.435 1.00 84.88 757 VAL A O 1
ATOM 6127 N N . GLY A 1 758 ? -3.498 1.315 26.880 1.00 86.69 758 GLY A N 1
ATOM 6128 C CA . GLY A 1 758 ? -4.352 1.292 25.686 1.00 86.69 758 GLY A CA 1
ATOM 6129 C C . GLY A 1 758 ? -4.072 2.380 24.639 1.00 86.69 758 GLY A C 1
ATOM 6130 O O . GLY A 1 758 ? -4.901 2.575 23.758 1.00 86.69 758 GLY A O 1
ATOM 6131 N N . VAL A 1 759 ? -2.949 3.109 24.715 1.00 87.44 759 VAL A N 1
ATOM 6132 C CA . VAL A 1 759 ? -2.611 4.188 23.763 1.00 87.44 759 VAL A CA 1
ATOM 6133 C C . VAL A 1 759 ? -1.388 3.820 22.929 1.00 87.44 759 VAL A C 1
ATOM 6135 O O . VAL A 1 759 ? -0.282 3.684 23.451 1.00 87.44 759 VAL A O 1
ATOM 6138 N N . GLN A 1 760 ? -1.577 3.718 21.614 1.00 87.50 760 GLN A N 1
ATOM 6139 C CA . GLN A 1 760 ? -0.500 3.479 20.659 1.00 87.50 760 GLN A CA 1
ATOM 6140 C C . GLN A 1 760 ? 0.029 4.796 20.076 1.00 87.50 760 GLN A C 1
ATOM 6142 O O . GLN A 1 760 ? -0.723 5.618 19.551 1.00 87.50 760 GLN A O 1
ATOM 6147 N N . TRP A 1 761 ? 1.348 4.966 20.108 1.00 81.75 761 TRP A N 1
ATOM 6148 C CA . TRP A 1 761 ? 2.032 6.074 19.448 1.00 81.75 761 TRP A CA 1
ATOM 6149 C C . TRP A 1 761 ? 2.297 5.718 17.981 1.00 81.75 761 TRP A C 1
ATOM 6151 O O . TRP A 1 761 ? 2.996 4.751 17.695 1.00 81.75 761 TRP A O 1
ATOM 6161 N N . CYS A 1 762 ? 1.727 6.491 17.052 1.00 75.00 762 CYS A N 1
ATOM 6162 C CA . CYS A 1 762 ? 1.807 6.216 15.608 1.00 75.00 762 CYS A CA 1
ATOM 6163 C C . CYS A 1 762 ? 2.920 6.993 14.881 1.00 75.00 762 CYS A C 1
ATOM 6165 O O . CYS A 1 762 ? 3.158 6.748 13.705 1.00 75.00 762 CYS A O 1
ATOM 6167 N N . ASN A 1 763 ? 3.565 7.959 15.544 1.00 78.62 763 ASN A N 1
ATOM 6168 C CA . ASN A 1 763 ? 4.620 8.787 14.959 1.00 78.62 763 ASN A CA 1
ATOM 6169 C C . ASN A 1 763 ? 5.745 9.007 15.984 1.00 78.62 763 ASN A C 1
ATOM 6171 O O . ASN A 1 763 ? 5.629 9.857 16.868 1.00 78.62 763 ASN A O 1
ATOM 6175 N N . LEU A 1 764 ? 6.812 8.214 15.870 1.00 82.44 764 LEU A N 1
ATOM 6176 C CA . LEU A 1 764 ? 7.951 8.177 16.797 1.00 82.44 764 LEU A CA 1
ATOM 6177 C C . LEU A 1 764 ? 9.130 9.051 16.325 1.00 82.44 764 LEU A C 1
ATOM 6179 O O . LEU A 1 764 ? 10.289 8.714 16.539 1.00 82.44 764 LEU A O 1
ATOM 6183 N N . ASP A 1 765 ? 8.828 10.169 15.665 1.00 82.12 765 ASP A N 1
ATOM 6184 C CA . ASP A 1 765 ? 9.814 11.114 15.134 1.00 82.12 765 ASP A CA 1
ATOM 6185 C C . ASP A 1 765 ? 10.727 11.705 16.244 1.00 82.12 765 ASP A C 1
ATOM 6187 O O . ASP A 1 765 ? 10.210 12.259 17.224 1.00 82.12 765 ASP A O 1
ATOM 6191 N N . PRO A 1 766 ? 12.068 11.684 16.089 1.00 84.44 766 PRO A N 1
ATOM 6192 C CA . PRO A 1 766 ? 13.024 12.318 17.009 1.00 84.44 766 PRO A CA 1
ATOM 6193 C C . PRO A 1 766 ? 12.808 13.823 17.260 1.00 84.44 766 PRO A C 1
ATOM 6195 O O . PRO A 1 766 ? 13.327 14.363 18.241 1.00 84.44 766 PRO A O 1
ATOM 6198 N N . ARG A 1 767 ? 12.048 14.524 16.405 1.00 83.50 767 ARG A N 1
ATOM 6199 C CA . ARG A 1 767 ? 11.578 15.908 16.617 1.00 83.50 767 ARG A CA 1
ATOM 6200 C C . ARG A 1 767 ? 10.584 16.015 17.782 1.00 83.50 767 ARG A C 1
ATOM 6202 O O . ARG A 1 767 ? 10.562 17.043 18.456 1.00 83.50 767 ARG A O 1
ATOM 6209 N N . ASN A 1 768 ? 9.801 14.965 18.039 1.00 85.19 768 ASN A N 1
ATOM 6210 C CA . ASN A 1 768 ? 8.726 14.936 19.039 1.00 85.19 768 ASN A CA 1
ATOM 6211 C C . ASN A 1 768 ? 9.184 14.479 20.436 1.00 85.19 768 ASN A C 1
ATOM 6213 O O . ASN A 1 768 ? 8.399 14.539 21.382 1.00 85.19 768 ASN A O 1
ATOM 6217 N N . ILE A 1 769 ? 10.433 14.029 20.583 1.00 87.62 769 ILE A N 1
ATOM 6218 C CA . ILE A 1 769 ? 10.967 13.476 21.834 1.00 87.62 769 ILE A CA 1
ATOM 6219 C C . ILE A 1 769 ? 11.968 14.464 22.418 1.00 87.62 769 ILE A C 1
ATOM 6221 O O . ILE A 1 769 ? 13.026 14.696 21.835 1.00 87.62 769 ILE A O 1
ATOM 6225 N N . LEU A 1 770 ? 11.618 15.056 23.560 1.00 87.12 770 LEU A N 1
ATOM 6226 C CA . LEU A 1 770 ? 12.415 16.074 24.241 1.00 87.12 770 LEU A CA 1
ATOM 6227 C C . LEU A 1 770 ? 13.205 15.451 25.395 1.00 87.12 770 LEU A C 1
ATOM 6229 O O . LEU A 1 770 ? 12.617 14.962 26.356 1.00 87.12 770 LEU A O 1
ATOM 6233 N N . ALA A 1 771 ? 14.531 15.528 25.332 1.00 85.38 771 ALA A N 1
ATOM 6234 C CA . ALA A 1 771 ? 15.410 15.184 26.439 1.00 85.38 771 ALA A CA 1
ATOM 6235 C C . ALA A 1 771 ? 15.587 16.386 27.383 1.00 85.38 771 ALA A C 1
ATOM 6237 O O . ALA A 1 771 ? 15.801 17.525 26.953 1.00 85.38 771 ALA A O 1
ATOM 6238 N N . THR A 1 772 ? 15.530 16.122 28.687 1.00 80.19 772 THR A N 1
ATOM 6239 C CA . THR A 1 772 ? 15.760 17.094 29.764 1.00 80.19 772 THR A CA 1
ATOM 6240 C C . THR A 1 772 ? 16.722 16.509 30.786 1.00 80.19 772 THR A C 1
ATOM 6242 O O . THR A 1 772 ? 16.570 15.348 31.151 1.00 80.19 772 THR A O 1
ATOM 6245 N N . VAL A 1 773 ? 17.649 17.315 31.306 1.00 69.50 773 VAL A N 1
ATOM 6246 C CA . VAL A 1 773 ? 18.392 16.958 32.521 1.00 69.50 773 VAL A CA 1
ATOM 6247 C C . VAL A 1 773 ? 17.506 17.295 33.718 1.00 69.50 773 VAL A C 1
ATOM 6249 O O . VAL A 1 773 ? 17.111 18.448 33.900 1.00 69.50 773 VAL A O 1
ATOM 6252 N N . LEU A 1 774 ? 17.175 16.274 34.501 1.00 63.62 774 LEU A N 1
ATOM 6253 C CA . LEU A 1 774 ? 16.454 16.364 35.764 1.00 63.62 774 LEU A CA 1
ATOM 6254 C C . LEU A 1 774 ? 17.209 15.519 36.789 1.00 63.62 774 LEU A C 1
ATOM 6256 O O . LEU A 1 774 ? 17.715 14.452 36.451 1.00 63.62 774 LEU A O 1
ATOM 6260 N N . ASP A 1 775 ? 17.259 15.999 38.026 1.00 47.84 775 ASP A N 1
ATOM 6261 C CA . ASP A 1 775 ? 17.703 15.204 39.167 1.00 47.84 775 ASP A CA 1
ATOM 6262 C C . ASP A 1 775 ? 16.570 14.229 39.526 1.00 47.84 775 ASP A C 1
ATOM 6264 O O . ASP A 1 775 ? 15.469 14.672 39.867 1.00 47.84 775 ASP A O 1
ATOM 6268 N N . LEU A 1 776 ? 16.788 12.926 39.324 1.00 49.38 776 LEU A N 1
ATOM 6269 C CA . LEU A 1 776 ? 15.752 11.891 39.405 1.00 49.38 776 LEU A CA 1
ATOM 6270 C C . LEU A 1 776 ? 16.191 10.729 40.292 1.00 49.38 776 LEU A C 1
ATOM 6272 O O . LEU A 1 776 ? 16.609 9.676 39.810 1.00 49.38 776 LEU A O 1
ATOM 6276 N N . ASN A 1 777 ? 15.989 10.903 41.593 1.00 37.81 777 ASN A N 1
ATOM 6277 C CA . ASN A 1 777 ? 15.886 9.775 42.504 1.00 37.81 777 ASN A CA 1
ATOM 6278 C C . ASN A 1 777 ? 14.475 9.165 42.394 1.00 37.81 777 ASN A C 1
ATOM 6280 O O . ASN A 1 777 ? 13.482 9.845 42.638 1.00 37.81 777 ASN A O 1
ATOM 6284 N N . GLU A 1 778 ? 14.439 7.873 42.048 1.00 43.97 778 GLU A N 1
ATOM 6285 C CA . GLU A 1 778 ? 13.293 6.944 42.094 1.00 43.97 778 GLU A CA 1
ATOM 6286 C C . GLU A 1 778 ? 12.172 7.101 41.035 1.00 43.97 778 GLU A C 1
ATOM 6288 O O . GLU A 1 778 ? 11.570 8.153 40.828 1.00 43.97 778 GLU A O 1
ATOM 6293 N N . LEU A 1 779 ? 11.865 5.992 40.339 1.00 44.72 779 LEU A N 1
ATOM 6294 C CA . LEU A 1 779 ? 10.893 5.932 39.234 1.00 44.72 779 LEU A CA 1
ATOM 6295 C C . LEU A 1 779 ? 10.234 4.528 39.148 1.00 44.72 779 LEU A C 1
ATOM 6297 O O . LEU A 1 779 ? 10.932 3.564 38.815 1.00 44.72 779 LEU A O 1
ATOM 6301 N N . PRO A 1 780 ? 8.910 4.362 39.365 1.00 47.44 780 PRO A N 1
ATOM 6302 C CA . PRO A 1 780 ? 8.264 3.041 39.462 1.00 47.44 780 PRO A CA 1
ATOM 6303 C C . PRO A 1 780 ? 8.297 2.192 38.170 1.00 47.44 780 PRO A C 1
ATOM 6305 O O . PRO A 1 780 ? 8.547 2.691 37.061 1.00 47.44 780 PRO A O 1
ATOM 6308 N N . LYS A 1 781 ? 8.078 0.877 38.330 1.00 46.91 781 LYS A N 1
ATOM 6309 C CA . LYS A 1 781 ? 8.415 -0.185 37.357 1.00 46.91 781 LYS A CA 1
ATOM 6310 C C . LYS A 1 781 ? 7.316 -0.430 36.285 1.00 46.91 781 LYS A C 1
ATOM 6312 O O . LYS A 1 781 ? 6.136 -0.356 36.620 1.00 46.91 781 LYS A O 1
ATOM 6317 N N . PRO A 1 782 ? 7.661 -0.664 34.999 1.00 49.44 782 PRO A N 1
ATOM 6318 C CA . PRO A 1 782 ? 6.721 -0.878 33.882 1.00 49.44 782 PRO A CA 1
ATOM 6319 C C . PRO A 1 782 ? 6.650 -2.371 33.434 1.00 49.44 782 PRO A C 1
ATOM 6321 O O . PRO A 1 782 ? 7.290 -3.220 34.045 1.00 49.44 782 PRO A O 1
ATOM 6324 N N . PRO A 1 783 ? 5.929 -2.721 32.346 1.00 49.91 783 PRO A N 1
ATOM 6325 C CA . PRO A 1 783 ? 6.080 -4.002 31.628 1.00 49.91 783 PRO A CA 1
ATOM 6326 C C . PRO A 1 783 ? 7.328 -4.048 30.718 1.00 49.91 783 PRO A C 1
ATOM 6328 O O . PRO A 1 783 ? 7.897 -2.999 30.403 1.00 49.91 783 PRO A O 1
ATOM 6331 N N . LEU A 1 784 ? 7.750 -5.245 30.281 1.00 53.88 784 LEU A N 1
ATOM 6332 C CA . LEU A 1 784 ? 8.944 -5.442 29.434 1.00 53.88 784 LEU A CA 1
ATOM 6333 C C . LEU A 1 784 ? 8.774 -4.846 28.014 1.00 53.88 784 LEU A C 1
ATOM 6335 O O . LEU A 1 784 ? 7.780 -5.142 27.352 1.00 53.88 784 LEU A O 1
ATOM 6339 N N . PRO A 1 785 ? 9.754 -4.087 27.475 1.00 61.12 785 PRO A N 1
ATOM 6340 C CA . PRO A 1 785 ? 9.709 -3.602 26.084 1.00 61.12 785 PRO A CA 1
ATOM 6341 C C . PRO A 1 785 ? 9.935 -4.667 24.999 1.00 61.12 785 PRO A C 1
ATOM 6343 O O . PRO A 1 785 ? 9.590 -4.439 23.837 1.00 61.12 785 PRO A O 1
ATOM 6346 N N . PHE A 1 786 ? 10.511 -5.814 25.372 1.00 50.59 786 PHE A N 1
ATOM 6347 C CA . PHE A 1 786 ? 11.026 -6.850 24.467 1.00 50.59 786 PHE A CA 1
ATOM 6348 C C . PHE A 1 786 ? 9.997 -7.363 23.441 1.00 50.59 786 PHE A C 1
ATOM 6350 O O . PHE A 1 786 ? 10.335 -7.614 22.292 1.00 50.59 786 PHE A O 1
ATOM 6357 N N . GLU A 1 787 ? 8.721 -7.455 23.821 1.00 55.28 787 GLU A N 1
ATOM 6358 C CA . GLU A 1 787 ? 7.658 -8.033 22.982 1.00 55.28 787 GLU A CA 1
ATOM 6359 C C . GLU A 1 787 ? 7.117 -7.094 21.884 1.00 55.28 787 GLU A C 1
ATOM 6361 O O . GLU A 1 787 ? 6.264 -7.490 21.087 1.00 55.28 787 GLU A O 1
ATOM 6366 N N . ARG A 1 788 ? 7.527 -5.818 21.866 1.00 53.88 788 ARG A N 1
ATOM 6367 C CA . ARG A 1 788 ? 6.943 -4.790 20.978 1.00 53.88 788 ARG A CA 1
ATOM 6368 C C . ARG A 1 788 ? 7.965 -3.972 20.197 1.00 53.88 788 ARG A C 1
ATOM 6370 O O . ARG A 1 788 ? 7.593 -3.378 19.188 1.00 53.88 788 ARG A O 1
ATOM 6377 N N . PHE A 1 789 ? 9.220 -3.938 20.641 1.00 58.75 789 PHE A N 1
ATOM 6378 C CA . PHE A 1 789 ? 10.266 -3.101 20.055 1.00 58.75 789 PHE A CA 1
ATOM 6379 C C . PHE A 1 789 ? 11.463 -3.940 19.619 1.00 58.75 789 PHE A C 1
ATOM 6381 O O . PHE A 1 789 ? 12.472 -3.975 20.316 1.00 58.75 789 PHE A O 1
ATOM 6388 N N . GLY A 1 790 ? 11.360 -4.572 18.446 1.00 68.00 790 GLY A N 1
ATOM 6389 C CA . GLY A 1 790 ? 12.537 -5.030 17.699 1.00 68.00 790 GLY A CA 1
ATOM 6390 C C . GLY A 1 790 ? 13.333 -3.846 17.134 1.00 68.00 790 GLY A C 1
ATOM 6391 O O . GLY A 1 790 ? 12.852 -2.710 17.151 1.00 68.00 790 GLY A O 1
ATOM 6392 N N . ILE A 1 791 ? 14.538 -4.099 16.613 1.00 70.25 791 ILE A N 1
ATOM 6393 C CA . ILE A 1 791 ? 15.429 -3.038 16.106 1.00 70.25 791 ILE A CA 1
ATOM 6394 C C . ILE A 1 791 ? 14.764 -2.166 15.020 1.00 70.25 791 ILE A C 1
ATOM 6396 O O . ILE A 1 791 ? 14.964 -0.953 14.984 1.00 70.25 791 ILE A O 1
ATOM 6400 N N . ASP A 1 792 ? 13.878 -2.747 14.206 1.00 67.25 792 ASP A N 1
ATOM 6401 C CA . ASP A 1 792 ? 13.123 -2.033 13.170 1.00 67.25 792 ASP A CA 1
ATOM 6402 C C . ASP A 1 792 ? 12.178 -0.965 13.742 1.00 67.25 792 ASP A C 1
ATOM 6404 O O . ASP A 1 792 ? 11.999 0.095 13.140 1.00 67.25 792 ASP A O 1
ATOM 6408 N N . ALA A 1 793 ? 11.618 -1.191 14.936 1.00 60.97 793 ALA A N 1
ATOM 6409 C CA . ALA A 1 793 ? 10.722 -0.244 15.604 1.00 60.97 793 ALA A CA 1
ATOM 6410 C C . ALA A 1 793 ? 11.455 1.001 16.138 1.00 60.97 793 ALA A C 1
ATOM 6412 O O . ALA A 1 793 ? 10.821 2.029 16.384 1.00 60.97 793 ALA A O 1
ATOM 6413 N N . ILE A 1 794 ? 12.783 0.923 16.292 1.00 69.81 794 ILE A N 1
ATOM 6414 C CA . ILE A 1 794 ? 13.655 2.049 16.656 1.00 69.81 794 ILE A CA 1
ATOM 6415 C C . ILE A 1 794 ? 14.515 2.537 15.479 1.00 69.81 794 ILE A C 1
ATOM 6417 O O . ILE A 1 794 ? 15.411 3.350 15.675 1.00 69.81 794 ILE A O 1
ATOM 6421 N N . SER A 1 795 ? 14.228 2.113 14.244 1.00 71.19 795 SER A N 1
ATOM 6422 C CA . SER A 1 795 ? 14.980 2.518 13.041 1.00 71.19 795 SER A CA 1
ATOM 6423 C C . SER A 1 795 ? 14.999 4.036 12.787 1.00 71.19 795 SER A C 1
ATOM 6425 O O . SER A 1 795 ? 15.960 4.553 12.224 1.00 71.19 795 SER A O 1
ATOM 6427 N N . LEU A 1 796 ? 14.007 4.785 13.285 1.00 61.41 796 LEU A N 1
ATOM 6428 C CA . LEU A 1 796 ? 14.007 6.260 13.284 1.00 61.41 796 LEU A CA 1
ATOM 6429 C C . LEU A 1 796 ? 15.096 6.885 14.184 1.00 61.41 796 LEU A C 1
ATOM 6431 O O . LEU A 1 796 ? 15.264 8.102 14.187 1.00 61.41 796 LEU A O 1
ATOM 6435 N N . PHE A 1 797 ? 15.829 6.065 14.943 1.00 67.88 797 PHE A N 1
ATOM 6436 C CA . PHE A 1 797 ? 16.917 6.457 15.837 1.00 67.88 797 PHE A CA 1
ATOM 6437 C C . PHE A 1 797 ? 18.290 5.957 15.361 1.00 67.88 797 PHE A C 1
ATOM 6439 O O . PHE A 1 797 ? 19.235 5.926 16.152 1.00 67.88 797 PHE A O 1
ATOM 6446 N N . LEU A 1 798 ? 18.425 5.550 14.092 1.00 73.62 798 LEU A N 1
ATOM 6447 C CA . LEU A 1 798 ? 19.711 5.164 13.495 1.00 73.62 798 LEU A CA 1
ATOM 6448 C C . LEU A 1 798 ? 20.794 6.206 13.819 1.00 73.62 798 LEU A C 1
ATOM 6450 O O . LEU A 1 798 ? 20.555 7.402 13.700 1.00 73.62 798 LEU A O 1
ATOM 6454 N N . GLY A 1 799 ? 21.980 5.773 14.256 1.00 74.31 799 GLY A N 1
ATOM 6455 C CA . GLY A 1 799 ? 23.055 6.662 14.734 1.00 74.31 799 GLY A CA 1
ATOM 6456 C C . GLY A 1 799 ? 22.952 7.110 16.204 1.00 74.31 799 GLY A C 1
ATOM 6457 O O . GLY A 1 799 ? 23.983 7.386 16.821 1.00 74.31 799 GLY A O 1
ATOM 6458 N N . TRP A 1 800 ? 21.760 7.107 16.815 1.00 80.12 800 TRP A N 1
ATOM 6459 C CA . TRP A 1 800 ? 21.604 7.349 18.257 1.00 80.12 800 TRP A CA 1
ATOM 6460 C C . TRP A 1 800 ? 21.943 6.109 19.091 1.00 80.12 800 TRP A C 1
ATOM 6462 O O . TRP A 1 800 ? 22.481 6.230 20.187 1.00 80.12 800 TRP A O 1
ATOM 6472 N N . TYR A 1 801 ? 21.701 4.904 18.585 1.00 83.94 801 TYR A N 1
ATOM 6473 C CA . TYR A 1 801 ? 22.167 3.667 19.220 1.00 83.94 801 TYR A CA 1
ATOM 6474 C C . TYR A 1 801 ? 23.495 3.170 18.606 1.00 83.94 801 TYR A C 1
ATOM 6476 O O . TYR A 1 801 ? 23.928 3.688 17.573 1.00 83.94 801 TYR A O 1
ATOM 6484 N N . PRO A 1 802 ? 24.206 2.215 19.237 1.00 85.69 802 PRO A N 1
ATOM 6485 C CA . PRO A 1 802 ? 25.493 1.732 18.739 1.00 85.69 802 PRO A CA 1
ATOM 6486 C C . PRO A 1 802 ? 25.390 1.082 17.353 1.00 85.69 802 PRO A C 1
ATOM 6488 O O . PRO A 1 802 ? 24.636 0.129 17.172 1.00 85.69 802 PRO A O 1
ATOM 6491 N N . GLN A 1 803 ? 26.219 1.515 16.395 1.00 78.44 803 GLN A N 1
ATOM 6492 C CA . GLN A 1 803 ? 26.222 0.979 15.020 1.00 78.44 803 GLN A CA 1
ATOM 6493 C C . GLN A 1 803 ? 26.440 -0.545 14.962 1.00 78.44 803 GLN A C 1
ATOM 6495 O O . GLN A 1 803 ? 25.935 -1.210 14.062 1.00 78.44 803 GLN A O 1
ATOM 6500 N N . ARG A 1 804 ? 27.132 -1.128 15.952 1.00 83.50 804 ARG A N 1
ATOM 6501 C CA . ARG A 1 804 ? 27.299 -2.587 16.076 1.00 83.50 804 ARG A CA 1
ATOM 6502 C C . ARG A 1 804 ? 25.969 -3.352 16.164 1.00 83.50 804 ARG A C 1
ATOM 6504 O O . ARG A 1 804 ? 25.920 -4.500 15.746 1.00 83.50 804 ARG A O 1
ATOM 6511 N N . TRP A 1 805 ? 24.885 -2.723 16.627 1.00 86.25 805 TRP A N 1
ATOM 6512 C CA . TRP A 1 805 ? 23.546 -3.326 16.624 1.00 86.25 805 TRP A CA 1
ATOM 6513 C C . TRP A 1 805 ? 22.933 -3.409 15.221 1.00 86.25 805 TRP A C 1
ATOM 6515 O O . TRP A 1 805 ? 22.167 -4.326 14.957 1.00 86.25 805 TRP A O 1
ATOM 6525 N N . GLU A 1 806 ? 23.292 -2.508 14.299 1.00 74.06 806 GLU A N 1
ATOM 6526 C CA . GLU A 1 806 ? 22.842 -2.567 12.898 1.00 74.06 806 GLU A CA 1
ATOM 6527 C C . GLU A 1 806 ? 23.442 -3.798 12.189 1.00 74.06 806 GLU A C 1
ATOM 6529 O O . GLU A 1 806 ? 22.739 -4.523 11.492 1.00 74.06 806 GLU A O 1
ATOM 6534 N N . ALA A 1 807 ? 24.732 -4.072 12.424 1.00 80.00 807 ALA A N 1
ATOM 6535 C CA . ALA A 1 807 ? 25.444 -5.241 11.897 1.00 80.00 807 ALA A CA 1
ATOM 6536 C C . ALA A 1 807 ? 25.127 -6.554 12.644 1.00 80.00 807 ALA A C 1
ATOM 6538 O O . ALA A 1 807 ? 25.522 -7.636 12.214 1.00 80.00 807 ALA A O 1
ATOM 6539 N N . SER A 1 808 ? 24.471 -6.472 13.801 1.00 83.19 808 SER A N 1
ATOM 6540 C CA . SER A 1 808 ? 24.155 -7.614 14.660 1.00 83.19 808 SER A CA 1
ATOM 6541 C C . SER A 1 808 ? 22.944 -7.291 15.541 1.00 83.19 808 SER A C 1
ATOM 6543 O O . SER A 1 808 ? 23.115 -6.945 16.713 1.00 83.19 808 SER A O 1
ATOM 6545 N N . PRO A 1 809 ? 21.710 -7.416 15.007 1.00 80.25 809 PRO A N 1
ATOM 6546 C CA . PRO A 1 809 ? 20.475 -7.085 15.729 1.00 80.25 809 PRO A CA 1
ATOM 6547 C C . PRO A 1 809 ? 20.326 -7.780 17.086 1.00 80.25 809 PRO A C 1
ATOM 6549 O O . PRO A 1 809 ? 19.768 -7.213 18.021 1.00 80.25 809 PRO A O 1
ATOM 6552 N N . TRP A 1 810 ? 20.899 -8.976 17.237 1.00 82.25 810 TRP A N 1
ATOM 6553 C CA . TRP A 1 810 ? 20.913 -9.712 18.499 1.00 82.25 810 TRP A CA 1
ATOM 6554 C C . TRP A 1 810 ? 21.641 -8.981 19.643 1.00 82.25 810 TRP A C 1
ATOM 6556 O O . TRP A 1 810 ? 21.337 -9.235 20.805 1.00 82.25 810 TRP A O 1
ATOM 6566 N N . LEU A 1 811 ? 22.558 -8.048 19.353 1.00 83.31 811 LEU A N 1
ATOM 6567 C CA . LEU A 1 811 ? 23.190 -7.205 20.376 1.00 83.31 811 LEU A CA 1
ATOM 6568 C C . LEU A 1 811 ? 22.203 -6.204 20.994 1.00 83.31 811 LEU A C 1
ATOM 6570 O O . LEU A 1 811 ? 22.362 -5.844 22.161 1.00 83.31 811 LEU A O 1
ATOM 6574 N N . TYR A 1 812 ? 21.183 -5.776 20.243 1.00 85.12 812 TYR A N 1
ATOM 6575 C CA . TYR A 1 812 ? 20.086 -4.971 20.776 1.00 85.12 812 TYR A CA 1
ATOM 6576 C C . TYR A 1 812 ? 19.140 -5.830 21.625 1.00 85.12 812 TYR A C 1
ATOM 6578 O O . TYR A 1 812 ? 18.847 -5.452 22.757 1.00 85.12 812 TYR A O 1
ATOM 6586 N N . ASP A 1 813 ? 18.757 -7.021 21.151 1.00 81.25 813 ASP A N 1
ATOM 6587 C CA . ASP A 1 813 ? 17.947 -7.974 21.931 1.00 81.25 813 ASP A CA 1
ATOM 6588 C C . ASP A 1 813 ? 18.665 -8.367 23.249 1.00 81.25 813 ASP A C 1
ATOM 6590 O O . ASP A 1 813 ? 18.045 -8.424 24.315 1.00 81.25 813 ASP A O 1
ATOM 6594 N N . HIS A 1 814 ? 19.993 -8.545 23.215 1.00 81.56 814 HIS A N 1
ATOM 6595 C CA . HIS A 1 814 ? 20.828 -8.777 24.399 1.00 81.56 814 HIS A CA 1
ATOM 6596 C C . HIS A 1 814 ? 20.881 -7.554 25.331 1.00 81.56 814 HIS A C 1
ATOM 6598 O O . HIS A 1 814 ? 20.771 -7.703 26.549 1.00 81.56 814 HIS A O 1
ATOM 6604 N N . TRP A 1 815 ? 21.013 -6.337 24.789 1.00 87.62 815 TRP A N 1
ATOM 6605 C CA . TRP A 1 815 ? 20.948 -5.107 25.584 1.00 87.62 815 TRP A CA 1
ATOM 6606 C C . TRP A 1 815 ? 19.579 -4.925 26.250 1.00 87.62 815 TRP A C 1
ATOM 6608 O O . TRP A 1 815 ? 19.533 -4.586 27.430 1.00 87.62 815 TRP A O 1
ATOM 6618 N N . LEU A 1 816 ? 18.472 -5.222 25.559 1.00 81.06 816 LEU A N 1
ATOM 6619 C CA . LEU A 1 816 ? 17.133 -5.211 26.153 1.00 81.06 816 LEU A CA 1
ATOM 6620 C C . LEU A 1 816 ? 17.041 -6.186 27.337 1.00 81.06 816 LEU A C 1
ATOM 6622 O O . LEU A 1 816 ? 16.583 -5.794 28.411 1.00 81.06 816 LEU A O 1
ATOM 6626 N N . GLY A 1 817 ? 17.521 -7.423 27.169 1.00 76.38 817 GLY A N 1
ATOM 6627 C CA . GLY A 1 817 ? 17.554 -8.427 28.240 1.00 76.38 817 GLY A CA 1
ATOM 6628 C C . GLY A 1 817 ? 18.482 -8.071 29.410 1.00 76.38 817 GLY A C 1
ATOM 6629 O O . GLY A 1 817 ? 18.233 -8.487 30.539 1.00 76.38 817 GLY A O 1
ATOM 6630 N N . TRP A 1 818 ? 19.528 -7.274 29.177 1.00 78.69 818 TRP A N 1
ATOM 6631 C CA . TRP A 1 818 ? 20.391 -6.743 30.237 1.00 78.69 818 TRP A CA 1
ATOM 6632 C C . TRP A 1 818 ? 19.745 -5.558 30.975 1.00 78.69 818 TRP A C 1
ATOM 6634 O O . TRP A 1 818 ? 19.740 -5.522 32.202 1.00 78.69 818 TRP A O 1
ATOM 6644 N N . VAL A 1 819 ? 19.150 -4.609 30.246 1.00 75.19 819 VAL A N 1
ATOM 6645 C CA . VAL A 1 819 ? 18.607 -3.354 30.798 1.00 75.19 819 VAL A CA 1
ATOM 6646 C C . VAL A 1 819 ? 17.255 -3.513 31.493 1.00 75.19 819 VAL A C 1
ATOM 6648 O O . VAL A 1 819 ? 16.974 -2.777 32.443 1.00 75.19 819 VAL A O 1
ATOM 6651 N N . PHE A 1 820 ? 16.414 -4.432 31.016 1.00 75.19 820 PHE A N 1
ATOM 6652 C CA . PHE A 1 820 ? 15.064 -4.678 31.539 1.00 75.19 820 PHE A CA 1
ATOM 6653 C C . PHE A 1 820 ? 14.939 -6.040 32.258 1.00 75.19 820 PHE A C 1
ATOM 6655 O O . PHE A 1 820 ? 13.859 -6.411 32.717 1.00 75.19 820 PHE A O 1
ATOM 6662 N N . GLY A 1 821 ? 16.056 -6.760 32.400 1.00 75.38 821 GLY A N 1
ATOM 6663 C CA . GLY A 1 821 ? 16.125 -8.090 33.003 1.00 75.38 821 GLY A CA 1
ATOM 6664 C C . GLY A 1 821 ? 15.750 -9.219 32.037 1.00 75.38 821 GLY A C 1
ATOM 6665 O O . GLY A 1 821 ? 15.066 -9.021 31.030 1.00 75.38 821 GLY A O 1
ATOM 6666 N N . ARG A 1 822 ? 16.196 -10.439 32.358 1.00 64.44 822 ARG A N 1
ATOM 6667 C CA . ARG A 1 822 ? 15.809 -11.652 31.623 1.00 64.44 822 ARG A CA 1
ATOM 6668 C C . ARG A 1 822 ? 14.327 -11.937 31.833 1.00 64.44 822 ARG A C 1
ATOM 6670 O O . ARG A 1 822 ? 13.847 -11.837 32.955 1.00 64.44 822 ARG A O 1
ATOM 6677 N N . ILE A 1 823 ? 13.637 -12.377 30.781 1.00 56.12 823 ILE A N 1
ATOM 6678 C CA . ILE A 1 823 ? 12.203 -12.727 30.821 1.00 56.12 823 ILE A CA 1
ATOM 6679 C C . ILE A 1 823 ? 11.901 -13.760 31.926 1.00 56.12 823 ILE A C 1
ATOM 6681 O O . ILE A 1 823 ? 10.854 -13.688 32.561 1.00 56.12 823 ILE A O 1
ATOM 6685 N N . GLU A 1 824 ? 12.837 -14.676 32.182 1.00 53.34 824 GLU A N 1
ATOM 6686 C CA . GLU A 1 824 ? 12.724 -15.760 33.168 1.00 53.34 824 GLU A CA 1
ATOM 6687 C C . GLU A 1 824 ? 12.949 -15.299 34.628 1.00 53.34 824 GLU A C 1
ATOM 6689 O O . GLU A 1 824 ? 12.325 -15.842 35.535 1.00 53.34 824 GLU A O 1
ATOM 6694 N N . ASP A 1 825 ? 13.781 -14.271 34.855 1.00 49.25 825 ASP A N 1
ATOM 6695 C CA . ASP A 1 825 ? 14.256 -13.850 36.191 1.00 49.25 825 ASP A CA 1
ATOM 6696 C C . ASP A 1 825 ? 13.727 -12.466 36.637 1.00 49.25 825 ASP A C 1
ATOM 6698 O O . ASP A 1 825 ? 14.068 -11.964 37.713 1.00 49.25 825 ASP A O 1
ATOM 6702 N N . SER A 1 826 ? 12.931 -11.792 35.801 1.00 48.94 826 SER A N 1
ATOM 6703 C CA . SER A 1 826 ? 12.544 -10.394 36.015 1.00 48.94 826 SER A CA 1
ATOM 6704 C C . SER A 1 826 ? 11.463 -10.229 37.091 1.00 48.94 826 SER A C 1
ATOM 6706 O O . SER A 1 826 ? 10.268 -10.173 36.812 1.00 48.94 826 SER A O 1
ATOM 6708 N N . SER A 1 827 ? 11.890 -10.053 38.344 1.00 48.31 827 SER A N 1
ATOM 6709 C CA . SER A 1 827 ? 11.021 -9.630 39.460 1.00 48.31 827 SER A CA 1
ATOM 6710 C C . SER A 1 827 ? 10.489 -8.193 39.322 1.00 48.31 827 SER A C 1
ATOM 6712 O O . SER A 1 827 ? 9.671 -7.739 40.124 1.00 48.31 827 SER A O 1
ATOM 6714 N N . GLU A 1 828 ? 10.969 -7.452 38.322 1.00 49.12 828 GLU A N 1
ATOM 6715 C CA . GLU A 1 828 ? 10.699 -6.030 38.135 1.00 49.12 828 GLU A CA 1
ATOM 6716 C C . GLU A 1 828 ? 9.605 -5.722 37.101 1.00 49.12 828 GLU A C 1
ATOM 6718 O O . GLU A 1 828 ? 9.018 -4.641 37.163 1.00 49.12 828 GLU A O 1
ATOM 6723 N N . TYR A 1 829 ? 9.315 -6.640 36.172 1.00 58.09 829 TYR A N 1
ATOM 6724 C CA . TYR A 1 829 ? 8.443 -6.395 35.018 1.00 58.09 829 TYR A CA 1
ATOM 6725 C C . TYR A 1 829 ? 7.484 -7.579 34.809 1.00 58.09 829 TYR A C 1
ATOM 6727 O O . TYR A 1 829 ? 7.858 -8.736 34.969 1.00 58.09 829 TYR A O 1
ATOM 6735 N N . SER A 1 830 ? 6.235 -7.312 34.412 1.00 47.41 830 SER A N 1
ATOM 6736 C CA . SER A 1 830 ? 5.279 -8.386 34.088 1.00 47.41 830 SER A CA 1
ATOM 6737 C C . SER A 1 830 ? 5.469 -8.897 32.656 1.00 47.41 830 SER A C 1
ATOM 6739 O O . SER A 1 830 ? 5.502 -8.106 31.712 1.00 47.41 830 SER A O 1
ATOM 6741 N N . VAL A 1 831 ? 5.565 -10.222 32.509 1.00 49.16 831 VAL A N 1
ATOM 6742 C CA . VAL A 1 831 ? 5.635 -10.930 31.219 1.00 49.16 831 VAL A CA 1
ATOM 6743 C C . VAL A 1 831 ? 4.229 -11.089 30.637 1.00 49.16 831 VAL A C 1
ATOM 6745 O O . VAL A 1 831 ? 3.320 -11.566 31.327 1.00 49.16 831 VAL A O 1
ATOM 6748 N N . PHE A 1 832 ? 4.028 -10.735 29.367 1.00 39.22 832 PHE A N 1
ATOM 6749 C CA . PHE A 1 832 ? 2.768 -10.987 28.674 1.00 39.22 832 PHE A CA 1
ATOM 6750 C C . PHE A 1 832 ? 2.793 -12.430 28.139 1.00 39.22 832 PHE A C 1
ATOM 6752 O O . PHE A 1 832 ? 3.560 -12.787 27.249 1.00 39.22 832 PHE A O 1
ATOM 6759 N N . ARG A 1 833 ? 1.926 -13.302 28.672 1.00 41.53 833 ARG A N 1
ATOM 6760 C CA . ARG A 1 833 ? 1.923 -14.754 28.369 1.00 41.53 833 ARG A CA 1
ATOM 6761 C C . ARG A 1 833 ? 1.621 -15.141 26.906 1.00 41.53 833 ARG A C 1
ATOM 6763 O O . ARG A 1 833 ? 1.537 -16.324 26.601 1.00 41.53 833 ARG A O 1
ATOM 6770 N N . THR A 1 834 ? 1.434 -14.184 26.000 1.00 37.22 834 THR A N 1
ATOM 6771 C CA . THR A 1 834 ? 0.975 -14.408 24.618 1.00 37.22 834 THR A CA 1
ATOM 6772 C C . THR A 1 834 ? 2.087 -14.519 23.564 1.00 37.22 834 THR A C 1
ATOM 6774 O O . THR A 1 834 ? 1.758 -14.640 22.388 1.00 37.22 834 THR A O 1
ATOM 6777 N N . SER A 1 835 ? 3.377 -14.471 23.934 1.00 45.59 835 SER A N 1
ATOM 6778 C CA . SER A 1 835 ? 4.490 -14.398 22.960 1.00 45.59 835 SER A CA 1
ATOM 6779 C C . SER A 1 835 ? 5.743 -15.223 23.324 1.00 45.59 835 SER A C 1
ATOM 6781 O O . SER A 1 835 ? 6.870 -14.775 23.118 1.00 45.59 835 SER A O 1
ATOM 6783 N N . MET A 1 836 ? 5.578 -16.435 23.865 1.00 41.78 836 MET A N 1
ATOM 6784 C CA . MET A 1 836 ? 6.717 -17.246 24.338 1.00 41.78 836 MET A CA 1
ATOM 6785 C C . MET A 1 836 ? 7.468 -18.009 23.219 1.00 41.78 836 MET A C 1
ATOM 6787 O O . MET A 1 836 ? 8.660 -18.273 23.354 1.00 41.78 836 MET A O 1
ATOM 6791 N N . SER A 1 837 ? 6.816 -18.318 22.091 1.00 49.78 837 SER A N 1
ATOM 6792 C CA . SER A 1 837 ? 7.374 -19.173 21.024 1.00 49.78 837 SER A CA 1
ATOM 6793 C C . SER A 1 837 ? 8.411 -18.485 20.129 1.00 49.78 837 SER A C 1
ATOM 6795 O O . SER A 1 837 ? 9.452 -19.072 19.841 1.00 49.78 837 SER A O 1
ATOM 6797 N N . ASP A 1 838 ? 8.182 -17.229 19.733 1.00 44.50 838 ASP A N 1
ATOM 6798 C CA . ASP A 1 838 ? 9.165 -16.436 18.976 1.00 44.50 838 ASP A CA 1
ATOM 6799 C C . ASP A 1 838 ? 10.466 -16.244 19.783 1.00 44.50 838 ASP A C 1
ATOM 6801 O O . ASP A 1 838 ? 11.561 -16.233 19.217 1.00 44.50 838 ASP A O 1
ATOM 6805 N N . TYR A 1 839 ? 10.358 -16.138 21.115 1.00 49.09 839 TYR A N 1
ATOM 6806 C CA . TYR A 1 839 ? 11.507 -16.096 22.022 1.00 49.09 839 TYR A CA 1
ATOM 6807 C C . TYR A 1 839 ? 12.253 -17.432 22.045 1.00 49.09 839 TYR A C 1
ATOM 6809 O O . TYR A 1 839 ? 13.464 -17.441 21.838 1.00 49.09 839 TYR A O 1
ATOM 6817 N N . GLU A 1 840 ? 11.556 -18.560 22.221 1.00 47.19 840 GLU A N 1
ATOM 6818 C CA . GLU A 1 840 ? 12.193 -19.881 22.170 1.00 47.19 840 GLU A CA 1
ATOM 6819 C C . GLU A 1 840 ? 12.901 -20.141 20.836 1.00 47.19 840 GLU A C 1
ATOM 6821 O O . GLU A 1 840 ? 14.009 -20.678 20.839 1.00 47.19 840 GLU A O 1
ATOM 6826 N N . TRP A 1 841 ? 12.315 -19.727 19.707 1.00 51.94 841 TRP A N 1
ATOM 6827 C CA . TRP A 1 841 ? 12.956 -19.843 18.397 1.00 51.94 841 TRP A CA 1
ATOM 6828 C C . TRP A 1 841 ? 14.212 -18.965 18.293 1.00 51.94 841 TRP A C 1
ATOM 6830 O O . TRP A 1 841 ? 15.278 -19.475 17.953 1.00 51.94 841 TRP A O 1
ATOM 6840 N N . ARG A 1 842 ? 14.145 -17.678 18.672 1.00 49.44 842 ARG A N 1
ATOM 6841 C CA . ARG A 1 842 ? 15.322 -16.784 18.656 1.00 49.44 842 ARG A CA 1
ATOM 6842 C C . ARG A 1 842 ? 16.419 -17.237 19.617 1.00 49.44 842 ARG A C 1
ATOM 6844 O O . ARG A 1 842 ? 17.592 -17.169 19.270 1.00 49.44 842 ARG A O 1
ATOM 6851 N N . VAL A 1 843 ? 16.070 -17.730 20.805 1.00 52.03 843 VAL A N 1
ATOM 6852 C CA . VAL A 1 843 ? 17.033 -18.284 21.771 1.00 52.03 843 VAL A CA 1
ATOM 6853 C C . VAL A 1 843 ? 17.642 -19.587 21.256 1.00 52.03 843 VAL A C 1
ATOM 6855 O O . VAL A 1 843 ? 18.835 -19.809 21.452 1.00 52.03 843 VAL A O 1
ATOM 6858 N N . ARG A 1 844 ? 16.867 -20.438 20.575 1.00 52.72 844 ARG A N 1
ATOM 6859 C CA . ARG A 1 844 ? 17.369 -21.656 19.923 1.00 52.72 844 ARG A CA 1
ATOM 6860 C C . ARG A 1 844 ? 18.346 -21.316 18.798 1.00 52.72 844 ARG A C 1
ATOM 6862 O O . ARG A 1 844 ? 19.428 -21.895 18.767 1.00 52.72 844 ARG A O 1
ATOM 6869 N N . GLU A 1 845 ? 18.027 -20.331 17.963 1.00 55.78 845 GLU A N 1
ATOM 6870 C CA . GLU A 1 845 ? 18.902 -19.904 16.868 1.00 55.78 845 GLU A CA 1
ATOM 6871 C C . GLU A 1 845 ? 20.142 -19.147 17.376 1.00 55.78 845 GLU A C 1
ATOM 6873 O O . GLU A 1 845 ? 21.234 -19.357 16.862 1.00 55.78 845 GLU A O 1
ATOM 6878 N N . LEU A 1 846 ? 20.042 -18.370 18.462 1.00 50.84 846 LEU A N 1
ATOM 6879 C CA . LEU A 1 846 ? 21.210 -17.781 19.134 1.00 50.84 846 LEU A CA 1
ATOM 6880 C C . LEU A 1 846 ? 22.111 -18.840 19.780 1.00 50.84 846 LEU A C 1
ATOM 6882 O O . LEU A 1 846 ? 23.330 -18.757 19.656 1.00 50.84 846 LEU A O 1
ATOM 6886 N N . ARG A 1 847 ? 21.539 -19.858 20.438 1.00 57.25 847 ARG A N 1
ATOM 6887 C CA . ARG A 1 847 ? 22.308 -20.998 20.968 1.00 57.25 847 ARG A CA 1
ATOM 6888 C C . ARG A 1 847 ? 23.011 -21.762 19.847 1.00 57.25 847 ARG A C 1
ATOM 6890 O O . ARG A 1 847 ? 24.146 -22.178 20.044 1.00 57.25 847 ARG A O 1
ATOM 6897 N N . LYS A 1 848 ? 22.361 -21.906 18.690 1.00 58.09 848 LYS A N 1
ATOM 6898 C CA . LYS A 1 848 ? 22.929 -22.512 17.483 1.00 58.09 848 LYS A CA 1
ATOM 6899 C C . LYS A 1 848 ? 24.069 -21.665 16.909 1.00 58.09 848 LYS A C 1
ATOM 6901 O O . LYS A 1 848 ? 25.169 -22.179 16.826 1.00 58.09 848 LYS A O 1
ATOM 6906 N N . ILE A 1 849 ? 23.878 -20.364 16.673 1.00 60.34 849 ILE A N 1
ATOM 6907 C CA . ILE A 1 849 ? 24.942 -19.449 16.207 1.00 60.34 849 ILE A CA 1
ATOM 6908 C C . ILE A 1 849 ? 26.154 -19.457 17.156 1.00 60.34 849 ILE A C 1
ATOM 6910 O O . ILE A 1 849 ? 27.294 -19.512 16.705 1.00 60.34 849 ILE A O 1
ATOM 6914 N N . VAL A 1 850 ? 25.932 -19.445 18.475 1.00 61.72 850 VAL A N 1
ATOM 6915 C CA . VAL A 1 850 ? 27.018 -19.531 19.468 1.00 61.72 850 VAL A CA 1
ATOM 6916 C C . VAL A 1 850 ? 27.704 -20.904 19.447 1.00 61.72 850 VAL A C 1
ATOM 6918 O O . VAL A 1 850 ? 28.921 -20.967 19.607 1.00 61.72 850 VAL A O 1
ATOM 6921 N N . ALA A 1 851 ? 26.962 -21.995 19.240 1.00 61.53 851 ALA A N 1
ATOM 6922 C CA . ALA A 1 851 ? 27.528 -23.336 19.103 1.00 61.53 851 ALA A CA 1
ATOM 6923 C C . ALA A 1 851 ? 28.323 -23.502 17.798 1.00 61.53 851 ALA A C 1
ATOM 6925 O O . ALA A 1 851 ? 29.410 -24.073 17.835 1.00 61.53 851 ALA A O 1
ATOM 6926 N N . ASP A 1 852 ? 27.822 -22.957 16.688 1.00 60.41 852 ASP A N 1
ATOM 6927 C CA . ASP A 1 852 ? 28.454 -22.984 15.370 1.00 60.41 852 ASP A CA 1
ATOM 6928 C C . ASP A 1 852 ? 29.767 -22.185 15.400 1.00 60.41 852 ASP A C 1
ATOM 6930 O O . ASP A 1 852 ? 30.813 -22.739 15.077 1.00 60.41 852 ASP A O 1
ATOM 6934 N N . LEU A 1 853 ? 29.769 -20.954 15.932 1.00 58.44 853 LEU A N 1
ATOM 6935 C CA . LEU A 1 853 ? 30.996 -20.166 16.148 1.00 58.44 853 LEU A CA 1
ATOM 6936 C C . LEU A 1 853 ? 31.999 -20.882 17.074 1.00 58.44 853 LEU A C 1
ATOM 6938 O O . LEU A 1 853 ? 33.206 -20.875 16.827 1.00 58.44 853 LEU A O 1
ATOM 6942 N N . ALA A 1 854 ? 31.512 -21.543 18.130 1.00 62.50 854 ALA A N 1
ATOM 6943 C CA . ALA A 1 854 ? 32.346 -22.317 19.052 1.00 62.50 854 ALA A CA 1
ATOM 6944 C C . ALA A 1 854 ? 32.823 -23.671 18.486 1.00 62.50 854 ALA A C 1
ATOM 6946 O O . ALA A 1 854 ? 33.693 -24.300 19.099 1.00 62.50 854 ALA A O 1
ATOM 6947 N N . ALA A 1 855 ? 32.263 -24.132 17.364 1.00 64.56 855 ALA A N 1
ATOM 6948 C CA . ALA A 1 855 ? 32.703 -25.306 16.615 1.00 64.56 855 ALA A CA 1
ATOM 6949 C C . ALA A 1 855 ? 33.668 -24.910 15.487 1.00 64.56 855 ALA A C 1
ATOM 6951 O O . ALA A 1 855 ? 34.716 -25.533 15.332 1.00 64.56 855 ALA A O 1
ATOM 6952 N N . GLU A 1 856 ? 33.372 -23.824 14.773 1.00 61.16 856 GLU A N 1
ATOM 6953 C CA . GLU A 1 856 ? 34.212 -23.235 13.729 1.00 61.16 856 GLU A CA 1
ATOM 6954 C C . GLU A 1 856 ? 35.585 -22.860 14.311 1.00 61.16 856 GLU A C 1
ATOM 6956 O O . GLU A 1 856 ? 36.605 -23.370 13.843 1.00 61.16 856 GLU A O 1
ATOM 6961 N N . SER A 1 857 ? 35.598 -22.174 15.465 1.00 57.44 857 SER A N 1
ATOM 6962 C CA . SER A 1 857 ? 36.797 -21.874 16.270 1.00 57.44 857 SER A CA 1
ATOM 6963 C C . SER A 1 857 ? 37.599 -23.101 16.743 1.00 57.44 857 SER A C 1
ATOM 6965 O O . SER A 1 857 ? 38.740 -22.930 17.167 1.00 57.44 857 SER A O 1
ATOM 6967 N N . ARG A 1 858 ? 37.044 -24.322 16.708 1.00 60.31 858 ARG A N 1
ATOM 6968 C CA . ARG A 1 858 ? 37.779 -25.575 16.999 1.00 60.31 858 ARG A CA 1
ATOM 6969 C C . ARG A 1 858 ? 38.216 -26.321 15.743 1.00 60.31 858 ARG A C 1
ATOM 6971 O O . ARG A 1 858 ? 39.062 -27.203 15.833 1.00 60.31 858 ARG A O 1
ATOM 6978 N N . SER A 1 859 ? 37.614 -26.016 14.596 1.00 48.97 859 SER A N 1
ATOM 6979 C CA . SER A 1 859 ? 37.880 -26.694 13.325 1.00 48.97 859 SER A CA 1
ATOM 6980 C C . SER A 1 859 ? 39.039 -26.072 12.541 1.00 48.97 859 SER A C 1
ATOM 6982 O O . SER A 1 859 ? 39.658 -26.752 11.725 1.00 48.97 859 SER A O 1
ATOM 6984 N N . SER A 1 860 ? 39.356 -24.799 12.799 1.00 44.09 860 SER A N 1
ATOM 6985 C CA . SER A 1 860 ? 40.331 -24.031 12.026 1.00 44.09 860 SER A CA 1
ATOM 6986 C C . SER A 1 860 ? 41.434 -23.411 12.890 1.00 44.09 860 SER A C 1
ATOM 6988 O O . SER A 1 860 ? 41.353 -22.234 13.232 1.00 44.09 860 SER A O 1
ATOM 6990 N N . GLN A 1 861 ? 42.491 -24.180 13.177 1.00 43.12 861 GLN A N 1
ATOM 6991 C CA . GLN A 1 861 ? 43.877 -23.813 12.825 1.00 43.12 861 GLN A CA 1
ATOM 6992 C C . GLN A 1 861 ? 44.906 -24.859 13.299 1.00 43.12 861 GLN A C 1
ATOM 6994 O O . GLN A 1 861 ? 44.837 -25.313 14.439 1.00 43.12 861 GLN A O 1
ATOM 6999 N N . PRO A 1 862 ? 45.923 -25.177 12.478 1.00 48.16 862 PRO A N 1
ATOM 7000 C CA . PRO A 1 862 ? 47.271 -25.440 12.957 1.00 48.16 862 PRO A CA 1
ATOM 7001 C C . PRO A 1 862 ? 48.050 -24.120 13.140 1.00 48.16 862 PRO A C 1
ATOM 7003 O O . PRO A 1 862 ? 47.792 -23.120 12.472 1.00 48.16 862 PRO A O 1
ATOM 7006 N N . GLU A 1 863 ? 49.004 -24.161 14.062 1.00 45.75 863 GLU A N 1
ATOM 7007 C CA . GLU A 1 863 ? 49.848 -23.085 14.600 1.00 45.75 863 GLU A CA 1
ATOM 7008 C C . GLU A 1 863 ? 50.363 -22.024 13.597 1.00 45.75 863 GLU A C 1
ATOM 7010 O O . GLU A 1 863 ? 51.091 -22.348 12.660 1.00 45.75 863 GLU A O 1
ATOM 7015 N N . ALA A 1 864 ? 50.109 -20.734 13.878 1.00 43.22 864 ALA A N 1
ATOM 7016 C CA . ALA A 1 864 ? 51.143 -19.797 14.364 1.00 43.22 864 ALA A CA 1
ATOM 7017 C C . ALA A 1 864 ? 50.635 -18.339 14.519 1.00 43.22 864 ALA A C 1
ATOM 7019 O O . ALA A 1 864 ? 49.952 -17.803 13.652 1.00 43.22 864 ALA A O 1
ATOM 7020 N N . SER A 1 865 ? 51.104 -17.649 15.569 1.00 47.56 865 SER A N 1
ATOM 7021 C CA . SER A 1 865 ? 51.187 -16.174 15.652 1.00 47.56 865 SER A CA 1
ATOM 7022 C C . SER A 1 865 ? 49.883 -15.339 15.703 1.00 47.56 865 SER A C 1
ATOM 7024 O O . SER A 1 865 ? 49.825 -14.273 15.089 1.00 47.56 865 SER A O 1
ATOM 7026 N N . TYR A 1 866 ? 48.875 -15.735 16.494 1.00 40.81 866 TYR A N 1
ATOM 7027 C CA . TYR A 1 866 ? 47.836 -14.795 16.987 1.00 40.81 866 TYR A CA 1
ATOM 7028 C C . TYR A 1 866 ? 47.222 -15.179 18.358 1.00 40.81 866 TYR A C 1
ATOM 7030 O O . TYR A 1 866 ? 46.090 -14.817 18.671 1.00 40.81 866 TYR A O 1
ATOM 7038 N N . GLY A 1 867 ? 47.948 -15.954 19.177 1.00 45.97 867 GLY A N 1
ATOM 7039 C CA . GLY A 1 867 ? 47.402 -16.564 20.401 1.00 45.97 867 GLY A CA 1
ATOM 7040 C C . GLY A 1 867 ? 47.348 -15.658 21.638 1.00 45.97 867 GLY A C 1
ATOM 7041 O O . GLY A 1 867 ? 46.418 -15.772 22.431 1.00 45.97 867 GLY A O 1
ATOM 7042 N N . GLU A 1 868 ? 48.312 -14.751 21.807 1.00 42.78 868 GLU A N 1
ATOM 7043 C CA . GLU A 1 868 ? 48.566 -14.106 23.106 1.00 42.78 868 GLU A CA 1
ATOM 7044 C C . GLU A 1 868 ? 47.454 -13.119 23.519 1.00 42.78 868 GLU A C 1
ATOM 7046 O O . GLU A 1 868 ? 46.962 -13.180 24.643 1.00 42.78 868 GLU A O 1
ATOM 7051 N N . ASP A 1 869 ? 46.956 -12.285 22.599 1.00 47.38 869 ASP A N 1
ATOM 7052 C CA . ASP A 1 869 ? 45.870 -11.331 22.893 1.00 47.38 869 ASP A CA 1
ATOM 7053 C C . ASP A 1 869 ? 44.512 -12.014 23.143 1.00 47.38 869 ASP A C 1
ATOM 7055 O O . ASP A 1 869 ? 43.712 -11.548 23.958 1.00 47.38 869 ASP A O 1
ATOM 7059 N N . CYS A 1 870 ? 44.243 -13.137 22.466 1.00 44.94 870 CYS A N 1
ATOM 7060 C CA . CYS A 1 870 ? 42.992 -13.879 22.636 1.00 44.94 870 CYS A CA 1
ATOM 7061 C C . CYS A 1 870 ? 42.991 -14.727 23.912 1.00 44.94 870 CYS A C 1
ATOM 7063 O O . CYS A 1 870 ? 41.970 -14.761 24.601 1.00 44.94 870 CYS A O 1
ATOM 7065 N N . GLU A 1 871 ? 44.111 -15.366 24.270 1.00 49.97 871 GLU A N 1
ATOM 7066 C CA . GLU A 1 871 ? 44.214 -16.040 25.567 1.00 49.97 871 GLU A CA 1
ATOM 7067 C C . GLU A 1 871 ? 44.156 -15.031 26.717 1.00 49.97 871 GLU A C 1
ATOM 7069 O O . GLU A 1 871 ? 43.379 -15.248 27.640 1.00 49.97 871 GLU A O 1
ATOM 7074 N N . ASN A 1 872 ? 44.826 -13.874 26.626 1.00 53.78 872 ASN A N 1
ATOM 7075 C CA . ASN A 1 872 ? 44.725 -12.823 27.647 1.00 53.78 872 ASN A CA 1
ATOM 7076 C C . ASN A 1 872 ? 43.275 -12.346 27.877 1.00 53.78 872 ASN A C 1
ATOM 7078 O O . ASN A 1 872 ? 42.846 -12.211 29.024 1.00 53.78 872 ASN A O 1
ATOM 7082 N N . ALA A 1 873 ? 42.482 -12.155 26.815 1.00 47.66 873 ALA A N 1
ATOM 7083 C CA . ALA A 1 873 ? 41.070 -11.779 26.938 1.00 47.66 873 ALA A CA 1
ATOM 7084 C C . ALA A 1 873 ? 40.188 -12.901 27.531 1.00 47.66 873 ALA A C 1
ATOM 7086 O O . ALA A 1 873 ? 39.229 -12.633 28.263 1.00 47.66 873 ALA A O 1
ATOM 7087 N N . ILE A 1 874 ? 40.502 -14.167 27.236 1.00 50.62 874 ILE A N 1
ATOM 7088 C CA . ILE A 1 874 ? 39.804 -15.334 27.795 1.00 50.62 874 ILE A CA 1
ATOM 7089 C C . ILE A 1 874 ? 40.174 -15.537 29.271 1.00 50.62 874 ILE A C 1
ATOM 7091 O O . ILE A 1 874 ? 39.290 -15.834 30.079 1.00 50.62 874 ILE A O 1
ATOM 7095 N N . GLU A 1 875 ? 41.432 -15.320 29.647 1.00 53.84 875 GLU A N 1
ATOM 7096 C CA . GLU A 1 875 ? 41.905 -15.431 31.027 1.00 53.84 875 GLU A CA 1
ATOM 7097 C C . GLU A 1 875 ? 41.385 -14.275 31.892 1.00 53.84 875 GLU A C 1
ATOM 7099 O O . GLU A 1 875 ? 40.978 -14.506 33.032 1.00 53.84 875 GLU A O 1
ATOM 7104 N N . GLU A 1 876 ? 41.243 -13.062 31.340 1.00 57.66 876 GLU A N 1
ATOM 7105 C CA . GLU A 1 876 ? 40.535 -11.960 32.007 1.00 57.66 876 GLU A CA 1
ATOM 7106 C C . GLU A 1 876 ? 39.052 -12.308 32.256 1.00 57.66 876 GLU A C 1
ATOM 7108 O O . GLU A 1 876 ? 38.528 -12.090 33.353 1.00 57.66 876 GLU A O 1
ATOM 7113 N N . LEU A 1 877 ? 38.370 -12.914 31.276 1.00 42.03 877 LEU A N 1
ATOM 7114 C CA . LEU A 1 877 ? 36.981 -13.370 31.421 1.00 42.03 877 LEU A CA 1
ATOM 7115 C C . LEU A 1 877 ? 36.826 -14.538 32.411 1.00 42.03 877 LEU A C 1
ATOM 7117 O O . LEU A 1 877 ? 35.814 -14.607 33.113 1.00 42.03 877 LEU A O 1
ATOM 7121 N N . ARG A 1 878 ? 37.807 -15.446 32.496 1.00 52.28 878 ARG A N 1
ATOM 7122 C CA . ARG A 1 878 ? 37.849 -16.523 33.503 1.00 52.28 878 ARG A CA 1
ATOM 7123 C C . ARG A 1 878 ? 38.101 -15.965 34.903 1.00 52.28 878 ARG A C 1
ATOM 7125 O O . ARG A 1 878 ? 37.389 -16.353 35.827 1.00 52.28 878 ARG A O 1
ATOM 7132 N N . SER A 1 879 ? 39.036 -15.025 35.037 1.00 47.91 879 SER A N 1
ATOM 7133 C CA . SER A 1 879 ? 39.360 -14.330 36.289 1.00 47.91 879 SER A CA 1
ATOM 7134 C C . SER A 1 879 ? 38.131 -13.614 36.865 1.00 47.91 879 SER A C 1
ATOM 7136 O O . SER A 1 879 ? 37.683 -13.939 37.964 1.00 47.91 879 SER A O 1
ATOM 7138 N N . ARG A 1 880 ? 37.460 -12.773 36.060 1.00 46.12 880 ARG A N 1
ATOM 7139 C CA . ARG A 1 880 ? 36.222 -12.080 36.471 1.00 46.12 880 ARG A CA 1
ATOM 7140 C C . ARG A 1 880 ? 35.106 -13.043 36.909 1.00 46.12 880 ARG A C 1
ATOM 7142 O O . ARG A 1 880 ? 34.355 -12.731 37.828 1.00 46.12 880 ARG A O 1
ATOM 7149 N N . LYS A 1 881 ? 35.005 -14.232 36.298 1.00 43.31 881 LYS A N 1
ATOM 7150 C CA . LYS A 1 881 ? 34.038 -15.270 36.707 1.00 43.31 881 LYS A CA 1
ATOM 7151 C C . LYS A 1 881 ? 34.421 -16.015 37.987 1.00 43.31 881 LYS A C 1
ATOM 7153 O O . LYS A 1 881 ? 33.527 -16.492 38.685 1.00 43.31 881 LYS A O 1
ATOM 7158 N N . ALA A 1 882 ? 35.712 -16.148 38.286 1.00 40.44 882 ALA A N 1
ATOM 7159 C CA . ALA A 1 882 ? 36.180 -16.728 39.541 1.00 40.44 882 ALA A CA 1
ATOM 7160 C C . ALA A 1 882 ? 35.848 -15.800 40.721 1.00 40.44 882 ALA A C 1
ATOM 7162 O O . ALA A 1 882 ? 35.319 -16.269 41.731 1.00 40.44 882 ALA A O 1
ATOM 7163 N N . ASP A 1 883 ? 36.034 -14.488 40.546 1.00 40.59 883 ASP A N 1
ATOM 7164 C CA . ASP A 1 883 ? 35.649 -13.471 41.531 1.00 40.59 883 ASP A CA 1
ATOM 7165 C C . ASP A 1 883 ? 34.126 -13.458 41.778 1.00 40.59 883 ASP A C 1
ATOM 7167 O O . ASP A 1 883 ? 33.679 -13.491 42.928 1.00 40.59 883 ASP A O 1
ATOM 7171 N N . GLU A 1 884 ? 33.301 -13.520 40.723 1.00 42.31 884 GLU A N 1
ATOM 7172 C CA . GLU A 1 884 ? 31.836 -13.645 40.853 1.00 42.31 884 GLU A CA 1
ATOM 7173 C C . GLU A 1 884 ? 31.397 -14.927 41.594 1.00 42.31 884 GLU A C 1
ATOM 7175 O O . GLU A 1 884 ? 30.389 -14.924 42.310 1.00 42.31 884 GLU A O 1
ATOM 7180 N N . TRP A 1 885 ? 32.139 -16.031 41.448 1.00 39.12 885 TRP A N 1
ATOM 7181 C CA . TRP A 1 885 ? 31.847 -17.294 42.137 1.00 39.12 885 TRP A CA 1
ATOM 7182 C C . TRP A 1 885 ? 32.296 -17.286 43.606 1.00 39.12 885 TRP A C 1
ATOM 7184 O O . TRP A 1 885 ? 31.619 -17.868 44.457 1.00 39.12 885 TRP A O 1
ATOM 7194 N N . ALA A 1 886 ? 33.386 -16.584 43.928 1.00 33.31 886 ALA A N 1
ATOM 7195 C CA . ALA A 1 886 ? 33.826 -16.368 45.304 1.00 33.31 886 ALA A CA 1
ATOM 7196 C C . ALA A 1 886 ? 32.831 -15.492 46.088 1.00 33.31 886 ALA A C 1
ATOM 7198 O O . ALA A 1 886 ? 32.461 -15.840 47.210 1.00 33.31 886 ALA A O 1
ATOM 7199 N N . VAL A 1 887 ? 32.325 -14.412 45.479 1.00 42.06 887 VAL A N 1
ATOM 7200 C CA . VAL A 1 887 ? 31.340 -13.512 46.110 1.00 42.06 887 VAL A CA 1
ATOM 7201 C C . VAL A 1 887 ? 30.004 -14.222 46.378 1.00 42.06 887 VAL A C 1
ATOM 7203 O O . VAL A 1 887 ? 29.419 -14.048 47.446 1.00 42.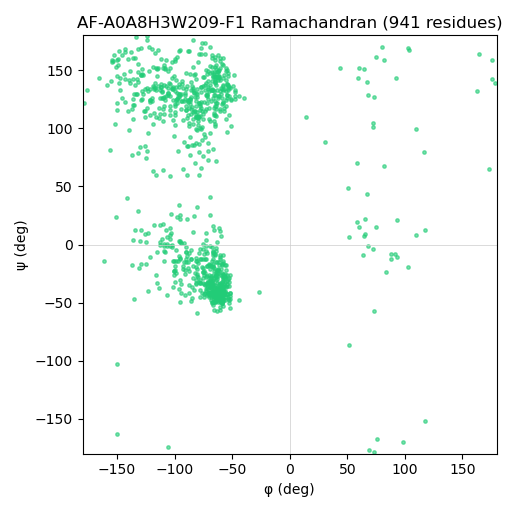06 887 VAL A O 1
ATOM 7206 N N . ARG A 1 888 ? 29.531 -15.085 45.466 1.00 35.84 888 ARG A N 1
ATOM 7207 C CA . ARG A 1 888 ? 28.232 -15.774 45.623 1.00 35.84 888 ARG A CA 1
ATOM 7208 C C . ARG A 1 888 ? 28.164 -16.830 46.729 1.00 35.84 888 ARG A C 1
ATOM 7210 O O . ARG A 1 888 ? 27.059 -17.150 47.156 1.00 35.84 888 ARG A O 1
ATOM 7217 N N . ASN A 1 889 ? 29.289 -17.373 47.192 1.00 34.75 889 ASN A N 1
ATOM 7218 C CA . ASN A 1 889 ? 29.295 -18.441 48.203 1.00 34.75 889 ASN A CA 1
ATOM 7219 C C . ASN A 1 889 ? 29.383 -17.935 49.658 1.00 34.75 889 ASN A C 1
ATOM 7221 O O . ASN A 1 889 ? 29.393 -18.745 50.583 1.00 34.75 889 ASN A O 1
ATOM 7225 N N . VAL A 1 890 ? 29.416 -16.615 49.883 1.00 34.97 890 VAL A N 1
ATOM 7226 C CA . VAL A 1 890 ? 29.435 -16.019 51.235 1.00 34.97 890 VAL A CA 1
ATOM 7227 C C . VAL A 1 890 ? 28.020 -15.719 51.767 1.00 34.97 890 VAL A C 1
ATOM 7229 O O . VAL A 1 890 ? 27.819 -15.685 52.978 1.00 34.97 890 VAL A O 1
ATOM 7232 N N . GLU A 1 891 ? 27.011 -15.573 50.898 1.00 38.06 891 GLU A N 1
ATOM 7233 C CA . GLU A 1 891 ? 25.669 -15.075 51.271 1.00 38.06 891 GLU A CA 1
ATOM 7234 C C . GLU A 1 891 ? 24.563 -16.147 51.400 1.00 38.06 891 GLU A C 1
ATOM 7236 O O . GLU A 1 891 ? 23.377 -15.844 51.275 1.00 38.06 891 GLU A O 1
ATOM 7241 N N . THR A 1 892 ? 24.899 -17.408 51.700 1.00 36.28 892 THR A N 1
ATOM 7242 C CA . THR A 1 892 ? 23.881 -18.447 51.978 1.00 36.28 892 THR A CA 1
ATOM 7243 C C . THR A 1 892 ? 24.058 -19.146 53.325 1.00 36.28 892 THR A C 1
ATOM 7245 O O . THR A 1 892 ? 24.394 -20.328 53.385 1.00 36.28 892 THR A O 1
ATOM 7248 N N . PHE A 1 893 ? 23.709 -18.449 54.410 1.00 29.69 893 PHE A N 1
ATOM 7249 C CA . PHE A 1 893 ? 23.216 -19.076 55.644 1.00 29.69 893 PHE A CA 1
ATOM 7250 C C . PHE A 1 893 ? 21.973 -18.335 56.165 1.00 29.69 893 PHE A C 1
ATOM 7252 O O . PHE A 1 893 ? 21.891 -17.111 56.113 1.00 29.69 893 PHE A O 1
ATOM 7259 N N . LYS A 1 894 ? 20.965 -19.095 56.608 1.00 36.88 894 LYS A N 1
ATOM 7260 C CA . LYS A 1 894 ? 19.614 -18.600 56.929 1.00 36.88 894 LYS A CA 1
ATOM 7261 C C . LYS A 1 894 ? 19.517 -17.998 58.342 1.00 36.88 894 LYS A C 1
ATOM 7263 O O . LYS A 1 894 ? 20.082 -18.586 59.262 1.00 36.88 894 LYS A O 1
ATOM 7268 N N . ASN A 1 895 ? 18.690 -16.959 58.531 1.00 33.00 895 ASN A N 1
ATOM 7269 C CA . ASN A 1 895 ? 17.437 -17.000 59.330 1.00 33.00 895 ASN A CA 1
ATOM 7270 C C . ASN A 1 895 ? 16.911 -15.595 59.722 1.00 33.00 895 ASN A C 1
ATOM 7272 O O . ASN A 1 895 ? 17.639 -14.771 60.261 1.00 33.00 895 ASN A O 1
ATOM 7276 N N . ASP A 1 896 ? 15.611 -15.382 59.503 1.00 36.69 896 ASP A N 1
ATOM 7277 C CA . ASP A 1 896 ? 14.625 -14.656 60.328 1.00 36.69 896 ASP A CA 1
ATOM 7278 C C . ASP A 1 896 ? 15.044 -13.454 61.215 1.00 36.69 896 ASP A C 1
ATOM 7280 O O . ASP A 1 896 ? 15.226 -13.601 62.422 1.00 36.69 896 ASP A O 1
ATOM 7284 N N . THR A 1 897 ? 15.035 -12.227 60.667 1.00 34.75 897 THR A N 1
ATOM 7285 C CA . THR A 1 897 ? 14.275 -11.029 61.157 1.00 34.75 897 THR A CA 1
ATOM 7286 C C . THR A 1 897 ? 14.609 -9.766 60.326 1.00 34.75 897 THR A C 1
ATOM 7288 O O . THR A 1 897 ? 15.634 -9.745 59.646 1.00 34.75 897 THR A O 1
ATOM 7291 N N . PRO A 1 898 ? 13.753 -8.716 60.297 1.00 37.94 898 PRO A N 1
ATOM 7292 C CA . PRO A 1 898 ? 13.925 -7.593 59.368 1.00 37.94 898 PRO A CA 1
ATOM 7293 C C . PRO A 1 898 ? 14.916 -6.531 59.891 1.00 37.94 898 PRO A C 1
ATOM 7295 O O . PRO A 1 898 ? 14.789 -6.114 61.046 1.00 37.94 898 PRO A O 1
ATOM 7298 N N . PRO A 1 899 ? 15.854 -6.022 59.067 1.00 38.97 899 PRO A N 1
ATOM 7299 C CA . PRO A 1 899 ? 16.771 -4.971 59.491 1.00 38.97 899 PRO A CA 1
ATOM 7300 C C . PRO A 1 899 ? 16.240 -3.555 59.219 1.00 38.97 899 PRO A C 1
ATOM 7302 O O . PRO A 1 899 ? 15.796 -3.212 58.123 1.00 38.97 899 PRO A O 1
ATOM 7305 N N . SER A 1 900 ? 16.371 -2.710 60.239 1.00 30.41 900 SER A N 1
ATOM 7306 C CA . SER A 1 900 ? 16.295 -1.247 60.173 1.00 30.41 900 SER A CA 1
ATOM 7307 C C . SER A 1 900 ? 17.342 -0.657 59.212 1.00 30.41 900 SER A C 1
ATOM 7309 O O . SER A 1 900 ? 18.409 -1.242 59.031 1.00 30.41 900 SER A O 1
ATOM 7311 N N . CYS A 1 901 ? 17.086 0.535 58.655 1.00 30.72 901 CYS A N 1
ATOM 7312 C CA . CYS A 1 901 ? 17.994 1.194 57.706 1.00 30.72 901 CYS A CA 1
ATOM 7313 C C . CYS A 1 901 ? 19.446 1.326 58.205 1.00 30.72 901 CYS A C 1
ATOM 7315 O O . CYS A 1 901 ? 19.711 1.920 59.252 1.00 30.72 901 CYS A O 1
ATOM 7317 N N . LEU A 1 902 ? 20.379 0.872 57.367 1.00 27.77 902 LEU A N 1
ATOM 7318 C CA . LEU A 1 902 ? 21.809 1.165 57.434 1.00 27.77 902 LEU A CA 1
ATOM 7319 C C . LEU A 1 902 ? 22.115 2.333 56.481 1.00 27.77 902 LEU A C 1
ATOM 7321 O O . LEU A 1 902 ? 21.656 2.319 55.341 1.00 27.77 902 LEU A O 1
ATOM 7325 N N . ILE A 1 903 ? 22.911 3.318 56.908 1.00 35.72 903 ILE A N 1
ATOM 7326 C CA . ILE A 1 903 ? 23.456 4.351 56.012 1.00 35.72 903 ILE A CA 1
ATOM 7327 C C . ILE A 1 903 ? 24.965 4.440 56.236 1.00 35.72 903 ILE A C 1
ATOM 7329 O O . ILE A 1 903 ? 25.418 4.655 57.361 1.00 35.72 903 ILE A O 1
ATOM 7333 N N . MET A 1 904 ? 25.733 4.286 55.158 1.00 28.89 904 MET A N 1
ATOM 7334 C CA . MET A 1 904 ? 27.175 4.532 55.130 1.00 28.89 904 MET A CA 1
ATOM 7335 C C . MET A 1 904 ? 27.449 5.885 54.471 1.00 28.89 904 MET A C 1
ATOM 7337 O O . MET A 1 904 ? 26.799 6.234 53.489 1.00 28.89 904 MET A O 1
ATOM 7341 N N . TYR A 1 905 ? 28.447 6.611 54.972 1.00 39.22 905 TYR A N 1
ATOM 7342 C CA . TYR A 1 905 ? 29.001 7.796 54.317 1.00 39.22 905 TYR A CA 1
ATOM 7343 C C . TYR A 1 905 ? 30.512 7.611 54.173 1.00 39.22 905 TYR A C 1
ATOM 7345 O O . TYR A 1 905 ? 31.172 7.200 55.128 1.00 39.22 905 TYR A O 1
ATOM 7353 N N . GLY A 1 906 ? 31.049 7.914 52.992 1.00 28.89 906 GLY A N 1
ATOM 7354 C CA . GLY A 1 906 ? 32.483 7.911 52.714 1.00 28.89 906 GLY A CA 1
ATOM 7355 C C . GLY A 1 906 ? 32.938 9.286 52.233 1.00 28.89 906 GLY A C 1
ATOM 7356 O O . GLY A 1 906 ? 32.293 9.876 51.367 1.00 28.89 906 GLY A O 1
ATOM 7357 N N . ASP A 1 907 ? 34.043 9.780 52.789 1.00 36.12 907 ASP A N 1
ATOM 7358 C CA . ASP A 1 907 ? 34.761 10.953 52.288 1.00 36.12 907 ASP A CA 1
ATOM 7359 C C . ASP A 1 907 ? 35.943 10.471 51.431 1.00 36.12 907 ASP A C 1
ATOM 7361 O O . ASP A 1 907 ? 36.788 9.692 51.883 1.00 36.12 907 ASP A O 1
ATOM 7365 N N . LEU A 1 908 ? 35.975 10.897 50.168 1.00 36.62 908 LEU A N 1
ATOM 7366 C CA . LEU A 1 908 ? 36.829 10.324 49.122 1.00 36.62 908 LEU A CA 1
ATOM 7367 C C . LEU A 1 908 ? 38.326 10.643 49.267 1.00 36.62 908 LEU A C 1
ATOM 7369 O O . LEU A 1 908 ? 39.128 10.067 48.536 1.00 36.62 908 LEU A O 1
ATOM 7373 N N . ASN A 1 909 ? 38.720 11.511 50.204 1.00 35.22 909 ASN A N 1
ATOM 7374 C CA . ASN A 1 909 ? 40.107 11.975 50.339 1.00 35.22 909 ASN A CA 1
ATOM 7375 C C . ASN A 1 909 ? 40.887 11.401 51.542 1.00 35.22 909 ASN A C 1
ATOM 7377 O O . ASN A 1 909 ? 42.059 11.737 51.698 1.00 35.22 909 ASN A O 1
ATOM 7381 N N . ALA A 1 910 ? 40.282 10.558 52.394 1.00 45.22 910 ALA A N 1
ATOM 7382 C CA . ALA A 1 910 ? 40.892 10.140 53.673 1.00 45.22 910 ALA A CA 1
ATOM 7383 C C . ALA A 1 910 ? 41.040 8.617 53.895 1.00 45.22 910 ALA A C 1
ATOM 7385 O O . ALA A 1 910 ? 41.505 8.196 54.955 1.00 45.22 910 ALA A O 1
ATOM 7386 N N . GLY A 1 911 ? 40.658 7.776 52.925 1.00 37.25 911 GLY A N 1
ATOM 7387 C CA . GLY A 1 911 ? 40.998 6.341 52.907 1.00 37.25 911 GLY A CA 1
ATOM 7388 C C . GLY A 1 911 ? 40.532 5.502 54.109 1.00 37.25 911 GLY A C 1
ATOM 7389 O O . GLY A 1 911 ? 41.077 4.427 54.346 1.00 37.25 911 GLY A O 1
ATOM 7390 N N . THR A 1 912 ? 39.549 5.971 54.881 1.00 34.28 912 THR A N 1
ATOM 7391 C CA . THR A 1 912 ? 39.052 5.306 56.096 1.00 34.28 912 THR A CA 1
ATOM 7392 C C . THR A 1 912 ? 37.527 5.248 56.103 1.00 34.28 912 THR A C 1
ATOM 7394 O O . THR A 1 912 ? 36.850 6.252 55.896 1.00 34.28 912 THR A O 1
ATOM 7397 N N . TRP A 1 913 ? 36.981 4.054 56.349 1.00 34.81 913 TRP A N 1
ATOM 7398 C CA . TRP A 1 913 ? 35.540 3.793 56.398 1.00 34.81 913 TRP A CA 1
ATOM 7399 C C . TRP A 1 913 ? 35.094 3.608 57.850 1.00 34.81 913 TRP A C 1
ATOM 7401 O O . TRP A 1 913 ? 35.680 2.812 58.582 1.00 34.81 913 TRP A O 1
ATOM 7411 N N . GLY A 1 914 ? 34.055 4.333 58.272 1.00 34.97 914 GLY A N 1
ATOM 7412 C CA . GLY A 1 914 ? 33.521 4.274 59.634 1.00 34.97 914 GLY A CA 1
ATOM 7413 C C . GLY A 1 914 ? 32.064 3.819 59.665 1.00 34.97 914 GLY A C 1
ATOM 7414 O O . GLY A 1 914 ? 31.201 4.462 59.074 1.00 34.97 914 GLY A O 1
ATOM 7415 N N . VAL A 1 915 ? 31.774 2.744 60.402 1.00 31.08 915 VAL A N 1
ATOM 7416 C CA . VAL A 1 915 ? 30.402 2.279 60.670 1.00 31.08 915 VAL A CA 1
ATOM 7417 C C . VAL A 1 915 ? 29.961 2.785 62.042 1.00 31.08 915 VAL A C 1
ATOM 7419 O O . VAL A 1 915 ? 30.681 2.616 63.027 1.00 31.08 915 VAL A O 1
ATOM 7422 N N . LYS A 1 916 ? 28.772 3.393 62.133 1.00 34.47 916 LYS A N 1
ATOM 7423 C CA . LYS A 1 916 ? 28.224 3.910 63.395 1.00 34.47 916 LYS A CA 1
ATOM 7424 C C . LYS A 1 916 ? 26.835 3.336 63.664 1.00 34.47 916 LYS A C 1
ATOM 7426 O O . LYS A 1 916 ? 25.868 3.696 63.003 1.00 34.47 916 LYS A O 1
ATOM 7431 N N . PHE A 1 917 ? 26.741 2.464 64.664 1.00 32.81 917 PHE A N 1
ATOM 7432 C CA . PHE A 1 917 ? 25.473 1.906 65.129 1.00 32.81 917 PHE A CA 1
ATOM 7433 C C . PHE A 1 917 ? 24.782 2.869 66.102 1.00 32.81 917 PHE A C 1
ATOM 7435 O O . PHE A 1 917 ? 25.395 3.325 67.068 1.00 32.81 917 PHE A O 1
ATOM 7442 N N . PHE A 1 918 ? 23.491 3.132 65.893 1.00 32.28 918 PHE A N 1
ATOM 7443 C CA . PHE A 1 918 ? 22.639 3.752 66.906 1.00 32.28 918 PHE A CA 1
ATOM 7444 C C . PHE A 1 918 ? 21.949 2.663 67.729 1.00 32.28 918 PHE A C 1
ATOM 7446 O O . PHE A 1 918 ? 21.021 2.009 67.261 1.00 32.28 918 PHE A O 1
ATOM 7453 N N . THR A 1 919 ? 22.380 2.478 68.976 1.00 30.00 919 THR A N 1
ATOM 7454 C CA . THR A 1 919 ? 21.657 1.643 69.942 1.00 30.00 919 THR A CA 1
ATOM 7455 C C . THR A 1 919 ? 20.575 2.465 70.634 1.00 30.00 919 THR A C 1
ATOM 7457 O O . THR A 1 919 ? 20.889 3.399 71.376 1.00 30.00 919 THR A O 1
ATOM 7460 N N . SER A 1 920 ? 19.312 2.086 70.443 1.00 27.50 920 SER A N 1
ATOM 7461 C CA . SER A 1 920 ? 18.210 2.555 71.288 1.00 27.50 920 SER A CA 1
ATOM 7462 C C . SER A 1 920 ? 18.423 2.055 72.720 1.00 27.50 920 SER A C 1
ATOM 7464 O O . SER A 1 920 ? 18.482 0.847 72.950 1.00 27.50 920 SER A O 1
ATOM 7466 N N . LYS A 1 921 ? 18.560 2.970 73.688 1.00 29.44 921 LYS A N 1
ATOM 7467 C CA . LYS A 1 921 ? 18.555 2.633 75.118 1.00 29.44 921 LYS A CA 1
ATOM 7468 C C . LYS A 1 921 ? 17.179 2.914 75.710 1.00 29.44 921 LYS A C 1
ATOM 7470 O O . LYS A 1 921 ? 16.727 4.053 75.725 1.00 29.44 921 LYS A O 1
ATOM 7475 N N . HIS A 1 922 ? 16.557 1.874 76.259 1.00 30.23 922 HIS A N 1
ATOM 7476 C CA . HIS A 1 922 ? 15.439 2.014 77.188 1.00 30.23 922 HIS A CA 1
ATOM 7477 C C . HIS A 1 922 ? 15.884 2.655 78.506 1.00 30.23 922 HIS A C 1
ATOM 7479 O O . HIS A 1 922 ? 16.932 2.297 79.046 1.00 30.23 922 HIS A O 1
ATOM 7485 N N . GLN A 1 923 ? 14.999 3.459 79.098 1.00 27.02 923 GLN A N 1
ATOM 7486 C CA . GLN A 1 923 ? 14.919 3.606 80.548 1.00 27.02 923 GLN A CA 1
ATOM 7487 C C . GLN A 1 923 ? 13.458 3.859 80.970 1.00 27.02 923 GLN A C 1
ATOM 7489 O O . GLN A 1 923 ? 12.760 4.652 80.343 1.00 27.02 923 GLN A O 1
ATOM 7494 N N . ARG A 1 924 ? 12.997 3.132 82.000 1.00 29.55 924 ARG A N 1
ATOM 7495 C CA . ARG A 1 924 ? 11.791 3.444 82.803 1.00 29.55 924 ARG A CA 1
ATOM 7496 C C . ARG A 1 924 ? 12.059 4.744 83.608 1.00 29.55 924 ARG A C 1
ATOM 7498 O O . ARG A 1 924 ? 13.230 5.087 83.757 1.00 29.55 924 ARG A O 1
ATOM 7505 N N . SER A 1 925 ? 11.096 5.485 84.165 1.00 30.73 925 SER A N 1
ATOM 7506 C CA . SER A 1 925 ? 9.704 5.183 84.575 1.00 30.73 925 SER A CA 1
ATOM 7507 C C . SER A 1 925 ? 8.788 6.451 84.460 1.00 30.73 925 SER A C 1
ATOM 7509 O O . SER A 1 925 ? 9.175 7.348 83.718 1.00 30.73 925 SER A O 1
ATOM 7511 N N . GLU A 1 926 ? 7.577 6.647 85.030 1.00 30.44 926 GLU A N 1
ATOM 7512 C CA . GLU A 1 926 ? 6.786 5.943 86.075 1.00 30.44 926 GLU A CA 1
ATOM 7513 C C . GLU A 1 926 ? 5.237 6.069 85.887 1.00 30.44 926 GLU A C 1
ATOM 7515 O O . GLU A 1 926 ? 4.675 5.361 85.054 1.00 30.44 926 GLU A O 1
ATOM 7520 N N . SER A 1 927 ? 4.562 6.927 86.668 1.00 31.81 927 SER A N 1
ATOM 7521 C CA . SER A 1 927 ? 3.111 7.131 86.903 1.00 31.81 927 SER A CA 1
ATOM 7522 C C . SER A 1 927 ? 2.624 8.518 86.389 1.00 31.81 927 SER A C 1
ATOM 7524 O O . SER A 1 927 ? 3.469 9.344 86.058 1.00 31.81 927 SER A O 1
ATOM 7526 N N . GLU A 1 928 ? 1.336 8.888 86.241 1.00 31.08 928 GLU A N 1
ATOM 7527 C CA . GLU A 1 928 ? 0.076 8.537 86.942 1.00 31.08 928 GLU A CA 1
ATOM 7528 C C . GLU A 1 928 ? -1.190 8.586 86.024 1.00 31.08 928 GLU A C 1
ATOM 7530 O O . GLU A 1 928 ? -1.230 9.345 85.061 1.00 31.08 928 GLU A O 1
ATOM 7535 N N . ASP A 1 929 ? -2.216 7.807 86.408 1.00 31.52 929 ASP A N 1
ATOM 7536 C CA . ASP A 1 929 ? -3.686 8.044 86.416 1.00 31.52 929 ASP A CA 1
ATOM 7537 C C . ASP A 1 929 ? -4.611 8.353 85.200 1.00 31.52 929 ASP A C 1
ATOM 7539 O O . ASP A 1 929 ? -4.271 9.005 84.219 1.00 31.52 929 ASP A O 1
ATOM 7543 N N . ALA A 1 930 ? -5.877 7.921 85.411 1.00 31.92 930 ALA A N 1
ATOM 7544 C CA . ALA A 1 930 ? -7.160 8.274 84.756 1.00 31.92 930 ALA A CA 1
ATOM 7545 C C . ALA A 1 930 ? -7.403 7.762 83.306 1.00 31.92 930 ALA A C 1
ATOM 7547 O O . ALA A 1 930 ? -6.822 8.244 82.343 1.00 31.92 930 ALA A O 1
ATOM 7548 N N . SER A 1 931 ? -8.185 6.681 83.115 1.00 30.64 931 SER A N 1
ATOM 7549 C CA . SER A 1 931 ? -9.651 6.674 82.823 1.00 30.64 931 SER A CA 1
ATOM 7550 C C . SER A 1 931 ? -10.010 7.244 81.428 1.00 30.64 931 SER A C 1
ATOM 7552 O O . SER A 1 931 ? -9.601 8.348 81.110 1.00 30.64 931 SER A O 1
ATOM 7554 N N . GLU A 1 932 ? -10.785 6.626 80.529 1.00 33.12 932 GLU A N 1
ATOM 7555 C CA . GLU A 1 932 ? -11.857 5.630 80.655 1.00 33.12 932 GLU A CA 1
ATOM 7556 C C . GLU A 1 932 ? -12.003 4.809 79.349 1.00 33.12 932 GLU A C 1
ATOM 7558 O O . GLU A 1 932 ? -11.911 5.321 78.237 1.00 33.12 932 GLU A O 1
ATOM 7563 N N . GLU A 1 933 ? -12.252 3.512 79.509 1.00 30.48 933 GLU A N 1
ATOM 7564 C CA . GLU A 1 933 ? -13.311 2.728 78.857 1.00 30.48 933 GLU A CA 1
ATOM 7565 C C . GLU A 1 933 ? -14.075 3.318 77.632 1.00 30.48 933 GLU A C 1
ATOM 7567 O O . GLU A 1 933 ? -15.004 4.110 77.791 1.00 30.48 933 GLU A O 1
ATOM 7572 N N . LYS A 1 934 ? -13.841 2.767 76.422 1.00 31.31 934 LYS A N 1
ATOM 7573 C CA . LYS A 1 934 ? -14.862 1.978 75.676 1.00 31.31 934 LYS A CA 1
ATOM 7574 C C . LYS A 1 934 ? -14.376 1.415 74.334 1.00 31.31 934 LYS A C 1
ATOM 7576 O O . LYS A 1 934 ? -14.035 2.125 73.394 1.00 31.31 934 LYS A O 1
ATOM 7581 N N . THR A 1 935 ? -14.450 0.093 74.222 1.00 30.28 935 THR A N 1
ATOM 7582 C CA . THR A 1 935 ? -14.401 -0.663 72.963 1.00 30.28 935 THR A CA 1
ATOM 7583 C C . THR A 1 935 ? -15.682 -0.481 72.150 1.00 30.28 935 THR A C 1
ATOM 7585 O O . THR A 1 935 ? -16.752 -0.509 72.745 1.00 30.28 935 THR A O 1
ATOM 7588 N N . PHE A 1 936 ? -15.605 -0.486 70.814 1.00 29.81 936 PHE A N 1
ATOM 7589 C CA . PHE A 1 936 ? -16.411 -1.400 69.983 1.00 29.81 936 PHE A CA 1
ATOM 7590 C C . PHE A 1 936 ? -15.897 -1.467 68.533 1.00 29.81 936 PHE A C 1
ATOM 7592 O O . PHE A 1 936 ? -15.458 -0.480 67.948 1.00 29.81 936 PHE A O 1
ATOM 7599 N N . SER A 1 937 ? -15.959 -2.659 67.938 1.00 30.23 937 SER A N 1
ATOM 7600 C CA . SER A 1 937 ? -15.730 -2.901 66.508 1.00 30.23 937 SER A CA 1
ATOM 7601 C C . SER A 1 937 ? -16.575 -4.095 66.028 1.00 30.23 937 SER A C 1
ATOM 7603 O O . SER A 1 937 ? -17.088 -4.845 66.863 1.00 30.23 937 SER A O 1
ATOM 7605 N N . PRO A 1 938 ? -16.837 -4.231 64.713 1.00 50.44 938 PRO A N 1
ATOM 7606 C CA . PRO A 1 938 ? -18.209 -4.497 64.273 1.00 50.44 938 PRO A CA 1
ATOM 7607 C C . PRO A 1 938 ? -18.478 -5.911 63.740 1.00 50.44 938 PRO A C 1
ATOM 7609 O O . PRO A 1 938 ? -17.635 -6.522 63.084 1.00 50.44 938 PRO A O 1
ATOM 7612 N N . LYS A 1 939 ? -19.728 -6.365 63.911 1.00 34.94 939 LYS A N 1
ATOM 7613 C CA . LYS A 1 939 ? -20.409 -7.450 63.172 1.00 34.94 939 LYS A CA 1
ATOM 7614 C C . LYS A 1 939 ? -21.933 -7.200 63.225 1.00 34.94 939 LYS A C 1
ATOM 7616 O O . LYS A 1 939 ? -22.376 -6.572 64.176 1.00 34.94 939 LYS A O 1
ATOM 7621 N N . ARG A 1 940 ? -22.808 -7.698 62.337 1.00 36.16 940 ARG A N 1
ATOM 7622 C CA . ARG A 1 940 ? -22.723 -8.120 60.916 1.00 36.16 940 ARG A CA 1
ATOM 7623 C C . ARG A 1 940 ? -24.155 -8.508 60.474 1.00 36.16 940 ARG A C 1
ATOM 7625 O O . ARG A 1 940 ? -24.751 -9.340 61.138 1.00 36.16 940 ARG A O 1
ATOM 7632 N N . GLN A 1 941 ? -24.608 -8.028 59.309 1.00 35.16 941 GLN A N 1
ATOM 7633 C CA . GLN A 1 941 ? -25.655 -8.622 58.442 1.00 35.16 941 GLN A CA 1
ATOM 7634 C C . GLN A 1 941 ? -27.148 -8.715 58.858 1.00 35.16 941 GLN A C 1
ATOM 7636 O O . GLN A 1 941 ? -27.502 -9.217 59.915 1.00 35.16 941 GLN A O 1
ATOM 7641 N N . LYS A 1 942 ? -27.973 -8.436 57.828 1.00 36.91 942 LYS A N 1
ATOM 7642 C CA . LYS A 1 942 ? -29.356 -8.877 57.540 1.00 36.91 942 LYS A CA 1
ATOM 7643 C C . LYS A 1 942 ? -30.507 -8.300 58.380 1.00 36.91 942 LYS A C 1
ATOM 7645 O O . LYS A 1 942 ? -30.870 -8.852 59.412 1.00 36.91 942 LYS A O 1
ATOM 7650 N N . GLN A 1 943 ? -31.246 -7.384 57.752 1.00 38.81 943 GLN A N 1
ATOM 7651 C CA . GLN A 1 943 ? -32.350 -7.845 56.897 1.00 38.81 943 GLN A CA 1
ATOM 7652 C C . GLN A 1 943 ? -32.161 -7.298 55.476 1.00 38.81 943 GLN A C 1
ATOM 7654 O O . GLN A 1 943 ? -31.476 -6.256 55.370 1.00 38.81 943 GLN A O 1
#

Sequence (943 aa):
MDFPYPPRDAPWFDVGQTLELIPHLNPAEPWGASYPIPHWPDMKNIAAYPRGFDPVAEVDEKVVAKAEIVRLLSGGLGSGCQVLLCKMAEYPQTLAQPQMPFPAPDANGLLADHFVLKVSDGGAHGRDSSALKYLYQKHLERGKIMGDPYNVPSYFGTWVVKLPYDNNAGEEKMRYIGAVAMEFIRGVSFSDLCKGQYLPWSNNPYYNSYSDDDKDEPEPGPSRSEVLRPRNAPHLFKGPEFAGLAIDVESKPFRLEVLKRILDGVVRTLHVGVEFSDLRPENTFVTILGDSGSETALPRVVFLNYWQCQIWEKTRYAKFPEWPDQDPLTEEPHPIHPFERFSTVHMRNLSIRFSGWYPAIWDKHPLLFDCWLGMVFGKVEDSASYSIFKNRDKELTRSMRKIIANYGTAHTDAPVHSKDDFLRSVKEHTVMDFSKYMNWKTYRNVTDEVGEDFLSLMDFLGREWPKDDDDAEEGEDVVSSPRKRTFILTRVPKNCPWFDIGQKLDLIPRVNPPEPWGYGVYPPPTPSQLDNLATHPSGFDPNAYIDKKTTATVKIIKRLSNTLKHGHQVLLCKMTKYPRSLAQAQMPFPRFDPETKTNNSVNYFILKVSDGLLFPRGLGVPPYDNWQLAEHFHVRESAALRFHYAKHLVRGDIMGRPYHVPSYYGTWIVKLPYTDPLEGVRKIRYFGAIAAEYIRGLSIKNLCSSYDPEETRLVPKNYNVVPEYRSALGSMNPRDETFRLDVLKLWLKGVVKSLHVGVQWCNLDPRNILATVLDLNELPKPPLPFERFGIDAISLFLGWYPQRWEASPWLYDHWLGWVFGRIEDSSEYSVFRTSMSDYEWRVRELRKIVADLAAESRSSQPEASYGEDCENAIEELRSRKADEWAVRNVETFKNDTPPSCLIMYGDLNAGTWGVKFFTSKHQRSESEDASEEKTFSPKRQKQ

Foldseek 3Di:
DFFPPPDLPDFLDDAFDKWKWAAQLCQDAADDDFFDDDDPVQVPCLFFAARSDDPPDDGDVLQIWMWGFHDFPDRCNDQAWTKTWIFTPGARNDHDPDFPGQQDCDPVNDDSRIWIKTWHGRNQLNQLQVLLNLQVVVCVVPNDQEPPPAQAWHWGHKTKTWGWDQTPVRDIDIGIIIITITHDPPFFFLQRQFDQDQDDPVPDVVPVVDDDDDDDDDFDDDDRQRAGAGDDDVVRPDDPLCVPPPDDRLDLVQLVLQVVSVLLSQLQSVLSQKHQPADASRQKTWDWDCPPPDPDTRIRIYGRGRSRIDRQLRTVQLVDPVHPSGDPSNVDPAGAQSCVPCPDPVVVSCCSRHRNSHAPLCVQFVLLVLLVSCLSRNQNDCDPHHHHDPVCPPQLLSVVSSLSSNLSNVCNVQCSNDPVSNQVSCCVPVVDRCVQCRGPVSVVCVNVDPDPVVVVVVVVVVDDDDDDDDDDDDDDDDDDDDDDDDDDDPDPDPFPDDDDQFDKWKWFAPQDQDAAADDPVHHHDDVQQVPPLLFEGHPDDPPDDGDPLQIWMKGFHDFPDDDLAPQKTKTWIATPGDRNDHSDLFDDQQCVPVPPPDVPRGRIWIKIWGHLVSQDPDPPDPPDHSSRVSNNVLNLVQVLLSLQSVVCVVPVAAEPPPAQHWGWGHKTKIKDWGQDPVPSDTGIGIIIMTITGDDLFDFLLRQAPPVDPNPLARAGDPDFPDRPDPDVQDTPRLVDQVSLVVLVVRVLQNQQQSVVSPHHDPDPASRSGGDDRDDDDDHAFEAQSLVPDQPVNCSSHHNSHDCVCVVPSVVVSVVSCVSQHNPVPRPRHDDDPPDVVVVVVVVVVVVVVVVVVVVVVVVDDDDDDDPPVVVVVVVVVVVVVVVVVVVVVVPDDDDDDDDDDFDWDDDPPPPDGDGDDDDDDDDDDDDDDDDDDDDDDDDDDDD

pLDDT: mean 72.96, std 20.16, range [27.02, 96.75]

Secondary structure (DSSP, 8-state):
--PPPPPTT--SS-TTPEEEEEE-SSPPPP-STTSPPPPHHHHTTTTTS-TT--TTS---GGG-EEEEEEEEEE---SSSPEEEEEEEEE--SS--SS-PPPPP--TT-SSTTEEEEEEE-TTHHHHHHHHHHHHHHHHHHH-SSBSTTSSBPPEEEEEEEEEEEE-TTS-EEEEEEEEEEEE----EETTTTEE-----GGG-TTTTT--SS----PPPP-------EE---TTTS-SGGGTT----SS-HHHHHHHHHHHHHHHHHHHTTTEEES---GGGEEEEEE--TT-SS-EEEEEE---TTEEEGGGSSGGGSTTS-SS-HHHHSSSPBPHHHHHSTTHHHHHHHHHTTSS-THHHH-HHHHHHHHHHHH--SS--SS-B--GGGTT-HHHHHHHHHHHHHHH-TT--TT-HHHHHHHHHHHH---GGGTTSHHHHHHHHH---HHHHHHHHHHTSPPPPP-------------------------TT-----TT-EEEEEE-SSPPPP--STTSPPPPHHHHTTTTTS-TT--TTS---TTT-EEEEEEEEEE--TTSSEEEEEEEEEE--SS--SS-PPPTT--SS---TT---EEEEEEE-TTSSPTTSS-TT--HHHHHHHHHHHHHHHHHHHHHHHHHHS-SBSTTSSBPPEEEEEEEEEEEE-TTT--EEEEEEEEEEEE----EEHHHHB--SSTT--S-PBPSS-B--SS--SS--B-TT-HHHHHHHHHHHHHHHHHHHHHT---S---TTS-EE-------------GGGT--GGGGGGGTTTS-GGGTS-THHHHHHHHHHS--TTT-TTS---TT-HHHHHHHHHHHHHHHHHHHHHHHHS--S-S--HHHHHHHHHHHHHHHHHHHHHTSS------PPPPP-----TTS--------PPPP---------------------

Mean predicted aligned error: 18.49 Å